Protein AF-A0A835ITU1-F1 (afdb_monomer_lite)

Sequence (1118 aa):
MESLLVLPKPITDGNEKVGLRKCKRSLGEELSILAKDLRRIGMVRSYVETTLSLEVLVGDLEDAVLCVTNQKALNGTDYRWKNEKMILACRAMNDIEDVLTSVLKNTSKWCMLLKSVDGRVDKPLAVLRLQALADHRIILNSIGWPPPLLTSELEGENGSELPNPLVLMQGGTKERYSQSFLALCSLQHLHTRREERKNFDVLGHKRDHRYGLWTIDELVSPIALRTEHHFSKWHDQPKFIFALGYKVTRDLVVGIDDILQPLIDKARLVGCSAKEDWVLAMSKILSAHLKKRFFSVLVERYEEKNSKSETIYSWLHLVDLIISFNNRMHKLADLGTAHVAGESIGFSREISLLSIFCDQPDWLRIWAKIELKDALKKLSSELENPKAWMISNKVKSYTELEPESFILTSGEDHNAPPIAEAVVKITQVMIERCQTLPSFLLRIQFIRSSSVRFLWHFFNILLQRCTETIYMASNAEDDASMKICESVNAARYCESILREWSEDVNFMEMRMAEDDSNSQVQSDQDDHCCFFWEEVKFLMKLETDWIVEIMAHLLRQFDIFSCEYVRNKEKWGWNLEDCGDYTLLGTANTESSDFVEALDTLRNRLHLLKTGLNSKDFLYLWRSIADGLDQFIFSSIVMGGATFSKRGVNQFSTDMQALFLVFQPFCVRPQAFFPCIRDSLKLFKLDLEDAKNLQSVLAKDTTAAGKCEDLHSMRIPFAAAFTLVGKIPALANQDPWRKVDNAIVESILARLPVADFFRCQAVCRRWESVICSPTFKKATKEFSNRLPWFFMLGIKFPSNVVYDMEVDKWRHICLQIHSDAGIPSIPLAASNGLMCCVSRTGMLFVCNPLNGSARNIDVVFGTEWFKAITMHARGSSYEVCEICWMVNFLYMRIYSSLSNNWTEFPLTVICFDPNYVESNNLVAGNMLHAGEMLLPAHRINVEWAPTREIEGVTTFNSSGDLMVYYLEPSGQLVGCNTNKKIAIIYPPPVIHGQACSFDLAECHGRILILLLMEENRAETLRVWEFHCQEKRWNNIAAMPLEMSQGYNGLNTEITCTGCGDYIMVCLSSMEYNFTMTVVFNIVENTWKELPACLDPNCGHPKRLLSAFSFVPNIEDRA

pLDDT: mean 71.76, std 17.65, range [21.8, 92.62]

Radius of gyration: 41.78 Å; chains: 1; bounding box: 123×95×123 Å

Structure (mmCIF, N/CA/C/O backbone):
data_AF-A0A835ITU1-F1
#
_entry.id   AF-A0A835ITU1-F1
#
loop_
_atom_site.group_PDB
_atom_site.id
_atom_site.type_symbol
_atom_site.label_atom_id
_atom_site.label_alt_id
_atom_site.label_comp_id
_atom_site.label_asym_id
_atom_site.label_entity_id
_atom_site.label_seq_id
_atom_site.pdbx_PDB_ins_code
_atom_site.Cartn_x
_atom_site.Cartn_y
_atom_site.Cartn_z
_atom_site.occupancy
_atom_site.B_iso_or_equiv
_atom_site.auth_seq_id
_atom_site.auth_comp_id
_atom_site.auth_asym_id
_atom_site.auth_atom_id
_atom_site.pdbx_PDB_model_num
ATOM 1 N N . MET A 1 1 ? -62.833 -12.590 2.273 1.00 31.62 1 MET A N 1
ATOM 2 C CA . MET A 1 1 ? -64.184 -12.892 1.759 1.00 31.62 1 MET A CA 1
ATOM 3 C C . MET A 1 1 ? -64.186 -12.662 0.263 1.00 31.62 1 MET A C 1
ATOM 5 O O . MET A 1 1 ? -63.537 -11.732 -0.195 1.00 31.62 1 MET A O 1
ATOM 9 N N . GLU A 1 2 ? -64.808 -13.598 -0.441 1.00 35.03 2 GLU A N 1
ATOM 10 C CA . GLU A 1 2 ? -64.737 -13.892 -1.874 1.00 35.03 2 GLU A CA 1
ATOM 11 C C . GLU A 1 2 ? -65.446 -12.882 -2.796 1.00 35.03 2 GLU A C 1
ATOM 13 O O . GLU A 1 2 ? -66.245 -12.067 -2.341 1.00 35.03 2 GLU A O 1
ATOM 18 N N . SER A 1 3 ? -65.235 -13.095 -4.109 1.00 31.47 3 SER A N 1
ATOM 19 C CA . SER A 1 3 ? -66.004 -12.619 -5.281 1.00 31.47 3 SER A CA 1
ATOM 20 C C . SER A 1 3 ? -65.681 -11.180 -5.742 1.00 31.47 3 SER A C 1
ATOM 22 O O . SER A 1 3 ? -65.668 -10.263 -4.939 1.00 31.47 3 SER A O 1
ATOM 24 N N . LEU A 1 4 ? -65.347 -10.859 -7.000 1.00 30.69 4 LEU A N 1
ATOM 25 C CA . LEU A 1 4 ? -65.660 -11.464 -8.296 1.00 30.69 4 LEU A CA 1
ATOM 26 C C . LEU A 1 4 ? -64.512 -11.294 -9.319 1.00 30.69 4 LEU A C 1
ATOM 28 O O . LEU A 1 4 ? -64.037 -10.188 -9.571 1.00 30.69 4 LEU A O 1
ATOM 32 N N . LEU A 1 5 ? -64.172 -12.391 -10.001 1.00 45.34 5 LEU A N 1
ATOM 33 C CA . LEU A 1 5 ? -63.779 -12.397 -11.415 1.00 45.34 5 LEU A CA 1
ATOM 34 C C . LEU A 1 5 ? -65.041 -12.152 -12.259 1.00 45.34 5 LEU A C 1
ATOM 36 O O . LEU A 1 5 ? -66.052 -12.767 -11.950 1.00 45.34 5 LEU A O 1
ATOM 40 N N . VAL A 1 6 ? -64.977 -11.317 -13.305 1.00 30.75 6 VAL A N 1
ATOM 41 C CA . VAL A 1 6 ? -65.534 -11.543 -14.665 1.00 30.75 6 VAL A CA 1
ATOM 42 C C . VAL A 1 6 ? -65.247 -10.297 -15.523 1.00 30.75 6 VAL A C 1
ATOM 44 O O . VAL A 1 6 ? -65.755 -9.206 -15.281 1.00 30.75 6 VAL A O 1
ATOM 47 N N . LEU A 1 7 ? -64.429 -10.487 -16.558 1.00 32.81 7 LEU A N 1
ATOM 48 C CA . LEU A 1 7 ? -64.316 -9.601 -17.721 1.00 32.81 7 LEU A CA 1
ATOM 49 C C . LEU A 1 7 ? -65.573 -9.727 -18.603 1.00 32.81 7 LEU A C 1
ATOM 51 O O . LEU A 1 7 ? -65.942 -10.859 -18.925 1.00 32.81 7 LEU A O 1
ATOM 55 N N . PRO A 1 8 ? -66.152 -8.633 -19.132 1.00 30.94 8 PRO A N 1
ATOM 56 C CA . PRO A 1 8 ? -66.974 -8.695 -20.335 1.00 30.94 8 PRO A CA 1
ATOM 57 C C . PRO A 1 8 ? -66.118 -8.484 -21.598 1.00 30.94 8 PRO A C 1
ATOM 59 O O . PRO A 1 8 ? -65.240 -7.620 -21.645 1.00 30.94 8 PRO A O 1
ATOM 62 N N . LYS A 1 9 ? -66.397 -9.288 -22.633 1.00 33.31 9 LYS A N 1
ATOM 63 C CA . LYS A 1 9 ? -65.875 -9.172 -24.009 1.00 33.31 9 LYS A CA 1
ATOM 64 C C . LYS A 1 9 ? -66.351 -7.877 -24.705 1.00 33.31 9 LYS A C 1
ATOM 66 O O . LYS A 1 9 ? -67.363 -7.311 -24.297 1.00 33.31 9 LYS A O 1
ATOM 71 N N . PRO A 1 10 ? -65.646 -7.418 -25.759 1.00 40.41 10 PRO A N 1
ATOM 72 C CA . PRO A 1 10 ? -65.837 -6.097 -26.346 1.00 40.41 10 PRO A CA 1
ATOM 73 C C . PRO A 1 10 ? -67.007 -6.088 -27.335 1.00 40.41 10 PRO A C 1
ATOM 75 O O . PRO A 1 10 ? -67.109 -6.978 -28.177 1.00 40.41 10 PRO A O 1
ATOM 78 N N . ILE A 1 11 ? -67.842 -5.050 -27.277 1.00 31.66 11 ILE A N 1
ATOM 79 C CA . ILE A 1 11 ? -68.710 -4.665 -28.392 1.00 31.66 11 ILE A CA 1
ATOM 80 C C . ILE A 1 11 ? -68.343 -3.239 -28.794 1.00 31.66 11 ILE A C 1
ATOM 82 O O . ILE A 1 11 ? -68.173 -2.340 -27.973 1.00 31.66 11 ILE A O 1
ATOM 86 N N . THR A 1 12 ? -68.107 -3.132 -30.089 1.00 45.41 12 THR A N 1
ATOM 87 C CA . THR A 1 12 ? -67.704 -1.998 -30.903 1.00 45.41 12 THR A CA 1
ATOM 88 C C . THR A 1 12 ? -68.713 -0.857 -30.847 1.00 45.41 12 THR A C 1
ATOM 90 O O . THR A 1 12 ? -69.880 -1.085 -31.132 1.00 45.41 12 THR A O 1
ATOM 93 N N . ASP A 1 13 ? -68.255 0.366 -30.576 1.00 33.91 13 ASP A N 1
ATOM 94 C CA . ASP A 1 13 ? -68.419 1.446 -31.552 1.00 33.91 13 ASP A CA 1
ATOM 95 C C . ASP A 1 13 ? -67.488 2.630 -31.264 1.00 33.91 13 ASP A C 1
ATOM 97 O O . ASP A 1 13 ? -67.163 2.966 -30.121 1.00 33.91 13 ASP A O 1
ATOM 101 N N . GLY A 1 14 ? -66.943 3.184 -32.345 1.00 44.28 14 GLY A N 1
ATOM 102 C CA . GLY A 1 14 ? -65.906 4.204 -32.328 1.00 44.28 14 GLY A CA 1
ATOM 103 C C . GLY A 1 14 ? -66.472 5.601 -32.112 1.00 44.28 14 GLY A C 1
ATOM 104 O O . GLY A 1 14 ? -67.238 6.059 -32.946 1.00 44.28 14 GLY A O 1
ATOM 105 N N . ASN A 1 15 ? -66.058 6.268 -31.024 1.00 40.53 15 ASN A N 1
ATOM 106 C CA . ASN A 1 15 ? -65.661 7.697 -30.979 1.00 40.53 15 ASN A CA 1
ATOM 107 C C . ASN A 1 15 ? -65.533 8.320 -29.564 1.00 40.53 15 ASN A C 1
ATOM 109 O O . ASN A 1 15 ? -65.610 9.533 -29.428 1.00 40.53 15 ASN A O 1
ATOM 113 N N . GLU A 1 16 ? -65.226 7.562 -28.500 1.00 39.28 16 GLU A N 1
ATOM 114 C CA . GLU A 1 16 ? -65.033 8.147 -27.147 1.00 39.28 16 GLU A CA 1
ATOM 115 C C . GLU A 1 16 ? -63.720 7.743 -26.441 1.00 39.28 16 GLU A C 1
ATOM 117 O O . GLU A 1 16 ? -63.671 7.493 -25.237 1.00 39.28 16 GLU A O 1
ATOM 122 N N . LYS A 1 17 ? -62.588 7.684 -27.159 1.00 39.19 17 LYS A N 1
ATOM 123 C CA . LYS A 1 17 ? -61.288 7.291 -26.557 1.00 39.19 17 LYS A CA 1
ATOM 124 C C . LYS A 1 17 ? -60.423 8.425 -25.990 1.00 39.19 17 LYS A C 1
ATOM 126 O O . LYS A 1 17 ? -59.368 8.135 -25.424 1.00 39.19 17 LYS A O 1
ATOM 131 N N . VAL A 1 18 ? -60.847 9.689 -26.064 1.00 45.66 18 VAL A N 1
ATOM 132 C CA . VAL A 1 18 ? -60.028 10.826 -25.584 1.00 45.66 18 VAL A CA 1
ATOM 133 C C . VAL A 1 18 ? -60.475 11.355 -24.208 1.00 45.66 18 VAL A C 1
ATOM 135 O O . VAL A 1 18 ? -59.627 11.772 -23.421 1.00 45.66 18 VAL A O 1
ATOM 138 N N . GLY A 1 19 ? -61.759 11.233 -23.843 1.00 39.28 19 GLY A N 1
ATOM 139 C CA . GLY A 1 19 ? -62.283 11.695 -22.543 1.00 39.28 19 GLY A CA 1
ATOM 140 C C . GLY A 1 19 ? -61.967 10.774 -21.354 1.00 39.28 19 GLY A C 1
ATOM 141 O O . GLY A 1 19 ? -61.562 11.241 -20.290 1.00 39.28 19 GLY A O 1
ATOM 142 N N . LEU A 1 20 ? -62.051 9.449 -21.532 1.00 40.03 20 LEU A N 1
ATOM 143 C CA . LEU A 1 20 ? -61.894 8.490 -20.423 1.00 40.03 20 LEU A CA 1
ATOM 144 C C . LEU A 1 20 ? -60.438 8.308 -19.942 1.00 40.03 20 LEU A C 1
ATOM 146 O O . LEU A 1 20 ? -60.204 7.906 -18.801 1.00 40.03 20 LEU A O 1
ATOM 150 N N . ARG A 1 21 ? -59.440 8.604 -20.790 1.00 45.19 21 ARG A N 1
ATOM 151 C CA . ARG A 1 21 ? -58.010 8.489 -20.433 1.00 45.19 21 ARG A CA 1
ATOM 152 C C . ARG A 1 21 ? -57.527 9.616 -19.517 1.00 45.19 21 ARG A C 1
ATOM 154 O O . ARG A 1 21 ? -56.625 9.375 -18.720 1.00 45.19 21 ARG A O 1
ATOM 161 N N . LYS A 1 22 ? -58.124 10.811 -19.600 1.00 46.94 22 LYS A N 1
ATOM 162 C CA . LYS A 1 22 ? -57.801 11.935 -18.703 1.00 46.94 22 LYS A CA 1
ATOM 163 C C . LYS A 1 22 ? -58.361 11.713 -17.296 1.00 46.94 22 LYS A C 1
ATOM 165 O O . LYS A 1 22 ? -57.630 11.894 -16.333 1.00 46.94 22 LYS A O 1
ATOM 170 N N . CYS A 1 23 ? -59.593 11.212 -17.186 1.00 41.25 23 CYS A N 1
ATOM 171 C CA . CYS A 1 23 ? -60.232 10.964 -15.890 1.00 41.25 23 CYS A CA 1
ATOM 172 C C . CYS A 1 23 ? -59.612 9.765 -15.136 1.00 41.25 23 CYS A C 1
ATOM 174 O O . CYS A 1 23 ? -59.421 9.830 -13.929 1.00 41.25 23 CYS A O 1
ATOM 176 N N . LYS A 1 24 ? -59.174 8.698 -15.833 1.00 45.84 24 LYS A N 1
ATOM 177 C CA . LYS A 1 24 ? -58.411 7.597 -15.200 1.00 45.84 24 LYS A CA 1
ATOM 178 C C . LYS A 1 24 ? -57.005 7.998 -14.732 1.00 45.84 24 LYS A C 1
ATOM 180 O O . LYS A 1 24 ? -56.506 7.398 -13.786 1.00 45.84 24 LYS A O 1
ATOM 185 N N . ARG A 1 25 ? -56.361 8.973 -15.387 1.00 51.62 25 ARG A N 1
ATOM 186 C CA . ARG A 1 25 ? -55.049 9.493 -14.963 1.00 51.62 25 ARG A CA 1
ATOM 187 C C . ARG A 1 25 ? -55.170 10.382 -13.725 1.00 51.62 25 ARG A C 1
ATOM 189 O O . ARG A 1 25 ? -54.425 10.149 -12.784 1.00 51.62 25 ARG A O 1
ATOM 196 N N . SER A 1 26 ? -56.154 11.285 -13.678 1.00 49.97 26 SER A N 1
ATOM 197 C CA . SER A 1 26 ? -56.373 12.144 -12.503 1.00 49.97 26 SER A CA 1
ATOM 198 C C . SER A 1 26 ? -56.812 11.348 -11.269 1.00 49.97 26 SER A C 1
ATOM 200 O O . SER A 1 26 ? -56.263 11.547 -10.192 1.00 49.97 26 SER A O 1
ATOM 202 N N . LEU A 1 27 ? -57.718 10.368 -11.421 1.00 51.72 27 LEU A N 1
ATOM 203 C CA . LEU A 1 27 ? -58.132 9.509 -10.301 1.00 51.72 27 LEU A CA 1
ATOM 204 C C . LEU A 1 27 ? -56.989 8.604 -9.807 1.00 51.72 27 LEU A C 1
ATOM 206 O O . LEU A 1 27 ? -56.904 8.302 -8.621 1.00 51.72 27 LEU A O 1
ATOM 210 N N . GLY A 1 28 ? -56.115 8.151 -10.715 1.00 55.38 28 GLY A N 1
ATOM 211 C CA . GLY A 1 28 ? -54.937 7.348 -10.378 1.00 55.38 28 GLY A CA 1
ATOM 212 C C . GLY A 1 28 ? -53.857 8.146 -9.642 1.00 55.38 28 GLY A C 1
ATOM 213 O O . GLY A 1 28 ? -53.206 7.608 -8.747 1.00 55.38 28 GLY A O 1
ATOM 214 N N . GLU A 1 29 ? -53.697 9.428 -9.974 1.00 56.81 29 GLU A N 1
ATOM 215 C CA . GLU A 1 29 ? -52.826 10.363 -9.254 1.00 56.81 29 GLU A CA 1
ATOM 216 C C . GLU A 1 29 ? -53.376 10.669 -7.853 1.00 56.81 29 GLU A C 1
ATOM 218 O O . GLU A 1 29 ? -52.633 10.552 -6.880 1.00 56.81 29 GLU A O 1
ATOM 223 N N . GLU A 1 30 ? -54.679 10.936 -7.716 1.00 60.81 30 GLU A N 1
ATOM 224 C CA . GLU A 1 30 ? -55.331 11.155 -6.415 1.00 60.81 30 GLU A CA 1
ATOM 225 C C . GLU A 1 30 ? -55.294 9.905 -5.517 1.00 60.81 30 GLU A C 1
ATOM 227 O O . GLU A 1 30 ? -54.952 10.007 -4.340 1.00 60.81 30 GLU A O 1
ATOM 232 N N . LEU A 1 31 ? -55.545 8.707 -6.061 1.00 62.66 31 LEU A N 1
ATOM 233 C CA . LEU A 1 31 ? -55.408 7.437 -5.327 1.00 62.66 31 LEU A CA 1
ATOM 234 C C . LEU A 1 31 ? -53.958 7.148 -4.917 1.00 62.66 31 LEU A C 1
ATOM 236 O O . LEU A 1 31 ? -53.725 6.600 -3.841 1.00 62.66 31 LEU A O 1
ATOM 240 N N . SER A 1 32 ? -52.979 7.518 -5.747 1.00 64.88 32 SER A N 1
ATOM 241 C CA . SER A 1 32 ? -51.551 7.389 -5.427 1.00 64.88 32 SER A CA 1
ATOM 242 C C . SER A 1 32 ? -51.142 8.328 -4.289 1.00 64.88 32 SER A C 1
ATOM 244 O O . SER A 1 32 ? -50.408 7.919 -3.388 1.00 64.88 32 SER A O 1
ATOM 246 N N . ILE A 1 33 ? -51.659 9.561 -4.281 1.00 70.06 33 ILE A N 1
ATOM 247 C CA . ILE A 1 33 ? -51.453 10.530 -3.196 1.00 70.06 33 ILE A CA 1
ATOM 248 C C . ILE A 1 33 ? -52.117 10.029 -1.908 1.00 70.06 33 ILE A C 1
ATOM 250 O O . ILE A 1 33 ? -51.450 9.939 -0.879 1.00 70.06 33 ILE A O 1
ATOM 254 N N . LEU A 1 34 ? -53.372 9.575 -1.974 1.00 71.81 34 LEU A N 1
ATOM 255 C CA . LEU A 1 34 ? -54.086 9.041 -0.811 1.00 71.81 34 LEU A CA 1
ATOM 256 C C . LEU A 1 34 ? -53.415 7.774 -0.249 1.00 71.81 34 LEU A C 1
ATOM 258 O O . LEU A 1 34 ? -53.328 7.595 0.963 1.00 71.81 34 LEU A O 1
ATOM 262 N N . ALA A 1 35 ? -52.886 6.902 -1.114 1.00 67.44 35 ALA A N 1
ATOM 263 C CA . ALA A 1 35 ? -52.125 5.723 -0.703 1.00 67.44 35 ALA A CA 1
ATOM 264 C C . ALA A 1 35 ? -50.785 6.095 -0.044 1.00 67.44 35 ALA A C 1
ATOM 266 O O . ALA A 1 35 ? -50.364 5.428 0.905 1.00 67.44 35 ALA A O 1
ATOM 267 N N . LYS A 1 36 ? -50.116 7.160 -0.508 1.00 69.69 36 LYS A N 1
ATOM 268 C CA . LYS A 1 36 ? -48.916 7.710 0.147 1.00 69.69 36 LYS A CA 1
ATOM 269 C C . LYS A 1 36 ? -49.252 8.301 1.517 1.00 69.69 36 LYS A C 1
ATOM 271 O O . LYS A 1 36 ? -48.525 8.029 2.472 1.00 69.69 36 LYS A O 1
ATOM 276 N N . ASP A 1 37 ? -50.365 9.019 1.640 1.00 70.31 37 ASP A N 1
ATOM 277 C CA . ASP A 1 37 ? -50.816 9.592 2.911 1.00 70.31 37 ASP A CA 1
ATOM 278 C C . ASP A 1 37 ? -51.255 8.516 3.911 1.00 70.31 37 ASP A C 1
ATOM 280 O O . ASP A 1 37 ? -50.862 8.568 5.076 1.00 70.31 37 ASP A O 1
ATOM 284 N N . LEU A 1 38 ? -51.961 7.473 3.462 1.00 72.69 38 LEU A N 1
ATOM 285 C CA . LEU A 1 38 ? -52.302 6.313 4.294 1.00 72.69 38 LEU A CA 1
ATOM 286 C C . LEU A 1 38 ? -51.057 5.550 4.758 1.00 72.69 38 LEU A C 1
ATOM 288 O O . LEU A 1 38 ? -50.986 5.151 5.920 1.00 72.69 38 LEU A O 1
ATOM 292 N N . ARG A 1 39 ? -50.037 5.396 3.900 1.00 73.44 39 ARG A N 1
ATOM 293 C CA . ARG A 1 39 ? -48.737 4.839 4.318 1.00 73.44 39 ARG A CA 1
ATOM 294 C C . ARG A 1 39 ? -48.044 5.733 5.343 1.00 73.44 39 ARG A C 1
ATOM 296 O O . ARG A 1 39 ? -47.477 5.214 6.299 1.00 73.44 39 ARG A O 1
ATOM 303 N N . ARG A 1 40 ? -48.108 7.060 5.187 1.00 73.44 40 ARG A N 1
ATOM 304 C CA . ARG A 1 40 ? -47.533 8.012 6.149 1.00 73.44 40 ARG A CA 1
ATOM 305 C C . ARG A 1 40 ? -48.222 7.921 7.510 1.00 73.44 40 ARG A C 1
ATOM 307 O O . ARG A 1 40 ? -47.534 7.838 8.521 1.00 73.44 40 ARG A O 1
ATOM 314 N N . ILE A 1 41 ? -49.553 7.866 7.534 1.00 78.25 41 ILE A N 1
ATOM 315 C CA . ILE A 1 41 ? -50.341 7.682 8.763 1.00 78.25 41 ILE A CA 1
ATOM 316 C C . ILE A 1 41 ? -50.038 6.318 9.399 1.00 78.25 41 ILE A C 1
ATOM 318 O O . ILE A 1 41 ? -49.839 6.243 10.609 1.00 78.25 41 ILE A O 1
ATOM 322 N N . GLY A 1 42 ? -49.925 5.257 8.593 1.00 76.19 42 GLY A N 1
ATOM 323 C CA . GLY A 1 42 ? -49.522 3.928 9.060 1.00 76.19 42 GLY A CA 1
ATOM 324 C C . GLY A 1 42 ? -48.140 3.919 9.724 1.00 76.19 42 GLY A C 1
ATOM 325 O O . GLY A 1 42 ? -47.987 3.350 10.802 1.00 76.19 42 GLY A O 1
ATOM 326 N N . MET A 1 43 ? -47.154 4.613 9.140 1.00 76.69 43 MET A N 1
ATOM 327 C CA . MET A 1 43 ? -45.815 4.755 9.731 1.00 76.69 43 MET A CA 1
ATOM 328 C C . MET A 1 43 ? -45.835 5.541 11.048 1.00 76.69 43 MET A C 1
ATOM 330 O O . MET A 1 43 ? -45.173 5.138 12.000 1.00 76.69 43 MET A O 1
ATOM 334 N N . VAL A 1 44 ? -46.599 6.637 11.123 1.00 79.19 44 VAL A N 1
ATOM 335 C CA . VAL A 1 44 ? -46.722 7.438 12.356 1.00 79.19 44 VAL A CA 1
ATOM 336 C C . VAL A 1 44 ? -47.392 6.629 13.464 1.00 79.19 44 VAL A C 1
ATOM 338 O O . VAL A 1 44 ? -46.911 6.629 14.593 1.00 79.19 44 VAL A O 1
ATOM 341 N N . ARG A 1 45 ? -48.462 5.891 13.149 1.00 81.81 45 ARG A N 1
ATOM 342 C CA . ARG A 1 45 ? -49.130 5.011 14.113 1.00 81.81 45 ARG A CA 1
ATOM 343 C C . ARG A 1 45 ? -48.179 3.936 14.644 1.00 81.81 45 ARG A C 1
ATOM 345 O O . ARG A 1 45 ? -48.076 3.777 15.854 1.00 81.81 45 ARG A O 1
ATOM 352 N N . SER A 1 46 ? -47.450 3.264 13.753 1.00 83.25 46 SER A N 1
ATOM 353 C CA . SER A 1 46 ? -46.465 2.244 14.131 1.00 83.25 46 SER A CA 1
ATOM 354 C C . SER A 1 46 ? -45.341 2.821 15.002 1.00 83.25 46 SER A C 1
ATOM 356 O O . SER A 1 46 ? -44.951 2.190 15.982 1.00 83.25 46 SER A O 1
ATOM 358 N N . TYR A 1 47 ? -44.875 4.043 14.715 1.00 82.88 47 TYR A N 1
ATOM 359 C CA . TYR A 1 47 ? -43.889 4.741 15.547 1.00 82.88 47 TYR A CA 1
ATOM 360 C C . TYR A 1 47 ? -44.418 5.003 16.964 1.00 82.88 47 TYR A C 1
ATOM 362 O O . TYR A 1 47 ? -43.729 4.713 17.941 1.00 82.88 47 TYR A O 1
ATOM 370 N N . VAL A 1 48 ? -45.648 5.513 17.091 1.00 83.00 48 VAL A N 1
ATOM 371 C CA . VAL A 1 48 ? -46.261 5.823 18.394 1.00 83.00 48 VAL A CA 1
ATOM 372 C C . VAL A 1 48 ? -46.524 4.552 19.204 1.00 83.00 48 VAL A C 1
ATOM 374 O O . VAL A 1 48 ? -46.177 4.512 20.381 1.00 83.00 48 VAL A O 1
ATOM 377 N N . GLU A 1 49 ? -47.076 3.505 18.583 1.00 86.38 49 GLU A N 1
ATOM 378 C CA . GLU A 1 49 ? -47.320 2.211 19.241 1.00 86.38 49 GLU A CA 1
ATOM 379 C C . GLU A 1 49 ? -46.006 1.583 19.740 1.00 86.38 49 GLU A C 1
ATOM 381 O O . GLU A 1 49 ? -45.926 1.145 20.887 1.00 86.38 49 GLU A O 1
ATOM 386 N N . THR A 1 50 ? -44.947 1.620 18.923 1.00 86.38 50 THR A N 1
ATOM 387 C CA . THR A 1 50 ? -43.623 1.096 19.304 1.00 86.38 50 THR A CA 1
ATOM 388 C C . THR A 1 50 ? -42.984 1.922 20.420 1.00 86.38 50 THR A C 1
ATOM 390 O O . THR A 1 50 ? -42.443 1.360 21.368 1.00 86.38 50 THR A O 1
ATOM 393 N N . THR A 1 51 ? -43.078 3.254 20.349 1.00 87.19 51 THR A N 1
ATOM 394 C CA . THR A 1 51 ? -42.532 4.151 21.382 1.00 87.19 51 THR A CA 1
ATOM 395 C C . THR A 1 51 ? -43.220 3.923 22.726 1.00 87.19 51 THR A C 1
ATOM 397 O O . THR A 1 51 ? -42.552 3.839 23.750 1.00 87.19 51 THR A O 1
ATOM 400 N N . LEU A 1 52 ? -44.547 3.771 22.729 1.00 87.88 52 LEU A N 1
ATOM 401 C CA . LEU A 1 52 ? -45.314 3.541 23.952 1.00 87.88 52 LEU A CA 1
ATOM 402 C C . LEU A 1 52 ? -45.024 2.159 24.554 1.00 87.88 52 LEU A C 1
ATOM 404 O O . LEU A 1 52 ? -44.893 2.039 25.767 1.00 87.88 52 LEU A O 1
ATOM 408 N N . SER A 1 53 ? -44.852 1.134 23.712 1.00 89.94 53 SER A N 1
ATOM 409 C CA . SER A 1 53 ? -44.407 -0.188 24.164 1.00 89.94 53 SER A CA 1
ATOM 410 C C . SER A 1 53 ? -43.012 -0.143 24.797 1.00 89.94 53 SER A C 1
ATOM 412 O O . SER A 1 53 ? -42.797 -0.771 25.830 1.00 89.94 53 SER A O 1
ATOM 414 N N . LEU A 1 54 ? -42.068 0.594 24.200 1.00 89.44 54 LEU A N 1
ATOM 415 C CA . LEU A 1 54 ? -40.713 0.755 24.739 1.00 89.44 54 LEU A CA 1
ATOM 416 C C . LEU A 1 54 ? -40.709 1.537 26.058 1.00 89.44 54 LEU A C 1
ATOM 418 O O . LEU A 1 54 ? -39.960 1.182 26.960 1.00 89.44 54 LEU A O 1
ATOM 422 N N . GLU A 1 55 ? -41.564 2.550 26.200 1.00 89.69 55 GLU A N 1
ATOM 423 C CA . GLU A 1 55 ? -41.685 3.332 27.437 1.00 89.69 55 GLU A CA 1
ATOM 424 C C . GLU A 1 55 ? -42.123 2.465 28.626 1.00 89.69 55 GLU A C 1
ATOM 426 O O . GLU A 1 55 ? -41.545 2.568 29.706 1.00 89.69 55 GLU A O 1
ATOM 431 N N . VAL A 1 56 ? -43.096 1.569 28.418 1.00 91.12 56 VAL A N 1
ATOM 432 C CA . VAL A 1 56 ? -43.554 0.626 29.452 1.00 91.12 56 VAL A CA 1
ATOM 433 C C . VAL A 1 56 ? -42.430 -0.329 29.855 1.00 91.12 56 VAL A C 1
ATOM 435 O O . VAL A 1 56 ? -42.138 -0.460 31.039 1.00 91.12 56 VAL A O 1
ATOM 438 N N . LEU A 1 57 ? -41.750 -0.938 28.879 1.00 90.25 57 LEU A N 1
ATOM 439 C CA . LEU A 1 57 ? -40.677 -1.900 29.148 1.00 90.25 57 LEU A CA 1
ATOM 440 C C . LEU A 1 57 ? -39.470 -1.264 29.858 1.00 90.25 57 LEU A C 1
ATOM 442 O O . LEU A 1 57 ? -38.870 -1.879 30.740 1.00 90.25 57 LEU A O 1
ATOM 446 N N . VAL A 1 58 ? -39.109 -0.028 29.494 1.00 89.25 58 VAL A N 1
ATOM 447 C CA . VAL A 1 58 ? -38.042 0.721 30.177 1.00 89.25 58 VAL A CA 1
ATOM 448 C C . VAL A 1 58 ? -38.463 1.087 31.602 1.00 89.25 58 VAL A C 1
ATOM 450 O O . VAL A 1 58 ? -37.637 0.990 32.508 1.00 89.25 58 VAL A O 1
ATOM 453 N N . GLY A 1 59 ? -39.734 1.436 31.822 1.00 87.25 59 GLY A N 1
ATOM 454 C CA . GLY A 1 59 ? -40.286 1.635 33.164 1.00 87.25 59 GLY A CA 1
ATOM 455 C C . GLY A 1 59 ? -40.196 0.373 34.028 1.00 87.25 59 GLY A C 1
ATOM 456 O O . GLY A 1 59 ? -39.663 0.427 35.135 1.00 87.25 59 GLY A O 1
ATOM 457 N N . ASP A 1 60 ? -40.607 -0.780 33.492 1.00 87.62 60 ASP A N 1
ATOM 458 C CA . ASP A 1 60 ? -40.523 -2.076 34.183 1.00 87.62 60 ASP A CA 1
ATOM 459 C C . ASP A 1 60 ? -39.075 -2.435 34.568 1.00 87.62 60 ASP A C 1
ATOM 461 O O . ASP A 1 60 ? -38.813 -2.975 35.650 1.00 87.62 60 ASP A O 1
ATOM 465 N N . LEU A 1 61 ? -38.111 -2.113 33.697 1.00 88.12 61 LEU A N 1
ATOM 466 C CA . LEU A 1 61 ? -36.685 -2.270 33.978 1.00 88.12 61 LEU A CA 1
ATOM 467 C C . LEU A 1 61 ? -36.227 -1.348 35.116 1.00 88.12 61 LEU A C 1
ATOM 469 O O . LEU A 1 61 ? -35.584 -1.818 36.057 1.00 88.12 61 LEU A O 1
ATOM 473 N N . GLU A 1 62 ? -36.524 -0.050 35.028 1.00 87.88 62 GLU A N 1
ATOM 474 C CA . GLU A 1 62 ? -36.139 0.952 36.030 1.00 87.88 62 GLU A CA 1
ATOM 475 C C . GLU A 1 62 ? -36.692 0.574 37.421 1.00 87.88 62 GLU A C 1
ATOM 477 O O . GLU A 1 62 ? -35.941 0.579 38.405 1.00 87.88 62 GLU A O 1
ATOM 482 N N . ASP A 1 63 ? -37.945 0.118 37.492 1.00 85.94 63 ASP A N 1
ATOM 483 C CA . ASP A 1 63 ? -38.594 -0.363 38.717 1.00 85.94 63 ASP A CA 1
ATOM 484 C C . ASP A 1 63 ? -37.944 -1.639 39.272 1.00 85.94 63 ASP A C 1
ATOM 486 O O . ASP A 1 63 ? -37.703 -1.759 40.483 1.00 85.94 63 ASP A O 1
ATOM 490 N N . ALA A 1 64 ? -37.603 -2.598 38.404 1.00 84.12 64 ALA A N 1
ATOM 491 C CA . ALA A 1 64 ? -36.904 -3.813 38.812 1.00 84.12 64 ALA A CA 1
ATOM 492 C C . ALA A 1 64 ? -35.509 -3.505 39.390 1.00 84.12 64 ALA A C 1
ATOM 494 O O . ALA A 1 64 ? -35.132 -4.078 40.417 1.00 84.12 64 ALA A O 1
ATOM 495 N N . VAL A 1 65 ? -34.758 -2.568 38.796 1.00 84.06 65 VAL A N 1
ATOM 496 C CA . VAL A 1 65 ? -33.432 -2.148 39.293 1.00 84.06 65 VAL A CA 1
ATOM 497 C C . VAL A 1 65 ? -33.530 -1.365 40.603 1.00 84.06 65 VAL A C 1
ATOM 499 O O . VAL A 1 65 ? -32.726 -1.581 41.518 1.00 84.06 65 VAL A O 1
ATOM 502 N N . LEU A 1 66 ? -34.538 -0.504 40.750 1.00 83.19 66 LEU A N 1
ATOM 503 C CA . LEU A 1 66 ? -34.838 0.178 42.013 1.00 83.19 66 LEU A CA 1
ATOM 504 C C . LEU A 1 66 ? -35.110 -0.824 43.144 1.00 83.19 66 LEU A C 1
ATOM 506 O O . LEU A 1 66 ? -34.614 -0.648 44.258 1.00 83.19 66 LEU A O 1
ATOM 510 N N . CYS A 1 67 ? -35.825 -1.915 42.858 1.00 78.75 67 CYS A N 1
ATOM 511 C CA . CYS A 1 67 ? -36.077 -2.979 43.833 1.00 78.75 67 CYS A CA 1
ATOM 512 C C . CYS A 1 67 ? -34.804 -3.743 44.239 1.00 78.75 67 CYS A C 1
ATOM 514 O O . CYS A 1 67 ? -34.698 -4.192 45.380 1.00 78.75 67 CYS A O 1
ATOM 516 N N . VAL A 1 68 ? -33.843 -3.904 43.324 1.00 74.25 68 VAL A N 1
ATOM 517 C CA . VAL A 1 68 ? -32.557 -4.571 43.601 1.00 74.25 68 VAL A CA 1
ATOM 518 C C . VAL A 1 68 ? -31.625 -3.678 44.436 1.00 74.25 68 VAL A C 1
ATOM 520 O O . VAL A 1 68 ? -30.885 -4.186 45.280 1.00 74.25 68 VAL A O 1
ATOM 523 N N . THR A 1 69 ? -31.675 -2.355 44.243 1.00 69.75 69 THR A N 1
ATOM 524 C CA . THR A 1 69 ? -30.787 -1.382 44.912 1.00 69.75 69 THR A CA 1
ATOM 525 C C . THR A 1 69 ? -31.294 -0.892 46.270 1.00 69.75 69 THR A C 1
ATOM 527 O O . THR A 1 69 ? -30.493 -0.679 47.186 1.00 69.75 69 THR A O 1
ATOM 530 N N . ASN A 1 70 ? -32.610 -0.747 46.454 1.00 65.06 70 ASN A N 1
ATOM 531 C CA . ASN A 1 70 ? -33.200 -0.303 47.718 1.00 65.06 70 ASN A CA 1
ATOM 532 C C . ASN A 1 70 ? -33.306 -1.446 48.739 1.00 65.06 70 ASN A C 1
ATOM 534 O O . ASN A 1 70 ? -34.377 -1.986 49.000 1.00 65.06 70 ASN A O 1
ATOM 538 N N . GLN A 1 71 ? -32.183 -1.777 49.381 1.00 54.75 71 GLN A N 1
ATOM 539 C CA . GLN A 1 71 ? -32.158 -2.656 50.554 1.00 54.75 71 GLN A CA 1
ATOM 540 C C . GLN A 1 71 ? -31.200 -2.157 51.649 1.00 54.75 71 GLN A C 1
ATOM 542 O O . GLN A 1 71 ? -30.338 -2.878 52.143 1.00 54.75 71 GLN A O 1
ATOM 547 N N . LYS A 1 72 ? -31.389 -0.908 52.094 1.00 46.75 72 LYS A N 1
ATOM 548 C CA . LYS A 1 72 ? -30.895 -0.464 53.414 1.00 46.75 72 LYS A CA 1
ATOM 549 C C . LYS A 1 72 ? -31.847 -0.803 54.573 1.00 46.75 72 LYS A C 1
ATOM 551 O O . LYS A 1 72 ? -31.536 -0.476 55.710 1.00 46.75 72 LYS A O 1
ATOM 556 N N . ALA A 1 73 ? -32.983 -1.457 54.321 1.00 41.41 73 ALA A N 1
ATOM 557 C CA . ALA A 1 73 ? -34.005 -1.669 55.344 1.00 41.41 73 ALA A CA 1
ATOM 558 C C . ALA A 1 73 ? -34.732 -3.014 55.202 1.00 41.41 73 ALA A C 1
ATOM 560 O O . ALA A 1 73 ? -35.923 -3.034 54.942 1.00 41.41 73 ALA A O 1
ATOM 561 N N . LEU A 1 74 ? -34.034 -4.138 55.365 1.00 40.72 74 LEU A N 1
ATOM 562 C CA . LEU A 1 74 ? -34.622 -5.361 55.927 1.00 40.72 74 LEU A CA 1
ATOM 563 C C . LEU A 1 74 ? -33.488 -6.331 56.264 1.00 40.72 74 LEU A C 1
ATOM 565 O O . LEU A 1 74 ? -32.678 -6.696 55.414 1.00 40.72 74 LEU A O 1
ATOM 569 N N . ASN A 1 75 ? -33.400 -6.661 57.548 1.00 39.16 75 ASN A N 1
ATOM 570 C CA . ASN A 1 75 ? -32.417 -7.574 58.113 1.00 39.16 75 ASN A CA 1
ATOM 571 C C . ASN A 1 75 ? -32.450 -8.929 57.393 1.00 39.16 75 ASN A C 1
ATOM 573 O O . ASN A 1 75 ? -33.522 -9.385 57.020 1.00 39.16 75 ASN A O 1
ATOM 577 N N . GLY A 1 76 ? -31.257 -9.519 57.243 1.00 49.97 76 GLY A N 1
ATOM 578 C CA . GLY A 1 76 ? -30.910 -10.851 56.728 1.00 49.97 76 GLY A CA 1
ATOM 579 C C . GLY A 1 76 ? -32.025 -11.786 56.243 1.00 49.97 76 GLY A C 1
ATOM 580 O O . GLY A 1 76 ? -32.979 -12.049 56.962 1.00 49.97 76 GLY A O 1
ATOM 581 N N . THR A 1 77 ? -31.765 -12.423 55.092 1.00 48.16 77 THR A N 1
ATOM 582 C CA . THR A 1 77 ? -32.631 -13.342 54.315 1.00 48.16 77 THR A CA 1
ATOM 583 C C . THR A 1 77 ? -33.596 -12.564 53.412 1.00 48.16 77 THR A C 1
ATOM 585 O O . THR A 1 77 ? -34.494 -11.884 53.871 1.00 48.16 77 THR A O 1
ATOM 588 N N . ASP A 1 78 ? -33.373 -12.478 52.100 1.00 60.19 78 ASP A N 1
ATOM 589 C CA . ASP A 1 78 ? -33.598 -13.611 51.211 1.00 60.19 78 ASP A CA 1
ATOM 590 C C . ASP A 1 78 ? -32.823 -13.433 49.881 1.00 60.19 78 ASP A C 1
ATOM 592 O O . ASP A 1 78 ? -33.204 -12.650 49.009 1.00 60.19 78 ASP A O 1
ATOM 596 N N . TYR A 1 79 ? -31.699 -14.143 49.711 1.00 62.62 79 TYR A N 1
ATOM 597 C CA . TYR A 1 79 ? -30.916 -14.153 48.457 1.00 62.62 79 TYR A CA 1
ATOM 598 C C . TYR A 1 79 ? -31.785 -14.552 47.247 1.00 62.62 79 TYR A C 1
ATOM 600 O O . TYR A 1 79 ? -31.572 -14.085 46.129 1.00 62.62 79 TYR A O 1
ATOM 608 N N . ARG A 1 80 ? -32.822 -15.361 47.500 1.00 63.84 80 ARG A N 1
ATOM 609 C CA . ARG A 1 80 ? -33.815 -15.800 46.520 1.00 63.84 80 ARG A CA 1
ATOM 610 C C . ARG A 1 80 ? -34.602 -14.633 45.923 1.00 63.84 80 ARG A C 1
ATOM 612 O O . ARG A 1 80 ? -34.701 -14.538 44.706 1.00 63.84 80 ARG A O 1
ATOM 619 N N . TRP A 1 81 ? -35.069 -13.711 46.764 1.00 72.75 81 TRP A N 1
ATOM 620 C CA . TRP A 1 81 ? -35.821 -12.525 46.344 1.00 72.75 81 TRP A CA 1
ATOM 621 C C . TRP A 1 81 ? -34.997 -11.604 45.439 1.00 72.75 81 TRP A C 1
ATOM 623 O O . TRP A 1 81 ? -35.470 -11.177 44.385 1.00 72.75 81 TRP A O 1
ATOM 633 N N . LYS A 1 82 ? -33.740 -11.323 45.812 1.00 70.56 82 LYS A N 1
ATOM 634 C CA . LYS A 1 82 ? -32.840 -10.510 44.976 1.00 70.56 82 LYS A CA 1
ATOM 635 C C . LYS A 1 82 ? -32.611 -11.152 43.610 1.00 70.56 82 LYS A C 1
ATOM 637 O O . LYS A 1 82 ? -32.676 -10.466 42.594 1.00 70.56 82 LYS A O 1
ATOM 642 N N . ASN A 1 83 ? -32.383 -12.464 43.586 1.00 70.19 83 ASN A N 1
ATOM 643 C CA . ASN A 1 83 ? -32.159 -13.197 42.347 1.00 70.19 83 ASN A CA 1
ATOM 644 C C . ASN A 1 83 ? -33.417 -13.219 41.458 1.00 70.19 83 ASN A C 1
ATOM 646 O O . ASN A 1 83 ? -33.329 -13.002 40.254 1.00 70.19 83 ASN A O 1
ATOM 650 N N . GLU A 1 84 ? -34.608 -13.375 42.042 1.00 76.12 84 GLU A N 1
ATOM 651 C CA . GLU A 1 84 ? -35.884 -13.270 41.320 1.00 76.12 84 GLU A CA 1
ATOM 652 C C . GLU A 1 84 ? -36.083 -11.888 40.683 1.00 76.12 84 GLU A C 1
ATOM 654 O O . GLU A 1 84 ? -36.481 -11.797 39.519 1.00 76.12 84 GLU A O 1
ATOM 659 N N . LYS A 1 85 ? -35.755 -10.808 41.403 1.00 80.75 85 LYS A N 1
ATOM 660 C CA . LYS A 1 85 ? -35.806 -9.441 40.859 1.00 80.75 85 LYS A CA 1
ATOM 661 C C . LYS A 1 85 ? -34.765 -9.207 39.766 1.00 80.75 85 LYS A C 1
ATOM 663 O O . LYS A 1 85 ? -35.075 -8.554 38.772 1.00 80.75 85 LYS A O 1
ATOM 668 N N . MET A 1 86 ? -33.580 -9.801 39.884 1.00 77.94 86 MET A N 1
ATOM 669 C CA . MET A 1 86 ? -32.552 -9.726 38.846 1.00 77.94 86 MET A CA 1
ATOM 670 C C . MET A 1 86 ? -32.949 -10.491 37.574 1.00 77.94 86 MET A C 1
ATOM 672 O O . MET A 1 86 ? -32.737 -9.995 36.470 1.00 77.94 86 MET A O 1
ATOM 676 N N . ILE A 1 87 ? -33.605 -11.648 37.709 1.00 79.38 87 ILE A N 1
ATOM 677 C CA . ILE A 1 87 ? -34.171 -12.400 36.577 1.00 79.38 87 ILE A CA 1
ATOM 678 C C . ILE A 1 87 ? -35.283 -11.600 35.883 1.00 79.38 87 ILE A C 1
ATOM 680 O O . ILE A 1 87 ? -35.387 -11.640 34.657 1.00 79.38 87 ILE A O 1
ATOM 684 N N . LEU A 1 88 ? -36.121 -10.885 36.641 1.00 82.25 88 LEU A N 1
ATOM 685 C CA . LEU A 1 88 ? -37.147 -10.000 36.076 1.00 82.25 88 LEU A CA 1
ATOM 686 C C . LEU A 1 88 ? -36.520 -8.839 35.295 1.00 82.25 88 LEU A C 1
ATOM 688 O O . LEU A 1 88 ? -36.937 -8.586 34.169 1.00 82.25 88 LEU A O 1
ATOM 692 N N . ALA A 1 89 ? -35.469 -8.214 35.831 1.00 84.88 89 ALA A N 1
ATOM 693 C CA . ALA A 1 89 ? -34.728 -7.176 35.117 1.00 84.88 89 ALA A CA 1
ATOM 694 C C . ALA A 1 89 ? -34.085 -7.709 33.819 1.00 84.88 89 ALA A C 1
ATOM 696 O O . ALA A 1 89 ? -34.177 -7.069 32.776 1.00 84.88 89 ALA A O 1
ATOM 697 N N . CYS A 1 90 ? -33.501 -8.915 33.842 1.00 82.88 90 CYS A N 1
ATOM 698 C CA . CYS A 1 90 ? -32.939 -9.549 32.642 1.00 82.88 90 CYS A CA 1
ATOM 699 C C . CYS A 1 90 ? -34.008 -9.900 31.591 1.00 82.88 90 CYS A C 1
ATOM 701 O O . CYS A 1 90 ? -33.715 -9.898 30.395 1.00 82.88 90 CYS A O 1
ATOM 703 N N . ARG A 1 91 ? -35.243 -10.211 32.008 1.00 84.69 91 ARG A N 1
ATOM 704 C CA . ARG A 1 91 ? -36.369 -10.420 31.084 1.00 84.69 91 ARG A CA 1
ATOM 705 C C . ARG A 1 91 ? -36.797 -9.117 30.419 1.00 84.69 91 ARG A C 1
ATOM 707 O O . ARG A 1 91 ? -36.772 -9.063 29.198 1.00 84.69 91 ARG A O 1
ATOM 714 N N . ALA A 1 92 ? -37.043 -8.067 31.205 1.00 86.44 92 ALA A N 1
ATOM 715 C CA . ALA A 1 92 ? -37.382 -6.746 30.672 1.00 86.44 92 ALA A CA 1
ATOM 716 C C . ALA A 1 92 ? -36.323 -6.246 29.669 1.00 86.44 92 ALA A C 1
ATOM 718 O O . ALA A 1 92 ? -36.661 -5.753 28.599 1.00 86.44 92 ALA A O 1
ATOM 719 N N . MET A 1 93 ? -35.034 -6.462 29.960 1.00 86.38 93 MET A N 1
ATOM 720 C CA . MET A 1 93 ? -33.939 -6.158 29.029 1.00 86.38 93 MET A CA 1
ATOM 721 C C . MET A 1 93 ? -34.018 -6.928 27.704 1.00 86.38 93 MET A C 1
ATOM 723 O O . MET A 1 93 ? -33.790 -6.340 26.651 1.00 86.38 93 MET A O 1
ATOM 727 N N . ASN A 1 94 ? -34.315 -8.231 27.736 1.00 87.00 94 ASN A N 1
ATOM 728 C CA . ASN A 1 94 ? -34.456 -9.021 26.508 1.00 87.00 94 ASN A CA 1
ATOM 729 C C . ASN A 1 94 ? -35.640 -8.538 25.669 1.00 87.00 94 ASN A C 1
ATOM 731 O O . ASN A 1 94 ? -35.493 -8.383 24.459 1.00 87.00 94 ASN A O 1
ATOM 735 N N . ASP A 1 95 ? -36.770 -8.248 26.315 1.00 88.31 95 ASP A N 1
ATOM 736 C CA . ASP A 1 95 ? -37.973 -7.762 25.641 1.00 88.31 95 ASP A CA 1
ATOM 737 C C . ASP A 1 95 ? -37.713 -6.402 24.962 1.00 88.31 95 ASP A C 1
ATOM 739 O O . ASP A 1 95 ? -38.121 -6.185 23.819 1.00 88.31 95 ASP A O 1
ATOM 743 N N . ILE A 1 96 ? -36.958 -5.504 25.615 1.00 88.94 96 ILE A N 1
ATOM 744 C CA . ILE A 1 96 ? -36.499 -4.241 25.011 1.00 88.94 96 ILE A CA 1
ATOM 745 C C . ILE A 1 96 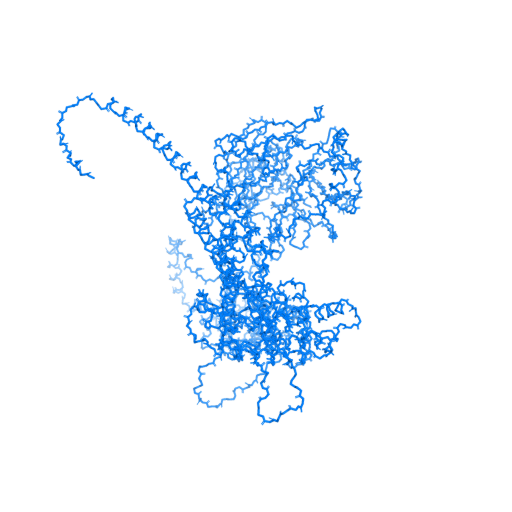? -35.635 -4.522 23.774 1.00 88.94 96 ILE A C 1
ATOM 747 O O . ILE A 1 96 ? -35.900 -3.979 22.701 1.00 88.94 96 ILE A O 1
ATOM 751 N N . GLU A 1 97 ? -34.617 -5.379 23.889 1.00 88.50 97 GLU A N 1
ATOM 752 C CA . GLU A 1 97 ? -33.701 -5.686 22.781 1.00 88.50 97 GLU A CA 1
ATOM 753 C C . GLU A 1 97 ? -34.398 -6.376 21.594 1.00 88.50 97 GLU A C 1
ATOM 755 O O . GLU A 1 97 ? -34.056 -6.102 20.439 1.00 88.50 97 GLU A O 1
ATOM 760 N N . ASP A 1 98 ? -35.405 -7.219 21.836 1.00 88.12 98 ASP A N 1
ATOM 761 C CA . ASP A 1 98 ? -36.236 -7.832 20.791 1.00 88.12 98 ASP A CA 1
ATOM 762 C C . ASP A 1 98 ? -36.998 -6.766 19.987 1.00 88.12 98 ASP A C 1
ATOM 764 O O . ASP A 1 98 ? -36.967 -6.773 18.747 1.00 88.12 98 ASP A O 1
ATOM 768 N N . VAL A 1 99 ? -37.611 -5.796 20.676 1.00 87.56 99 VAL A N 1
ATOM 769 C CA . VAL A 1 99 ? -38.311 -4.677 20.030 1.00 87.56 99 VAL A CA 1
ATOM 770 C C . VAL A 1 99 ? -37.326 -3.802 19.249 1.00 87.56 99 VAL A C 1
ATOM 772 O O . VAL A 1 99 ? -37.572 -3.530 18.071 1.00 87.56 99 VAL A O 1
ATOM 775 N N . LEU A 1 100 ? -36.179 -3.421 19.824 1.00 86.94 100 LEU A N 1
ATOM 776 C CA . LEU A 1 100 ? -35.182 -2.583 19.136 1.00 86.94 100 LEU A CA 1
ATOM 777 C C . LEU A 1 100 ? -34.586 -3.281 17.901 1.00 86.94 100 LEU A C 1
ATOM 779 O O . LEU A 1 100 ? -34.426 -2.655 16.853 1.00 86.94 100 LEU A O 1
ATOM 783 N N . THR A 1 101 ? -34.326 -4.590 17.976 1.00 84.50 101 THR A N 1
ATOM 784 C CA . THR A 1 101 ? -33.846 -5.378 16.826 1.00 84.50 101 THR A CA 1
ATOM 785 C C . THR A 1 101 ? -34.890 -5.422 15.703 1.00 84.50 101 THR A C 1
ATOM 787 O O . THR A 1 101 ? -34.543 -5.336 14.523 1.00 84.50 101 THR A O 1
ATOM 790 N N . SER A 1 102 ? -36.180 -5.529 16.047 1.00 82.56 102 SER A N 1
ATOM 791 C CA . SER A 1 102 ? -37.272 -5.498 15.064 1.00 82.56 102 SER A CA 1
ATOM 792 C C . SER A 1 102 ? -37.395 -4.137 14.363 1.00 82.56 102 SER A C 1
ATOM 794 O O . SER A 1 102 ? -37.624 -4.084 13.153 1.00 82.56 102 SER A O 1
ATOM 796 N N . VAL A 1 103 ? -37.163 -3.041 15.095 1.00 82.19 103 VAL A N 1
ATOM 797 C CA . VAL A 1 103 ? -37.155 -1.670 14.563 1.00 82.19 103 VAL A CA 1
ATOM 798 C C . VAL A 1 103 ? -36.010 -1.469 13.573 1.00 82.19 103 VAL A C 1
ATOM 800 O O . VAL A 1 103 ? -36.238 -0.938 12.486 1.00 82.19 103 VAL A O 1
ATOM 803 N N . LEU A 1 104 ? -34.807 -1.948 13.904 1.00 78.25 104 LEU A N 1
ATOM 804 C CA . LEU A 1 104 ? -33.634 -1.886 13.023 1.00 78.25 104 LEU A CA 1
ATOM 805 C C . LEU A 1 104 ? -33.848 -2.630 11.699 1.00 78.25 104 LEU A C 1
ATOM 807 O O . LEU A 1 104 ? -33.506 -2.111 10.640 1.00 78.25 104 LEU A O 1
ATOM 811 N N . LYS A 1 105 ? -34.456 -3.823 11.734 1.00 75.81 105 LYS A N 1
ATOM 812 C CA . LYS A 1 105 ? -34.731 -4.613 10.519 1.00 75.81 105 LYS A CA 1
ATOM 813 C C . LYS A 1 105 ? -35.796 -3.982 9.622 1.00 75.81 105 LYS A C 1
ATOM 815 O O . LYS A 1 105 ? -35.721 -4.110 8.403 1.00 75.81 105 LYS A O 1
ATOM 820 N N . ASN A 1 106 ? -36.790 -3.327 10.218 1.00 67.56 106 ASN A N 1
ATOM 821 C CA . ASN A 1 106 ? -37.965 -2.848 9.493 1.00 67.56 106 ASN A CA 1
ATOM 822 C C . ASN A 1 106 ? -37.862 -1.374 9.069 1.00 67.56 106 ASN A C 1
ATOM 824 O O . ASN A 1 106 ? -38.557 -0.967 8.136 1.00 67.56 106 ASN A O 1
ATOM 828 N N . THR A 1 107 ? -37.028 -0.561 9.729 1.00 61.12 107 THR A N 1
ATOM 829 C CA . THR A 1 107 ? -36.972 0.892 9.497 1.00 61.12 107 THR A CA 1
ATOM 830 C C . THR A 1 107 ? -35.591 1.500 9.778 1.00 61.12 107 THR A C 1
ATOM 832 O O . THR A 1 107 ? -35.179 1.618 10.925 1.00 61.12 107 THR A O 1
ATOM 835 N N . SER A 1 108 ? -34.917 2.032 8.752 1.00 59.56 108 SER A N 1
ATOM 836 C CA . SER A 1 108 ? -33.632 2.751 8.896 1.00 59.56 108 SER A CA 1
ATOM 837 C C . SER A 1 108 ? -33.758 4.209 9.376 1.00 59.56 108 SER A C 1
ATOM 839 O O . SER A 1 108 ? -32.770 4.927 9.468 1.00 59.56 108 SER A O 1
ATOM 841 N N . LYS A 1 109 ? -34.979 4.692 9.656 1.00 62.88 109 LYS A N 1
ATOM 842 C CA . LYS A 1 109 ? -35.263 6.119 9.924 1.00 62.88 109 LYS A CA 1
ATOM 843 C C . LYS A 1 109 ? -35.486 6.461 11.404 1.00 62.88 109 LYS A C 1
ATOM 845 O O . LYS A 1 109 ? -35.669 7.633 11.719 1.00 62.88 109 LYS A O 1
ATOM 850 N N . TRP A 1 110 ? -35.505 5.481 12.314 1.00 79.19 110 TRP A N 1
ATOM 851 C CA . TRP A 1 110 ? -35.832 5.680 13.741 1.00 79.19 110 TRP A CA 1
ATOM 852 C C . TRP A 1 110 ? -34.592 5.713 14.659 1.00 79.19 110 TRP A C 1
ATOM 854 O O . TRP A 1 110 ? -34.681 5.407 15.846 1.00 79.19 110 TRP A O 1
ATOM 864 N N . CYS A 1 111 ? -33.432 6.139 14.144 1.00 73.81 111 CYS A N 1
ATOM 865 C CA . CYS A 1 111 ? -32.164 6.181 14.890 1.00 73.81 111 CYS A CA 1
ATOM 866 C C . CYS A 1 111 ? -32.219 7.029 16.175 1.00 73.81 111 CYS A C 1
ATOM 868 O O . CYS A 1 111 ? -31.551 6.711 17.155 1.00 73.81 111 CYS A O 1
ATOM 870 N N . MET A 1 112 ? -33.026 8.096 16.204 1.00 75.81 112 MET A N 1
ATOM 871 C CA . MET A 1 112 ? -33.184 8.926 17.409 1.00 75.81 112 MET A CA 1
ATOM 872 C C . MET A 1 112 ? -33.933 8.201 18.536 1.00 75.81 112 MET A C 1
ATOM 874 O O . MET A 1 112 ? -33.577 8.366 19.701 1.00 75.81 112 MET A O 1
ATOM 878 N N . LEU A 1 113 ? -34.925 7.367 18.200 1.00 82.44 113 LEU A N 1
ATOM 879 C CA . LEU A 1 113 ? -35.641 6.543 19.178 1.00 82.44 113 LEU A CA 1
ATOM 880 C C . LEU A 1 113 ? -34.693 5.507 19.798 1.00 82.44 113 LEU A C 1
ATOM 882 O O . LEU A 1 113 ? -34.643 5.387 21.019 1.00 82.44 113 LEU A O 1
ATOM 886 N N . LEU A 1 114 ? -33.885 4.838 18.964 1.00 83.38 114 LEU A N 1
ATOM 887 C CA . LEU A 1 114 ? -32.856 3.887 19.402 1.00 83.38 114 LEU A CA 1
ATOM 888 C C . LEU A 1 114 ? -31.877 4.540 20.395 1.00 83.38 114 LEU A C 1
ATOM 890 O O . LEU A 1 114 ? -31.723 4.051 21.511 1.00 83.38 114 LEU A O 1
ATOM 894 N N . LYS A 1 115 ? -31.307 5.705 20.045 1.00 81.25 115 LYS A N 1
ATOM 895 C CA . LYS A 1 115 ? -30.392 6.461 20.924 1.00 81.25 115 LYS A CA 1
ATOM 896 C C . LYS A 1 115 ? -31.037 6.882 22.250 1.00 81.25 115 LYS A C 1
ATOM 898 O O . LYS A 1 115 ? -30.382 6.837 23.289 1.00 81.25 115 LYS A O 1
ATOM 903 N N . SER A 1 116 ? -32.307 7.290 22.223 1.00 84.25 116 SER A N 1
ATOM 904 C CA . SER A 1 116 ? -33.042 7.706 23.424 1.00 84.25 116 SER A CA 1
ATOM 905 C C . SER A 1 116 ? -33.278 6.544 24.390 1.00 84.25 116 SER A C 1
ATOM 907 O O . SER A 1 116 ? -33.061 6.692 25.593 1.00 84.25 116 SER A O 1
ATOM 909 N N . VAL A 1 117 ? -33.712 5.388 23.877 1.00 87.00 117 VAL A N 1
ATOM 910 C CA . VAL A 1 117 ? -33.910 4.182 24.696 1.00 87.00 117 VAL A CA 1
ATOM 911 C C . VAL A 1 117 ? -32.571 3.687 25.231 1.00 87.00 117 VAL A C 1
ATOM 913 O O . VAL A 1 117 ? -32.455 3.404 26.422 1.00 87.00 117 VAL A O 1
ATOM 916 N N . ASP A 1 118 ? -31.533 3.674 24.391 1.00 86.94 118 ASP A N 1
ATOM 917 C CA . ASP A 1 118 ? -30.202 3.239 24.800 1.00 86.94 118 ASP A CA 1
ATOM 918 C C . ASP A 1 118 ? -29.641 4.075 25.961 1.00 86.94 118 ASP A C 1
ATOM 920 O O . ASP A 1 118 ? -29.191 3.504 26.956 1.00 86.94 118 ASP A O 1
ATOM 924 N N . GLY A 1 119 ? -29.765 5.406 25.904 1.00 84.44 119 GLY A N 1
ATOM 925 C CA . GLY A 1 119 ? -29.310 6.287 26.983 1.00 84.44 119 GLY A CA 1
ATOM 926 C C . GLY A 1 119 ? -30.062 6.113 28.313 1.00 84.44 119 GLY A C 1
ATOM 927 O O . GLY A 1 119 ? -29.494 6.382 29.376 1.00 84.44 119 GLY A O 1
ATOM 928 N N . ARG A 1 120 ? -31.321 5.649 28.284 1.00 87.12 120 ARG A N 1
ATOM 929 C CA . ARG A 1 120 ? -32.082 5.312 29.502 1.00 87.12 120 ARG A CA 1
ATOM 930 C C . ARG A 1 120 ? -31.690 3.957 30.067 1.00 87.12 120 ARG A C 1
ATOM 932 O O . ARG A 1 120 ? -31.518 3.848 31.273 1.00 87.12 120 ARG A O 1
ATOM 939 N N . VAL A 1 121 ? -31.487 2.961 29.209 1.00 88.31 121 VAL A N 1
ATOM 940 C CA . VAL A 1 121 ? -31.155 1.579 29.593 1.00 88.31 121 VAL A CA 1
ATOM 941 C C . VAL A 1 121 ? -29.706 1.427 30.086 1.00 88.31 121 VAL A C 1
ATOM 943 O O . VAL A 1 121 ? -29.434 0.596 30.956 1.00 88.31 121 VAL A O 1
ATOM 946 N N . ASP A 1 122 ? -28.774 2.258 29.604 1.00 85.19 122 ASP A N 1
ATOM 947 C CA . ASP A 1 122 ? -27.357 2.233 30.009 1.00 85.19 122 ASP A CA 1
ATOM 948 C C . ASP A 1 122 ? -27.163 2.366 31.530 1.00 85.19 122 ASP A C 1
ATOM 950 O O . ASP A 1 122 ? -26.348 1.657 32.130 1.00 85.19 122 ASP A O 1
ATOM 954 N N . LYS A 1 123 ? -27.924 3.261 32.174 1.00 84.94 123 LYS A N 1
ATOM 955 C CA . LYS A 1 123 ? -27.778 3.551 33.609 1.00 84.94 123 LYS A CA 1
ATOM 956 C C . LYS A 1 123 ? -28.240 2.378 34.495 1.00 84.94 123 LYS A C 1
ATOM 958 O O . LYS A 1 123 ? -27.434 1.939 35.319 1.00 84.94 123 LYS A O 1
ATOM 963 N N . PRO A 1 124 ? -29.465 1.824 34.349 1.00 84.62 124 PRO A N 1
ATOM 964 C CA . PRO A 1 124 ? -29.897 0.636 35.086 1.00 84.62 124 PRO A CA 1
ATOM 965 C C . PRO A 1 124 ? -28.980 -0.575 34.879 1.00 84.62 124 PRO A C 1
ATOM 967 O O . PRO A 1 124 ? -28.659 -1.268 35.845 1.00 84.62 124 PRO A O 1
ATOM 970 N N . LEU A 1 125 ? -28.504 -0.810 33.651 1.00 84.50 125 LEU A N 1
ATOM 971 C CA . LEU A 1 125 ? -27.631 -1.946 33.342 1.00 84.50 125 LEU A CA 1
ATOM 972 C C . LEU A 1 125 ? -26.274 -1.850 34.060 1.00 84.50 125 LEU A C 1
ATOM 974 O O . LEU A 1 125 ? -25.797 -2.843 34.612 1.00 84.50 125 LEU A O 1
ATOM 978 N N . ALA A 1 126 ? -25.668 -0.658 34.103 1.00 84.62 126 ALA A N 1
ATOM 979 C CA . ALA A 1 126 ? -24.417 -0.432 34.829 1.00 84.62 126 ALA A CA 1
ATOM 980 C C . ALA A 1 126 ? -24.569 -0.707 36.337 1.00 84.62 126 ALA A C 1
ATOM 982 O O . ALA A 1 126 ? -23.697 -1.324 36.954 1.00 84.62 126 ALA A O 1
ATOM 983 N N . VAL A 1 127 ? -25.701 -0.301 36.919 1.00 85.75 127 VAL A N 1
ATOM 984 C CA . VAL A 1 127 ? -26.027 -0.536 38.333 1.00 85.75 127 VAL A CA 1
ATOM 985 C C . VAL A 1 127 ? -26.231 -2.027 38.620 1.00 85.75 127 VAL A C 1
ATOM 987 O O . VAL A 1 127 ? -25.640 -2.550 39.567 1.00 85.75 127 VAL A O 1
ATOM 990 N N . LEU A 1 128 ? -27.004 -2.730 37.783 1.00 84.94 128 LEU A N 1
ATOM 991 C CA . LEU A 1 128 ? -27.205 -4.180 37.896 1.00 84.94 128 LEU A CA 1
ATOM 992 C C . LEU A 1 128 ? -25.884 -4.945 37.815 1.00 84.94 128 LEU A C 1
ATOM 994 O O . LEU A 1 128 ? -25.643 -5.840 38.622 1.00 84.94 128 LEU A O 1
ATOM 998 N N . ARG A 1 129 ? -25.009 -4.570 36.875 1.00 85.94 129 ARG A N 1
ATOM 999 C CA . ARG A 1 129 ? -23.698 -5.202 36.701 1.00 85.94 129 ARG A CA 1
ATOM 1000 C C . ARG A 1 129 ? -22.837 -5.070 37.955 1.00 85.94 129 ARG A C 1
ATOM 1002 O O . ARG A 1 129 ? -22.293 -6.068 38.423 1.00 85.94 129 ARG A O 1
ATOM 1009 N N . LEU A 1 130 ? -22.718 -3.863 38.508 1.00 84.50 130 LEU A N 1
ATOM 1010 C CA . LEU A 1 130 ? -21.917 -3.625 39.714 1.00 84.50 130 LEU A CA 1
ATOM 1011 C C . LEU A 1 130 ? -22.445 -4.423 40.913 1.00 84.50 130 LEU A C 1
ATOM 1013 O O . LEU A 1 130 ? -21.656 -5.022 41.644 1.00 84.50 130 LEU A O 1
ATOM 1017 N N . GLN A 1 131 ? -23.768 -4.476 41.084 1.00 82.69 131 GLN A N 1
ATOM 1018 C CA . GLN A 1 131 ? -24.393 -5.214 42.179 1.00 82.69 131 GLN A CA 1
ATOM 1019 C C . GLN A 1 131 ? -24.212 -6.733 42.029 1.00 82.69 131 GLN A C 1
ATOM 1021 O O . GLN A 1 131 ? -23.824 -7.401 42.987 1.00 82.69 131 GLN A O 1
ATOM 1026 N N . ALA A 1 132 ? -24.421 -7.271 40.825 1.00 82.81 132 ALA A N 1
ATOM 1027 C CA . ALA A 1 132 ? -24.255 -8.691 40.528 1.00 82.81 132 ALA A CA 1
ATOM 1028 C C . ALA A 1 132 ? -22.822 -9.182 40.795 1.00 82.81 132 ALA A C 1
ATOM 1030 O O . ALA A 1 132 ? -22.627 -10.248 41.379 1.00 82.81 132 ALA A O 1
ATOM 1031 N N . LEU A 1 133 ? -21.818 -8.389 40.403 1.00 84.00 133 LEU A N 1
ATOM 1032 C CA . LEU A 1 133 ? -20.407 -8.696 40.652 1.00 84.00 133 LEU A CA 1
ATOM 1033 C C . LEU A 1 133 ? -20.067 -8.630 42.147 1.00 84.00 133 LEU A C 1
ATOM 1035 O O . LEU A 1 133 ? -19.366 -9.504 42.656 1.00 84.00 133 LEU A O 1
ATOM 1039 N N . ALA A 1 134 ? -20.587 -7.634 42.871 1.00 83.19 134 ALA A N 1
ATOM 1040 C CA . ALA A 1 134 ? -20.383 -7.521 44.314 1.00 83.19 134 ALA A CA 1
ATOM 1041 C C . ALA A 1 134 ? -20.966 -8.728 45.070 1.00 83.19 134 ALA A C 1
ATOM 1043 O O . ALA A 1 134 ? -20.281 -9.317 45.909 1.00 83.19 134 ALA A O 1
ATOM 1044 N N . ASP A 1 135 ? -22.188 -9.141 44.726 1.00 79.75 135 ASP A N 1
ATOM 1045 C CA . ASP A 1 135 ? -22.840 -10.307 45.327 1.00 79.75 135 ASP A CA 1
ATOM 1046 C C . ASP A 1 135 ? -22.083 -11.609 44.995 1.00 79.75 135 ASP A C 1
ATOM 1048 O O . ASP A 1 135 ? -21.898 -12.460 45.870 1.00 79.75 135 ASP A O 1
ATOM 1052 N N . HIS A 1 136 ? -21.558 -11.741 43.771 1.00 84.50 136 HIS A N 1
ATOM 1053 C CA . HIS A 1 136 ? -20.740 -12.890 43.371 1.00 84.50 136 HIS A CA 1
ATOM 1054 C C . HIS A 1 136 ? -19.417 -12.975 44.148 1.00 84.50 136 HIS A C 1
ATOM 1056 O O . HIS A 1 136 ? -19.052 -14.047 44.636 1.00 84.50 136 HIS A O 1
ATOM 1062 N N . ARG A 1 137 ? -18.725 -11.844 44.350 1.00 84.12 137 ARG A N 1
ATOM 1063 C CA . ARG A 1 137 ? -17.478 -11.774 45.137 1.00 84.12 137 ARG A CA 1
ATOM 1064 C C . ARG A 1 137 ? -17.671 -12.205 46.589 1.00 84.12 137 ARG A C 1
ATOM 1066 O O . ARG A 1 137 ? -16.808 -12.878 47.148 1.00 84.12 137 ARG A O 1
ATOM 1073 N N . ILE A 1 138 ? -18.803 -11.857 47.205 1.00 82.94 138 ILE A N 1
ATOM 1074 C CA . ILE A 1 138 ? -19.126 -12.285 48.576 1.00 82.94 138 ILE A CA 1
ATOM 1075 C C . ILE A 1 138 ? -19.229 -13.817 48.649 1.00 82.94 138 ILE A C 1
ATOM 1077 O O . ILE A 1 138 ? -18.721 -14.428 49.591 1.00 82.94 138 ILE A O 1
ATOM 1081 N N . ILE A 1 139 ? -19.834 -14.446 47.637 1.00 82.31 139 ILE A N 1
ATOM 1082 C CA . ILE A 1 139 ? -19.955 -15.908 47.552 1.00 82.31 139 ILE A CA 1
ATOM 1083 C C . ILE A 1 139 ? -18.580 -16.550 47.338 1.00 82.31 139 ILE A C 1
ATOM 1085 O O . ILE A 1 139 ? -18.247 -17.496 48.050 1.00 82.31 139 ILE A O 1
ATOM 1089 N N . LEU A 1 140 ? -17.753 -16.014 46.437 1.00 83.38 140 LEU A N 1
ATOM 1090 C CA . LEU A 1 140 ? -16.384 -16.497 46.210 1.00 83.38 140 LEU A CA 1
ATOM 1091 C C . LEU A 1 140 ? -15.536 -16.465 47.490 1.00 83.38 140 LEU A C 1
ATOM 1093 O O . LEU A 1 140 ? -14.891 -17.459 47.828 1.00 83.38 140 LEU A O 1
ATOM 1097 N N . ASN A 1 141 ? -15.617 -15.373 48.254 1.00 81.94 141 ASN A N 1
ATOM 1098 C CA . ASN A 1 141 ? -14.935 -15.259 49.544 1.00 81.94 141 ASN A CA 1
ATOM 1099 C C . ASN A 1 141 ? -15.416 -16.323 50.546 1.00 81.94 141 ASN A C 1
ATOM 1101 O O . ASN A 1 141 ? -14.610 -16.865 51.298 1.00 81.94 141 ASN A O 1
ATOM 1105 N N . SER A 1 142 ? -16.710 -16.667 50.538 1.00 80.94 142 SER A N 1
ATOM 1106 C CA . SER A 1 142 ? -17.263 -17.715 51.411 1.00 80.94 142 SER A CA 1
ATOM 1107 C C . SER A 1 142 ? -16.813 -19.137 51.043 1.00 80.94 142 SER A C 1
ATOM 1109 O O . SER A 1 142 ? -16.808 -20.012 51.905 1.00 80.94 142 SER A O 1
ATOM 1111 N N . ILE A 1 143 ? -16.405 -19.362 49.787 1.00 80.06 143 ILE A N 1
ATOM 1112 C CA . ILE A 1 143 ? -15.877 -20.642 49.278 1.00 80.06 143 ILE A CA 1
ATOM 1113 C C . ILE A 1 143 ? -14.367 -20.777 49.577 1.00 80.06 143 ILE A C 1
ATOM 1115 O O . ILE A 1 143 ? -13.785 -21.843 49.399 1.00 80.06 143 ILE A O 1
ATOM 1119 N N . GLY A 1 144 ? -13.717 -19.715 50.069 1.00 74.81 144 GLY A N 1
ATOM 1120 C CA . GLY A 1 144 ? -12.270 -19.691 50.302 1.00 74.81 144 GLY A CA 1
ATOM 1121 C C . GLY A 1 144 ? -11.458 -19.384 49.041 1.00 74.81 144 GLY A C 1
ATOM 1122 O O . GLY A 1 144 ? -10.271 -19.701 48.979 1.00 74.81 144 GLY A O 1
ATOM 1123 N N . TRP A 1 145 ? -12.082 -18.770 48.032 1.00 80.38 145 TRP A N 1
ATOM 1124 C CA . TRP A 1 145 ? -11.391 -18.301 46.835 1.00 80.38 145 TRP A CA 1
ATOM 1125 C C . TRP A 1 145 ? -10.693 -16.952 47.101 1.00 80.38 145 TRP A C 1
ATOM 1127 O O . TRP A 1 145 ? -11.282 -16.088 47.754 1.00 80.38 145 TRP A O 1
ATOM 1137 N N . PRO A 1 146 ? -9.468 -16.715 46.590 1.00 76.69 146 PRO A N 1
ATOM 1138 C CA . PRO A 1 146 ? -8.641 -17.619 45.787 1.00 76.69 146 PRO A CA 1
ATOM 1139 C C . PRO A 1 146 ? -7.864 -18.646 46.640 1.00 76.69 146 PRO A C 1
ATOM 1141 O O . PRO A 1 146 ? -7.557 -18.371 47.807 1.00 76.69 146 PRO A O 1
ATOM 1144 N N . PRO A 1 147 ? -7.481 -19.804 46.070 1.00 78.62 147 PRO A N 1
ATOM 1145 C CA . PRO A 1 147 ? -6.690 -20.822 46.764 1.00 78.62 147 PRO A CA 1
ATOM 1146 C C . PRO A 1 147 ? -5.266 -20.339 47.106 1.00 78.62 147 PRO A C 1
ATOM 1148 O O . PRO A 1 147 ? -4.734 -19.429 46.453 1.00 78.62 147 PRO A O 1
ATOM 1151 N N . PRO A 1 148 ? -4.626 -20.892 48.154 1.00 72.94 148 PRO A N 1
ATOM 1152 C CA . PRO A 1 148 ? -3.222 -20.618 48.450 1.00 72.94 148 PRO A CA 1
ATOM 1153 C C . PRO A 1 148 ? -2.329 -21.146 47.315 1.00 72.94 148 PRO A C 1
ATOM 1155 O O . PRO A 1 148 ? -2.478 -22.282 46.887 1.00 72.94 148 PRO A O 1
ATOM 1158 N N . LEU A 1 149 ? -1.396 -20.319 46.826 1.00 67.19 149 LEU A N 1
ATOM 1159 C CA . LEU A 1 149 ? -0.530 -20.643 45.676 1.00 67.19 149 LEU A CA 1
ATOM 1160 C C . LEU A 1 149 ? 0.633 -21.599 46.027 1.00 67.19 149 LEU A C 1
ATOM 1162 O O . LEU A 1 149 ? 1.327 -22.080 45.133 1.00 67.19 149 LEU A O 1
ATOM 1166 N N . LEU A 1 150 ? 0.856 -21.856 47.321 1.00 56.81 150 LEU A N 1
ATOM 1167 C CA . LEU A 1 150 ? 1.876 -22.752 47.868 1.00 56.81 150 LEU A CA 1
ATOM 1168 C C . LEU A 1 150 ? 1.224 -23.641 48.936 1.00 56.81 150 LEU A C 1
ATOM 1170 O O . LEU A 1 150 ? 0.632 -23.129 49.887 1.00 56.81 150 LEU A O 1
ATOM 1174 N N . THR A 1 151 ? 1.330 -24.960 48.785 1.00 46.97 151 THR A N 1
ATOM 1175 C CA . THR A 1 151 ? 1.020 -25.932 49.843 1.00 46.97 151 THR A CA 1
ATOM 1176 C C . THR A 1 151 ? 2.105 -25.841 50.916 1.00 46.97 151 THR A C 1
ATOM 1178 O O . THR A 1 151 ? 3.289 -25.872 50.579 1.00 46.97 151 THR A O 1
ATOM 1181 N N . SER A 1 152 ? 1.734 -25.693 52.193 1.00 37.03 152 SER A N 1
ATOM 1182 C CA . SER A 1 152 ? 2.711 -25.768 53.289 1.00 37.03 152 SER A CA 1
ATOM 1183 C C . SER A 1 152 ? 3.423 -27.120 53.259 1.00 37.03 152 SER A C 1
ATOM 1185 O O . SER A 1 152 ? 2.788 -28.126 52.962 1.00 37.03 152 SER A O 1
ATOM 1187 N N . GLU A 1 153 ? 4.712 -27.141 53.595 1.00 35.50 153 GLU A N 1
ATOM 1188 C CA . GLU A 1 153 ? 5.641 -28.287 53.521 1.00 35.50 153 GLU A CA 1
ATOM 1189 C C . GLU A 1 153 ? 5.301 -29.509 54.413 1.00 35.50 153 GLU A C 1
ATOM 1191 O O . GLU A 1 153 ? 6.166 -30.332 54.695 1.00 35.50 153 GLU A O 1
ATOM 1196 N N . LEU A 1 154 ? 4.054 -29.681 54.849 1.00 42.03 154 LEU A N 1
ATOM 1197 C CA . LEU A 1 154 ? 3.578 -30.894 55.508 1.00 42.03 154 LEU A CA 1
ATOM 1198 C C . LEU A 1 154 ? 2.384 -31.459 54.740 1.00 42.03 154 LEU A C 1
ATOM 1200 O O . LEU A 1 154 ? 1.253 -31.055 54.977 1.00 42.03 154 LEU A O 1
ATOM 1204 N N . GLU A 1 155 ? 2.656 -32.361 53.802 1.00 34.44 155 GLU A N 1
ATOM 1205 C CA . GLU A 1 155 ? 2.120 -33.732 53.762 1.00 34.44 155 GLU A CA 1
ATOM 1206 C C . GLU A 1 155 ? 2.501 -34.400 52.429 1.00 34.44 155 GLU A C 1
ATOM 1208 O O . GLU A 1 155 ? 2.686 -33.749 51.401 1.00 34.44 155 GLU A O 1
ATOM 1213 N N . GLY A 1 156 ? 2.776 -35.700 52.508 1.00 33.53 156 GLY A N 1
ATOM 1214 C CA . GLY A 1 156 ? 3.681 -36.419 51.617 1.00 33.53 156 GLY A CA 1
ATOM 1215 C C . GLY A 1 156 ? 3.140 -36.766 50.231 1.00 33.53 156 GLY A C 1
ATOM 1216 O O . GLY A 1 156 ? 1.956 -37.010 50.035 1.00 33.53 156 GLY A O 1
ATOM 1217 N N . GLU A 1 157 ? 4.089 -36.825 49.294 1.00 33.97 157 GLU A N 1
ATOM 1218 C CA . GLU A 1 157 ? 4.229 -37.833 48.235 1.00 33.97 157 GLU A CA 1
ATOM 1219 C C . GLU A 1 157 ? 2.936 -38.497 47.730 1.00 33.97 157 GLU A C 1
ATOM 1221 O O . GLU A 1 157 ? 2.722 -39.685 47.933 1.00 33.97 157 GLU A O 1
ATOM 1226 N N . ASN A 1 158 ? 2.094 -37.727 47.034 1.00 33.41 158 ASN A N 1
ATOM 1227 C CA . ASN A 1 158 ? 1.320 -38.152 45.861 1.00 33.41 158 ASN A CA 1
ATOM 1228 C C . ASN A 1 158 ? 0.747 -36.896 45.180 1.00 33.41 158 ASN A C 1
ATOM 1230 O O . ASN A 1 158 ? -0.135 -36.258 45.733 1.00 33.41 158 ASN A O 1
ATOM 1234 N N . GLY A 1 159 ? 1.287 -36.525 44.009 1.00 38.81 159 GLY A N 1
ATOM 1235 C CA . GLY A 1 159 ? 0.748 -35.508 43.083 1.00 38.81 159 GLY A CA 1
ATOM 1236 C C . GLY A 1 159 ? 0.344 -34.160 43.700 1.00 38.81 159 GLY A C 1
ATOM 1237 O O . GLY A 1 159 ? -0.797 -33.982 44.099 1.00 38.81 159 GLY A O 1
ATOM 1238 N N . SER A 1 160 ? 1.257 -33.182 43.725 1.00 43.34 160 SER A N 1
ATOM 1239 C CA . SER A 1 160 ? 1.035 -31.827 44.266 1.00 43.34 160 SER A CA 1
ATOM 1240 C C . SER A 1 160 ? 0.089 -30.961 43.413 1.00 43.34 160 SER A C 1
ATOM 1242 O O . SER A 1 160 ? 0.492 -29.946 42.842 1.00 43.34 160 SER A O 1
ATOM 1244 N N . GLU A 1 161 ? -1.175 -31.364 43.317 1.00 55.44 161 GLU A N 1
ATOM 1245 C CA . GLU A 1 161 ? -2.260 -30.579 42.731 1.00 55.44 161 GLU A CA 1
ATOM 1246 C C . GLU A 1 161 ? -2.718 -29.508 43.733 1.00 55.44 161 GLU A C 1
ATOM 1248 O O . GLU A 1 161 ? -2.954 -29.784 44.911 1.00 55.44 161 GLU A O 1
ATOM 1253 N N . LEU A 1 162 ? -2.808 -28.252 43.282 1.00 62.81 162 LEU A N 1
ATOM 1254 C CA . LEU A 1 162 ? -3.375 -27.173 44.092 1.00 62.81 162 LEU A CA 1
ATOM 1255 C C . LEU A 1 162 ? -4.837 -27.526 44.421 1.00 62.81 162 LEU A C 1
ATOM 1257 O O . LEU A 1 162 ? -5.607 -27.796 43.497 1.00 62.81 162 LEU A O 1
ATOM 1261 N N . PRO A 1 163 ? -5.261 -27.502 45.699 1.00 63.66 163 PRO A N 1
ATOM 1262 C CA . PRO A 1 163 ? -6.635 -27.838 46.046 1.00 63.66 163 PRO A CA 1
ATOM 1263 C C . PRO A 1 163 ? -7.574 -26.811 45.411 1.00 63.66 163 PRO A C 1
ATOM 1265 O O . PRO A 1 163 ? -7.503 -25.625 45.736 1.00 63.66 163 PRO A O 1
ATOM 1268 N N . ASN A 1 164 ? -8.443 -27.254 44.496 1.00 72.81 164 ASN A N 1
ATOM 1269 C CA . ASN A 1 164 ? -9.414 -26.388 43.835 1.00 72.81 164 ASN A CA 1
ATOM 1270 C C . ASN A 1 164 ? -10.665 -26.222 44.727 1.00 72.81 164 ASN A C 1
ATOM 1272 O O . ASN A 1 164 ? -11.461 -27.161 44.838 1.00 72.81 164 ASN A O 1
ATOM 1276 N N . PRO A 1 165 ? -10.895 -25.043 45.342 1.00 74.88 165 PRO A N 1
ATOM 1277 C CA . PRO A 1 165 ? -12.016 -24.830 46.260 1.00 74.88 165 PRO A CA 1
ATOM 1278 C C . PRO A 1 165 ? -13.384 -24.953 45.580 1.00 74.88 165 PRO A C 1
ATOM 1280 O O . PRO A 1 165 ? -14.380 -25.227 46.248 1.00 74.88 165 PRO A O 1
ATOM 1283 N N . LEU A 1 166 ? -13.444 -24.790 44.251 1.00 76.25 166 LEU A N 1
ATOM 1284 C CA . LEU A 1 166 ? -14.680 -24.951 43.488 1.00 76.25 166 LEU A CA 1
ATOM 1285 C C . LEU A 1 166 ? -15.133 -26.422 43.473 1.00 76.25 166 LEU A C 1
ATOM 1287 O O . LEU A 1 166 ? -16.321 -26.697 43.634 1.00 76.25 166 LEU A O 1
ATOM 1291 N N . VAL A 1 167 ? -14.201 -27.375 43.374 1.00 73.75 167 VAL A N 1
ATOM 1292 C CA . VAL A 1 167 ? -14.491 -28.827 43.387 1.00 73.75 167 VAL A CA 1
ATOM 1293 C C . VAL A 1 167 ? -15.009 -29.294 44.747 1.00 73.75 167 VAL A C 1
ATOM 1295 O O . VAL A 1 167 ? -15.800 -30.231 44.828 1.00 73.75 167 VAL A O 1
ATOM 1298 N N . LEU A 1 168 ? -14.652 -28.580 45.814 1.00 73.12 168 LEU A N 1
ATOM 1299 C CA . LEU A 1 168 ? -15.025 -28.904 47.190 1.00 73.12 168 LEU A CA 1
ATOM 1300 C C . LEU A 1 168 ? -16.378 -28.299 47.631 1.00 73.12 168 LEU A C 1
ATOM 1302 O O . LEU A 1 168 ? -16.778 -28.470 48.784 1.00 73.12 168 LEU A O 1
ATOM 1306 N N . MET A 1 169 ? -17.104 -27.597 46.747 1.00 75.12 169 MET A N 1
ATOM 1307 C CA . MET A 1 169 ? -18.390 -26.963 47.077 1.00 75.12 169 MET A CA 1
ATOM 1308 C C . MET A 1 169 ? -19.488 -27.984 47.439 1.00 75.12 169 MET A C 1
ATOM 1310 O O . MET A 1 169 ? -19.782 -28.902 46.673 1.00 75.12 169 MET A O 1
ATOM 1314 N N . GLN A 1 170 ? -20.185 -27.769 48.564 1.00 70.06 170 GLN A N 1
ATOM 1315 C CA . GLN A 1 170 ? -21.272 -28.636 49.044 1.00 70.06 170 GLN A CA 1
ATOM 1316 C C . GLN A 1 170 ? -22.669 -28.010 48.865 1.00 70.06 170 GLN A C 1
ATOM 1318 O O . GLN A 1 170 ? -22.920 -26.880 49.281 1.00 70.06 170 GLN A O 1
ATOM 1323 N N . GLY A 1 171 ? -23.605 -28.780 48.294 1.00 71.00 171 GLY A N 1
ATOM 1324 C CA . GLY A 1 171 ? -25.059 -28.536 48.268 1.00 71.00 171 GLY A CA 1
ATOM 1325 C C . GLY A 1 171 ? -25.501 -27.070 48.140 1.00 71.00 171 GLY A C 1
ATOM 1326 O O . GLY A 1 171 ? -25.457 -26.482 47.061 1.00 71.00 171 GLY A O 1
ATOM 1327 N N . GLY A 1 172 ? -25.931 -26.473 49.257 1.00 71.94 172 GLY A N 1
ATOM 1328 C CA . GLY A 1 172 ? -26.508 -25.126 49.286 1.00 71.94 172 GLY A CA 1
ATOM 1329 C C . GLY A 1 172 ? -25.557 -23.992 48.873 1.00 71.94 172 GLY A C 1
ATOM 1330 O O . GLY A 1 172 ? -26.028 -22.958 48.400 1.00 71.94 172 GLY A O 1
ATOM 1331 N N . THR A 1 173 ? -24.233 -24.152 49.000 1.00 76.06 173 THR A N 1
ATOM 1332 C CA . THR A 1 173 ? -23.271 -23.155 48.485 1.00 76.06 173 THR A CA 1
ATOM 1333 C C . THR A 1 173 ? -23.075 -23.295 46.978 1.00 76.06 173 THR A C 1
ATOM 1335 O O . THR A 1 173 ? -23.046 -22.282 46.279 1.00 76.06 173 THR A O 1
ATOM 1338 N N . LYS A 1 174 ? -23.062 -24.532 46.460 1.00 80.25 174 LYS A N 1
ATOM 1339 C CA . LYS A 1 174 ? -23.027 -24.832 45.018 1.00 80.25 174 LYS A CA 1
ATOM 1340 C C . LYS A 1 174 ? -24.259 -24.278 44.298 1.00 80.25 174 LYS A C 1
ATOM 1342 O O . LYS A 1 174 ? -24.131 -23.685 43.230 1.00 80.25 174 LYS A O 1
ATOM 1347 N N . GLU A 1 175 ? -25.443 -24.405 44.897 1.00 79.56 175 GLU A N 1
ATOM 1348 C CA . GLU A 1 175 ? -26.677 -23.835 44.343 1.00 79.56 175 GLU A CA 1
ATOM 1349 C C . GLU A 1 175 ? -26.622 -22.306 44.268 1.00 79.56 175 GLU A C 1
ATOM 1351 O O . GLU A 1 175 ? -26.878 -21.744 43.201 1.00 79.56 175 GLU A O 1
ATOM 1356 N N . ARG A 1 176 ? -26.221 -21.625 45.351 1.00 79.88 176 ARG A N 1
ATOM 1357 C CA . ARG A 1 176 ? -26.070 -20.158 45.361 1.00 79.88 176 ARG A CA 1
ATOM 1358 C C . ARG A 1 176 ? -25.032 -19.680 44.347 1.00 79.88 176 ARG A C 1
ATOM 1360 O O . ARG A 1 176 ? -25.297 -18.731 43.615 1.00 79.88 176 ARG A O 1
ATOM 1367 N N . TYR A 1 177 ? -23.890 -20.362 44.258 1.00 84.81 177 TYR A N 1
ATOM 1368 C CA . TYR A 1 177 ? -22.865 -20.063 43.260 1.00 84.81 177 TYR A CA 1
ATOM 1369 C C . TYR A 1 177 ? -23.405 -20.225 41.834 1.00 84.81 177 TYR A C 1
ATOM 1371 O O . TYR A 1 177 ? -23.299 -19.297 41.036 1.00 84.81 177 TYR A O 1
ATOM 1379 N N . SER A 1 178 ? -24.061 -21.352 41.533 1.00 83.31 178 SER A N 1
ATOM 1380 C CA . SER A 1 178 ? -24.638 -21.611 40.208 1.00 83.31 178 SER A CA 1
ATOM 1381 C C . SER A 1 178 ? -25.679 -20.563 39.809 1.00 83.31 178 SER A C 1
ATOM 1383 O O . SER A 1 178 ? -25.697 -20.111 38.670 1.00 83.31 178 SER A O 1
ATOM 1385 N N . GLN A 1 179 ? -26.513 -20.126 40.754 1.00 82.31 179 GLN A N 1
ATOM 1386 C CA . GLN A 1 179 ? -27.511 -19.085 40.532 1.00 82.31 179 GLN A CA 1
ATOM 1387 C C . GLN A 1 179 ? -26.864 -17.730 40.237 1.00 82.31 179 GLN A C 1
ATOM 1389 O O . GLN A 1 179 ? -27.243 -17.073 39.270 1.00 82.31 179 GLN A O 1
ATOM 1394 N N . SER A 1 180 ? -25.854 -17.347 41.021 1.00 83.81 180 SER A N 1
ATOM 1395 C CA . SER A 1 180 ? -25.078 -16.129 40.787 1.00 83.81 180 SER A CA 1
ATOM 1396 C C . SER A 1 180 ? -24.365 -16.149 39.433 1.00 83.81 180 SER A C 1
ATOM 1398 O O . SER A 1 180 ? -24.368 -15.144 38.726 1.00 83.81 180 SER A O 1
ATOM 1400 N N . PHE A 1 181 ? -23.764 -17.288 39.080 1.00 85.38 181 PHE A N 1
ATOM 1401 C CA . PHE A 1 181 ? -23.032 -17.489 37.832 1.00 85.38 181 PHE A CA 1
ATOM 1402 C C . PHE A 1 181 ? -23.963 -17.361 36.622 1.00 85.38 181 PHE A C 1
ATOM 1404 O O . PHE A 1 181 ? -23.690 -16.579 35.718 1.00 85.38 181 PHE A O 1
ATOM 1411 N N . LEU A 1 182 ? -25.107 -18.055 36.638 1.00 83.88 182 LEU A N 1
ATOM 1412 C CA . LEU A 1 182 ? -26.101 -17.977 35.564 1.00 83.88 182 LEU A CA 1
ATOM 1413 C C . LEU A 1 182 ? -26.658 -16.558 35.397 1.00 83.88 182 LEU A C 1
ATOM 1415 O O . LEU A 1 182 ? -26.852 -16.109 34.269 1.00 83.88 182 LEU A O 1
ATOM 1419 N N . ALA A 1 183 ? -26.877 -15.834 36.500 1.00 81.75 183 ALA A N 1
ATOM 1420 C CA . ALA A 1 183 ? -27.329 -14.449 36.437 1.00 81.75 183 ALA A CA 1
ATOM 1421 C C . ALA A 1 183 ? -26.278 -13.536 35.774 1.00 81.75 183 ALA A C 1
ATOM 1423 O O . ALA A 1 183 ? -26.624 -12.750 34.891 1.00 81.75 183 ALA A O 1
ATOM 1424 N N . LEU A 1 184 ? -24.992 -13.686 36.112 1.00 85.00 184 LEU A N 1
ATOM 1425 C CA . LEU A 1 184 ? -23.903 -12.952 35.454 1.00 85.00 184 LEU A CA 1
ATOM 1426 C C . LEU A 1 184 ? -23.768 -13.306 33.968 1.00 85.00 184 LEU A C 1
ATOM 1428 O O . LEU A 1 184 ? -23.646 -12.400 33.148 1.00 85.00 184 LEU A O 1
ATOM 1432 N N . CYS A 1 185 ? -23.864 -14.588 33.606 1.00 84.62 185 CYS A N 1
ATOM 1433 C CA . CYS A 1 185 ? -23.872 -15.016 32.205 1.00 84.62 185 CYS A CA 1
ATOM 1434 C C . CYS A 1 185 ? -25.048 -14.408 31.428 1.00 84.62 185 CYS A C 1
ATOM 1436 O O . CYS A 1 185 ? -24.867 -13.967 30.296 1.00 84.62 185 CYS A O 1
ATOM 1438 N N . SER A 1 186 ? -26.238 -14.328 32.035 1.00 82.06 186 SER A N 1
ATOM 1439 C CA . SER A 1 186 ? -27.406 -13.711 31.395 1.00 82.06 186 SER A CA 1
ATOM 1440 C C . SER A 1 186 ? -27.231 -12.204 31.169 1.00 82.06 186 SER A C 1
ATOM 1442 O O . SER A 1 186 ? -27.558 -11.705 30.093 1.00 82.06 186 SER A O 1
ATOM 1444 N N . LEU A 1 187 ? -26.634 -11.489 32.130 1.00 83.94 187 LEU A N 1
ATOM 1445 C CA . LEU A 1 187 ? -26.292 -10.071 31.985 1.00 83.94 187 LEU A CA 1
ATOM 1446 C C . LEU A 1 187 ? -25.201 -9.846 30.930 1.00 83.94 187 LEU A C 1
ATOM 1448 O O . LEU A 1 187 ? -25.285 -8.888 30.163 1.00 83.94 187 LEU A O 1
ATOM 1452 N N . GLN A 1 188 ? -24.199 -10.726 30.864 1.00 84.50 188 GLN A N 1
ATOM 1453 C CA . GLN A 1 188 ? -23.158 -10.662 29.841 1.00 84.50 188 GLN A CA 1
ATOM 1454 C C . GLN A 1 188 ? -23.735 -10.908 28.444 1.00 84.50 188 GLN A C 1
ATOM 1456 O O . GLN A 1 188 ? -23.443 -10.141 27.533 1.00 84.50 188 GLN A O 1
ATOM 1461 N N . HIS A 1 189 ? -24.591 -11.919 28.275 1.00 82.25 189 HIS A N 1
ATOM 1462 C CA . HIS A 1 189 ? -25.251 -12.195 26.997 1.00 82.25 189 HIS A CA 1
ATOM 1463 C C . HIS A 1 189 ? -26.051 -10.985 26.492 1.00 82.25 189 HIS A C 1
ATOM 1465 O O . HIS A 1 189 ? -25.912 -10.587 25.337 1.00 82.25 189 HIS A O 1
ATOM 1471 N N . LEU A 1 190 ? -26.829 -10.357 27.380 1.00 79.94 190 LEU A N 1
ATOM 1472 C CA . LEU A 1 190 ? -27.569 -9.126 27.092 1.00 79.94 190 LEU A CA 1
ATOM 1473 C C . LEU A 1 190 ? -26.647 -7.978 26.670 1.00 79.94 190 LEU A C 1
ATOM 1475 O O . LEU A 1 190 ? -26.931 -7.279 25.699 1.00 79.94 190 LEU A O 1
ATOM 1479 N N . HIS A 1 191 ? -25.535 -7.796 27.383 1.00 83.12 191 HIS A N 1
ATOM 1480 C CA . HIS A 1 191 ? -24.548 -6.775 27.057 1.00 83.12 191 HIS A CA 1
ATOM 1481 C C . HIS A 1 191 ? -23.923 -7.011 25.675 1.00 83.12 191 HIS A C 1
ATOM 1483 O O . HIS A 1 191 ? -23.863 -6.084 24.874 1.00 83.12 191 HIS A O 1
ATOM 1489 N N . THR A 1 192 ? -23.499 -8.240 25.366 1.00 78.12 192 THR A N 1
ATOM 1490 C CA . THR A 1 192 ? -22.921 -8.591 24.058 1.00 78.12 192 THR A CA 1
ATOM 1491 C C . THR A 1 192 ? -23.918 -8.348 22.930 1.00 78.12 192 THR A C 1
ATOM 1493 O O . THR A 1 192 ? -23.604 -7.630 21.986 1.00 78.12 192 THR A O 1
ATOM 1496 N N . ARG A 1 193 ? -25.150 -8.854 23.068 1.00 80.56 193 ARG A N 1
ATOM 1497 C CA . ARG A 1 193 ? -26.224 -8.686 22.078 1.00 80.56 193 ARG A CA 1
ATOM 1498 C C . ARG A 1 193 ? -26.514 -7.211 21.778 1.00 80.56 193 ARG A C 1
ATOM 1500 O O . ARG A 1 193 ? -26.764 -6.829 20.635 1.00 80.56 193 ARG A O 1
ATOM 1507 N N . ARG A 1 194 ? -26.463 -6.371 22.808 1.00 82.56 194 ARG A N 1
ATOM 1508 C CA . ARG A 1 194 ? -26.678 -4.931 22.687 1.00 82.56 194 ARG A CA 1
ATOM 1509 C C . ARG A 1 194 ? -25.524 -4.211 21.993 1.00 82.56 194 ARG A C 1
ATOM 1511 O O . ARG A 1 194 ? -25.765 -3.350 21.151 1.00 82.56 194 ARG A O 1
ATOM 1518 N N . GLU A 1 195 ? -24.283 -4.553 22.319 1.00 78.31 195 GLU A N 1
ATOM 1519 C CA . GLU A 1 195 ? -23.111 -3.981 21.648 1.00 78.31 195 GLU A CA 1
ATOM 1520 C C . GLU A 1 195 ? -23.022 -4.433 20.181 1.00 78.31 195 GLU A C 1
ATOM 1522 O O . GLU A 1 195 ? -22.738 -3.616 19.308 1.00 78.31 195 GLU A O 1
ATOM 1527 N N . GLU A 1 196 ? -23.374 -5.684 19.868 1.00 75.44 196 GLU A N 1
ATOM 1528 C CA . GLU A 1 196 ? -23.536 -6.161 18.486 1.00 75.44 196 GLU A CA 1
ATOM 1529 C C . GLU A 1 196 ? -24.563 -5.323 17.713 1.00 75.44 196 GLU A C 1
ATOM 1531 O O . GLU A 1 196 ? -24.290 -4.889 16.592 1.00 75.44 196 GLU A O 1
ATOM 1536 N N . ARG A 1 197 ? -25.719 -5.029 18.328 1.00 81.25 197 ARG A N 1
ATOM 1537 C CA . ARG A 1 197 ? -26.741 -4.153 17.740 1.00 81.25 197 ARG A CA 1
ATOM 1538 C C . ARG A 1 197 ? -26.212 -2.739 17.488 1.00 81.25 197 ARG A C 1
ATOM 1540 O O . ARG A 1 197 ? -26.432 -2.206 16.405 1.00 81.25 197 ARG A O 1
ATOM 1547 N N . LYS A 1 198 ? -25.527 -2.127 18.459 1.00 74.62 198 LYS A N 1
ATOM 1548 C CA . LYS A 1 198 ? -24.958 -0.772 18.316 1.00 74.62 198 LYS A CA 1
ATOM 1549 C C . LYS A 1 198 ? -23.880 -0.705 17.231 1.00 74.62 198 LYS A C 1
ATOM 1551 O O . LYS A 1 198 ? -23.799 0.286 16.512 1.00 74.62 198 LYS A O 1
ATOM 1556 N N . ASN A 1 199 ? -23.078 -1.758 17.093 1.00 66.38 199 ASN A N 1
ATOM 1557 C CA . ASN A 1 199 ? -22.000 -1.828 16.106 1.00 66.38 199 ASN A CA 1
ATOM 1558 C C . ASN A 1 199 ? -22.500 -2.123 14.679 1.00 66.38 199 ASN A C 1
ATOM 1560 O O . ASN A 1 199 ? -21.785 -1.843 13.715 1.00 66.38 199 ASN A O 1
ATOM 1564 N N . PHE A 1 200 ? -23.727 -2.633 14.527 1.00 60.88 200 PHE A N 1
ATOM 1565 C CA . PHE A 1 200 ? -24.355 -2.883 13.225 1.00 60.88 200 PHE A CA 1
ATOM 1566 C C . PHE A 1 200 ? -24.555 -1.595 12.398 1.00 60.88 200 PHE A C 1
ATOM 1568 O O . PHE A 1 200 ? -24.470 -1.644 11.174 1.00 60.88 200 PHE A O 1
ATOM 1575 N N . ASP A 1 201 ? -24.740 -0.442 13.053 1.00 48.34 201 ASP A N 1
ATOM 1576 C CA . ASP A 1 201 ? -25.030 0.853 12.410 1.00 48.34 201 ASP A CA 1
ATOM 1577 C C . ASP A 1 201 ? -23.804 1.551 11.778 1.00 48.34 201 ASP A C 1
ATOM 1579 O O . ASP A 1 201 ? -23.980 2.529 11.053 1.00 48.34 201 ASP A O 1
ATOM 1583 N N . VAL A 1 202 ? -22.565 1.099 12.037 1.00 45.31 202 VAL A N 1
ATOM 1584 C CA . VAL A 1 202 ? -21.355 1.882 11.691 1.00 45.31 202 VAL A CA 1
ATOM 1585 C C . VAL A 1 202 ? -20.482 1.255 10.596 1.00 45.31 202 VAL A C 1
ATOM 1587 O O . VAL A 1 202 ? -19.813 2.008 9.894 1.00 45.31 202 VAL A O 1
ATOM 1590 N N . LEU A 1 203 ? -20.462 -0.074 10.393 1.00 41.16 203 LEU A N 1
ATOM 1591 C CA . LEU A 1 203 ? -19.489 -0.659 9.443 1.00 41.16 203 LEU A CA 1
ATOM 1592 C C . LEU A 1 203 ? -19.862 -1.968 8.723 1.00 41.16 203 LEU A C 1
ATOM 1594 O O . LEU A 1 203 ? -19.032 -2.474 7.967 1.00 41.16 203 LEU A O 1
ATOM 1598 N N . GLY A 1 204 ? -21.036 -2.567 8.950 1.00 41.06 204 GLY A N 1
ATOM 1599 C CA . GLY A 1 204 ? -21.448 -3.826 8.292 1.00 41.06 204 GLY A CA 1
ATOM 1600 C C . GLY A 1 204 ? -20.560 -5.062 8.556 1.00 41.06 204 GLY A C 1
ATOM 1601 O O . GLY A 1 204 ? -20.958 -6.178 8.237 1.00 41.06 204 GLY A O 1
ATOM 1602 N N . HIS A 1 205 ? -19.391 -4.893 9.175 1.00 38.78 205 HIS A N 1
ATOM 1603 C CA . HIS A 1 205 ? -18.463 -5.946 9.556 1.00 38.78 205 HIS A CA 1
ATOM 1604 C C . HIS A 1 205 ? -18.741 -6.373 10.995 1.00 38.78 205 HIS A C 1
ATOM 1606 O O . HIS A 1 205 ? -18.605 -5.577 11.929 1.00 38.78 205 HIS A O 1
ATOM 1612 N N . LYS A 1 206 ? -19.087 -7.650 11.185 1.00 39.97 206 LYS A N 1
ATOM 1613 C CA . LYS A 1 206 ? -19.043 -8.290 12.503 1.00 39.97 206 LYS A CA 1
ATOM 1614 C C . LYS A 1 206 ? -17.595 -8.269 12.985 1.00 39.97 206 LYS A C 1
ATOM 1616 O O . LYS A 1 206 ? -16.774 -9.057 12.530 1.00 39.97 206 LYS A O 1
ATOM 1621 N N . ARG A 1 207 ? -17.259 -7.355 13.893 1.00 41.31 207 ARG A N 1
ATOM 1622 C CA . ARG A 1 207 ? -16.040 -7.505 14.686 1.00 41.31 207 ARG A CA 1
ATOM 1623 C C . ARG A 1 207 ? -16.334 -8.571 15.732 1.00 41.31 207 ARG A C 1
ATOM 1625 O O . ARG A 1 207 ? -17.012 -8.273 16.711 1.00 41.31 207 ARG A O 1
ATOM 1632 N N . ASP A 1 208 ? -15.815 -9.776 15.531 1.00 44.00 208 ASP A N 1
ATOM 1633 C CA . ASP A 1 208 ? -15.770 -10.823 16.556 1.00 44.00 208 ASP A CA 1
ATOM 1634 C C . ASP A 1 208 ? -14.792 -10.390 17.663 1.00 44.00 208 ASP A C 1
ATOM 1636 O O . ASP A 1 208 ? -13.678 -10.881 17.761 1.00 44.00 208 ASP A O 1
ATOM 1640 N N . HIS A 1 209 ? -15.159 -9.393 18.473 1.00 49.41 209 HIS A N 1
ATOM 1641 C CA . HIS A 1 209 ? -14.491 -9.158 19.752 1.00 49.41 209 HIS A CA 1
ATOM 1642 C C . HIS A 1 209 ? -15.232 -9.979 20.790 1.00 49.41 209 HIS A C 1
ATOM 1644 O O . HIS A 1 209 ? -16.261 -9.550 21.322 1.00 49.41 209 HIS A O 1
ATOM 1650 N N . ARG A 1 210 ? -14.723 -11.174 21.085 1.00 54.38 210 ARG A N 1
ATOM 1651 C CA . ARG A 1 210 ? -15.297 -11.967 22.162 1.00 54.38 210 ARG A CA 1
ATOM 1652 C C . ARG A 1 210 ? -14.864 -11.362 23.499 1.00 54.38 210 ARG A C 1
ATOM 1654 O O . ARG A 1 210 ? -13.698 -11.395 23.888 1.00 54.38 210 ARG A O 1
ATOM 1661 N N . TYR A 1 211 ? -15.804 -10.739 24.209 1.00 60.72 211 TYR A N 1
ATOM 1662 C CA . TYR A 1 211 ? -15.556 -10.283 25.576 1.00 60.72 211 TYR A CA 1
ATOM 1663 C C . TYR A 1 211 ? -15.299 -11.503 26.465 1.00 60.72 211 TYR A C 1
ATOM 1665 O O . TYR A 1 211 ? -16.105 -12.433 26.469 1.00 60.72 211 TYR A O 1
ATOM 1673 N N . GLY A 1 212 ? -14.203 -11.477 27.232 1.00 67.81 212 GLY A N 1
ATOM 1674 C CA . GLY A 1 212 ? -13.913 -12.518 28.221 1.00 67.81 212 GLY A CA 1
ATOM 1675 C C . GLY A 1 212 ? -15.096 -12.716 29.173 1.00 67.81 212 GLY A C 1
ATOM 1676 O O . GLY A 1 212 ? -15.832 -11.769 29.474 1.00 67.81 212 GLY A O 1
ATOM 1677 N N . LEU A 1 213 ? -15.321 -13.957 29.607 1.00 78.94 213 LEU A N 1
ATOM 1678 C CA . LEU A 1 213 ? -16.373 -14.280 30.570 1.00 78.94 213 LEU A CA 1
ATOM 1679 C C . LEU A 1 213 ? -16.149 -13.510 31.875 1.00 78.94 213 LEU A C 1
ATOM 1681 O O . LEU A 1 213 ? -15.163 -13.740 32.572 1.00 78.94 213 LEU A O 1
ATOM 1685 N N . TRP A 1 214 ? -17.098 -12.644 32.249 1.00 81.94 214 TRP A N 1
ATOM 1686 C CA . TRP A 1 214 ? -16.994 -11.831 33.468 1.00 81.94 214 TRP A CA 1
ATOM 1687 C C . TRP A 1 214 ? -16.823 -12.701 34.713 1.00 81.94 214 TRP A C 1
ATOM 1689 O O . TRP A 1 214 ? -16.117 -12.337 35.646 1.00 81.94 214 TRP A O 1
ATOM 1699 N N . THR A 1 215 ? -17.457 -13.872 34.725 1.00 82.19 215 THR A N 1
ATOM 1700 C CA . THR A 1 215 ? -17.358 -14.843 35.818 1.00 82.19 215 THR A CA 1
ATOM 1701 C C . THR A 1 215 ? -15.953 -15.426 35.953 1.00 82.19 215 THR A C 1
ATOM 1703 O O . THR A 1 215 ? -15.486 -15.640 37.069 1.00 82.19 215 THR A O 1
ATOM 1706 N N . ILE A 1 216 ? -15.259 -15.643 34.835 1.00 83.25 216 ILE A N 1
ATOM 1707 C CA . ILE A 1 216 ? -13.875 -16.118 34.814 1.00 83.25 216 ILE A CA 1
ATOM 1708 C C . ILE A 1 216 ? -12.921 -14.983 35.192 1.00 83.25 216 ILE A C 1
ATOM 1710 O O . ILE A 1 216 ? -12.063 -15.185 36.049 1.00 83.25 216 ILE A O 1
ATOM 1714 N N . ASP A 1 217 ? -13.117 -13.775 34.662 1.00 82.44 217 ASP A N 1
ATOM 1715 C CA . ASP A 1 217 ? -12.321 -12.598 35.034 1.00 82.44 217 ASP A CA 1
ATOM 1716 C C . ASP A 1 217 ? -12.366 -12.328 36.555 1.00 82.44 217 ASP A C 1
ATOM 1718 O O . ASP A 1 217 ? -11.347 -11.996 37.169 1.00 82.44 217 ASP A O 1
ATOM 1722 N N . GLU A 1 218 ? -13.518 -12.542 37.199 1.00 84.62 218 GLU A N 1
ATOM 1723 C CA . GLU A 1 218 ? -13.682 -12.419 38.655 1.00 84.62 218 GLU A CA 1
ATOM 1724 C C . GLU A 1 218 ? -12.986 -13.527 39.460 1.00 84.62 218 GLU A C 1
ATOM 1726 O O . GLU A 1 218 ? -12.530 -13.281 40.577 1.00 84.62 218 GLU A O 1
ATOM 1731 N N . LEU A 1 219 ? -12.853 -14.738 38.913 1.00 85.25 219 LEU A N 1
ATOM 1732 C CA . LEU A 1 219 ? -12.049 -15.802 39.530 1.00 85.25 219 LEU A CA 1
ATOM 1733 C C . LEU A 1 219 ? -10.549 -15.503 39.409 1.00 85.25 219 LEU A C 1
ATOM 1735 O O . LEU A 1 219 ? -9.766 -15.771 40.325 1.00 85.25 219 LEU A O 1
ATOM 1739 N N . VAL A 1 220 ? -10.161 -14.928 38.279 1.00 85.25 220 VAL A N 1
ATOM 1740 C CA . VAL A 1 220 ? -8.780 -14.668 37.888 1.00 85.25 220 VAL A CA 1
ATOM 1741 C C . VAL A 1 220 ? -8.213 -13.425 38.596 1.00 85.25 220 VAL A C 1
ATOM 1743 O O . VAL A 1 220 ? -7.062 -13.438 39.033 1.00 85.25 220 VAL A O 1
ATOM 1746 N N . SER A 1 221 ? -9.017 -12.380 38.822 1.00 84.81 221 SER A N 1
ATOM 1747 C CA . SER A 1 221 ? -8.578 -11.119 39.449 1.00 84.81 221 SER A CA 1
ATOM 1748 C C . SER A 1 221 ? -7.950 -11.281 40.857 1.00 84.81 221 SER A C 1
ATOM 1750 O O . SER A 1 221 ? -6.852 -10.760 41.082 1.00 84.81 221 SER A O 1
ATOM 1752 N N . PRO A 1 222 ? -8.531 -12.045 41.805 1.00 82.81 222 PRO A N 1
ATOM 1753 C CA . PRO A 1 222 ? -7.911 -12.289 43.110 1.00 82.81 222 PRO A CA 1
ATOM 1754 C C . PRO A 1 222 ? -6.613 -13.111 43.039 1.00 82.81 222 PRO A C 1
ATOM 1756 O O . PRO A 1 222 ? -5.711 -12.919 43.859 1.00 82.81 222 PRO A O 1
ATOM 1759 N N . ILE A 1 223 ? -6.500 -14.018 42.063 1.00 83.81 223 ILE A N 1
ATOM 1760 C CA . ILE A 1 223 ? -5.267 -14.773 41.799 1.00 83.81 223 ILE A CA 1
ATOM 1761 C C . ILE A 1 223 ? -4.191 -13.824 41.269 1.00 83.81 223 ILE A C 1
ATOM 1763 O O . ILE A 1 223 ? -3.064 -13.866 41.764 1.00 83.81 223 ILE A O 1
ATOM 1767 N N . ALA A 1 224 ? -4.553 -12.919 40.352 1.00 83.00 224 ALA A N 1
ATOM 1768 C CA . ALA A 1 224 ? -3.663 -11.891 39.818 1.00 83.00 224 ALA A CA 1
ATOM 1769 C C . ALA A 1 224 ? -2.967 -11.122 40.949 1.00 83.00 224 ALA A C 1
ATOM 1771 O O . ALA A 1 224 ? -1.737 -11.081 40.999 1.00 83.00 224 ALA A O 1
ATOM 1772 N N . LEU A 1 225 ? -3.746 -10.622 41.917 1.00 81.62 225 LEU A N 1
ATOM 1773 C CA . LEU A 1 225 ? -3.239 -9.870 43.070 1.00 81.62 225 LEU A CA 1
ATOM 1774 C C . LEU A 1 225 ? -2.231 -10.671 43.909 1.00 81.62 225 LEU A C 1
ATOM 1776 O O . LEU A 1 225 ? -1.213 -10.130 44.340 1.00 81.62 225 LEU A O 1
ATOM 1780 N N . ARG A 1 226 ? -2.474 -11.971 44.131 1.00 80.31 226 ARG A N 1
ATOM 1781 C CA . ARG A 1 226 ? -1.530 -12.829 44.871 1.00 80.31 226 ARG A CA 1
ATOM 1782 C C . ARG A 1 226 ? -0.270 -13.122 44.063 1.00 80.31 226 ARG A C 1
ATOM 1784 O O . ARG A 1 226 ? 0.830 -13.079 44.613 1.00 80.31 226 ARG A O 1
ATOM 1791 N N . THR A 1 227 ? -0.410 -13.387 42.766 1.00 79.69 227 THR A N 1
ATOM 1792 C CA . THR A 1 227 ? 0.734 -13.639 41.879 1.00 79.69 227 THR A CA 1
ATOM 1793 C C . THR A 1 227 ? 1.607 -12.398 41.684 1.00 79.69 227 THR A C 1
ATOM 1795 O O . THR A 1 227 ? 2.825 -12.531 41.615 1.00 79.69 227 THR A O 1
ATOM 1798 N N . GLU A 1 228 ? 1.036 -11.188 41.711 1.00 78.81 228 GLU A N 1
ATOM 1799 C CA . GLU A 1 228 ? 1.770 -9.927 41.537 1.00 78.81 228 GLU A CA 1
ATOM 1800 C C . GLU A 1 228 ? 2.836 -9.710 42.627 1.00 78.81 228 GLU A C 1
ATOM 1802 O O . GLU A 1 228 ? 3.929 -9.209 42.338 1.00 78.81 228 GLU A O 1
ATOM 1807 N N . HIS A 1 229 ? 2.580 -10.163 43.862 1.00 78.38 229 HIS A N 1
ATOM 1808 C CA . HIS A 1 229 ? 3.570 -10.120 44.944 1.00 78.38 229 HIS A CA 1
ATOM 1809 C C . HIS A 1 229 ? 4.786 -11.021 44.666 1.00 78.38 229 HIS A C 1
ATOM 1811 O O . HIS A 1 229 ? 5.914 -10.661 45.009 1.00 78.38 229 HIS A O 1
ATOM 1817 N N . HIS A 1 230 ? 4.576 -12.178 44.031 1.00 76.81 230 HIS A N 1
ATOM 1818 C CA . HIS A 1 230 ? 5.654 -13.089 43.636 1.00 76.81 230 HIS A CA 1
ATOM 1819 C C . HIS A 1 230 ? 6.371 -12.604 42.372 1.00 76.81 230 HIS A C 1
ATOM 1821 O O . HIS A 1 230 ? 7.599 -12.576 42.350 1.00 76.81 230 HIS A O 1
ATOM 1827 N N . PHE A 1 231 ? 5.631 -12.140 41.361 1.00 81.00 231 PHE A N 1
ATOM 1828 C CA . PHE A 1 231 ? 6.205 -11.616 40.119 1.00 81.00 231 PHE A CA 1
ATOM 1829 C C . PHE A 1 231 ? 7.109 -10.404 40.364 1.00 81.00 231 PHE A C 1
ATOM 1831 O O . PHE A 1 231 ? 8.179 -10.306 39.769 1.00 81.00 231 PHE A O 1
ATOM 1838 N N . SER A 1 232 ? 6.750 -9.541 41.321 1.00 75.88 232 SER A N 1
ATOM 1839 C CA . SER A 1 232 ? 7.576 -8.390 41.711 1.00 75.88 232 SER A CA 1
ATOM 1840 C C . SER A 1 232 ? 8.958 -8.778 42.264 1.00 75.88 232 SER A C 1
ATOM 1842 O O . SER A 1 232 ? 9.873 -7.961 42.218 1.00 75.88 232 SER A O 1
ATOM 1844 N N . LYS A 1 233 ? 9.138 -10.011 42.766 1.00 77.38 233 LYS A N 1
ATOM 1845 C CA . LYS A 1 233 ? 10.426 -10.519 43.279 1.00 77.38 233 LYS A CA 1
ATOM 1846 C C . LYS A 1 233 ? 11.319 -11.122 42.189 1.00 77.38 233 LYS A C 1
ATOM 1848 O O . LYS A 1 233 ? 12.486 -11.384 42.453 1.00 77.38 233 LYS A O 1
ATOM 1853 N N . TRP A 1 234 ? 10.792 -11.361 40.986 1.00 76.81 234 TRP A N 1
ATOM 1854 C CA . TRP A 1 234 ? 11.480 -12.083 39.906 1.00 76.81 234 TRP A CA 1
ATOM 1855 C C . TRP A 1 234 ? 11.751 -11.212 38.675 1.00 76.81 234 TRP A C 1
ATOM 1857 O O . TRP A 1 234 ? 11.723 -11.705 37.548 1.00 76.81 234 TRP A O 1
ATOM 1867 N N . HIS A 1 235 ? 12.044 -9.925 38.881 1.00 67.25 235 HIS A N 1
ATOM 1868 C CA . HIS A 1 235 ? 12.322 -8.981 37.792 1.00 67.25 235 HIS A CA 1
ATOM 1869 C C . HIS A 1 235 ? 13.465 -9.438 36.866 1.00 67.25 235 HIS A C 1
ATOM 1871 O O . HIS A 1 235 ? 13.377 -9.236 35.662 1.00 67.25 235 HIS A O 1
ATOM 1877 N N . ASP A 1 236 ? 14.485 -10.126 37.391 1.00 68.62 236 ASP A N 1
ATOM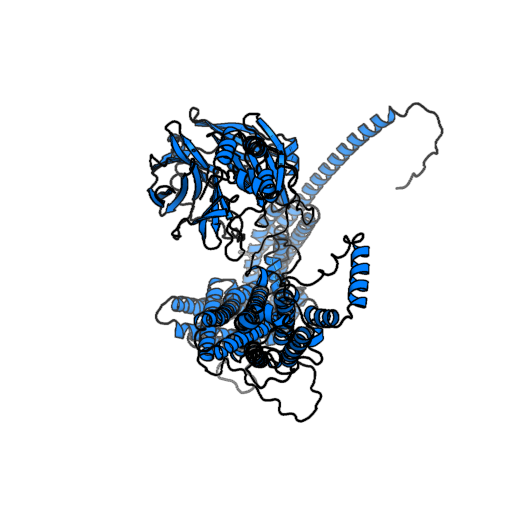 1878 C CA . ASP A 1 236 ? 15.620 -10.614 36.588 1.00 68.62 236 ASP A CA 1
ATOM 1879 C C . ASP A 1 236 ? 15.405 -12.022 36.006 1.00 68.62 236 ASP A C 1
ATOM 1881 O O . ASP A 1 236 ? 16.217 -12.503 35.216 1.00 68.62 236 ASP A O 1
ATOM 1885 N N . GLN A 1 237 ? 14.329 -12.722 36.389 1.00 78.81 237 GLN A N 1
ATOM 1886 C CA . GLN A 1 237 ? 14.101 -14.124 36.017 1.00 78.81 237 GLN A CA 1
ATOM 1887 C C . GLN A 1 237 ? 12.674 -14.368 35.498 1.00 78.81 237 GLN A C 1
ATOM 1889 O O . GLN A 1 237 ? 11.878 -15.062 36.141 1.00 78.81 237 GLN A O 1
ATOM 1894 N N . PRO A 1 238 ? 12.348 -13.887 34.279 1.00 80.56 238 PRO A N 1
ATOM 1895 C CA . PRO A 1 238 ? 11.024 -14.065 33.674 1.00 80.56 238 PRO A CA 1
ATOM 1896 C C . PRO A 1 238 ? 10.626 -15.542 33.505 1.00 80.56 238 PRO A C 1
ATOM 1898 O O . PRO A 1 238 ? 9.441 -15.869 33.495 1.00 80.56 238 PRO A O 1
ATOM 1901 N N . LYS A 1 239 ? 11.597 -16.468 33.466 1.00 84.31 239 LYS A N 1
ATOM 1902 C CA . LYS A 1 239 ? 11.356 -17.922 33.439 1.00 84.31 239 LYS A CA 1
ATOM 1903 C C . LYS A 1 239 ? 10.482 -18.403 34.605 1.00 84.31 239 LYS A C 1
ATOM 1905 O O . LYS A 1 239 ? 9.615 -19.248 34.391 1.00 84.31 239 LYS A O 1
ATOM 1910 N N . PHE A 1 240 ? 10.666 -17.863 35.812 1.00 82.38 240 PHE A N 1
ATOM 1911 C CA . PHE A 1 240 ? 9.856 -18.248 36.974 1.00 82.38 240 PHE A CA 1
ATOM 1912 C C . PHE A 1 240 ? 8.434 -17.693 36.916 1.00 82.38 240 PHE A C 1
ATOM 1914 O O . PHE A 1 240 ? 7.502 -18.372 37.344 1.00 82.38 240 PHE A O 1
ATOM 1921 N N . ILE A 1 241 ? 8.252 -16.508 36.327 1.00 83.75 241 ILE A N 1
ATOM 1922 C CA . ILE A 1 241 ? 6.931 -15.908 36.095 1.00 83.75 241 ILE A CA 1
ATOM 1923 C C . ILE A 1 241 ? 6.114 -16.815 35.168 1.00 83.75 241 ILE A C 1
ATOM 1925 O O . ILE A 1 241 ? 5.001 -17.209 35.519 1.00 83.75 241 ILE A O 1
ATOM 1929 N N . PHE A 1 242 ? 6.697 -17.226 34.036 1.00 85.88 242 PHE A N 1
ATOM 1930 C CA . PHE A 1 242 ? 6.052 -18.151 33.100 1.00 85.88 242 PHE A CA 1
ATOM 1931 C C . PHE A 1 242 ? 5.810 -19.537 33.712 1.00 85.88 242 PHE A C 1
ATOM 1933 O O . PHE A 1 242 ? 4.745 -20.116 33.514 1.00 85.88 242 PHE A O 1
ATOM 1940 N N . ALA A 1 243 ? 6.756 -20.068 34.493 1.00 84.88 243 ALA A N 1
ATOM 1941 C CA . ALA A 1 243 ? 6.587 -21.360 35.158 1.00 84.88 243 ALA A CA 1
ATOM 1942 C C . ALA A 1 243 ? 5.442 -21.345 36.185 1.00 84.88 243 ALA A C 1
ATOM 1944 O O . ALA A 1 243 ? 4.625 -22.267 36.201 1.00 84.88 243 ALA A O 1
ATOM 1945 N N . LEU A 1 244 ? 5.349 -20.294 37.009 1.00 84.19 244 LEU A N 1
ATOM 1946 C CA . LEU A 1 244 ? 4.267 -20.137 37.980 1.00 84.19 244 LEU A CA 1
ATOM 1947 C C . LEU A 1 244 ? 2.921 -19.922 37.278 1.00 84.19 244 LEU A C 1
ATOM 1949 O O . LEU A 1 244 ? 1.950 -20.588 37.626 1.00 84.19 244 LEU A O 1
ATOM 1953 N N . GLY A 1 245 ? 2.871 -19.048 36.268 1.00 84.56 245 GLY A N 1
ATOM 1954 C CA . GLY A 1 245 ? 1.662 -18.803 35.481 1.00 84.56 245 GLY A CA 1
ATOM 1955 C C . GLY A 1 245 ? 1.130 -20.076 34.817 1.00 84.56 245 GLY A C 1
ATOM 1956 O O . GLY A 1 245 ? -0.059 -20.375 34.921 1.00 84.56 245 GLY A O 1
ATOM 1957 N N . TYR A 1 246 ? 2.017 -20.878 34.219 1.00 85.75 246 TYR A N 1
ATOM 1958 C CA . TYR A 1 246 ? 1.654 -22.165 33.621 1.00 85.75 246 TYR A CA 1
ATOM 1959 C C . TYR A 1 246 ? 1.153 -23.161 34.672 1.00 85.75 246 TYR A C 1
ATOM 1961 O O . TYR A 1 246 ? 0.117 -23.790 34.472 1.00 85.75 246 TYR A O 1
ATOM 1969 N N . LYS A 1 247 ? 1.857 -23.283 35.807 1.00 84.38 247 LYS A N 1
ATOM 1970 C CA . LYS A 1 247 ? 1.480 -24.196 36.894 1.00 84.38 247 LYS A CA 1
ATOM 1971 C C . LYS A 1 247 ? 0.090 -23.869 37.445 1.00 84.38 247 LYS A C 1
ATOM 1973 O O . LYS A 1 247 ? -0.757 -24.750 37.501 1.00 84.38 247 LYS A O 1
ATOM 1978 N N . VAL A 1 248 ? -0.161 -22.604 37.789 1.00 83.38 248 VAL A N 1
ATOM 1979 C CA . VAL A 1 248 ? -1.460 -22.155 38.321 1.00 83.38 248 VAL A CA 1
ATOM 1980 C C . VAL A 1 248 ? -2.578 -22.385 37.307 1.00 83.38 248 VAL A C 1
ATOM 1982 O O . VAL A 1 248 ? -3.650 -22.854 37.680 1.00 83.38 248 VAL A O 1
ATOM 1985 N N . THR A 1 249 ? -2.322 -22.105 36.025 1.00 85.12 249 THR A N 1
ATOM 1986 C CA . THR A 1 249 ? -3.308 -22.344 34.965 1.00 85.12 249 THR A CA 1
ATOM 1987 C C . THR A 1 249 ? -3.635 -23.833 34.865 1.00 85.12 249 THR A C 1
ATOM 1989 O O . THR A 1 249 ? -4.802 -24.195 34.961 1.00 85.12 249 THR A O 1
ATOM 1992 N N . ARG A 1 250 ? -2.618 -24.696 34.738 1.00 85.12 250 ARG A N 1
ATOM 1993 C CA . ARG A 1 250 ? -2.765 -26.152 34.590 1.00 85.12 250 ARG A CA 1
ATOM 1994 C C . ARG A 1 250 ? -3.447 -26.810 35.791 1.00 85.12 250 ARG A C 1
ATOM 1996 O O . ARG A 1 250 ? -4.288 -27.676 35.600 1.00 85.12 250 ARG A O 1
ATOM 2003 N N . ASP A 1 251 ? -3.082 -26.430 37.010 1.00 81.38 251 ASP A N 1
ATOM 2004 C CA . ASP A 1 251 ? -3.580 -27.108 38.211 1.00 81.38 251 ASP A CA 1
ATOM 2005 C C . ASP A 1 251 ? -5.049 -26.733 38.506 1.00 81.38 251 ASP A C 1
ATOM 2007 O O . ASP A 1 251 ? -5.793 -27.529 39.071 1.00 81.38 251 ASP A O 1
ATOM 2011 N N . LEU A 1 252 ? -5.501 -25.540 38.092 1.00 80.56 252 LEU A N 1
ATOM 2012 C CA . LEU A 1 252 ? -6.879 -25.080 38.312 1.00 80.56 252 LEU A CA 1
ATOM 2013 C C . LEU A 1 252 ? -7.821 -25.341 37.126 1.00 80.56 252 LEU A C 1
ATOM 2015 O O . LEU A 1 252 ? -9.029 -25.427 37.346 1.00 80.56 252 LEU A O 1
ATOM 2019 N N . VAL A 1 253 ? -7.303 -25.501 35.899 1.00 82.31 253 VAL A N 1
ATOM 2020 C CA . VAL A 1 253 ? -8.133 -25.629 34.683 1.00 82.31 253 VAL A CA 1
ATOM 2021 C C . VAL A 1 253 ? -9.068 -26.841 34.722 1.00 82.31 253 VAL A C 1
ATOM 2023 O O . VAL A 1 253 ? -10.193 -26.749 34.242 1.00 82.31 253 VAL A O 1
ATOM 2026 N N . VAL A 1 254 ? -8.643 -27.951 35.336 1.00 76.56 254 VAL A N 1
ATOM 2027 C CA . VAL A 1 254 ? -9.437 -29.191 35.405 1.00 76.56 254 VAL A CA 1
ATOM 2028 C C . VAL A 1 254 ? -10.730 -28.962 36.192 1.00 76.56 254 VAL A C 1
ATOM 2030 O O . VAL A 1 254 ? -11.818 -29.170 35.670 1.00 76.56 254 VAL A O 1
ATOM 2033 N N . GLY A 1 255 ? -10.635 -28.415 37.408 1.00 73.69 255 GLY A N 1
ATOM 2034 C CA . GLY A 1 255 ? -11.832 -28.148 38.215 1.00 73.69 255 GLY A CA 1
ATOM 2035 C C . GLY A 1 255 ? -12.679 -26.968 37.718 1.00 73.69 255 GLY A C 1
ATOM 2036 O O . GLY A 1 255 ? -13.830 -26.826 38.120 1.00 73.69 255 GLY A O 1
ATOM 2037 N N . ILE A 1 256 ? -12.127 -26.117 36.850 1.00 80.00 256 ILE A N 1
ATOM 2038 C CA . ILE A 1 256 ? -12.865 -25.043 36.174 1.00 80.00 256 ILE A CA 1
ATOM 2039 C C . ILE A 1 256 ? -13.699 -25.610 35.031 1.00 80.00 256 ILE A C 1
ATOM 2041 O O . ILE A 1 256 ? -14.866 -25.252 34.912 1.00 80.00 256 ILE A O 1
ATOM 2045 N N . ASP A 1 257 ? -13.145 -26.529 34.245 1.00 80.19 257 ASP A N 1
ATOM 2046 C CA . ASP A 1 257 ? -13.879 -27.211 33.181 1.00 80.19 257 ASP A CA 1
ATOM 2047 C C . ASP A 1 257 ? -15.038 -28.046 33.741 1.00 80.19 257 ASP A C 1
ATOM 2049 O O . ASP A 1 257 ? -16.188 -27.851 33.351 1.00 80.19 257 ASP A O 1
ATOM 2053 N N . ASP A 1 258 ? -14.765 -28.870 34.757 1.00 79.88 258 ASP A N 1
ATOM 2054 C CA . ASP A 1 258 ? -15.753 -29.782 35.351 1.00 79.88 258 ASP A CA 1
ATOM 2055 C C . ASP A 1 258 ? -16.974 -29.065 35.959 1.00 79.88 258 ASP A C 1
ATOM 2057 O O . ASP A 1 258 ? -18.062 -29.639 36.069 1.00 79.88 258 ASP A O 1
ATOM 2061 N N . ILE A 1 259 ? -16.810 -27.811 36.394 1.00 81.06 259 ILE A N 1
ATOM 2062 C CA . ILE A 1 259 ? -17.852 -27.054 37.104 1.00 81.06 259 ILE A CA 1
ATOM 2063 C C . ILE A 1 259 ? -18.444 -25.951 36.243 1.00 81.06 259 ILE A C 1
ATOM 2065 O O . ILE A 1 259 ? -19.664 -25.769 36.257 1.00 81.06 259 ILE A O 1
ATOM 2069 N N . LEU A 1 260 ? -17.612 -25.187 35.535 1.00 84.12 260 LEU A N 1
ATOM 2070 C CA . LEU A 1 260 ? -18.074 -24.024 34.788 1.00 84.12 260 LEU A CA 1
ATOM 2071 C C . LEU A 1 260 ? -18.595 -24.410 33.408 1.00 84.12 260 LEU A C 1
ATOM 2073 O O . LEU A 1 260 ? -19.601 -23.827 33.013 1.00 84.12 260 LEU A O 1
ATOM 2077 N N . GLN A 1 261 ? -18.018 -25.399 32.711 1.00 85.56 261 GLN A N 1
ATOM 2078 C CA . GLN A 1 261 ? -18.515 -25.788 31.383 1.00 85.56 261 GLN A CA 1
ATOM 2079 C C . GLN A 1 261 ? -19.996 -26.217 31.426 1.00 85.56 261 GLN A C 1
ATOM 2081 O O . GLN A 1 261 ? -20.791 -25.632 30.690 1.00 85.56 261 GLN A O 1
ATOM 2086 N N . PRO A 1 262 ? -20.454 -27.070 32.371 1.00 84.88 262 PRO A N 1
ATOM 2087 C CA . PRO A 1 262 ? -21.878 -27.397 32.486 1.00 84.88 262 PRO A CA 1
ATOM 2088 C C . PRO A 1 262 ? -22.775 -26.192 32.814 1.00 84.88 262 PRO A C 1
ATOM 2090 O O . PRO A 1 262 ? -23.956 -26.169 32.458 1.00 84.88 262 PRO A O 1
ATOM 2093 N N . LEU A 1 263 ? -22.253 -25.187 33.529 1.00 82.06 263 LEU A N 1
ATOM 2094 C CA . LEU A 1 263 ? -22.994 -23.961 33.842 1.00 82.06 263 LEU A CA 1
ATOM 2095 C C . LEU A 1 263 ? -23.076 -23.017 32.636 1.00 82.06 263 LEU A C 1
ATOM 2097 O O . LEU A 1 263 ? -24.120 -22.396 32.440 1.00 82.06 263 LEU A O 1
ATOM 2101 N N . ILE A 1 264 ? -22.020 -22.939 31.824 1.00 82.69 264 ILE A N 1
ATOM 2102 C CA . ILE A 1 264 ? -21.985 -22.207 30.549 1.00 82.69 264 ILE A CA 1
ATOM 2103 C C . ILE A 1 264 ? -22.963 -22.848 29.558 1.00 82.69 264 ILE A C 1
ATOM 2105 O O . ILE A 1 264 ? -23.794 -22.146 28.976 1.00 82.69 264 ILE A O 1
ATOM 2109 N N . ASP A 1 265 ? -22.958 -24.179 29.457 1.00 80.75 265 ASP A N 1
ATOM 2110 C CA . ASP A 1 265 ? -23.895 -24.935 28.621 1.00 80.75 265 ASP A CA 1
ATOM 2111 C C . ASP A 1 265 ? -25.345 -24.695 29.070 1.00 80.75 265 ASP A C 1
ATOM 2113 O O . ASP A 1 265 ? -26.237 -24.432 28.257 1.00 80.75 265 ASP A O 1
ATOM 2117 N N . LYS A 1 266 ? -25.592 -24.688 30.389 1.00 80.00 266 LYS A N 1
ATOM 2118 C CA . LYS A 1 266 ? -26.905 -24.359 30.968 1.00 80.00 266 LYS A CA 1
ATOM 2119 C C . LYS A 1 266 ? -27.320 -22.908 30.702 1.00 80.00 266 LYS A C 1
ATOM 2121 O O . LYS A 1 266 ? -28.515 -22.646 30.552 1.00 80.00 266 LYS A O 1
ATOM 2126 N N . ALA A 1 267 ? -26.363 -21.985 30.625 1.00 75.00 267 ALA A N 1
ATOM 2127 C CA . ALA A 1 267 ? -26.587 -20.595 30.234 1.00 75.00 267 ALA A CA 1
ATOM 2128 C C . ALA A 1 267 ? -26.803 -20.414 28.719 1.00 75.00 267 ALA A C 1
ATOM 2130 O O . ALA A 1 267 ? -27.212 -19.332 28.305 1.00 75.00 267 ALA A O 1
ATOM 2131 N N . ARG A 1 268 ? -26.590 -21.462 27.906 1.00 73.44 268 ARG A N 1
ATOM 2132 C CA . ARG A 1 268 ? -26.731 -21.463 26.438 1.00 73.44 268 ARG A CA 1
ATOM 2133 C C . ARG A 1 268 ? -25.810 -20.464 25.726 1.00 73.44 268 ARG A C 1
ATOM 2135 O O . ARG A 1 268 ? -26.185 -19.898 24.700 1.00 73.44 268 ARG A O 1
ATOM 2142 N N . LEU A 1 269 ? -24.609 -20.246 26.256 1.00 70.44 269 LEU A N 1
ATOM 2143 C CA . LEU A 1 269 ? -23.589 -19.425 25.601 1.00 70.44 269 LEU A CA 1
ATOM 2144 C C . LEU A 1 269 ? -22.896 -20.251 24.506 1.00 70.44 269 LEU A C 1
ATOM 2146 O O . LEU A 1 269 ? -22.021 -21.066 24.786 1.00 70.44 269 LEU A O 1
ATOM 2150 N N . VAL A 1 270 ? -23.329 -20.077 23.256 1.00 64.81 270 VAL A N 1
ATOM 2151 C CA . VAL A 1 270 ? -22.798 -20.826 22.106 1.00 64.81 270 VAL A CA 1
ATOM 2152 C C . VAL A 1 270 ? -21.373 -20.365 21.790 1.00 64.81 270 VAL A C 1
ATOM 2154 O O . VAL A 1 270 ? -21.129 -19.174 21.626 1.00 64.81 270 VAL A O 1
ATOM 2157 N N . GLY A 1 271 ? -20.442 -21.317 21.680 1.00 65.69 271 GLY A N 1
ATOM 2158 C CA . GLY A 1 271 ? -19.055 -21.063 21.283 1.00 65.69 271 GLY A CA 1
ATOM 2159 C C . GLY A 1 271 ? -18.097 -20.698 22.420 1.00 65.69 271 GLY A C 1
ATOM 2160 O O . GLY A 1 271 ? -16.922 -20.500 22.136 1.00 65.69 271 GLY A O 1
ATOM 2161 N N . CYS A 1 272 ? -18.543 -20.627 23.679 1.00 70.88 272 CYS A N 1
ATOM 2162 C CA . CYS A 1 272 ? -17.675 -20.369 24.836 1.00 70.88 272 CYS A CA 1
ATOM 2163 C C . CYS A 1 272 ? -17.139 -21.675 25.444 1.00 70.88 272 CYS A C 1
ATOM 2165 O O . CYS A 1 272 ? -17.913 -22.582 25.755 1.00 70.88 272 CYS A O 1
ATOM 2167 N N . SER A 1 273 ? -15.826 -21.735 25.663 1.00 80.38 273 SER A N 1
ATOM 2168 C CA . SER A 1 273 ? -15.146 -22.842 26.339 1.00 80.38 273 SER A CA 1
ATOM 2169 C C . SER A 1 273 ? -14.548 -22.333 27.646 1.00 80.38 273 SER A C 1
ATOM 2171 O O . SER A 1 273 ? -13.725 -21.417 27.645 1.00 80.38 273 SER A O 1
ATOM 2173 N N . ALA A 1 274 ? -14.941 -22.938 28.771 1.00 81.44 274 ALA A N 1
ATOM 2174 C CA . ALA A 1 274 ? -14.439 -22.580 30.098 1.00 81.44 274 ALA A CA 1
ATOM 2175 C C . ALA A 1 274 ? -12.908 -22.676 30.163 1.00 81.44 274 ALA A C 1
ATOM 2177 O O . ALA A 1 274 ? -12.254 -21.835 30.781 1.00 81.44 274 ALA A O 1
ATOM 2178 N N . LYS A 1 275 ? -12.342 -23.693 29.502 1.00 81.06 275 LYS A N 1
ATOM 2179 C CA . LYS A 1 275 ? -10.897 -23.920 29.405 1.00 81.06 275 LYS A CA 1
ATOM 2180 C C . LYS A 1 275 ? -10.201 -22.821 28.610 1.00 81.06 275 LYS A C 1
ATOM 2182 O O . LYS A 1 275 ? -9.216 -22.265 29.090 1.00 81.06 275 LYS A O 1
ATOM 2187 N N . GLU A 1 276 ? -10.706 -22.498 27.423 1.00 79.19 276 GLU A N 1
ATOM 2188 C CA . GLU A 1 276 ? -10.109 -21.479 26.549 1.00 79.19 276 GLU A CA 1
ATOM 2189 C C . GLU A 1 276 ? -10.173 -20.091 27.195 1.00 79.19 276 GLU A C 1
ATOM 2191 O O . GLU A 1 276 ? -9.155 -19.403 27.277 1.00 79.19 276 GLU A O 1
ATOM 2196 N N . ASP A 1 277 ? -11.335 -19.717 27.741 1.00 80.62 277 ASP A N 1
ATOM 2197 C CA . ASP A 1 277 ? -11.530 -18.429 28.409 1.00 80.62 277 ASP A CA 1
ATOM 2198 C C . ASP A 1 277 ? -10.680 -18.309 29.687 1.00 80.62 277 ASP A C 1
ATOM 2200 O O . ASP A 1 277 ? -10.159 -17.233 29.988 1.00 80.62 277 ASP A O 1
ATOM 2204 N N . TRP A 1 278 ? -10.463 -19.409 30.420 1.00 86.25 278 TRP A N 1
ATOM 2205 C CA . TRP A 1 278 ? -9.548 -19.440 31.567 1.00 86.25 278 TRP A CA 1
ATOM 2206 C C . TRP A 1 278 ? -8.092 -19.199 31.162 1.00 86.25 278 TRP A C 1
ATOM 2208 O O . TRP A 1 278 ? -7.409 -18.357 31.753 1.00 86.25 278 TRP A O 1
ATOM 2218 N N . VAL A 1 279 ? -7.616 -19.914 30.139 1.00 84.19 279 VAL A N 1
ATOM 2219 C CA . VAL A 1 279 ? -6.257 -19.754 29.601 1.00 84.19 279 VAL A CA 1
ATOM 2220 C C . VAL A 1 279 ? -6.063 -18.322 29.093 1.00 84.19 279 VAL A C 1
ATOM 2222 O O . VAL A 1 279 ? -5.052 -17.691 29.404 1.00 84.19 279 VAL A O 1
ATOM 2225 N N . LEU A 1 280 ? -7.055 -17.768 28.392 1.00 82.50 280 LEU A N 1
ATOM 2226 C CA . LEU A 1 280 ? -7.052 -16.397 27.888 1.00 82.50 280 LEU A CA 1
ATOM 2227 C C . LEU A 1 280 ? -7.018 -15.354 29.016 1.00 82.50 280 LEU A C 1
ATOM 2229 O O . LEU A 1 280 ? -6.223 -14.413 28.961 1.00 82.50 280 LEU A O 1
ATOM 2233 N N . ALA A 1 281 ? -7.826 -15.519 30.065 1.00 82.56 281 ALA A N 1
ATOM 2234 C CA . ALA A 1 281 ? -7.843 -14.611 31.211 1.00 82.56 281 ALA A CA 1
ATOM 2235 C C . ALA A 1 281 ? -6.513 -14.636 31.992 1.00 82.56 281 ALA A C 1
ATOM 2237 O O . ALA A 1 281 ? -5.976 -13.582 32.350 1.00 82.56 281 ALA A O 1
ATOM 2238 N N . MET A 1 282 ? -5.916 -15.817 32.182 1.00 85.12 282 MET A N 1
ATOM 2239 C CA . MET A 1 282 ? -4.583 -15.949 32.783 1.00 85.12 282 MET A CA 1
ATOM 2240 C C . MET A 1 282 ? -3.489 -15.313 31.913 1.00 85.12 282 MET A C 1
ATOM 2242 O O . MET A 1 282 ? -2.625 -14.594 32.430 1.00 85.12 282 MET A O 1
ATOM 2246 N N . SER A 1 283 ? -3.551 -15.501 30.591 1.00 83.88 283 SER A N 1
ATOM 2247 C CA . SER A 1 283 ? -2.666 -14.824 29.638 1.00 83.88 283 SER A CA 1
ATOM 2248 C C . SER A 1 283 ? -2.816 -13.299 29.701 1.00 83.88 283 SER A C 1
ATOM 2250 O O . SER A 1 283 ? -1.812 -12.589 29.697 1.00 83.88 283 SER A O 1
ATOM 2252 N N . LYS A 1 284 ? -4.034 -12.761 29.855 1.00 81.44 284 LYS A N 1
ATOM 2253 C CA . LYS A 1 284 ? -4.265 -11.311 30.009 1.00 81.44 284 LYS A CA 1
ATOM 2254 C C . LYS A 1 284 ? -3.587 -10.727 31.252 1.00 81.44 284 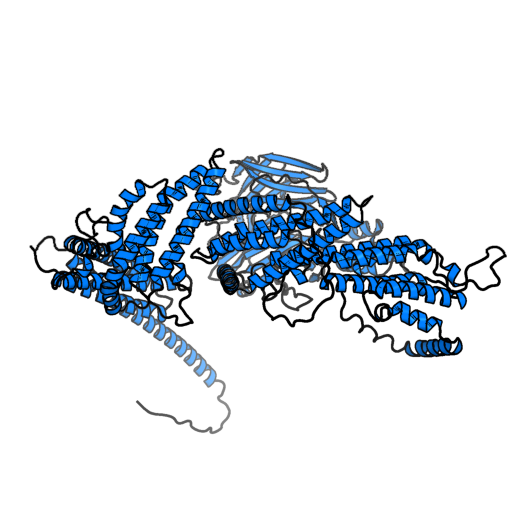LYS A C 1
ATOM 2256 O O . LYS A 1 284 ? -2.990 -9.655 31.149 1.00 81.44 284 LYS A O 1
ATOM 2261 N N . ILE A 1 285 ? -3.601 -11.420 32.399 1.00 81.56 285 ILE A N 1
ATOM 2262 C CA . ILE A 1 285 ? -2.858 -10.960 33.591 1.00 81.56 285 ILE A CA 1
ATOM 2263 C C . ILE A 1 285 ? -1.361 -10.881 33.296 1.00 81.56 285 ILE A C 1
ATOM 2265 O O . ILE A 1 285 ? -0.715 -9.871 33.583 1.00 81.56 285 ILE A O 1
ATOM 2269 N N . LEU A 1 286 ? -0.798 -11.965 32.757 1.00 83.50 286 LEU A N 1
ATOM 2270 C CA . LEU A 1 286 ? 0.634 -12.050 32.478 1.00 83.50 286 LEU A CA 1
ATOM 2271 C C . LEU A 1 286 ? 1.049 -10.983 31.462 1.00 83.50 286 LEU A C 1
ATOM 2273 O O . LEU A 1 286 ? 2.052 -10.301 31.665 1.00 83.50 286 LEU A O 1
ATOM 2277 N N . SER A 1 287 ? 0.233 -10.779 30.429 1.00 83.19 287 SER A N 1
ATOM 2278 C CA . SER A 1 287 ? 0.385 -9.718 29.435 1.00 83.19 287 SER A CA 1
ATOM 2279 C C . SER A 1 287 ? 0.412 -8.329 30.085 1.00 83.19 287 SER A C 1
ATOM 2281 O O . SER A 1 287 ? 1.363 -7.569 29.883 1.00 83.19 287 SER A O 1
ATOM 2283 N N . ALA A 1 288 ? -0.550 -8.020 30.963 1.00 82.00 288 ALA A N 1
ATOM 2284 C CA . ALA A 1 288 ? -0.594 -6.751 31.690 1.00 82.00 288 ALA A CA 1
ATOM 2285 C C . ALA A 1 288 ? 0.648 -6.535 32.578 1.00 82.00 288 ALA A C 1
ATOM 2287 O O . ALA A 1 288 ? 1.180 -5.422 32.652 1.00 82.00 288 ALA A O 1
ATOM 2288 N N . HIS A 1 289 ? 1.150 -7.595 33.217 1.00 82.12 289 HIS A N 1
ATOM 2289 C CA . HIS A 1 289 ? 2.363 -7.527 34.032 1.00 82.12 289 HIS A CA 1
ATOM 2290 C C . HIS A 1 289 ? 3.622 -7.285 33.182 1.00 82.12 289 HIS A C 1
ATOM 2292 O O . HIS A 1 289 ? 4.414 -6.389 33.492 1.00 82.12 289 HIS A O 1
ATOM 2298 N N . LEU A 1 290 ? 3.786 -8.031 32.084 1.00 82.81 290 LEU A N 1
ATOM 2299 C CA . LEU A 1 290 ? 4.893 -7.869 31.136 1.00 82.81 290 LEU A CA 1
ATOM 2300 C C . LEU A 1 290 ? 4.910 -6.460 30.530 1.00 82.81 290 LEU A C 1
ATOM 2302 O O . LEU A 1 290 ? 5.966 -5.824 30.497 1.00 82.81 290 LEU A O 1
ATOM 2306 N N . LYS A 1 291 ? 3.740 -5.944 30.129 1.00 82.88 291 LYS A N 1
ATOM 2307 C CA . LYS A 1 291 ? 3.559 -4.582 29.608 1.00 82.88 291 LYS A CA 1
ATOM 2308 C C . LYS A 1 291 ? 4.042 -3.528 30.607 1.00 82.88 291 LYS A C 1
ATOM 2310 O O . LYS A 1 291 ? 4.802 -2.635 30.246 1.00 82.88 291 LYS A O 1
ATOM 2315 N N . LYS A 1 292 ? 3.634 -3.642 31.875 1.00 81.31 292 LYS A N 1
ATOM 2316 C CA . LYS A 1 292 ? 3.921 -2.638 32.912 1.00 81.31 292 LYS A CA 1
ATOM 2317 C C . LYS A 1 292 ? 5.365 -2.657 33.418 1.00 81.31 292 LYS A C 1
ATOM 2319 O O . LYS A 1 292 ? 5.863 -1.603 33.809 1.00 81.31 292 LYS A O 1
ATOM 2324 N N . ARG A 1 293 ? 6.008 -3.828 33.497 1.00 76.00 293 ARG A N 1
ATOM 2325 C CA . ARG A 1 293 ? 7.289 -3.999 34.215 1.00 76.00 293 ARG A CA 1
ATOM 2326 C C . ARG A 1 293 ? 8.483 -4.354 33.338 1.00 76.00 293 ARG A C 1
ATOM 2328 O O . ARG A 1 293 ? 9.587 -3.951 33.679 1.00 76.00 293 ARG A O 1
ATOM 2335 N N . PHE A 1 294 ? 8.283 -5.113 32.262 1.00 78.19 294 PHE A N 1
ATOM 2336 C CA . PHE A 1 294 ? 9.383 -5.587 31.420 1.00 78.19 294 PHE A CA 1
ATOM 2337 C C . PHE A 1 294 ? 9.524 -4.727 30.171 1.00 78.19 294 PHE A C 1
ATOM 2339 O O . PHE A 1 294 ? 10.573 -4.130 29.956 1.00 78.19 294 PHE A O 1
ATOM 2346 N N . PHE A 1 295 ? 8.464 -4.616 29.369 1.00 81.00 295 PHE A N 1
ATOM 2347 C CA . PHE A 1 295 ? 8.536 -3.885 28.106 1.00 81.00 295 PHE A CA 1
ATOM 2348 C C . PHE A 1 295 ? 8.734 -2.379 28.301 1.00 81.00 295 PHE A C 1
ATOM 2350 O O . PHE A 1 295 ? 9.561 -1.804 27.605 1.00 81.00 295 PHE A O 1
ATOM 2357 N N . SER A 1 296 ? 8.079 -1.758 29.287 1.00 82.25 296 SER A N 1
ATOM 2358 C CA . SER A 1 296 ? 8.306 -0.346 29.642 1.00 82.25 296 SER A CA 1
ATOM 2359 C C . SER A 1 296 ? 9.783 -0.045 29.937 1.00 82.25 296 SER A C 1
ATOM 2361 O O . SER A 1 296 ? 10.370 0.838 29.320 1.00 82.25 296 SER A O 1
ATOM 2363 N N . VAL A 1 297 ? 10.412 -0.848 30.801 1.00 81.31 297 VAL A N 1
ATOM 2364 C CA . VAL A 1 297 ? 11.822 -0.693 31.197 1.00 81.31 297 VAL A CA 1
ATOM 2365 C C . VAL A 1 297 ? 12.773 -0.996 30.037 1.00 81.31 297 VAL A C 1
ATOM 2367 O O . VAL A 1 297 ? 13.781 -0.314 29.865 1.00 81.31 297 VAL A O 1
ATOM 2370 N N . LEU A 1 298 ? 12.478 -2.018 29.229 1.00 79.50 298 LEU A N 1
ATOM 2371 C CA . LEU A 1 298 ? 13.303 -2.358 28.068 1.00 79.50 298 LEU A CA 1
ATOM 2372 C C . LEU A 1 298 ? 13.244 -1.277 26.980 1.00 79.50 298 LEU A C 1
ATOM 2374 O O . LEU A 1 298 ? 14.258 -1.025 26.336 1.00 79.50 298 LEU A O 1
ATOM 2378 N N . VAL A 1 299 ? 12.091 -0.629 26.786 1.00 80.94 299 VAL A N 1
ATOM 2379 C CA . VAL A 1 299 ? 11.945 0.492 25.845 1.00 80.94 299 VAL A CA 1
ATOM 2380 C C . VAL A 1 299 ? 12.733 1.708 26.331 1.00 80.94 299 VAL A C 1
ATOM 2382 O O . VAL A 1 299 ? 13.504 2.265 25.553 1.00 80.94 299 VAL A O 1
ATOM 2385 N N . GLU A 1 300 ? 12.631 2.068 27.614 1.00 80.88 300 GLU A N 1
ATOM 2386 C CA . GLU A 1 300 ? 13.422 3.160 28.205 1.00 80.88 300 GLU A CA 1
ATOM 2387 C C . GLU A 1 300 ? 14.934 2.927 28.025 1.00 80.88 300 GLU A C 1
ATOM 2389 O O . GLU A 1 300 ? 15.645 3.792 27.514 1.00 80.88 300 GLU A O 1
ATOM 2394 N N . ARG A 1 301 ? 15.422 1.716 28.331 1.00 78.69 301 ARG A N 1
ATOM 2395 C CA . ARG A 1 301 ? 16.839 1.346 28.149 1.00 78.69 301 ARG A CA 1
ATOM 2396 C C . ARG A 1 301 ? 17.273 1.263 26.684 1.00 78.69 301 ARG A C 1
ATOM 2398 O O . ARG A 1 301 ? 18.454 1.424 26.391 1.00 78.69 301 ARG A O 1
ATOM 2405 N N . TYR A 1 302 ? 16.354 0.994 25.754 1.00 76.44 302 TYR A N 1
ATOM 2406 C CA . TYR A 1 302 ? 16.667 0.973 24.323 1.00 76.44 302 TYR A CA 1
ATOM 2407 C C . TYR A 1 302 ? 16.914 2.381 23.766 1.00 76.44 302 TYR A C 1
ATOM 2409 O O . TYR A 1 302 ? 17.749 2.549 22.872 1.00 76.44 302 TYR A O 1
ATOM 2417 N N . GLU A 1 303 ? 16.218 3.390 24.289 1.00 73.62 303 GLU A N 1
ATOM 2418 C CA . GLU A 1 303 ? 16.424 4.792 23.908 1.00 73.62 303 GLU A CA 1
ATOM 2419 C C . GLU A 1 303 ? 17.764 5.339 24.443 1.00 73.62 303 GLU A C 1
ATOM 2421 O O . GLU A 1 303 ? 18.433 6.146 23.786 1.00 73.62 303 GLU A O 1
ATOM 2426 N N . GLU A 1 304 ? 18.244 4.816 25.572 1.00 76.75 304 GLU A N 1
ATOM 2427 C CA . GLU A 1 304 ? 19.558 5.140 26.131 1.00 76.75 304 GLU A CA 1
ATOM 2428 C C . GLU A 1 304 ? 20.721 4.623 25.251 1.00 76.75 304 GLU A C 1
ATOM 2430 O O . GLU A 1 304 ? 20.748 3.489 24.772 1.00 76.75 304 GLU A O 1
ATOM 2435 N N . LYS A 1 305 ? 21.743 5.458 25.003 1.00 60.66 305 LYS A N 1
ATOM 2436 C CA . LYS A 1 305 ? 22.837 5.137 24.057 1.00 60.66 305 LYS A CA 1
ATOM 2437 C C . LYS A 1 305 ? 23.831 4.069 24.548 1.00 60.66 305 LYS A C 1
ATOM 2439 O O . LYS A 1 305 ? 24.448 3.424 23.704 1.00 60.66 305 LYS A O 1
ATOM 2444 N N . ASN A 1 306 ? 23.978 3.864 25.859 1.00 52.31 306 ASN A N 1
ATOM 2445 C CA . ASN A 1 306 ? 25.118 3.133 26.436 1.00 52.31 306 ASN A CA 1
ATOM 2446 C C . ASN A 1 306 ? 24.879 1.625 26.679 1.00 52.31 306 ASN A C 1
ATOM 2448 O O . ASN A 1 306 ? 25.845 0.901 26.895 1.00 52.31 306 ASN A O 1
ATOM 2452 N N . SER A 1 307 ? 23.638 1.130 26.604 1.00 61.41 307 SER A N 1
ATOM 2453 C CA . SER A 1 307 ? 23.240 -0.242 26.999 1.00 61.41 307 SER A CA 1
ATOM 2454 C C . SER A 1 307 ? 22.438 -0.990 25.916 1.00 61.41 307 SER A C 1
ATOM 2456 O O . SER A 1 307 ? 21.699 -1.942 26.187 1.00 61.41 307 SER A O 1
ATOM 2458 N N . LYS A 1 308 ? 22.582 -0.585 24.647 1.00 69.38 308 LYS A N 1
ATOM 2459 C CA . LYS A 1 308 ? 21.755 -1.092 23.534 1.00 69.38 308 LYS A CA 1
ATOM 2460 C C . LYS A 1 308 ? 21.955 -2.578 23.225 1.00 69.38 308 LYS A C 1
ATOM 2462 O O . LYS A 1 308 ? 20.991 -3.252 22.880 1.00 69.38 308 LYS A O 1
ATOM 2467 N N . SER A 1 309 ? 23.175 -3.106 23.327 1.00 72.19 309 SER A N 1
ATOM 2468 C CA . SER A 1 309 ? 23.478 -4.509 22.987 1.00 72.19 309 SER A CA 1
ATOM 2469 C C . SER A 1 309 ? 22.884 -5.505 23.987 1.00 72.19 309 SER A C 1
ATOM 2471 O O . SER A 1 309 ? 22.270 -6.488 23.578 1.00 72.19 309 SER A O 1
ATOM 2473 N N . GLU A 1 310 ? 23.019 -5.231 25.283 1.00 77.12 310 GLU A N 1
ATOM 2474 C CA . GLU A 1 310 ? 22.466 -6.062 26.359 1.00 77.12 310 GLU A CA 1
ATOM 2475 C C . GLU A 1 310 ? 20.929 -6.026 26.371 1.00 77.12 310 GLU A C 1
ATOM 2477 O O . GLU A 1 310 ? 20.269 -7.055 26.540 1.00 77.12 310 GLU A O 1
ATOM 2482 N N . THR A 1 311 ? 20.352 -4.854 26.082 1.00 79.25 311 THR A N 1
ATOM 2483 C CA . THR A 1 311 ? 18.900 -4.672 25.942 1.00 79.25 311 THR A CA 1
ATOM 2484 C C . THR A 1 311 ? 18.340 -5.464 24.756 1.00 79.25 311 THR A C 1
ATOM 2486 O O . THR A 1 311 ? 17.292 -6.092 24.888 1.00 79.25 311 THR A O 1
ATOM 2489 N N . ILE A 1 312 ? 19.055 -5.513 23.622 1.00 82.25 312 ILE A N 1
ATOM 2490 C CA . ILE A 1 312 ? 18.675 -6.325 22.450 1.00 82.25 312 ILE A CA 1
ATOM 2491 C C . ILE A 1 312 ? 18.603 -7.817 22.805 1.00 82.25 312 ILE A C 1
ATOM 2493 O O . ILE A 1 312 ? 17.605 -8.465 22.499 1.00 82.25 312 ILE A O 1
ATOM 2497 N N . TYR A 1 313 ? 19.624 -8.362 23.475 1.00 83.94 313 TYR A N 1
ATOM 2498 C CA . TYR A 1 313 ? 19.639 -9.785 23.835 1.00 83.94 313 TYR A CA 1
ATOM 2499 C C . TYR A 1 313 ? 18.541 -10.126 24.850 1.00 83.94 313 TYR A C 1
ATOM 2501 O O . TYR A 1 313 ? 17.834 -11.123 24.702 1.00 83.94 313 TYR A O 1
ATOM 2509 N N . SER A 1 314 ? 18.352 -9.257 25.847 1.00 83.12 314 SER A N 1
ATOM 2510 C CA . SER A 1 314 ? 17.302 -9.406 26.859 1.00 83.12 314 SER A CA 1
ATOM 2511 C C . SER A 1 314 ? 15.901 -9.383 26.240 1.00 83.12 314 SER A C 1
ATOM 2513 O O . SER A 1 314 ? 15.044 -10.171 26.638 1.00 83.12 314 SER A O 1
ATOM 2515 N N . TRP A 1 315 ? 15.681 -8.529 25.233 1.00 86.31 315 TRP A N 1
ATOM 2516 C CA . TRP A 1 315 ? 14.433 -8.472 24.472 1.00 86.31 315 TRP A CA 1
ATOM 2517 C C . TRP A 1 315 ? 14.180 -9.764 23.693 1.00 86.31 315 TRP A C 1
ATOM 2519 O O . TRP A 1 315 ? 13.114 -10.361 23.833 1.00 86.31 315 TRP A O 1
ATOM 2529 N N . LEU A 1 316 ? 15.158 -10.223 22.904 1.00 85.75 316 LEU A N 1
ATOM 2530 C CA . LEU A 1 316 ? 15.021 -11.436 22.089 1.00 85.75 316 LEU A CA 1
ATOM 2531 C C . LEU A 1 316 ? 14.771 -12.675 22.957 1.00 85.75 316 LEU A C 1
ATOM 2533 O O . LEU A 1 316 ? 13.835 -13.425 22.692 1.00 85.75 316 LEU A O 1
ATOM 2537 N N . HIS A 1 317 ? 15.525 -12.831 24.049 1.00 87.19 317 HIS A N 1
ATOM 2538 C CA . HIS A 1 317 ? 15.328 -13.930 24.994 1.00 87.19 317 HIS A CA 1
ATOM 2539 C C . HIS A 1 317 ? 13.952 -13.869 25.680 1.00 87.19 317 HIS A C 1
ATOM 2541 O O . HIS A 1 317 ? 13.329 -14.906 25.906 1.00 87.19 317 HIS A O 1
ATOM 2547 N N . LEU A 1 318 ? 13.440 -12.675 26.007 1.00 85.75 318 LEU A N 1
ATOM 2548 C CA . LEU A 1 318 ? 12.086 -12.534 26.551 1.00 85.75 318 LEU A CA 1
ATOM 2549 C C . LEU A 1 318 ? 11.025 -12.961 25.528 1.00 85.75 318 LEU A C 1
ATOM 2551 O O . LEU A 1 318 ? 10.105 -13.695 25.888 1.00 85.75 318 LEU A O 1
ATOM 2555 N N . VAL A 1 319 ? 11.166 -12.549 24.266 1.00 85.81 319 VAL A N 1
ATOM 2556 C CA . VAL A 1 319 ? 10.268 -12.961 23.176 1.00 85.81 319 VAL A CA 1
ATOM 2557 C C . VAL A 1 319 ? 10.300 -14.481 22.983 1.00 85.81 319 VAL A C 1
ATOM 2559 O O . VAL A 1 319 ? 9.240 -15.092 22.876 1.00 85.81 319 VAL A O 1
ATOM 2562 N N . ASP A 1 320 ? 11.471 -15.119 23.048 1.00 85.81 320 ASP A N 1
ATOM 2563 C CA . ASP A 1 320 ? 11.595 -16.584 22.953 1.00 85.81 320 ASP A CA 1
ATOM 2564 C C . ASP A 1 320 ? 10.839 -17.305 24.072 1.00 85.81 320 ASP A C 1
ATOM 2566 O O . ASP A 1 320 ? 10.148 -18.304 23.842 1.00 85.81 320 ASP A O 1
ATOM 2570 N N . LEU A 1 321 ? 10.940 -16.784 25.299 1.00 86.19 321 LEU A N 1
ATOM 2571 C CA . LEU A 1 321 ? 10.191 -17.309 26.436 1.00 86.19 321 LEU A CA 1
ATOM 2572 C C . LEU A 1 321 ? 8.683 -17.131 26.254 1.00 86.19 321 LEU A C 1
ATOM 2574 O O . LEU A 1 321 ? 7.934 -18.050 26.584 1.00 86.19 321 LEU A O 1
ATOM 2578 N N . ILE A 1 322 ? 8.245 -15.995 25.703 1.00 84.94 322 ILE A N 1
ATOM 2579 C CA . ILE A 1 322 ? 6.834 -15.737 25.400 1.00 84.94 322 ILE A CA 1
ATOM 2580 C C . ILE A 1 322 ? 6.317 -16.724 24.346 1.00 84.94 322 ILE A C 1
ATOM 2582 O O . ILE A 1 322 ? 5.275 -17.341 24.562 1.00 84.94 322 ILE A O 1
ATOM 2586 N N . ILE A 1 323 ? 7.048 -16.925 23.245 1.00 84.06 323 ILE A N 1
ATOM 2587 C CA . ILE A 1 323 ? 6.683 -17.869 22.176 1.00 84.06 323 ILE A CA 1
ATOM 2588 C C . ILE A 1 323 ? 6.578 -19.294 22.739 1.00 84.06 323 ILE A C 1
ATOM 2590 O O . ILE A 1 323 ? 5.578 -19.984 22.534 1.00 84.06 323 ILE A O 1
ATOM 2594 N N . SER A 1 324 ? 7.579 -19.723 23.515 1.00 85.69 324 SER A N 1
ATOM 2595 C CA . SER A 1 324 ? 7.591 -21.043 24.156 1.00 85.69 324 SER A CA 1
ATOM 2596 C C . SER A 1 324 ? 6.425 -21.228 25.134 1.00 85.69 324 SER A C 1
ATOM 2598 O O . SER A 1 324 ? 5.787 -22.284 25.153 1.00 85.69 324 SER A O 1
ATOM 2600 N N . PHE A 1 325 ? 6.111 -20.201 25.926 1.00 85.38 325 PHE A N 1
ATOM 2601 C CA . PHE A 1 325 ? 4.986 -20.216 26.857 1.00 85.38 325 PHE A CA 1
ATOM 2602 C C . PHE A 1 325 ? 3.636 -20.270 26.130 1.00 85.38 325 PHE A C 1
ATOM 2604 O O . PHE A 1 325 ? 2.822 -21.130 26.461 1.00 85.38 325 PHE A O 1
ATOM 2611 N N . ASN A 1 326 ? 3.420 -19.431 25.111 1.00 83.12 326 ASN A N 1
ATOM 2612 C CA . ASN A 1 326 ? 2.199 -19.439 24.297 1.00 83.12 326 ASN A CA 1
ATOM 2613 C C . ASN A 1 326 ? 1.952 -20.823 23.690 1.00 83.12 326 ASN A C 1
ATOM 2615 O O . ASN A 1 326 ? 0.864 -21.368 23.838 1.00 83.12 326 ASN A O 1
ATOM 2619 N N . ASN A 1 327 ? 2.978 -21.445 23.099 1.00 82.75 327 ASN A N 1
ATOM 2620 C CA . ASN A 1 327 ? 2.862 -22.788 22.523 1.00 82.75 327 ASN A CA 1
ATOM 2621 C C . ASN A 1 327 ? 2.452 -23.846 23.561 1.00 82.75 327 ASN A C 1
ATOM 2623 O O . ASN A 1 327 ? 1.758 -24.806 23.230 1.00 82.75 327 ASN A O 1
ATOM 2627 N N . ARG A 1 328 ? 2.870 -23.698 24.824 1.00 83.31 328 ARG A N 1
ATOM 2628 C CA . ARG A 1 328 ? 2.433 -24.583 25.916 1.00 83.31 328 ARG A CA 1
ATOM 2629 C C . ARG A 1 328 ? 0.998 -24.292 26.357 1.00 83.31 328 ARG A C 1
ATOM 2631 O O . ARG A 1 328 ? 0.269 -25.233 26.641 1.00 83.31 328 ARG A O 1
ATOM 2638 N N . MET A 1 329 ? 0.597 -23.024 26.403 1.00 81.31 329 MET A N 1
ATOM 2639 C CA . MET A 1 329 ? -0.764 -22.607 26.765 1.00 81.31 329 MET A CA 1
ATOM 2640 C C . MET A 1 329 ? -1.794 -23.012 25.706 1.00 81.31 329 MET A C 1
ATOM 2642 O O . MET A 1 329 ? -2.858 -23.502 26.066 1.00 81.31 329 MET A O 1
ATOM 2646 N N . HIS A 1 330 ? -1.456 -22.915 24.416 1.00 78.44 330 HIS A N 1
ATOM 2647 C CA . HIS A 1 330 ? -2.299 -23.418 23.325 1.00 78.44 330 HIS A CA 1
ATOM 2648 C C . HIS A 1 330 ? -2.549 -24.921 23.446 1.00 78.44 330 HIS A C 1
ATOM 2650 O O . HIS A 1 330 ? -3.695 -25.352 23.457 1.00 78.44 330 HIS A O 1
ATOM 2656 N N . LYS A 1 331 ? -1.499 -25.714 23.696 1.00 80.94 331 LYS A N 1
ATOM 2657 C CA . LYS A 1 331 ? -1.644 -27.159 23.943 1.00 80.94 331 LYS A CA 1
ATOM 2658 C C . LYS A 1 331 ? -2.532 -27.490 25.147 1.00 80.94 331 LYS A C 1
ATOM 2660 O O . LYS A 1 331 ? -3.127 -28.561 25.168 1.00 80.94 331 LYS A O 1
ATOM 2665 N N . LEU A 1 332 ? -2.602 -26.613 26.155 1.00 77.62 332 LEU A N 1
ATOM 2666 C CA . LEU A 1 332 ? -3.519 -26.783 27.288 1.00 77.62 332 LEU A CA 1
ATOM 2667 C C . LEU A 1 332 ? -4.977 -26.481 26.915 1.00 77.62 332 LEU A C 1
ATOM 2669 O O . LEU A 1 332 ? -5.873 -27.118 27.464 1.00 77.62 332 LEU A O 1
ATOM 2673 N N . ALA A 1 333 ? -5.209 -25.533 26.006 1.00 73.88 333 ALA A N 1
ATOM 2674 C CA . ALA A 1 333 ? -6.539 -25.179 25.517 1.00 73.88 333 ALA A CA 1
ATOM 2675 C C . ALA A 1 333 ? -7.090 -26.218 24.515 1.00 73.88 333 ALA A C 1
ATOM 2677 O O . ALA A 1 333 ? -8.252 -26.601 24.618 1.00 73.88 333 ALA A O 1
ATOM 2678 N N . ASP A 1 334 ? -6.241 -26.753 23.628 1.00 67.88 334 ASP A N 1
ATOM 2679 C CA . ASP A 1 334 ? -6.618 -27.664 22.528 1.00 67.88 334 ASP A CA 1
ATOM 2680 C C . ASP A 1 334 ? -6.953 -29.111 22.962 1.00 67.88 334 ASP A C 1
ATOM 2682 O O . ASP A 1 334 ? -7.304 -29.955 22.139 1.00 67.88 334 ASP A O 1
ATOM 2686 N N . LEU A 1 335 ? -6.883 -29.444 24.255 1.00 54.88 335 LEU A N 1
ATOM 2687 C CA . LEU A 1 335 ? -7.121 -30.804 24.773 1.00 54.88 335 LEU A CA 1
ATOM 2688 C C . LEU A 1 335 ? -8.599 -31.272 24.729 1.00 54.88 335 LEU A C 1
ATOM 2690 O O . LEU A 1 335 ? -8.904 -32.326 25.289 1.00 54.88 335 LEU A O 1
ATOM 2694 N N . GLY A 1 336 ? -9.527 -30.529 24.105 1.00 46.97 336 GLY A N 1
ATOM 2695 C CA . GLY A 1 336 ? -10.973 -30.805 24.192 1.00 46.97 336 GLY A CA 1
ATOM 2696 C C . GLY A 1 336 ? -11.828 -30.637 22.928 1.00 46.97 336 GLY A C 1
ATOM 2697 O O . GLY A 1 336 ? -12.978 -31.072 22.946 1.00 46.97 336 GLY A O 1
ATOM 2698 N N . THR A 1 337 ? -11.329 -30.059 21.833 1.00 44.81 337 THR A N 1
ATOM 2699 C CA . THR A 1 337 ? -12.147 -29.759 20.641 1.00 44.81 337 THR A CA 1
ATOM 2700 C C . THR A 1 337 ? -11.720 -30.599 19.436 1.00 44.81 337 THR A C 1
ATOM 2702 O O . THR A 1 337 ? -10.700 -30.362 18.794 1.00 44.81 337 THR A O 1
ATOM 2705 N N . ALA A 1 338 ? -12.532 -31.607 19.101 1.00 33.91 338 ALA A N 1
ATOM 2706 C CA . ALA A 1 338 ? -12.406 -32.330 17.839 1.00 33.91 338 ALA A CA 1
ATOM 2707 C C . ALA A 1 338 ? -12.592 -31.348 16.669 1.00 33.91 338 ALA A C 1
ATOM 2709 O O . ALA A 1 338 ? -13.626 -30.689 16.560 1.00 33.91 338 ALA A O 1
ATOM 2710 N N . HIS A 1 339 ? -11.578 -31.248 15.810 1.00 33.94 339 HIS A N 1
ATOM 2711 C CA . HIS A 1 339 ? -11.567 -30.388 14.632 1.00 33.94 339 HIS A CA 1
ATOM 2712 C C . HIS A 1 339 ? -12.727 -30.718 13.681 1.00 33.94 339 HIS A C 1
ATOM 2714 O O . HIS A 1 339 ? -12.688 -31.713 12.957 1.00 33.94 339 HIS A O 1
ATOM 2720 N N . VAL A 1 340 ? -13.741 -29.853 13.641 1.00 30.50 340 VAL A N 1
ATOM 2721 C CA . VAL A 1 340 ? -14.637 -29.743 12.487 1.00 30.50 340 VAL A CA 1
ATOM 2722 C C . VAL A 1 340 ? -14.014 -28.705 11.562 1.00 30.50 340 VAL A C 1
ATOM 2724 O O . VAL A 1 340 ? -13.966 -27.518 11.879 1.00 30.50 340 VAL A O 1
ATOM 2727 N N . ALA A 1 341 ? -13.467 -29.175 10.444 1.00 29.95 341 ALA A N 1
ATOM 2728 C CA . ALA A 1 341 ? -12.880 -28.333 9.413 1.00 29.95 341 ALA A CA 1
ATOM 2729 C C . ALA A 1 341 ? -13.944 -27.367 8.860 1.00 29.95 341 ALA A C 1
ATOM 2731 O O . ALA A 1 341 ? -14.912 -27.810 8.244 1.00 29.95 341 ALA A O 1
ATOM 2732 N N . GLY A 1 342 ? -13.773 -26.062 9.094 1.00 30.44 342 GLY A N 1
ATOM 2733 C CA . GLY A 1 342 ? -14.573 -25.038 8.418 1.00 30.44 342 GLY A CA 1
ATOM 2734 C C . GLY A 1 342 ? -14.624 -23.658 9.077 1.00 30.44 342 GLY A C 1
ATOM 2735 O O . GLY A 1 342 ? -14.588 -22.672 8.355 1.00 30.44 342 GLY A O 1
ATOM 2736 N N . GLU A 1 343 ? -14.682 -23.548 10.411 1.00 30.20 343 GLU A N 1
ATOM 2737 C CA . GLU A 1 343 ? -15.072 -22.264 11.046 1.00 30.20 343 GLU A CA 1
ATOM 2738 C C . GLU A 1 343 ? -14.202 -21.802 12.236 1.00 30.20 343 GLU A C 1
ATOM 2740 O O . GLU A 1 343 ? -14.423 -20.724 12.781 1.00 30.20 343 GLU A O 1
ATOM 2745 N N . SER A 1 344 ? -13.171 -22.548 12.651 1.00 32.81 344 SER A N 1
ATOM 2746 C CA . SER A 1 344 ? -12.442 -22.268 13.905 1.00 32.81 344 SER A CA 1
ATOM 2747 C C . SER A 1 344 ? -11.078 -21.574 13.749 1.00 32.81 344 SER A C 1
ATOM 2749 O O . SER A 1 344 ? -10.186 -21.793 14.567 1.00 32.81 344 SER A O 1
ATOM 2751 N N . ILE A 1 345 ? -10.877 -20.728 12.734 1.00 37.28 345 ILE A N 1
ATOM 2752 C CA . ILE A 1 345 ? -9.601 -19.996 12.551 1.00 37.28 345 ILE A CA 1
ATOM 2753 C C . ILE A 1 345 ? -9.452 -18.819 13.551 1.00 37.28 345 ILE A C 1
ATOM 2755 O O . ILE A 1 345 ? -8.340 -18.369 13.829 1.00 37.28 345 ILE A O 1
ATOM 2759 N N . GLY A 1 346 ? -10.547 -18.348 14.162 1.00 39.47 346 GLY A N 1
ATOM 2760 C CA . GLY A 1 346 ? -10.524 -17.223 15.113 1.00 39.47 346 GLY A CA 1
ATOM 2761 C C . GLY A 1 346 ? -10.008 -17.552 16.523 1.00 39.47 346 GLY A C 1
ATOM 2762 O O . GLY A 1 346 ? -9.400 -16.704 17.169 1.00 39.47 346 GLY A O 1
ATOM 2763 N N . PHE A 1 347 ? -10.195 -18.785 17.003 1.00 40.91 347 PHE A N 1
ATOM 2764 C CA . PHE A 1 347 ? -10.018 -19.129 18.424 1.00 40.91 347 PHE A CA 1
ATOM 2765 C C . PHE A 1 347 ? -8.548 -19.240 18.859 1.00 40.91 347 PHE A C 1
ATOM 2767 O O . PHE A 1 347 ? -8.185 -18.828 19.960 1.00 40.91 347 PHE A O 1
ATOM 2774 N N . SER A 1 348 ? -7.666 -19.735 17.983 1.00 47.69 348 SER A N 1
ATOM 2775 C CA . SER A 1 348 ? -6.232 -19.869 18.285 1.00 47.69 348 SER A CA 1
ATOM 2776 C C . SER A 1 348 ? -5.489 -18.530 18.285 1.00 47.69 348 SER A C 1
ATOM 2778 O O . SER A 1 348 ? -4.357 -18.448 18.753 1.00 47.69 348 SER A O 1
ATOM 2780 N N . ARG A 1 349 ? -6.103 -17.456 17.779 1.00 50.94 349 ARG A N 1
ATOM 2781 C CA . ARG A 1 349 ? -5.434 -16.165 17.596 1.00 50.94 349 ARG A CA 1
ATOM 2782 C C . ARG A 1 349 ? -5.504 -15.272 18.835 1.00 50.94 349 ARG A C 1
ATOM 2784 O O . ARG A 1 349 ? -4.579 -14.503 19.053 1.00 50.94 349 ARG A O 1
ATOM 2791 N N . GLU A 1 350 ? -6.505 -15.405 19.705 1.00 53.34 350 GLU A N 1
ATOM 2792 C CA . GLU A 1 350 ? -6.722 -14.467 20.828 1.00 53.34 350 GLU A CA 1
ATOM 2793 C C . GLU A 1 350 ? -5.932 -14.779 22.117 1.00 53.34 350 GLU A C 1
ATOM 2795 O O . GLU A 1 350 ? -5.796 -13.916 22.986 1.00 53.34 350 GLU A O 1
ATOM 2800 N N . ILE A 1 351 ? -5.363 -15.981 22.255 1.00 57.78 351 ILE A N 1
ATOM 2801 C CA . ILE A 1 351 ? -4.696 -16.440 23.497 1.00 57.78 351 ILE A CA 1
ATOM 2802 C C . ILE A 1 351 ? -3.235 -15.939 23.613 1.00 57.78 351 ILE A C 1
ATOM 2804 O O . ILE A 1 351 ? -2.581 -16.106 24.646 1.00 57.78 351 ILE A O 1
ATOM 2808 N N . SER A 1 352 ? -2.707 -15.269 22.584 1.00 66.06 352 SER A N 1
ATOM 2809 C CA . SER A 1 352 ? -1.300 -14.863 22.537 1.00 66.06 352 SER A CA 1
ATOM 2810 C C . SER A 1 352 ? -0.953 -13.735 23.516 1.00 66.06 352 SER A C 1
ATOM 2812 O O . SER A 1 352 ? -1.490 -12.624 23.456 1.00 66.06 352 SER A O 1
ATOM 2814 N N . LEU A 1 353 ? 0.067 -13.968 24.351 1.00 68.81 353 LEU A N 1
ATOM 2815 C CA . LEU A 1 353 ? 0.719 -12.924 25.154 1.00 68.81 353 LEU A CA 1
ATOM 2816 C C . LEU A 1 353 ? 1.346 -11.800 24.314 1.00 68.81 353 LEU A C 1
ATOM 2818 O O . LEU A 1 353 ? 1.632 -10.731 24.844 1.00 68.81 353 LEU A O 1
ATOM 2822 N N . LEU A 1 354 ? 1.549 -12.004 23.009 1.00 69.62 354 LEU A N 1
ATOM 2823 C CA . LEU A 1 354 ? 2.040 -10.960 22.109 1.00 69.62 354 LEU A CA 1
ATOM 2824 C C . LEU A 1 354 ? 0.940 -9.956 21.723 1.00 69.62 354 LEU A C 1
ATOM 2826 O O . LEU A 1 354 ? 1.216 -8.986 21.021 1.00 69.62 354 LEU A O 1
ATOM 2830 N N . SER A 1 355 ? -0.285 -10.124 22.238 1.00 65.94 355 SER A N 1
ATOM 2831 C CA . SER A 1 355 ? -1.335 -9.098 22.203 1.00 65.94 355 SER A CA 1
ATOM 2832 C C . SER A 1 355 ? -0.904 -7.764 22.827 1.00 65.94 355 SER A C 1
ATOM 2834 O O . SER A 1 355 ? -1.455 -6.730 22.468 1.00 65.94 355 SER A O 1
ATOM 2836 N N . ILE A 1 356 ? 0.149 -7.743 23.658 1.00 72.31 356 ILE A N 1
ATOM 2837 C CA . ILE A 1 356 ? 0.790 -6.511 24.158 1.00 72.31 356 ILE A CA 1
ATOM 2838 C C . ILE A 1 356 ? 1.128 -5.542 23.014 1.00 72.31 356 ILE A C 1
ATOM 2840 O O . ILE A 1 356 ? 0.982 -4.328 23.161 1.00 72.31 356 ILE A O 1
ATOM 2844 N N . PHE A 1 357 ? 1.552 -6.074 21.866 1.00 72.00 357 PHE A N 1
ATOM 2845 C CA . PHE A 1 357 ? 1.916 -5.282 20.694 1.00 72.00 357 PHE A CA 1
ATOM 2846 C C . PHE A 1 357 ? 0.705 -4.708 19.940 1.00 72.00 357 PHE A C 1
ATOM 2848 O O . PHE A 1 357 ? 0.886 -3.801 19.134 1.00 72.00 357 PHE A O 1
ATOM 2855 N N . CYS A 1 358 ? -0.520 -5.178 20.217 1.00 66.62 358 CYS A N 1
ATOM 2856 C CA . CYS A 1 358 ? -1.749 -4.600 19.656 1.00 66.62 358 CYS A CA 1
ATOM 2857 C C . CYS A 1 358 ? -2.032 -3.214 20.250 1.00 66.62 358 CYS A C 1
ATOM 2859 O O . CYS A 1 358 ? -2.415 -2.298 19.531 1.00 66.62 358 CYS A O 1
ATOM 2861 N N . ASP A 1 359 ? -1.801 -3.047 21.554 1.00 66.94 359 ASP A N 1
ATOM 2862 C CA . ASP A 1 359 ? -2.079 -1.791 22.258 1.00 66.94 359 ASP A CA 1
ATOM 2863 C C . ASP A 1 359 ? -0.999 -0.718 22.040 1.00 66.94 359 ASP A C 1
ATOM 2865 O O . ASP A 1 359 ? -1.201 0.444 22.398 1.00 66.94 359 ASP A O 1
ATOM 2869 N N . GLN A 1 360 ? 0.191 -1.117 21.578 1.00 72.19 360 GLN A N 1
ATOM 2870 C CA . GLN A 1 360 ? 1.388 -0.277 21.469 1.00 72.19 360 GLN A CA 1
ATOM 2871 C C . GLN A 1 360 ? 2.158 -0.615 20.175 1.00 72.19 360 GLN A C 1
ATOM 2873 O O . GLN A 1 360 ? 3.136 -1.373 20.215 1.00 72.19 360 GLN A O 1
ATOM 2878 N N . PRO A 1 361 ? 1.765 -0.048 19.018 1.00 75.50 361 PRO A N 1
ATOM 2879 C CA . PRO A 1 361 ? 2.406 -0.338 17.729 1.00 75.50 361 PRO A CA 1
ATOM 2880 C C . PRO A 1 361 ? 3.880 0.105 17.681 1.00 75.50 361 PRO A C 1
ATOM 2882 O O . PRO A 1 361 ? 4.687 -0.457 16.937 1.00 75.50 361 PRO A O 1
ATOM 2885 N N . ASP A 1 362 ? 4.274 1.067 18.519 1.00 78.31 362 ASP A N 1
ATOM 2886 C CA . ASP A 1 362 ? 5.668 1.494 18.653 1.00 78.31 362 ASP A CA 1
ATOM 2887 C C . ASP A 1 362 ? 6.590 0.369 19.123 1.00 78.31 362 ASP A C 1
ATOM 2889 O O . ASP A 1 362 ? 7.715 0.244 18.636 1.00 78.31 362 ASP A O 1
ATOM 2893 N N . TRP A 1 363 ? 6.109 -0.496 20.016 1.00 84.88 363 TRP A N 1
ATOM 2894 C CA . TRP A 1 363 ? 6.900 -1.607 20.540 1.00 84.88 363 TRP A CA 1
ATOM 2895 C C . TRP A 1 363 ? 7.089 -2.700 19.489 1.00 84.88 363 TRP A C 1
ATOM 2897 O O . TRP A 1 363 ? 8.166 -3.292 19.414 1.00 84.88 363 TRP A O 1
ATOM 2907 N N . LEU A 1 364 ? 6.089 -2.913 18.624 1.00 84.06 364 LEU A N 1
ATOM 2908 C CA . LEU A 1 364 ? 6.201 -3.813 17.474 1.00 84.06 364 LEU A CA 1
ATOM 2909 C C . LEU A 1 364 ? 7.278 -3.311 16.506 1.00 84.06 364 LEU A C 1
ATOM 2911 O O . LEU A 1 364 ? 8.123 -4.079 16.048 1.00 84.06 364 LEU A O 1
ATOM 2915 N N . ARG A 1 365 ? 7.298 -1.999 16.248 1.00 83.81 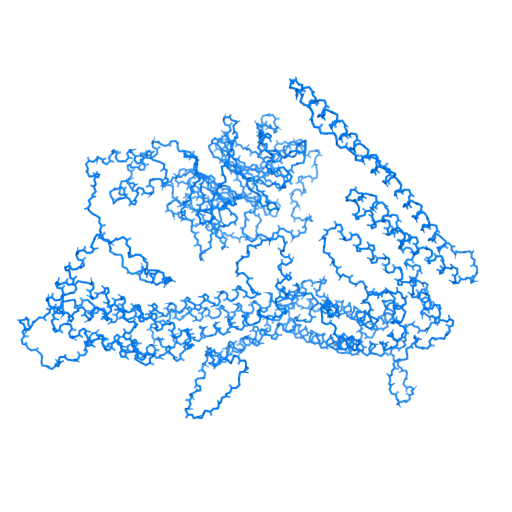365 ARG A N 1
ATOM 2916 C CA . ARG A 1 365 ? 8.313 -1.354 15.408 1.00 83.81 365 ARG A CA 1
ATOM 2917 C C . ARG A 1 365 ? 9.714 -1.445 16.017 1.00 83.81 365 ARG A C 1
ATOM 2919 O O . ARG A 1 365 ? 10.680 -1.631 15.277 1.00 83.81 365 ARG A O 1
ATOM 2926 N N . ILE A 1 366 ? 9.849 -1.319 17.339 1.00 85.00 366 ILE A N 1
ATOM 2927 C CA . ILE A 1 366 ? 11.129 -1.517 18.039 1.00 85.00 366 ILE A CA 1
ATOM 2928 C C . ILE A 1 366 ? 11.586 -2.969 17.898 1.00 85.00 366 ILE A C 1
ATOM 2930 O O . ILE A 1 366 ? 12.728 -3.197 17.499 1.00 85.00 366 ILE A O 1
ATOM 2934 N N . TRP A 1 367 ? 10.703 -3.941 18.139 1.00 87.94 367 TRP A N 1
ATOM 2935 C CA . TRP A 1 367 ? 11.029 -5.356 17.969 1.00 87.94 367 TRP A CA 1
ATOM 2936 C C . TRP A 1 367 ? 11.466 -5.668 16.531 1.00 87.94 367 TRP A C 1
ATOM 2938 O O . TRP A 1 367 ? 12.547 -6.219 16.340 1.00 87.94 367 TRP A O 1
ATOM 2948 N N . ALA A 1 368 ? 10.718 -5.211 15.522 1.00 87.75 368 ALA A N 1
ATOM 2949 C CA . ALA A 1 368 ? 11.079 -5.376 14.112 1.00 87.75 368 ALA A CA 1
ATOM 2950 C C . ALA A 1 368 ? 12.466 -4.787 13.782 1.00 87.75 368 ALA A C 1
ATOM 2952 O O . ALA A 1 368 ? 13.258 -5.404 13.071 1.00 87.75 368 ALA A O 1
ATOM 2953 N N . LYS A 1 369 ? 12.806 -3.616 14.345 1.00 87.06 369 LYS A N 1
ATOM 2954 C CA . LYS A 1 369 ? 14.142 -3.006 14.203 1.00 87.06 369 LYS A CA 1
ATOM 2955 C C . LYS A 1 369 ? 15.240 -3.820 14.890 1.00 87.06 369 LYS A C 1
ATOM 2957 O O . LYS A 1 369 ? 16.368 -3.837 14.399 1.00 87.06 369 LYS A O 1
ATOM 2962 N N . ILE A 1 370 ? 14.954 -4.423 16.043 1.00 87.94 370 ILE A N 1
ATOM 2963 C CA . ILE A 1 370 ? 15.903 -5.281 16.763 1.00 87.94 370 ILE A CA 1
ATOM 2964 C C . ILE A 1 370 ? 16.175 -6.548 15.947 1.00 87.94 370 ILE A C 1
ATOM 2966 O O . ILE A 1 370 ? 17.340 -6.870 15.721 1.00 87.94 370 ILE A O 1
ATOM 2970 N N . GLU A 1 371 ? 15.122 -7.196 15.450 1.00 90.69 371 GLU A N 1
ATOM 2971 C CA . GLU A 1 371 ? 15.218 -8.408 14.634 1.00 90.69 371 GLU A CA 1
ATOM 2972 C C . GLU A 1 371 ? 16.004 -8.147 13.341 1.00 90.69 371 GLU A C 1
ATOM 2974 O O . GLU A 1 371 ? 16.927 -8.885 13.011 1.00 90.69 371 GLU A O 1
ATOM 2979 N N . LEU A 1 372 ? 15.724 -7.024 12.665 1.00 89.94 372 LEU A N 1
ATOM 2980 C CA . LEU A 1 372 ? 16.477 -6.591 11.488 1.00 89.94 372 LEU A CA 1
ATOM 2981 C C . LEU A 1 372 ? 17.968 -6.390 11.805 1.00 89.94 372 LEU A C 1
ATOM 2983 O O . LEU A 1 372 ? 18.824 -6.824 11.042 1.00 89.94 372 LEU A O 1
ATOM 2987 N N . LYS A 1 373 ? 18.309 -5.754 12.935 1.00 88.12 373 LYS A N 1
ATOM 2988 C CA . LYS A 1 373 ? 19.713 -5.552 13.338 1.00 88.12 373 LYS A CA 1
ATOM 2989 C C . LYS A 1 373 ? 20.435 -6.866 13.635 1.00 88.12 373 LYS A C 1
ATOM 2991 O O . LYS A 1 373 ? 21.623 -6.964 13.342 1.00 88.12 373 LYS A O 1
ATOM 2996 N N . ASP A 1 374 ? 19.758 -7.839 14.238 1.00 88.56 374 ASP A N 1
ATOM 2997 C CA . ASP A 1 374 ? 20.327 -9.166 14.494 1.00 88.56 374 ASP A CA 1
ATOM 2998 C C . ASP A 1 374 ? 20.537 -9.950 13.188 1.00 88.56 374 ASP A C 1
ATOM 3000 O O . ASP A 1 374 ? 21.621 -10.483 12.948 1.00 88.56 374 ASP A O 1
ATOM 3004 N N . ALA A 1 375 ? 19.549 -9.924 12.290 1.00 89.94 375 ALA A N 1
ATOM 3005 C CA . ALA A 1 375 ? 19.635 -10.539 10.967 1.00 89.94 375 ALA A CA 1
ATOM 3006 C C . ALA A 1 375 ? 20.767 -9.947 10.115 1.00 89.94 375 ALA A C 1
ATOM 3008 O O . ALA A 1 375 ? 21.535 -10.688 9.506 1.00 89.94 375 ALA A O 1
ATOM 3009 N N . LEU A 1 376 ? 20.939 -8.620 10.128 1.00 88.94 376 LEU A N 1
ATOM 3010 C CA . LEU A 1 376 ? 22.039 -7.953 9.425 1.00 88.94 376 LEU A CA 1
ATOM 3011 C C . LEU A 1 376 ? 23.415 -8.352 9.973 1.00 88.94 376 LEU A C 1
ATOM 3013 O O . LEU A 1 376 ? 24.347 -8.512 9.190 1.00 88.94 376 LEU A O 1
ATOM 3017 N N . LYS A 1 377 ? 23.549 -8.567 11.289 1.00 88.38 377 LYS A N 1
ATOM 3018 C CA . LYS A 1 377 ? 24.800 -9.071 11.885 1.00 88.38 377 LYS A CA 1
ATOM 3019 C C . LYS A 1 377 ? 25.110 -10.503 11.448 1.00 88.38 377 LYS A C 1
ATOM 3021 O O . LYS A 1 377 ? 26.259 -10.808 11.137 1.00 88.38 377 LYS A O 1
ATOM 3026 N N . LYS A 1 378 ? 24.091 -11.367 11.401 1.00 89.44 378 LYS A N 1
ATOM 3027 C CA . LYS A 1 378 ? 24.218 -12.740 10.882 1.00 89.44 378 LYS A CA 1
ATOM 3028 C C . LYS A 1 378 ? 24.609 -12.736 9.404 1.00 89.44 378 LYS A C 1
ATOM 3030 O O . LYS A 1 378 ? 25.495 -13.481 9.000 1.00 89.44 378 LYS A O 1
ATOM 3035 N N . LEU A 1 379 ? 24.019 -11.843 8.610 1.00 89.69 379 LEU A N 1
ATOM 3036 C CA . LEU A 1 379 ? 24.388 -11.676 7.207 1.00 89.69 379 LEU A CA 1
ATOM 3037 C C . LEU A 1 379 ? 25.830 -11.183 7.046 1.00 89.69 379 LEU A C 1
ATOM 3039 O O . LEU A 1 379 ? 26.557 -11.727 6.222 1.00 89.69 379 LEU A O 1
ATOM 3043 N N . SER A 1 380 ? 26.277 -10.206 7.843 1.00 86.81 380 SER A N 1
ATOM 3044 C CA . SER A 1 380 ? 27.668 -9.742 7.773 1.00 86.81 380 SER A CA 1
ATOM 3045 C C . SER A 1 380 ? 28.668 -10.853 8.097 1.00 86.81 380 SER A C 1
ATOM 3047 O O . SER A 1 380 ? 29.664 -10.972 7.393 1.00 86.81 380 SER A O 1
ATOM 3049 N N . SER A 1 381 ? 28.379 -11.721 9.076 1.00 87.25 381 SER A N 1
ATOM 3050 C CA . SER A 1 381 ? 29.256 -12.864 9.370 1.00 87.25 381 SER A CA 1
ATOM 3051 C C . SER A 1 381 ? 29.294 -13.899 8.243 1.00 87.25 381 SER A C 1
ATOM 3053 O O . SER A 1 381 ? 30.338 -14.498 8.003 1.00 87.25 381 SER A O 1
ATOM 3055 N N . GLU A 1 382 ? 28.186 -14.097 7.524 1.00 86.25 382 GLU A N 1
ATOM 3056 C CA . GLU A 1 382 ? 28.164 -14.976 6.348 1.00 86.25 382 GLU A CA 1
ATOM 3057 C C . GLU A 1 382 ? 28.908 -14.352 5.157 1.00 86.25 382 GLU A C 1
ATOM 3059 O O . GLU A 1 382 ? 29.599 -15.054 4.425 1.00 86.25 382 GLU A O 1
ATOM 3064 N N . LEU A 1 383 ? 28.839 -13.029 4.978 1.00 84.00 383 LEU A N 1
ATOM 3065 C CA . LEU A 1 383 ? 29.568 -12.313 3.922 1.00 84.00 383 LEU A CA 1
ATOM 3066 C C . LEU A 1 383 ? 31.089 -12.295 4.139 1.00 84.00 383 LEU A C 1
ATOM 3068 O O . LEU A 1 383 ? 31.837 -12.240 3.165 1.00 84.00 383 LEU A O 1
ATOM 3072 N N . GLU A 1 384 ? 31.553 -12.361 5.389 1.00 81.06 384 GLU A N 1
ATOM 3073 C CA . GLU A 1 384 ? 32.979 -12.481 5.730 1.00 81.06 384 GLU A CA 1
ATOM 3074 C C . GLU A 1 384 ? 33.575 -13.840 5.318 1.00 81.06 384 GLU A C 1
ATOM 3076 O O . GLU A 1 384 ? 34.795 -13.975 5.192 1.00 81.06 384 GLU A O 1
ATOM 3081 N N . ASN A 1 385 ? 32.739 -14.854 5.068 1.00 82.00 385 ASN A N 1
ATOM 3082 C CA . ASN A 1 385 ? 33.197 -16.163 4.629 1.00 82.00 385 ASN A CA 1
ATOM 3083 C C . ASN A 1 385 ? 33.583 -16.136 3.132 1.00 82.00 385 ASN A C 1
ATOM 3085 O O . ASN A 1 385 ? 32.720 -15.957 2.270 1.00 82.00 385 ASN A O 1
ATOM 3089 N N . PRO A 1 386 ? 34.851 -16.416 2.768 1.00 67.44 386 PRO A N 1
ATOM 3090 C CA . PRO A 1 386 ? 35.304 -16.365 1.374 1.00 67.44 386 PRO A CA 1
ATOM 3091 C C . PRO A 1 386 ? 34.640 -17.421 0.477 1.00 67.44 386 PRO A C 1
ATOM 3093 O O . PRO A 1 386 ? 34.671 -17.301 -0.744 1.00 67.44 386 PRO A O 1
ATOM 3096 N N . LYS A 1 387 ? 34.034 -18.464 1.061 1.00 75.62 387 LYS A N 1
ATOM 3097 C CA . LYS A 1 387 ? 33.304 -19.506 0.325 1.00 75.62 387 LYS A CA 1
ATOM 3098 C C . LYS A 1 387 ? 31.817 -19.194 0.140 1.00 75.62 387 LYS A C 1
ATOM 3100 O O . LYS A 1 387 ? 31.140 -19.970 -0.523 1.00 75.62 387 LYS A O 1
ATOM 3105 N N . ALA A 1 388 ? 31.310 -18.089 0.690 1.00 76.38 388 ALA A N 1
ATOM 3106 C CA . ALA A 1 388 ? 29.880 -17.767 0.680 1.00 76.38 388 ALA A CA 1
ATOM 3107 C C . ALA A 1 388 ? 29.295 -17.590 -0.731 1.00 76.38 388 ALA A C 1
ATOM 3109 O O . ALA A 1 388 ? 28.110 -17.845 -0.942 1.00 76.38 388 ALA A O 1
ATOM 3110 N N . TRP A 1 389 ? 30.134 -17.184 -1.688 1.00 79.31 389 TRP A N 1
ATOM 3111 C CA . TRP A 1 389 ? 29.757 -16.954 -3.086 1.00 79.31 389 TRP A CA 1
ATOM 3112 C C . TRP A 1 389 ? 30.185 -18.080 -4.036 1.00 79.31 389 TRP A C 1
ATOM 3114 O O . TRP A 1 389 ? 29.673 -18.168 -5.145 1.00 79.31 389 TRP A O 1
ATOM 3124 N N . MET A 1 390 ? 31.075 -18.975 -3.598 1.00 71.06 390 MET A N 1
ATOM 3125 C CA . MET A 1 390 ? 31.648 -20.008 -4.462 1.00 71.06 390 MET A CA 1
ATOM 3126 C C . MET A 1 390 ? 30.649 -21.145 -4.697 1.00 71.06 390 MET A C 1
ATOM 3128 O O . MET A 1 390 ? 30.329 -21.903 -3.779 1.00 71.06 390 MET A O 1
ATOM 3132 N N . ILE A 1 391 ? 30.217 -21.318 -5.947 1.00 66.75 391 ILE A N 1
ATOM 3133 C CA . ILE A 1 391 ? 29.384 -22.451 -6.366 1.00 66.75 391 ILE A CA 1
ATOM 3134 C C . ILE A 1 391 ? 30.257 -23.715 -6.358 1.00 66.75 391 ILE A C 1
ATOM 3136 O O . ILE A 1 391 ? 31.185 -23.859 -7.159 1.00 66.75 391 ILE A O 1
ATOM 3140 N N . SER A 1 392 ? 30.005 -24.649 -5.434 1.00 50.78 392 SER A N 1
ATOM 3141 C CA . SER A 1 392 ? 30.741 -25.914 -5.406 1.00 50.78 392 SER A CA 1
ATOM 3142 C C . SER A 1 392 ? 30.280 -26.799 -6.563 1.00 50.78 392 SER A C 1
ATOM 3144 O O . SER A 1 392 ? 29.302 -27.534 -6.436 1.00 50.78 392 SER A O 1
ATOM 3146 N N . ASN A 1 393 ? 31.006 -26.769 -7.680 1.00 48.00 393 ASN A N 1
ATOM 3147 C CA . ASN A 1 393 ? 30.900 -27.795 -8.713 1.00 48.00 393 ASN A CA 1
ATOM 3148 C C . ASN A 1 393 ? 31.356 -29.135 -8.122 1.00 48.00 393 ASN A C 1
ATOM 3150 O O . ASN A 1 393 ? 32.514 -29.536 -8.256 1.00 48.00 393 ASN A O 1
ATOM 3154 N N . LYS A 1 394 ? 30.446 -29.861 -7.465 1.00 41.75 394 LYS A N 1
ATOM 3155 C CA . LYS A 1 394 ? 30.599 -31.308 -7.353 1.00 41.75 394 LYS A CA 1
ATOM 3156 C C . LYS A 1 394 ? 30.497 -31.841 -8.773 1.00 41.75 394 LYS A C 1
ATOM 3158 O O . LYS A 1 394 ? 29.419 -31.934 -9.349 1.00 41.75 394 LYS A O 1
ATOM 3163 N N . VAL A 1 395 ? 31.660 -32.123 -9.350 1.00 33.97 395 VAL A N 1
ATOM 3164 C CA . VAL A 1 395 ? 31.816 -32.905 -10.570 1.00 33.97 395 VAL A CA 1
ATOM 3165 C C . VAL A 1 395 ? 30.888 -34.113 -10.452 1.00 33.97 395 VAL A C 1
ATOM 3167 O O . VAL A 1 395 ? 31.122 -34.983 -9.615 1.00 33.97 395 VAL A O 1
ATOM 3170 N N . LYS A 1 396 ? 29.820 -34.153 -11.256 1.00 36.72 396 LYS A N 1
ATOM 3171 C CA . LYS A 1 396 ? 29.015 -35.361 -11.453 1.00 36.72 396 LYS A CA 1
ATOM 3172 C C . LYS A 1 396 ? 29.938 -36.389 -12.111 1.00 36.72 396 LYS A C 1
ATOM 3174 O O . LYS A 1 396 ? 30.073 -36.411 -13.333 1.00 36.72 396 LYS A O 1
ATOM 3179 N N . SER A 1 397 ? 30.652 -37.185 -11.311 1.00 27.33 397 SER A N 1
ATOM 3180 C CA . SER A 1 397 ? 31.307 -38.382 -11.824 1.00 27.33 397 SER A CA 1
ATOM 3181 C C . SER A 1 397 ? 30.198 -39.328 -12.250 1.00 27.33 397 SER A C 1
ATOM 3183 O O . SER A 1 397 ? 29.354 -39.702 -11.442 1.00 27.33 397 SER A O 1
ATOM 3185 N N . TYR A 1 398 ? 30.187 -39.677 -13.528 1.00 33.94 398 TYR A N 1
ATOM 3186 C CA . TYR A 1 398 ? 29.324 -40.704 -14.081 1.00 33.94 398 TYR A CA 1
ATOM 3187 C C . TYR A 1 398 ? 29.483 -41.999 -13.286 1.00 33.94 398 TYR A C 1
ATOM 3189 O O . TYR A 1 398 ? 30.486 -42.690 -13.446 1.00 33.94 398 TYR A O 1
ATOM 3197 N N . THR A 1 399 ? 28.522 -42.336 -12.432 1.00 29.20 399 THR A N 1
ATOM 3198 C CA . THR A 1 399 ? 28.211 -43.725 -12.089 1.00 29.20 399 THR A CA 1
ATOM 3199 C C . THR A 1 399 ? 26.855 -43.802 -11.395 1.00 29.20 399 THR A C 1
ATOM 3201 O O . THR A 1 399 ? 26.626 -43.156 -10.383 1.00 29.20 399 THR A O 1
ATOM 3204 N N . GLU A 1 400 ? 26.010 -44.638 -11.998 1.00 30.50 400 GLU A N 1
ATOM 3205 C CA . GLU A 1 400 ? 24.839 -45.318 -11.439 1.00 30.50 400 GLU A CA 1
ATOM 3206 C C . GLU A 1 400 ? 23.483 -44.588 -11.435 1.00 30.50 400 GLU A C 1
ATOM 3208 O O . GLU A 1 400 ? 23.264 -43.531 -10.855 1.00 30.50 400 GLU A O 1
ATOM 3213 N N . LEU A 1 401 ? 22.575 -45.224 -12.183 1.00 40.78 401 LEU A N 1
ATOM 3214 C CA . LEU A 1 401 ? 21.146 -44.989 -12.285 1.00 40.78 401 LEU A CA 1
ATOM 3215 C C . LEU A 1 401 ? 20.465 -45.494 -11.009 1.00 40.78 401 LEU A C 1
ATOM 3217 O O . LEU A 1 401 ? 20.418 -46.701 -10.800 1.00 40.78 401 LEU A O 1
ATOM 3221 N N . GLU A 1 402 ? 19.850 -44.599 -10.245 1.00 24.81 402 GLU A N 1
ATOM 3222 C CA . GLU A 1 402 ? 18.750 -44.914 -9.328 1.00 24.81 402 GLU A CA 1
ATOM 3223 C C . GLU A 1 402 ? 17.648 -43.855 -9.549 1.00 24.81 402 GLU A C 1
ATOM 3225 O O . GLU A 1 402 ? 17.958 -42.668 -9.694 1.00 24.81 402 GLU A O 1
ATOM 3230 N N . PRO A 1 403 ? 16.367 -44.248 -9.673 1.00 35.16 403 PRO A N 1
ATOM 3231 C CA . PRO A 1 403 ? 15.269 -43.322 -9.917 1.00 35.16 403 PRO A CA 1
ATOM 3232 C C . PRO A 1 403 ? 14.823 -42.699 -8.588 1.00 35.16 403 PRO A C 1
ATOM 3234 O O . PRO A 1 403 ? 13.999 -43.268 -7.873 1.00 35.16 403 PRO A O 1
ATOM 3237 N N . GLU A 1 404 ? 15.374 -41.536 -8.244 1.00 29.08 404 GLU A N 1
ATOM 3238 C CA . GLU A 1 404 ? 15.018 -40.857 -6.998 1.00 29.08 404 GLU A CA 1
ATOM 3239 C C . GLU A 1 404 ? 13.686 -40.099 -7.075 1.00 29.08 404 GLU A C 1
ATOM 3241 O O . GLU A 1 404 ? 13.294 -39.478 -8.064 1.00 29.08 404 GLU A O 1
ATOM 3246 N N . SER A 1 405 ? 12.982 -40.231 -5.960 1.00 23.58 405 SER A N 1
ATOM 3247 C CA . SER A 1 405 ? 11.645 -39.787 -5.618 1.00 23.58 405 SER A CA 1
ATOM 3248 C C . SER A 1 405 ? 11.400 -38.290 -5.795 1.00 23.58 405 SER A C 1
ATOM 3250 O O . SER A 1 405 ? 12.135 -37.456 -5.276 1.00 23.58 405 SER A O 1
ATOM 3252 N N . PHE A 1 406 ? 10.260 -37.972 -6.408 1.00 32.56 406 PHE A N 1
ATOM 3253 C CA . PHE A 1 406 ? 9.574 -36.689 -6.286 1.00 32.56 406 PHE A CA 1
ATOM 3254 C C . PHE A 1 406 ? 9.389 -36.325 -4.806 1.00 32.56 406 PHE A C 1
ATOM 3256 O O . PHE A 1 406 ? 8.589 -36.989 -4.156 1.00 32.56 406 PHE A O 1
ATOM 3263 N N . ILE A 1 407 ? 10.102 -35.310 -4.301 1.00 32.69 407 ILE A N 1
ATOM 3264 C CA . ILE A 1 407 ? 9.738 -34.392 -3.198 1.00 32.69 407 ILE A CA 1
ATOM 3265 C C . ILE A 1 407 ? 10.846 -33.311 -3.109 1.00 32.69 407 ILE A C 1
ATOM 3267 O O . ILE A 1 407 ? 12.003 -33.634 -2.866 1.00 32.69 407 ILE A O 1
ATOM 3271 N N . LEU A 1 408 ? 10.443 -32.040 -3.276 1.00 36.66 408 LEU A N 1
ATOM 3272 C CA . LEU A 1 408 ? 11.166 -30.767 -3.053 1.00 36.66 408 LEU A CA 1
ATOM 3273 C C . LEU A 1 408 ? 12.301 -30.390 -4.036 1.00 36.66 408 LEU A C 1
ATOM 3275 O O . LEU A 1 408 ? 13.342 -31.031 -4.123 1.00 36.66 408 LEU A O 1
ATOM 3279 N N . THR A 1 409 ? 12.091 -29.272 -4.740 1.00 38.94 409 THR A N 1
ATOM 3280 C CA . THR A 1 409 ? 13.024 -28.563 -5.634 1.00 38.94 409 THR A CA 1
ATOM 3281 C C . THR A 1 409 ? 14.315 -28.179 -4.907 1.00 38.94 409 THR A C 1
ATOM 3283 O O . THR A 1 409 ? 14.401 -27.153 -4.236 1.00 38.94 409 THR A O 1
ATOM 3286 N N . SER A 1 410 ? 15.335 -29.025 -5.023 1.00 45.16 410 SER A N 1
ATOM 3287 C CA . SER A 1 410 ? 16.655 -28.817 -4.429 1.00 45.16 410 SER A CA 1
ATOM 3288 C C . SER A 1 410 ? 17.381 -27.616 -5.048 1.00 45.16 410 SER A C 1
ATOM 3290 O O . SER A 1 410 ? 17.329 -27.411 -6.262 1.00 45.16 410 SER A O 1
ATOM 3292 N N . GLY A 1 411 ? 18.146 -26.870 -4.239 1.00 49.78 411 GLY A N 1
ATOM 3293 C CA . GLY A 1 411 ? 18.995 -25.743 -4.673 1.00 49.78 411 GLY A CA 1
ATOM 3294 C C . GLY A 1 411 ? 20.015 -26.062 -5.782 1.00 49.78 411 GLY A C 1
ATOM 3295 O O . GLY A 1 411 ? 20.622 -25.152 -6.344 1.00 49.78 411 GLY A O 1
ATOM 3296 N N . GLU A 1 412 ? 20.161 -27.337 -6.146 1.00 49.88 412 GLU A N 1
ATOM 3297 C CA . GLU A 1 412 ? 20.999 -27.829 -7.240 1.00 49.88 412 GLU A CA 1
ATOM 3298 C C . GLU A 1 412 ? 20.501 -27.415 -8.639 1.00 49.88 412 GLU A C 1
ATOM 3300 O O . GLU A 1 412 ? 21.314 -27.299 -9.554 1.00 49.88 412 GLU A O 1
ATOM 3305 N N . ASP A 1 413 ? 19.206 -27.118 -8.818 1.00 57.97 413 ASP A N 1
ATOM 3306 C CA . ASP A 1 413 ? 18.662 -26.701 -10.125 1.00 57.97 413 ASP A CA 1
ATOM 3307 C C . ASP A 1 413 ? 18.996 -25.240 -10.486 1.00 57.97 413 ASP A C 1
ATOM 3309 O O . ASP A 1 413 ? 19.047 -24.876 -11.667 1.00 57.97 413 ASP A O 1
ATOM 3313 N N . HIS A 1 414 ? 19.239 -24.401 -9.473 1.00 59.22 414 HIS A N 1
ATOM 3314 C CA . HIS A 1 414 ? 19.418 -22.952 -9.620 1.00 59.22 414 HIS A CA 1
ATOM 3315 C C . HIS A 1 414 ? 20.885 -22.499 -9.562 1.00 59.22 414 HIS A C 1
ATOM 3317 O O . HIS A 1 414 ? 21.146 -21.317 -9.773 1.00 59.22 414 HIS A O 1
ATOM 3323 N N . ASN A 1 415 ? 21.845 -23.401 -9.296 1.00 71.56 415 ASN A N 1
ATOM 3324 C CA . ASN A 1 415 ? 23.267 -23.063 -9.105 1.00 71.56 415 ASN A CA 1
ATOM 3325 C C . ASN A 1 415 ? 23.473 -21.871 -8.139 1.00 71.56 415 ASN A C 1
ATOM 3327 O O . ASN A 1 415 ? 24.303 -20.990 -8.380 1.00 71.56 415 ASN A O 1
ATOM 3331 N N . ALA A 1 416 ? 22.674 -21.806 -7.070 1.00 78.94 416 ALA A N 1
ATOM 3332 C CA . ALA A 1 416 ? 22.666 -20.671 -6.155 1.00 78.94 416 ALA A CA 1
ATOM 3333 C C . ALA A 1 416 ? 23.888 -20.693 -5.217 1.00 78.94 416 ALA A C 1
ATOM 3335 O O . ALA A 1 416 ? 24.267 -21.762 -4.728 1.00 78.94 416 ALA A O 1
ATOM 3336 N N . PRO A 1 417 ? 24.505 -19.535 -4.923 1.00 84.56 417 PRO A N 1
ATOM 3337 C CA . PRO A 1 417 ? 25.587 -19.473 -3.951 1.00 84.56 417 PRO A CA 1
ATOM 3338 C C . PRO A 1 417 ? 25.061 -19.720 -2.520 1.00 84.56 417 PRO A C 1
ATOM 3340 O O . PRO A 1 417 ? 23.938 -19.309 -2.206 1.00 84.56 417 PRO A O 1
ATOM 3343 N N . PRO A 1 418 ? 25.867 -20.314 -1.615 1.00 83.12 418 PRO A N 1
ATOM 3344 C CA . PRO A 1 418 ? 25.466 -20.614 -0.232 1.00 83.12 418 PRO A CA 1
ATOM 3345 C C . PRO A 1 418 ? 24.886 -19.424 0.549 1.00 83.12 418 PRO A C 1
ATOM 3347 O O . PRO A 1 418 ? 24.005 -19.598 1.393 1.00 83.12 418 PRO A O 1
ATOM 3350 N N . ILE A 1 419 ? 25.336 -18.201 0.249 1.00 87.06 419 ILE A N 1
ATOM 3351 C CA . ILE A 1 419 ? 24.815 -16.974 0.865 1.00 87.06 419 ILE A CA 1
ATOM 3352 C C . ILE A 1 419 ? 23.313 -16.771 0.615 1.00 87.06 419 ILE A C 1
ATOM 3354 O O . ILE A 1 419 ? 22.607 -16.307 1.507 1.00 87.06 419 ILE A O 1
ATOM 3358 N N . ALA A 1 420 ? 22.803 -17.151 -0.561 1.00 87.75 420 ALA A N 1
ATOM 3359 C CA . ALA A 1 420 ? 21.388 -17.010 -0.892 1.00 87.75 420 ALA A CA 1
ATOM 3360 C C . ALA A 1 420 ? 20.529 -17.957 -0.038 1.00 87.75 420 ALA A C 1
ATOM 3362 O O . ALA A 1 420 ? 19.474 -17.571 0.466 1.00 87.75 420 ALA A O 1
ATOM 3363 N N . GLU A 1 421 ? 21.021 -19.173 0.213 1.00 86.31 421 GLU A N 1
ATOM 3364 C CA . GLU A 1 421 ? 20.376 -20.136 1.108 1.00 86.31 421 GLU A CA 1
ATOM 3365 C C . GLU A 1 421 ? 20.384 -19.651 2.565 1.00 86.31 421 GLU A C 1
ATOM 3367 O O . GLU A 1 421 ? 19.373 -19.754 3.264 1.00 86.31 421 GLU A O 1
ATOM 3372 N N . ALA A 1 422 ? 21.495 -19.064 3.020 1.00 87.50 422 ALA A N 1
ATOM 3373 C CA . ALA A 1 422 ? 21.591 -18.471 4.351 1.00 87.50 422 ALA A CA 1
ATOM 3374 C C . ALA A 1 422 ? 20.608 -17.299 4.534 1.00 87.50 422 ALA A C 1
ATOM 3376 O O . ALA A 1 422 ? 19.915 -17.235 5.551 1.00 87.50 422 ALA A O 1
ATOM 3377 N N . VAL A 1 423 ? 20.489 -16.407 3.542 1.00 90.75 423 VAL A N 1
ATOM 3378 C CA . VAL A 1 423 ? 19.534 -15.282 3.552 1.00 90.75 423 VAL A CA 1
ATOM 3379 C C . VAL A 1 423 ? 18.095 -15.779 3.653 1.00 90.75 423 VAL A C 1
ATOM 3381 O O . VAL A 1 423 ? 17.332 -15.282 4.485 1.00 90.75 423 VAL A O 1
ATOM 3384 N N . VAL A 1 424 ? 17.728 -16.786 2.857 1.00 89.62 424 VAL A N 1
ATOM 3385 C CA . VAL A 1 424 ? 16.397 -17.405 2.911 1.00 89.62 424 VAL A CA 1
ATOM 3386 C C . VAL A 1 424 ? 16.133 -18.004 4.294 1.00 89.62 424 VAL A C 1
ATOM 3388 O O . VAL A 1 424 ? 15.107 -17.699 4.899 1.00 89.62 424 VAL A O 1
ATOM 3391 N N . LYS A 1 425 ? 17.083 -18.766 4.851 1.00 89.62 425 LYS A N 1
ATOM 3392 C CA . LYS A 1 425 ? 16.964 -19.363 6.193 1.00 89.62 425 LYS A CA 1
ATOM 3393 C C . LYS A 1 425 ? 16.799 -18.316 7.295 1.00 89.62 425 LYS A C 1
ATOM 3395 O O . LYS A 1 425 ? 15.939 -18.468 8.159 1.00 89.62 425 LYS A O 1
ATOM 3400 N N . ILE A 1 426 ? 17.587 -17.238 7.271 1.00 89.44 426 ILE A N 1
ATOM 3401 C CA . ILE A 1 426 ? 17.465 -16.137 8.241 1.00 89.44 426 ILE A CA 1
ATOM 3402 C C . ILE A 1 426 ? 16.077 -15.493 8.135 1.00 89.44 426 ILE A C 1
ATOM 3404 O O . ILE A 1 426 ? 15.413 -15.287 9.150 1.00 89.44 426 ILE A O 1
ATOM 3408 N N . THR A 1 427 ? 15.621 -15.227 6.910 1.00 91.06 427 THR A N 1
ATOM 3409 C CA . THR A 1 427 ? 14.313 -14.614 6.646 1.00 91.06 427 THR A CA 1
ATOM 3410 C C . THR A 1 427 ? 13.167 -15.511 7.122 1.00 91.06 427 THR A C 1
ATOM 3412 O O . THR A 1 427 ? 12.237 -15.023 7.766 1.00 91.06 427 THR A O 1
ATOM 3415 N N . GLN A 1 428 ? 13.259 -16.821 6.883 1.00 89.88 428 GLN A N 1
ATOM 3416 C CA . GLN A 1 428 ? 12.282 -17.805 7.342 1.00 89.88 428 GLN A CA 1
ATOM 3417 C C . GLN A 1 428 ? 12.162 -17.805 8.871 1.00 89.88 428 GLN A C 1
ATOM 3419 O O . GLN A 1 428 ? 11.061 -17.670 9.401 1.00 89.88 428 GLN A O 1
ATOM 3424 N N . VAL A 1 429 ? 13.290 -17.853 9.590 1.00 88.56 429 VAL A N 1
ATOM 3425 C CA . VAL A 1 429 ? 13.295 -17.812 11.063 1.00 88.56 429 VAL A CA 1
ATOM 3426 C C . VAL A 1 429 ? 12.662 -16.518 11.588 1.00 88.56 429 VAL A C 1
ATOM 3428 O O . VAL A 1 429 ? 11.926 -16.548 12.573 1.00 88.56 429 VAL A O 1
ATOM 3431 N N . MET A 1 430 ? 12.897 -15.374 10.938 1.00 88.25 430 MET A N 1
ATOM 3432 C CA . MET A 1 430 ? 12.255 -14.108 11.322 1.00 88.25 430 MET A CA 1
ATOM 3433 C C . MET A 1 430 ? 10.732 -14.149 11.136 1.00 88.25 430 MET A C 1
ATOM 3435 O O . MET A 1 430 ? 9.991 -13.660 11.991 1.00 88.25 430 MET A O 1
ATOM 3439 N N . ILE A 1 431 ? 10.261 -14.743 10.037 1.00 87.56 431 ILE A N 1
ATOM 3440 C CA . ILE A 1 431 ? 8.832 -14.894 9.737 1.00 87.56 431 ILE A CA 1
ATOM 3441 C C . ILE A 1 431 ? 8.166 -15.833 10.753 1.00 87.56 431 ILE A C 1
ATOM 3443 O O . ILE A 1 431 ? 7.123 -15.486 11.306 1.00 87.56 431 ILE A O 1
ATOM 3447 N N . GLU A 1 432 ? 8.775 -16.978 11.067 1.00 84.75 432 GLU A N 1
ATOM 3448 C CA . GLU A 1 432 ? 8.237 -17.958 12.025 1.00 84.75 432 GLU A CA 1
ATOM 3449 C C . GLU A 1 432 ? 7.980 -17.342 13.410 1.00 84.75 432 GLU A C 1
ATOM 3451 O O . GLU A 1 432 ? 6.964 -17.612 14.052 1.00 84.75 432 GLU A O 1
ATOM 3456 N N . ARG A 1 433 ? 8.844 -16.425 13.857 1.00 82.69 433 ARG A N 1
ATOM 3457 C CA . ARG A 1 433 ? 8.705 -15.752 15.161 1.00 82.69 433 ARG A CA 1
ATOM 3458 C C . ARG A 1 433 ? 7.447 -14.893 15.260 1.00 82.69 433 ARG A C 1
ATOM 3460 O O . ARG A 1 433 ? 6.850 -14.805 16.334 1.00 82.69 433 ARG A O 1
ATOM 3467 N N . CYS A 1 434 ? 7.016 -14.283 14.157 1.00 81.50 434 CYS A N 1
ATOM 3468 C CA . CYS A 1 434 ? 5.832 -13.427 14.137 1.00 81.50 434 CYS A CA 1
ATOM 3469 C C . CYS A 1 434 ? 4.518 -14.205 13.951 1.00 81.50 434 CYS A C 1
ATOM 3471 O O . CYS A 1 434 ? 3.452 -13.652 14.218 1.00 81.50 434 CYS A O 1
ATOM 3473 N N . GLN A 1 435 ? 4.565 -15.499 13.600 1.00 76.69 435 GLN A N 1
ATOM 3474 C CA . GLN A 1 435 ? 3.367 -16.343 13.443 1.00 76.69 435 GLN A CA 1
ATOM 3475 C C . GLN A 1 435 ? 2.530 -16.450 14.725 1.00 76.69 435 GLN A C 1
ATOM 3477 O O . GLN A 1 435 ? 1.330 -16.695 14.666 1.00 76.69 435 GLN A O 1
ATOM 3482 N N . THR A 1 436 ? 3.136 -16.224 15.891 1.00 71.75 436 THR A N 1
ATOM 3483 C CA . THR A 1 436 ? 2.440 -16.230 17.187 1.00 71.75 436 THR A CA 1
ATOM 3484 C C . THR A 1 436 ? 1.718 -14.913 17.510 1.00 71.75 436 THR A C 1
ATOM 3486 O O . THR A 1 436 ? 1.056 -14.821 18.546 1.00 71.75 436 THR A O 1
ATOM 3489 N N . LEU A 1 437 ? 1.811 -13.883 16.656 1.00 74.31 437 LEU A N 1
ATOM 3490 C CA . LEU A 1 437 ? 1.034 -12.647 16.808 1.00 74.31 437 LEU A CA 1
ATOM 3491 C C . LEU A 1 437 ? -0.456 -12.900 16.523 1.00 74.31 437 LEU A C 1
ATOM 3493 O O . LEU A 1 437 ? -0.774 -13.626 15.583 1.00 74.31 437 LEU A O 1
ATOM 3497 N N . PRO A 1 438 ? -1.378 -12.274 17.272 1.00 66.25 438 PRO A N 1
ATOM 3498 C CA . PRO A 1 438 ? -2.815 -12.539 17.164 1.00 66.25 438 PRO A CA 1
ATOM 3499 C C . PRO A 1 438 ? -3.445 -12.001 15.866 1.00 66.25 438 PRO A C 1
ATOM 3501 O O . PRO A 1 438 ? -4.314 -12.638 15.280 1.00 66.25 438 PRO A O 1
ATOM 3504 N N . SER A 1 439 ? -2.996 -10.837 15.389 1.00 72.12 439 SER A N 1
ATOM 3505 C CA . SER A 1 439 ? -3.587 -10.138 14.241 1.00 72.12 439 SER A CA 1
ATOM 3506 C C . SER A 1 439 ? -2.739 -10.284 12.983 1.00 72.12 439 SER A C 1
ATOM 3508 O O . SER A 1 439 ? -1.524 -10.077 13.025 1.00 72.12 439 SER A O 1
ATOM 3510 N N . PHE A 1 440 ? -3.392 -10.554 11.849 1.00 75.75 440 PHE A N 1
ATOM 3511 C CA . PHE A 1 440 ? -2.741 -10.555 10.542 1.00 75.75 440 PHE A CA 1
ATOM 3512 C C . PHE A 1 440 ? -2.125 -9.210 10.185 1.00 75.75 440 PHE A C 1
ATOM 3514 O O . PHE A 1 440 ? -0.984 -9.178 9.744 1.00 75.75 440 PHE A O 1
ATOM 3521 N N . LEU A 1 441 ? -2.808 -8.102 10.473 1.00 76.56 441 LEU A N 1
ATOM 3522 C CA . LEU A 1 441 ? -2.287 -6.763 10.189 1.00 76.56 441 LEU A CA 1
ATOM 3523 C C . LEU A 1 441 ? -0.967 -6.493 10.921 1.00 76.56 441 LEU A C 1
ATOM 3525 O O . LEU A 1 441 ? -0.043 -5.919 10.352 1.00 76.56 441 LEU A O 1
ATOM 3529 N N . LEU A 1 442 ? -0.833 -6.976 12.160 1.00 75.94 442 LEU A N 1
ATOM 3530 C CA . LEU A 1 442 ? 0.410 -6.834 12.923 1.00 75.94 442 LEU A CA 1
ATOM 3531 C C . LEU A 1 442 ? 1.522 -7.740 12.387 1.00 75.94 442 LEU A C 1
ATOM 3533 O O . LEU A 1 442 ? 2.680 -7.326 12.366 1.00 75.94 442 LEU A O 1
ATOM 3537 N N . ARG A 1 443 ? 1.190 -8.953 11.923 1.00 84.44 443 ARG A N 1
ATOM 3538 C CA . ARG A 1 443 ? 2.154 -9.836 11.242 1.00 84.44 443 ARG A CA 1
ATOM 3539 C C . ARG A 1 443 ? 2.669 -9.186 9.964 1.00 84.44 443 ARG A C 1
ATOM 3541 O O . ARG A 1 443 ? 3.877 -9.107 9.775 1.00 84.44 443 ARG A O 1
ATOM 3548 N N . ILE A 1 444 ? 1.770 -8.647 9.145 1.00 83.38 444 ILE A N 1
ATOM 3549 C CA . ILE A 1 444 ? 2.105 -7.934 7.907 1.00 83.38 444 ILE A CA 1
ATOM 3550 C C . ILE A 1 444 ? 3.010 -6.745 8.224 1.00 83.38 444 ILE A C 1
ATOM 3552 O O . ILE A 1 444 ? 4.097 -6.633 7.660 1.00 83.38 444 ILE A O 1
ATOM 3556 N N . GLN A 1 445 ? 2.626 -5.906 9.190 1.00 83.94 445 GLN A N 1
ATOM 3557 C CA . GLN A 1 445 ? 3.425 -4.754 9.601 1.00 83.94 445 GLN A CA 1
ATOM 3558 C C . GLN A 1 445 ? 4.820 -5.168 10.091 1.00 83.94 445 GLN A C 1
ATOM 3560 O O . GLN A 1 445 ? 5.812 -4.512 9.756 1.00 83.94 445 GLN A O 1
ATOM 3565 N N . PHE A 1 446 ? 4.917 -6.260 10.856 1.00 88.00 446 PHE A N 1
ATOM 3566 C CA . PHE A 1 446 ? 6.191 -6.803 11.316 1.00 88.00 446 PHE A CA 1
ATOM 3567 C C . PHE A 1 446 ? 7.053 -7.288 10.147 1.00 88.00 446 PHE A C 1
ATOM 3569 O O . PHE A 1 446 ? 8.204 -6.865 10.034 1.00 88.00 446 PHE A O 1
ATOM 3576 N N . ILE A 1 447 ? 6.501 -8.116 9.255 1.00 88.12 447 ILE A N 1
ATOM 3577 C CA . ILE A 1 447 ? 7.207 -8.690 8.099 1.00 88.12 447 ILE A CA 1
ATOM 3578 C C . ILE A 1 447 ? 7.699 -7.577 7.163 1.00 88.12 447 ILE A C 1
ATOM 3580 O O . ILE A 1 447 ? 8.879 -7.554 6.807 1.00 88.12 447 ILE A O 1
ATOM 3584 N N . ARG A 1 448 ? 6.845 -6.592 6.849 1.00 87.56 448 ARG A N 1
ATOM 3585 C CA . ARG A 1 448 ? 7.192 -5.411 6.035 1.00 87.56 448 ARG A CA 1
ATOM 3586 C C . ARG A 1 448 ? 8.284 -4.555 6.692 1.00 87.56 448 ARG A C 1
ATOM 3588 O O . ARG A 1 448 ? 9.152 -4.016 6.011 1.00 87.56 448 ARG A O 1
ATOM 3595 N N . SER A 1 449 ? 8.277 -4.441 8.022 1.00 83.38 449 SER A N 1
ATOM 3596 C CA . SER A 1 449 ? 9.244 -3.621 8.771 1.00 83.38 449 SER A CA 1
ATOM 3597 C C . SER A 1 449 ? 10.570 -4.326 9.083 1.00 83.38 449 SER A C 1
ATOM 3599 O O . SER A 1 449 ? 11.523 -3.649 9.474 1.00 83.38 449 SER A O 1
ATOM 3601 N N . SER A 1 450 ? 10.642 -5.652 8.937 1.00 89.81 450 SER A N 1
ATOM 3602 C CA . SER A 1 450 ? 11.809 -6.467 9.297 1.00 89.81 450 SER A CA 1
ATOM 3603 C C . SER A 1 450 ? 12.286 -7.334 8.128 1.00 89.81 450 SER A C 1
ATOM 3605 O O . SER A 1 450 ? 13.199 -6.917 7.419 1.00 89.81 450 SER A O 1
ATOM 3607 N N . SER A 1 451 ? 11.667 -8.494 7.896 1.00 90.25 451 SER A N 1
ATOM 3608 C CA . SER A 1 451 ? 12.063 -9.490 6.892 1.00 90.25 451 SER A CA 1
ATOM 3609 C C . SER A 1 451 ? 12.158 -8.914 5.478 1.00 90.25 451 SER A C 1
ATOM 3611 O O . SER A 1 451 ? 13.155 -9.125 4.796 1.00 90.25 451 SER A O 1
ATOM 3613 N N . VAL A 1 452 ? 11.178 -8.112 5.054 1.00 90.12 452 VAL A N 1
ATOM 3614 C CA . VAL A 1 452 ? 11.194 -7.465 3.731 1.00 90.12 452 VAL A CA 1
ATOM 3615 C C . VAL A 1 452 ? 12.343 -6.462 3.616 1.00 90.12 452 VAL A C 1
ATOM 3617 O O . VAL A 1 452 ? 13.072 -6.459 2.629 1.00 90.12 452 VAL A O 1
ATOM 3620 N N . ARG A 1 453 ? 12.590 -5.651 4.653 1.00 89.31 453 ARG A N 1
ATOM 3621 C CA . ARG A 1 453 ? 13.734 -4.719 4.661 1.00 89.31 453 ARG A CA 1
ATOM 3622 C C . ARG A 1 453 ? 15.078 -5.442 4.634 1.00 89.31 453 ARG A C 1
ATOM 3624 O O . ARG A 1 453 ? 16.023 -4.936 4.033 1.00 89.31 453 ARG A O 1
ATOM 3631 N N . PHE A 1 454 ? 15.167 -6.599 5.284 1.00 92.62 454 PHE A N 1
ATOM 3632 C CA . PHE A 1 454 ? 16.346 -7.457 5.237 1.00 92.62 454 PHE A CA 1
ATOM 3633 C C . PHE A 1 454 ? 16.591 -7.997 3.819 1.00 92.62 454 PHE A C 1
ATOM 3635 O O . PHE A 1 454 ? 17.708 -7.875 3.316 1.00 92.62 454 PHE A O 1
ATOM 3642 N N . LEU A 1 455 ? 15.546 -8.493 3.146 1.00 91.56 455 LEU A N 1
ATOM 3643 C CA . LEU A 1 455 ? 15.618 -8.929 1.746 1.00 91.56 455 LEU A CA 1
ATOM 3644 C C . LEU A 1 455 ? 16.070 -7.791 0.823 1.00 91.56 455 LEU A C 1
ATOM 3646 O O . LEU A 1 455 ? 17.030 -7.959 0.079 1.00 91.56 455 LEU A O 1
ATOM 3650 N N . TRP A 1 456 ? 15.473 -6.601 0.941 1.00 90.88 456 TRP A N 1
ATOM 3651 C CA . TRP A 1 456 ? 15.880 -5.425 0.163 1.00 90.88 456 TRP A CA 1
ATOM 3652 C C . TRP A 1 456 ? 17.338 -5.017 0.398 1.00 90.88 456 TRP A C 1
ATOM 3654 O O . TRP A 1 456 ? 18.021 -4.589 -0.532 1.00 90.88 456 TRP A O 1
ATOM 3664 N N . HIS A 1 457 ? 17.852 -5.174 1.621 1.00 90.25 457 HIS A N 1
ATOM 3665 C CA . HIS A 1 457 ? 19.270 -4.945 1.884 1.00 90.25 457 HIS A CA 1
ATOM 3666 C C . HIS A 1 457 ? 20.154 -5.934 1.111 1.00 90.25 457 HIS A C 1
ATOM 3668 O O . HIS A 1 457 ? 21.121 -5.517 0.478 1.00 90.25 457 HIS A O 1
ATOM 3674 N N . PHE A 1 458 ? 19.796 -7.220 1.096 1.00 91.62 458 PHE A N 1
ATOM 3675 C CA . PHE A 1 458 ? 20.501 -8.221 0.294 1.00 91.62 458 PHE A CA 1
ATOM 3676 C C . PHE A 1 458 ? 20.377 -7.960 -1.216 1.00 91.62 458 PHE A C 1
ATOM 3678 O O . PHE A 1 458 ? 21.362 -8.072 -1.940 1.00 91.62 458 PHE A O 1
ATOM 3685 N N . PHE A 1 459 ? 19.212 -7.525 -1.697 1.00 91.88 459 PHE A N 1
ATOM 3686 C CA . PHE A 1 459 ? 19.004 -7.169 -3.105 1.00 91.88 459 PHE A CA 1
ATOM 3687 C C . PHE A 1 459 ? 19.892 -6.003 -3.545 1.00 91.88 459 PHE A C 1
ATOM 3689 O O . PHE A 1 459 ? 20.470 -6.039 -4.630 1.00 91.88 459 PHE A O 1
ATOM 3696 N N . ASN A 1 460 ? 20.076 -5.005 -2.678 1.00 87.69 460 ASN A N 1
ATOM 3697 C CA . ASN A 1 460 ? 21.016 -3.916 -2.927 1.00 87.69 460 ASN A CA 1
ATOM 3698 C C . ASN A 1 460 ? 22.468 -4.411 -2.980 1.00 87.69 460 ASN A C 1
ATOM 3700 O O . ASN A 1 460 ? 23.231 -3.930 -3.812 1.00 87.69 460 ASN A O 1
ATOM 3704 N N . ILE A 1 461 ? 22.844 -5.398 -2.157 1.00 87.38 461 ILE A N 1
ATOM 3705 C CA . ILE A 1 461 ? 24.168 -6.039 -2.234 1.00 87.38 461 ILE A CA 1
ATOM 3706 C C . ILE A 1 461 ? 24.342 -6.760 -3.578 1.00 87.38 461 ILE A C 1
ATOM 3708 O O . ILE A 1 461 ? 25.392 -6.620 -4.204 1.00 87.38 461 ILE A O 1
ATOM 3712 N N . LEU A 1 462 ? 23.327 -7.494 -4.051 1.00 87.81 462 LEU A N 1
ATOM 3713 C CA . LEU A 1 462 ? 23.359 -8.143 -5.370 1.00 87.81 462 LEU A CA 1
ATOM 3714 C C . LEU A 1 462 ? 23.540 -7.115 -6.493 1.00 87.81 462 LEU A C 1
ATOM 3716 O O . LEU A 1 462 ? 24.406 -7.284 -7.351 1.00 87.81 462 LEU A O 1
ATOM 3720 N N . LEU A 1 463 ? 22.773 -6.023 -6.458 1.00 85.56 463 LEU A N 1
ATOM 3721 C CA . LEU A 1 463 ? 22.872 -4.953 -7.446 1.00 85.56 463 LEU A CA 1
ATOM 3722 C C . LEU A 1 463 ? 24.251 -4.277 -7.413 1.00 85.56 463 LEU A C 1
ATOM 3724 O O . LEU A 1 463 ? 24.877 -4.117 -8.460 1.00 85.56 463 LEU A O 1
ATOM 3728 N N . GLN A 1 464 ? 24.752 -3.936 -6.222 1.00 83.81 464 GLN A N 1
ATOM 3729 C CA . GLN A 1 464 ? 26.064 -3.317 -6.042 1.00 83.81 464 GLN A CA 1
ATOM 3730 C C . GLN A 1 464 ? 27.172 -4.204 -6.623 1.00 83.81 464 GLN A C 1
ATOM 3732 O O . GLN A 1 464 ? 27.963 -3.729 -7.438 1.00 83.81 464 GLN A O 1
ATOM 3737 N N . ARG A 1 465 ? 27.165 -5.505 -6.302 1.00 82.00 465 ARG A N 1
ATOM 3738 C CA . ARG A 1 465 ? 28.124 -6.482 -6.845 1.00 82.00 465 ARG A CA 1
ATOM 3739 C C . ARG A 1 465 ? 28.102 -6.546 -8.369 1.00 82.00 465 ARG A C 1
ATOM 3741 O O . ARG A 1 465 ? 29.165 -6.667 -8.972 1.00 82.00 465 ARG A O 1
ATOM 3748 N N . CYS A 1 466 ? 26.932 -6.434 -8.993 1.00 80.38 466 CYS A N 1
ATOM 3749 C CA . CYS A 1 466 ? 26.843 -6.400 -10.450 1.00 80.38 466 CYS A CA 1
ATOM 3750 C C . CYS A 1 466 ? 27.383 -5.070 -11.014 1.00 80.38 466 CYS A C 1
ATOM 3752 O O . CYS A 1 466 ? 28.194 -5.070 -11.935 1.00 80.38 466 CYS A O 1
ATOM 3754 N N . THR A 1 467 ? 27.032 -3.923 -10.423 1.00 73.62 467 THR A N 1
ATOM 3755 C CA . THR A 1 467 ? 27.474 -2.599 -10.916 1.00 73.62 467 THR A CA 1
ATOM 3756 C C . THR A 1 467 ? 28.972 -2.320 -10.743 1.00 73.62 467 THR A C 1
ATOM 3758 O O . THR A 1 467 ? 29.590 -1.749 -11.640 1.00 73.62 467 THR A O 1
ATOM 3761 N N . GLU A 1 468 ? 29.595 -2.755 -9.643 1.00 66.62 468 GLU A N 1
ATOM 3762 C CA . GLU A 1 468 ? 31.030 -2.545 -9.382 1.00 66.62 468 GLU A CA 1
ATOM 3763 C C . GLU A 1 468 ? 31.925 -3.247 -10.414 1.00 66.62 468 GLU A C 1
ATOM 3765 O O . GLU A 1 468 ? 33.024 -2.777 -10.719 1.00 66.62 468 GLU A O 1
ATOM 3770 N N . THR A 1 469 ? 31.446 -4.346 -11.004 1.00 58.19 469 THR A N 1
ATOM 3771 C CA . THR A 1 469 ? 32.193 -5.086 -12.030 1.00 58.19 469 THR A CA 1
ATOM 3772 C C . THR A 1 469 ? 32.298 -4.345 -13.365 1.00 58.19 469 THR A C 1
ATOM 3774 O O . THR A 1 469 ? 33.304 -4.507 -14.054 1.00 58.19 469 THR A O 1
ATOM 3777 N N . ILE A 1 470 ? 31.351 -3.453 -13.691 1.00 58.41 470 ILE A N 1
ATOM 3778 C CA . ILE A 1 470 ? 31.393 -2.628 -14.914 1.00 58.41 470 ILE A CA 1
ATOM 3779 C C . ILE A 1 470 ? 32.564 -1.626 -14.868 1.00 58.41 470 ILE A C 1
ATOM 3781 O O . ILE A 1 470 ? 33.178 -1.338 -15.893 1.00 58.41 470 ILE A O 1
ATOM 3785 N N . TYR A 1 471 ? 32.930 -1.125 -13.682 1.00 47.16 471 TYR A N 1
ATOM 3786 C CA . TYR A 1 471 ? 33.965 -0.092 -13.519 1.00 47.16 471 TYR A CA 1
ATOM 3787 C C . TYR A 1 471 ? 35.406 -0.634 -13.468 1.00 47.16 471 TYR A C 1
ATOM 3789 O O . TYR A 1 471 ? 36.351 0.134 -13.650 1.00 47.16 471 TYR A O 1
ATOM 3797 N N . MET A 1 472 ? 35.598 -1.938 -13.238 1.00 46.16 472 MET A N 1
ATOM 3798 C CA . MET A 1 472 ? 36.920 -2.573 -13.067 1.00 46.16 472 MET A CA 1
ATOM 3799 C C . MET A 1 472 ? 37.403 -3.354 -14.307 1.00 46.16 472 MET A C 1
ATOM 3801 O O . MET A 1 472 ? 38.460 -3.989 -14.268 1.00 46.16 472 MET A O 1
ATOM 3805 N N . ALA A 1 473 ? 36.659 -3.299 -15.416 1.00 43.78 473 ALA A N 1
ATOM 3806 C CA . ALA A 1 473 ? 36.887 -4.059 -16.648 1.00 43.78 473 ALA A CA 1
ATOM 3807 C C . ALA A 1 473 ? 38.067 -3.541 -17.501 1.00 43.78 473 ALA A C 1
ATOM 3809 O O . ALA A 1 473 ? 37.909 -3.240 -18.680 1.00 43.78 473 ALA A O 1
ATOM 3810 N N . SER A 1 474 ? 39.260 -3.416 -16.912 1.00 44.19 474 SER A N 1
ATOM 3811 C CA . SER A 1 474 ? 40.487 -3.185 -17.685 1.00 44.19 474 SER A CA 1
ATOM 3812 C C . SER A 1 474 ? 41.570 -4.249 -17.513 1.00 44.19 474 SER A C 1
ATOM 3814 O O . SER A 1 474 ? 42.476 -4.242 -18.331 1.00 44.19 474 SER A O 1
ATOM 3816 N N . ASN A 1 475 ? 41.496 -5.187 -16.547 1.00 39.00 475 ASN A N 1
ATOM 3817 C CA . ASN A 1 475 ? 42.542 -6.225 -16.394 1.00 39.00 475 ASN A CA 1
ATOM 3818 C C . ASN A 1 475 ? 42.110 -7.603 -15.808 1.00 39.00 475 ASN A C 1
ATOM 3820 O O . ASN A 1 475 ? 42.976 -8.454 -15.623 1.00 39.00 475 ASN A O 1
ATOM 3824 N N . ALA A 1 476 ? 40.825 -7.870 -15.506 1.00 51.66 476 ALA A N 1
ATOM 3825 C CA . ALA A 1 476 ? 40.371 -9.155 -14.922 1.00 51.66 476 ALA A CA 1
ATOM 3826 C C . ALA A 1 476 ? 38.927 -9.539 -15.338 1.00 51.66 476 ALA A C 1
ATOM 3828 O O . ALA A 1 476 ? 37.998 -9.518 -14.531 1.00 51.66 476 ALA A O 1
ATOM 3829 N N . GLU A 1 477 ? 38.717 -9.840 -16.622 1.00 59.78 477 GLU A N 1
ATOM 3830 C CA . GLU A 1 477 ? 37.377 -10.001 -17.222 1.00 59.78 477 GLU A CA 1
ATOM 3831 C C . GLU A 1 477 ? 36.641 -11.309 -16.834 1.00 59.78 477 GLU A C 1
ATOM 3833 O O . GLU A 1 477 ? 35.406 -11.339 -16.790 1.00 59.78 477 GLU A O 1
ATOM 3838 N N . ASP A 1 478 ? 37.368 -12.386 -16.514 1.00 61.84 478 ASP A N 1
ATOM 3839 C CA . ASP A 1 478 ? 36.774 -13.704 -16.217 1.00 61.84 478 ASP A CA 1
ATOM 3840 C C . ASP A 1 478 ? 36.167 -13.771 -14.805 1.00 61.84 478 ASP A C 1
ATOM 3842 O O . ASP A 1 478 ? 35.027 -14.213 -14.635 1.00 61.84 478 ASP A O 1
ATOM 3846 N N . ASP A 1 479 ? 36.868 -13.233 -13.802 1.00 65.25 479 ASP A N 1
ATOM 3847 C CA . ASP A 1 479 ? 36.377 -13.150 -12.418 1.00 65.25 479 ASP A CA 1
ATOM 3848 C C . ASP A 1 479 ? 35.181 -12.194 -12.285 1.00 65.25 479 ASP A C 1
ATOM 3850 O O . ASP A 1 479 ? 34.295 -12.400 -11.454 1.00 65.25 479 ASP A O 1
ATOM 3854 N N . ALA A 1 480 ? 35.134 -11.142 -13.107 1.00 69.81 480 ALA A N 1
ATOM 3855 C CA . ALA A 1 480 ? 34.006 -10.215 -13.164 1.00 69.81 480 ALA A CA 1
ATOM 3856 C C . ALA A 1 480 ? 32.744 -10.898 -13.716 1.00 69.81 480 ALA A C 1
ATOM 3858 O O . ALA A 1 480 ? 31.670 -10.776 -13.127 1.00 69.81 480 ALA A O 1
ATOM 3859 N N . SER A 1 481 ? 32.887 -11.684 -14.789 1.00 71.31 481 SER A N 1
ATOM 3860 C CA . SER A 1 481 ? 31.781 -12.433 -15.400 1.00 71.31 481 SER A CA 1
ATOM 3861 C C . SER A 1 481 ? 31.181 -13.459 -14.431 1.00 71.31 481 SER A C 1
ATOM 3863 O O . SER A 1 481 ? 29.959 -13.582 -14.339 1.00 71.31 481 SER A O 1
ATOM 3865 N N . MET A 1 482 ? 32.021 -14.149 -13.650 1.00 77.12 482 MET A N 1
ATOM 3866 C CA . MET A 1 482 ? 31.556 -15.120 -12.651 1.00 77.12 482 MET A CA 1
ATOM 3867 C C . MET A 1 482 ? 30.779 -14.460 -11.504 1.00 77.12 482 MET A C 1
ATOM 3869 O O . MET A 1 482 ? 29.725 -14.963 -11.123 1.00 77.12 482 MET A O 1
ATOM 3873 N N . LYS A 1 483 ? 31.207 -13.284 -11.022 1.00 79.50 483 LYS A N 1
ATOM 3874 C CA . LYS A 1 483 ? 30.485 -12.530 -9.976 1.00 79.50 483 LYS A CA 1
ATOM 3875 C C . LYS A 1 483 ? 29.080 -12.101 -10.402 1.00 79.50 483 LYS A C 1
ATOM 3877 O O . LYS A 1 483 ? 28.164 -12.112 -9.573 1.00 79.50 483 LYS A O 1
ATOM 3882 N N . ILE A 1 484 ? 28.901 -11.732 -11.673 1.00 82.75 484 ILE A N 1
ATOM 3883 C CA . ILE A 1 484 ? 27.578 -11.401 -12.223 1.00 82.75 484 ILE A CA 1
ATOM 3884 C C . ILE A 1 484 ? 26.722 -12.674 -12.272 1.00 82.75 484 ILE A C 1
ATOM 3886 O O . ILE A 1 484 ? 25.588 -12.659 -11.800 1.00 82.75 484 ILE A O 1
ATOM 3890 N N . CYS A 1 485 ? 27.275 -13.799 -12.741 1.00 83.75 485 CYS A N 1
ATOM 3891 C CA . CYS A 1 485 ? 26.555 -15.078 -12.791 1.00 83.75 485 CYS A CA 1
ATOM 3892 C C . CYS A 1 485 ? 26.089 -15.553 -11.406 1.00 83.75 485 CYS A C 1
ATOM 3894 O O . CYS A 1 485 ? 24.933 -15.937 -11.243 1.00 83.75 485 CYS A O 1
ATOM 3896 N N . GLU A 1 486 ? 26.962 -15.482 -10.397 1.00 84.62 486 GLU A N 1
ATOM 3897 C CA . GLU A 1 486 ? 26.636 -15.826 -9.006 1.00 84.62 486 GLU A CA 1
ATOM 3898 C C . GLU A 1 486 ? 25.486 -14.968 -8.463 1.00 84.62 486 GLU A C 1
ATOM 3900 O O . GLU A 1 486 ? 24.582 -15.475 -7.797 1.00 84.62 486 GLU A O 1
ATOM 3905 N N . SER A 1 487 ? 25.500 -13.668 -8.771 1.00 86.81 487 SER A N 1
ATOM 3906 C CA . SER A 1 487 ? 24.467 -12.722 -8.337 1.00 86.81 487 SER A CA 1
ATOM 3907 C C . SER A 1 487 ? 23.125 -12.978 -9.030 1.00 86.81 487 SER A C 1
ATOM 3909 O O . SER A 1 487 ? 22.084 -12.942 -8.374 1.00 86.81 487 SER A O 1
ATOM 3911 N N . VAL A 1 488 ? 23.144 -13.304 -10.327 1.00 86.94 488 VAL A N 1
ATOM 3912 C CA . VAL A 1 488 ? 21.944 -13.673 -11.099 1.00 86.94 488 VAL A CA 1
ATOM 3913 C C . VAL A 1 488 ? 21.340 -14.983 -10.581 1.00 86.94 488 VAL A C 1
ATOM 3915 O O . VAL A 1 488 ? 20.134 -15.055 -10.355 1.00 86.94 488 VAL A O 1
ATOM 3918 N N . ASN A 1 489 ? 22.160 -15.998 -10.290 1.00 88.94 489 ASN A N 1
ATOM 3919 C CA . ASN A 1 489 ? 21.670 -17.253 -9.710 1.00 88.94 489 ASN A CA 1
ATOM 3920 C C . ASN A 1 489 ? 21.096 -17.064 -8.297 1.00 88.94 489 ASN A C 1
ATOM 3922 O O . ASN A 1 489 ? 20.081 -17.672 -7.957 1.00 88.94 489 ASN A O 1
ATOM 3926 N N . ALA A 1 490 ? 21.720 -16.212 -7.474 1.00 89.25 490 ALA A N 1
ATOM 3927 C CA . ALA A 1 490 ? 21.185 -15.855 -6.162 1.00 89.25 490 ALA A CA 1
ATOM 3928 C C . ALA A 1 490 ? 19.807 -15.184 -6.281 1.00 89.25 490 ALA A C 1
ATOM 3930 O O . ALA A 1 490 ? 18.891 -15.540 -5.540 1.00 89.25 490 ALA A O 1
ATOM 3931 N N . ALA A 1 491 ? 19.650 -14.260 -7.235 1.00 89.69 491 ALA A N 1
ATOM 3932 C CA . ALA A 1 491 ? 18.386 -13.578 -7.492 1.00 89.69 491 ALA A CA 1
ATOM 3933 C C . ALA A 1 491 ? 17.278 -14.556 -7.918 1.00 89.69 491 ALA A C 1
ATOM 3935 O O . ALA A 1 491 ? 16.203 -14.542 -7.320 1.00 89.69 491 ALA A O 1
ATOM 3936 N N . ARG A 1 492 ? 17.570 -15.460 -8.866 1.00 86.81 492 ARG A N 1
ATOM 3937 C CA . ARG A 1 492 ? 16.669 -16.546 -9.301 1.00 86.81 492 ARG A CA 1
ATOM 3938 C C . ARG A 1 492 ? 16.200 -17.422 -8.144 1.00 86.81 492 ARG A C 1
ATOM 3940 O O . ARG A 1 492 ? 15.018 -17.727 -8.020 1.00 86.81 492 ARG A O 1
ATOM 3947 N N . TYR A 1 493 ? 17.130 -17.841 -7.290 1.00 88.38 493 TYR A N 1
ATOM 3948 C CA . TYR A 1 493 ? 16.802 -18.702 -6.160 1.00 88.38 493 TYR A CA 1
ATOM 3949 C C . TYR A 1 493 ? 15.886 -17.997 -5.156 1.00 88.38 493 TYR A C 1
ATOM 3951 O O . TYR A 1 493 ? 14.866 -18.557 -4.753 1.00 88.38 493 TYR A O 1
ATOM 3959 N N . CYS A 1 494 ? 16.202 -16.750 -4.793 1.00 89.44 494 CYS A N 1
ATOM 3960 C CA . CYS A 1 494 ? 15.339 -15.958 -3.919 1.00 89.44 494 CYS A CA 1
ATOM 3961 C C . CYS A 1 494 ? 13.952 -15.727 -4.540 1.00 89.44 494 CYS A C 1
ATOM 3963 O O . CYS A 1 494 ? 12.956 -15.819 -3.830 1.00 89.44 494 CYS A O 1
ATOM 3965 N N . GLU A 1 495 ? 13.873 -15.475 -5.847 1.00 90.06 495 GLU A N 1
ATOM 3966 C CA . GLU A 1 495 ? 12.610 -15.284 -6.569 1.00 90.06 495 GLU A CA 1
ATOM 3967 C C . GLU A 1 495 ? 11.722 -16.532 -6.507 1.00 90.06 495 GLU A C 1
ATOM 3969 O O . GLU A 1 495 ? 10.545 -16.429 -6.153 1.00 90.06 495 GLU A O 1
ATOM 3974 N N . SER A 1 496 ? 12.295 -17.713 -6.756 1.00 87.88 496 SER A N 1
ATOM 3975 C CA . SER A 1 496 ? 11.574 -18.986 -6.674 1.00 87.88 496 SER A CA 1
ATOM 3976 C C . SER A 1 496 ? 11.035 -19.259 -5.268 1.00 87.88 496 SER A C 1
ATOM 3978 O O . SER A 1 496 ? 9.876 -19.642 -5.124 1.00 87.88 496 SER A O 1
ATOM 3980 N N . ILE A 1 497 ? 11.849 -19.048 -4.228 1.00 88.06 497 ILE A N 1
ATOM 3981 C CA . ILE A 1 497 ? 11.433 -19.298 -2.841 1.00 88.06 497 ILE A CA 1
ATOM 3982 C C . ILE A 1 497 ? 10.354 -18.308 -2.391 1.00 88.06 497 ILE A C 1
ATOM 3984 O O . ILE A 1 497 ? 9.385 -18.701 -1.746 1.00 88.06 497 ILE A O 1
ATOM 3988 N N . LEU A 1 498 ? 10.480 -17.023 -2.739 1.00 87.94 498 LEU A N 1
ATOM 3989 C CA . LEU A 1 498 ? 9.464 -16.027 -2.385 1.00 87.94 498 LEU A CA 1
ATOM 3990 C C . LEU A 1 498 ? 8.126 -16.301 -3.080 1.00 87.94 498 LEU A C 1
ATOM 3992 O O . LEU A 1 498 ? 7.074 -16.047 -2.488 1.00 87.94 498 LEU A O 1
ATOM 3996 N N . ARG A 1 499 ? 8.153 -16.855 -4.300 1.00 86.38 499 ARG A N 1
ATOM 3997 C CA . ARG A 1 499 ? 6.940 -17.337 -4.966 1.00 86.38 499 ARG A CA 1
ATOM 3998 C C . ARG A 1 499 ? 6.334 -18.524 -4.220 1.00 86.38 499 ARG A C 1
ATOM 4000 O O . ARG A 1 499 ? 5.145 -18.478 -3.928 1.00 86.38 499 ARG A O 1
ATOM 4007 N N . GLU A 1 500 ? 7.131 -19.519 -3.844 1.00 86.75 500 GLU A N 1
ATOM 4008 C CA . GLU A 1 500 ? 6.654 -20.673 -3.067 1.00 86.75 500 GLU A CA 1
ATOM 4009 C C . GLU A 1 500 ? 6.031 -20.242 -1.729 1.00 86.75 500 GLU A C 1
ATOM 4011 O O . GLU A 1 500 ? 4.927 -20.656 -1.387 1.00 86.75 500 GLU A O 1
ATOM 4016 N N . TRP A 1 501 ? 6.673 -19.327 -0.996 1.00 87.12 501 TRP A N 1
ATOM 4017 C CA . TRP A 1 501 ? 6.112 -18.787 0.248 1.00 87.12 501 TRP A CA 1
ATOM 4018 C C . TRP A 1 501 ? 4.797 -18.051 0.030 1.00 87.12 501 TRP A C 1
ATOM 4020 O O . TRP A 1 501 ? 3.927 -18.078 0.895 1.00 87.12 501 TRP A O 1
ATOM 4030 N N . SER A 1 502 ? 4.631 -17.398 -1.119 1.00 84.19 502 SER A N 1
ATOM 4031 C CA . SER A 1 502 ? 3.381 -16.714 -1.430 1.00 84.19 502 SER A CA 1
ATOM 4032 C C . SER A 1 502 ? 2.205 -17.652 -1.715 1.00 84.19 502 SER A C 1
ATOM 4034 O O . SER A 1 502 ? 1.064 -17.201 -1.651 1.00 84.19 502 SER A O 1
ATOM 4036 N N . GLU A 1 503 ? 2.468 -18.937 -1.970 1.00 81.50 503 GLU A N 1
ATOM 4037 C CA . GLU A 1 503 ? 1.448 -19.977 -2.152 1.00 81.50 503 GLU A CA 1
ATOM 4038 C C . GLU A 1 503 ? 0.981 -20.600 -0.815 1.00 81.50 503 GLU A C 1
ATOM 4040 O O . GLU A 1 503 ? -0.008 -21.333 -0.789 1.00 81.50 503 GLU A O 1
ATOM 4045 N N . ASP A 1 504 ? 1.639 -20.303 0.316 1.00 84.94 504 ASP A N 1
ATOM 4046 C CA . ASP A 1 504 ? 1.216 -20.764 1.647 1.00 84.94 504 ASP A CA 1
ATOM 4047 C C . ASP A 1 504 ? -0.085 -20.063 2.089 1.00 84.94 504 ASP A C 1
ATOM 4049 O O . ASP A 1 504 ? -0.245 -18.842 1.978 1.00 84.94 504 ASP A O 1
ATOM 4053 N N . VAL A 1 505 ? -1.012 -20.846 2.655 1.00 80.62 505 VAL A N 1
ATOM 4054 C CA . VAL A 1 505 ? -2.323 -20.405 3.164 1.00 80.62 505 VAL A CA 1
ATOM 4055 C C . VAL A 1 505 ? -2.209 -19.199 4.095 1.00 80.62 505 VAL A C 1
ATOM 4057 O O . VAL A 1 505 ? -3.007 -18.271 3.995 1.00 80.62 505 VAL A O 1
ATOM 4060 N N . ASN A 1 506 ? -1.194 -19.157 4.960 1.00 79.25 506 ASN A N 1
ATOM 4061 C CA . ASN A 1 506 ? -1.002 -18.041 5.883 1.00 79.25 506 ASN A CA 1
ATOM 4062 C C . ASN A 1 506 ? -0.710 -16.724 5.152 1.00 79.25 506 ASN A C 1
ATOM 4064 O O . ASN A 1 506 ? -1.191 -15.673 5.576 1.00 79.25 506 ASN A O 1
ATOM 4068 N N . PHE A 1 507 ? 0.083 -16.762 4.078 1.00 83.19 507 PHE A N 1
ATOM 4069 C CA . PHE A 1 507 ? 0.418 -15.578 3.285 1.00 83.19 507 PHE A CA 1
ATOM 4070 C C . PHE A 1 507 ? -0.728 -15.156 2.371 1.00 83.19 507 PHE A C 1
ATOM 4072 O O . PHE A 1 507 ? -0.956 -13.955 2.223 1.00 83.19 507 PHE A O 1
ATOM 4079 N N . MET A 1 508 ? -1.493 -16.113 1.841 1.00 78.88 508 MET A N 1
ATOM 4080 C CA . MET A 1 508 ? -2.733 -15.826 1.118 1.00 78.88 508 MET A CA 1
ATOM 4081 C C . MET A 1 508 ? -3.763 -15.141 2.027 1.00 78.88 508 MET A C 1
ATOM 4083 O O . MET A 1 508 ? -4.278 -14.084 1.673 1.00 78.88 508 MET A O 1
ATOM 4087 N N . GLU A 1 509 ? -4.003 -15.662 3.236 1.00 78.06 509 GLU A N 1
ATOM 4088 C CA . GLU A 1 509 ? -4.915 -15.035 4.205 1.00 78.06 509 GLU A CA 1
ATOM 4089 C C . GLU A 1 509 ? -4.420 -13.651 4.661 1.00 78.06 509 GLU A C 1
ATOM 4091 O O . GLU A 1 509 ? -5.215 -12.720 4.785 1.00 78.06 509 GLU A O 1
ATOM 4096 N N . MET A 1 510 ? -3.109 -13.481 4.882 1.00 79.94 510 MET A N 1
ATOM 4097 C CA . MET A 1 510 ? -2.525 -12.166 5.179 1.00 79.94 510 MET A CA 1
ATOM 4098 C C . MET A 1 510 ? -2.724 -11.188 4.023 1.00 79.94 510 MET A C 1
ATOM 4100 O O . MET A 1 510 ? -3.031 -10.024 4.267 1.00 79.94 510 MET A O 1
ATOM 4104 N N . ARG A 1 511 ? -2.595 -11.644 2.775 1.00 79.31 511 ARG A N 1
ATOM 4105 C CA . ARG A 1 511 ? -2.840 -10.798 1.610 1.00 79.31 511 ARG A CA 1
ATOM 4106 C C . ARG A 1 511 ? -4.301 -10.373 1.521 1.00 79.31 511 ARG A C 1
ATOM 4108 O O . ARG A 1 511 ? -4.562 -9.189 1.362 1.00 79.31 511 ARG A O 1
ATOM 4115 N N . MET A 1 512 ? -5.236 -11.301 1.716 1.00 71.19 512 MET A N 1
ATOM 4116 C CA . MET A 1 512 ? -6.665 -10.979 1.761 1.00 71.19 512 MET A CA 1
ATOM 4117 C C . MET A 1 512 ? -6.975 -9.972 2.874 1.00 71.19 512 MET A C 1
ATOM 4119 O O . MET A 1 512 ? -7.705 -9.020 2.645 1.00 71.19 512 MET A O 1
ATOM 4123 N N . ALA A 1 513 ? -6.357 -10.112 4.052 1.00 70.62 513 ALA A N 1
ATOM 4124 C CA . ALA A 1 513 ? -6.502 -9.138 5.133 1.00 70.62 513 ALA A CA 1
ATOM 4125 C C . ALA A 1 513 ? -5.884 -7.761 4.801 1.00 70.62 513 ALA A C 1
ATOM 4127 O O . ALA A 1 513 ? -6.409 -6.738 5.241 1.00 70.62 513 ALA A O 1
ATOM 4128 N N . GLU A 1 514 ? -4.778 -7.719 4.047 1.00 69.19 514 GLU A N 1
ATOM 4129 C CA . GLU A 1 514 ? -4.175 -6.483 3.520 1.00 69.19 514 GLU A CA 1
ATOM 4130 C C . GLU A 1 514 ? -5.138 -5.809 2.532 1.00 69.19 514 GLU A C 1
ATOM 4132 O O . GLU A 1 514 ? -5.418 -4.618 2.668 1.00 69.19 514 GLU A O 1
ATOM 4137 N N . ASP A 1 515 ? -5.711 -6.584 1.610 1.00 62.47 515 ASP A N 1
ATOM 4138 C CA . ASP A 1 515 ? -6.666 -6.118 0.606 1.00 62.47 515 ASP A CA 1
ATOM 4139 C C . ASP A 1 515 ? -7.994 -5.665 1.244 1.00 62.47 515 ASP A C 1
ATOM 4141 O O . ASP A 1 515 ? -8.483 -4.601 0.882 1.00 62.47 515 ASP A O 1
ATOM 4145 N N . ASP A 1 516 ? -8.516 -6.364 2.259 1.00 56.41 516 ASP A N 1
ATOM 4146 C CA . ASP A 1 516 ? -9.719 -5.986 3.026 1.00 56.41 516 ASP A CA 1
ATOM 4147 C C . ASP A 1 516 ? -9.490 -4.746 3.912 1.00 56.41 516 ASP A C 1
ATOM 4149 O O . ASP A 1 516 ? -10.382 -3.924 4.120 1.00 56.41 516 ASP A O 1
ATOM 4153 N N . SER A 1 517 ? -8.278 -4.557 4.445 1.00 53.94 517 SER A N 1
ATOM 4154 C CA . SER A 1 517 ? -7.930 -3.309 5.143 1.00 53.94 517 SER A CA 1
ATOM 4155 C C . SER A 1 517 ? -7.774 -2.126 4.181 1.00 53.94 517 SER A C 1
ATOM 4157 O O . SER A 1 517 ? -8.004 -0.978 4.566 1.00 53.94 517 SER A O 1
ATOM 4159 N N . ASN A 1 518 ? -7.446 -2.420 2.920 1.00 48.84 518 ASN A N 1
ATOM 4160 C CA . ASN A 1 518 ? -7.307 -1.463 1.828 1.00 48.84 518 ASN A CA 1
ATOM 4161 C C . ASN A 1 518 ? -8.566 -1.370 0.940 1.00 48.84 518 ASN A C 1
ATOM 4163 O O . ASN A 1 518 ? -8.590 -0.574 -0.002 1.00 48.84 518 ASN A O 1
ATOM 4167 N N . SER A 1 519 ? -9.649 -2.101 1.246 1.00 38.41 519 SER A N 1
ATOM 4168 C CA . SER A 1 519 ? -10.846 -2.232 0.399 1.00 38.41 519 SER A CA 1
ATOM 4169 C C . SER A 1 519 ? -11.809 -1.038 0.485 1.00 38.41 519 SER A C 1
ATOM 4171 O O . SER A 1 519 ? -13.029 -1.189 0.427 1.00 38.41 519 SER A O 1
ATOM 4173 N N . GLN A 1 520 ? -11.265 0.176 0.580 1.00 40.88 520 GLN A N 1
ATOM 4174 C CA . GLN A 1 520 ? -11.898 1.368 0.002 1.00 40.88 520 GLN A CA 1
ATOM 4175 C C . GLN A 1 520 ? -11.314 1.722 -1.376 1.00 40.88 520 GLN A C 1
ATOM 4177 O O . GLN A 1 520 ? -11.748 2.689 -1.996 1.00 40.88 520 GLN A O 1
ATOM 4182 N N . VAL A 1 521 ? -10.384 0.915 -1.895 1.00 39.28 521 VAL A N 1
ATOM 4183 C CA . VAL A 1 521 ? -9.854 1.030 -3.253 1.00 39.28 521 VAL A CA 1
ATOM 4184 C C . VAL A 1 521 ? -10.133 -0.278 -3.987 1.00 39.28 521 VAL A C 1
ATOM 4186 O O . VAL A 1 521 ? -9.409 -1.257 -3.832 1.00 39.28 521 VAL A O 1
ATOM 4189 N N . GLN A 1 522 ? -11.189 -0.311 -4.804 1.00 36.62 522 GLN A N 1
ATOM 4190 C CA . GLN A 1 522 ? -11.275 -1.303 -5.877 1.00 36.62 522 GLN A CA 1
ATOM 4191 C C . GLN A 1 522 ? -10.155 -0.985 -6.870 1.00 36.62 522 GLN A C 1
ATOM 4193 O O . GLN A 1 522 ? -10.298 -0.117 -7.731 1.00 36.62 522 GLN A O 1
ATOM 4198 N N . SER A 1 523 ? -9.010 -1.635 -6.680 1.00 36.09 523 SER A N 1
ATOM 4199 C CA . SER A 1 523 ? -7.955 -1.690 -7.680 1.00 36.09 523 SER A CA 1
ATOM 4200 C C . SER A 1 523 ? -8.349 -2.716 -8.736 1.00 36.09 523 SER A C 1
ATOM 4202 O O . SER A 1 523 ? -8.923 -3.763 -8.430 1.00 36.09 523 SER A O 1
ATOM 4204 N N . ASP A 1 524 ? -8.103 -2.347 -9.990 1.00 35.25 524 ASP A N 1
ATOM 4205 C CA . ASP A 1 524 ? -8.262 -3.199 -11.157 1.00 35.25 524 ASP A CA 1
ATOM 4206 C C . ASP A 1 524 ? -7.645 -4.577 -10.867 1.00 35.25 524 ASP A C 1
ATOM 4208 O O . ASP A 1 524 ? -6.468 -4.683 -10.516 1.00 35.25 524 ASP A O 1
ATOM 4212 N N . GLN A 1 525 ? -8.457 -5.626 -10.994 1.00 42.41 525 GLN A N 1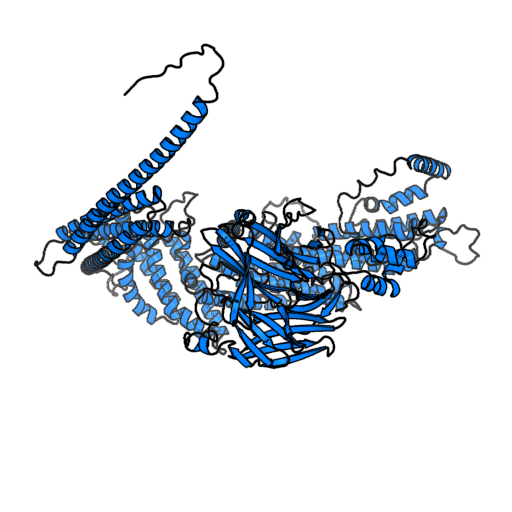
ATOM 4213 C CA . GLN A 1 525 ? -7.969 -6.994 -11.097 1.00 42.41 525 GLN A CA 1
ATOM 4214 C C . GLN A 1 525 ? -7.135 -7.081 -12.372 1.00 42.41 525 GLN A C 1
ATOM 4216 O O . GLN A 1 525 ? -7.692 -7.276 -13.442 1.00 42.41 525 GLN A O 1
ATOM 4221 N N . ASP A 1 526 ? -5.833 -6.844 -12.249 1.00 42.44 526 ASP A N 1
ATOM 4222 C CA . ASP A 1 526 ? -4.795 -7.558 -12.982 1.00 42.44 526 ASP A CA 1
ATOM 4223 C C . ASP A 1 526 ? -3.422 -7.273 -12.331 1.00 42.44 526 ASP A C 1
ATOM 4225 O O . ASP A 1 526 ? -2.920 -6.150 -12.321 1.00 42.44 526 ASP A O 1
ATOM 4229 N N . ASP A 1 527 ? -2.826 -8.354 -11.809 1.00 46.91 527 ASP A N 1
ATOM 4230 C CA . ASP A 1 527 ? -1.385 -8.588 -11.595 1.00 46.91 527 ASP A CA 1
ATOM 4231 C C . ASP A 1 527 ? -0.711 -8.346 -10.221 1.00 46.91 527 ASP A C 1
ATOM 4233 O O . ASP A 1 527 ? 0.505 -8.488 -10.106 1.00 46.91 527 ASP A O 1
ATOM 4237 N N . HIS A 1 528 ? -1.447 -8.114 -9.126 1.00 53.34 528 HIS A N 1
ATOM 4238 C CA . HIS A 1 528 ? -0.885 -8.225 -7.760 1.00 53.34 528 HIS A CA 1
ATOM 4239 C C . HIS A 1 528 ? -1.285 -9.546 -7.085 1.00 53.34 528 HIS A C 1
ATOM 4241 O O . HIS A 1 528 ? -2.009 -9.563 -6.096 1.00 53.34 528 HIS A O 1
ATOM 4247 N N . CYS A 1 529 ? -0.833 -10.675 -7.639 1.00 57.88 529 CYS A N 1
ATOM 4248 C CA . CYS A 1 529 ? -1.295 -12.002 -7.210 1.00 57.88 529 CYS A CA 1
ATOM 4249 C C . CYS A 1 529 ? -0.624 -12.553 -5.932 1.00 57.88 529 CYS A C 1
ATOM 4251 O O . CYS A 1 529 ? -1.083 -13.567 -5.414 1.00 57.88 529 CYS A O 1
ATOM 4253 N N . CYS A 1 530 ? 0.456 -11.945 -5.416 1.00 72.12 530 CYS A N 1
ATOM 4254 C CA . CYS A 1 530 ? 1.240 -12.514 -4.310 1.00 72.12 530 CYS A CA 1
ATOM 4255 C C . CYS A 1 530 ? 1.691 -11.486 -3.252 1.00 72.12 530 CYS A C 1
ATOM 4257 O O . CYS A 1 530 ? 1.926 -10.317 -3.550 1.00 72.12 530 CYS A O 1
ATOM 4259 N N . PHE A 1 531 ? 1.859 -11.937 -2.000 1.00 82.12 531 PHE A N 1
ATOM 4260 C CA . PHE A 1 531 ? 2.252 -11.087 -0.861 1.00 82.12 531 PHE A CA 1
ATOM 4261 C C . PHE A 1 531 ? 3.613 -10.377 -1.058 1.00 82.12 531 PHE A C 1
ATOM 4263 O O . PHE A 1 531 ? 3.755 -9.202 -0.712 1.00 82.12 531 PHE A O 1
ATOM 4270 N N . PHE A 1 532 ? 4.588 -11.070 -1.662 1.00 85.81 532 PHE A N 1
ATOM 4271 C CA . PHE A 1 532 ? 5.948 -10.583 -1.958 1.00 85.81 532 PHE A CA 1
ATOM 4272 C C . PHE A 1 532 ? 6.114 -10.069 -3.403 1.00 85.81 532 PHE A C 1
ATOM 4274 O O . PHE A 1 532 ? 7.181 -10.199 -4.006 1.00 85.81 532 PHE A O 1
ATOM 4281 N N . TRP A 1 533 ? 5.045 -9.546 -4.011 1.00 82.69 533 TRP A N 1
ATOM 4282 C CA . TRP A 1 533 ? 5.047 -9.158 -5.425 1.00 82.69 533 TRP A CA 1
ATOM 4283 C C . TRP A 1 533 ? 6.149 -8.156 -5.798 1.00 82.69 533 TRP A C 1
ATOM 4285 O O . TRP A 1 533 ? 6.811 -8.327 -6.822 1.00 82.69 533 TRP A O 1
ATOM 4295 N N . GLU A 1 534 ? 6.363 -7.116 -4.990 1.00 83.69 534 GLU A N 1
ATOM 4296 C CA . GLU A 1 534 ? 7.360 -6.077 -5.280 1.00 83.69 534 GLU A CA 1
ATOM 4297 C C . GLU A 1 534 ? 8.780 -6.647 -5.289 1.00 83.69 534 GLU A C 1
ATOM 4299 O O . GLU A 1 534 ? 9.572 -6.346 -6.185 1.00 83.69 534 GLU A O 1
ATOM 4304 N N . GLU A 1 535 ? 9.075 -7.514 -4.320 1.00 90.50 535 GLU A N 1
ATOM 4305 C CA . GLU A 1 535 ? 10.355 -8.201 -4.190 1.00 90.50 535 GLU A CA 1
ATOM 4306 C C . GLU A 1 535 ? 10.596 -9.147 -5.372 1.00 90.50 535 GLU A C 1
ATOM 4308 O O . GLU A 1 535 ? 11.660 -9.110 -5.992 1.00 90.50 535 GLU A O 1
ATOM 4313 N N . VAL A 1 536 ? 9.590 -9.952 -5.731 1.00 86.94 536 VAL A N 1
ATOM 4314 C CA . VAL A 1 536 ? 9.643 -10.877 -6.875 1.00 86.94 536 VAL A CA 1
ATOM 4315 C C . VAL A 1 536 ? 9.853 -10.111 -8.183 1.00 86.94 536 VAL A C 1
ATOM 4317 O O . VAL A 1 536 ? 10.731 -10.461 -8.974 1.00 86.94 536 VAL A O 1
ATOM 4320 N N . LYS A 1 537 ? 9.107 -9.023 -8.398 1.00 86.06 537 LYS A N 1
ATOM 4321 C CA . LYS A 1 537 ? 9.227 -8.178 -9.593 1.00 86.06 537 LYS A CA 1
ATOM 4322 C C . LYS A 1 537 ? 10.611 -7.537 -9.707 1.00 86.06 537 LYS A C 1
ATOM 4324 O O . LYS A 1 537 ? 11.156 -7.458 -10.808 1.00 86.06 537 LYS A O 1
ATOM 4329 N N . PHE A 1 538 ? 11.183 -7.076 -8.594 1.00 88.06 538 PHE A N 1
ATOM 4330 C CA . PHE A 1 538 ? 12.533 -6.517 -8.583 1.00 88.06 538 PHE A CA 1
ATOM 4331 C C . PHE A 1 538 ? 13.582 -7.565 -8.968 1.00 88.06 538 PHE A C 1
ATOM 4333 O O . PHE A 1 538 ? 14.428 -7.288 -9.818 1.00 88.06 538 PHE A O 1
ATOM 4340 N N . LEU A 1 539 ? 13.512 -8.762 -8.379 1.00 87.25 539 LEU A N 1
ATOM 4341 C CA . LEU A 1 539 ? 14.455 -9.846 -8.660 1.00 87.25 539 LEU A CA 1
ATOM 4342 C C . LEU A 1 539 ? 14.404 -10.291 -10.125 1.00 87.25 539 LEU A C 1
ATOM 4344 O O . LEU A 1 539 ? 15.458 -10.398 -10.749 1.00 87.25 539 LEU A O 1
ATOM 4348 N N . MET A 1 540 ? 13.202 -10.454 -10.691 1.00 83.88 540 MET A N 1
ATOM 4349 C CA . MET A 1 540 ? 13.034 -10.731 -12.123 1.00 83.88 540 MET A CA 1
ATOM 4350 C C . MET A 1 540 ? 13.664 -9.645 -12.986 1.00 83.88 540 MET A C 1
ATOM 4352 O O . MET A 1 540 ? 14.389 -9.941 -13.930 1.00 83.88 540 MET A O 1
ATOM 4356 N N . LYS A 1 541 ? 13.389 -8.375 -12.667 1.00 86.12 541 LYS A N 1
ATOM 4357 C CA . LYS A 1 541 ? 13.921 -7.254 -13.438 1.00 86.12 541 LYS A CA 1
ATOM 4358 C C . LYS A 1 541 ? 15.448 -7.255 -13.413 1.00 86.12 541 LYS A C 1
ATOM 4360 O O . LYS A 1 541 ? 16.059 -7.201 -14.475 1.00 86.12 541 LYS A O 1
ATOM 4365 N N . LEU A 1 542 ? 16.044 -7.372 -12.223 1.00 85.62 542 LEU A N 1
ATOM 4366 C CA . LEU A 1 542 ? 17.495 -7.421 -12.034 1.00 85.62 542 LEU A CA 1
ATOM 4367 C C . LEU A 1 542 ? 18.110 -8.517 -12.904 1.00 85.62 542 LEU A C 1
ATOM 4369 O O . LEU A 1 542 ? 19.021 -8.266 -13.684 1.00 85.62 542 LEU A O 1
ATOM 4373 N N . GLU A 1 543 ? 17.584 -9.726 -12.813 1.00 84.75 543 GLU A N 1
ATOM 4374 C CA . GLU A 1 543 ? 18.029 -10.849 -13.624 1.00 84.75 543 GLU A CA 1
ATOM 4375 C C . GLU A 1 543 ? 17.908 -10.583 -15.129 1.00 84.75 543 GLU A C 1
ATOM 4377 O O . GLU A 1 543 ? 18.877 -10.797 -15.858 1.00 84.75 543 GLU A O 1
ATOM 4382 N N . THR A 1 544 ? 16.756 -10.105 -15.608 1.00 83.25 544 THR A N 1
ATOM 4383 C CA . THR A 1 544 ? 16.565 -9.837 -17.040 1.00 83.25 544 THR A CA 1
ATOM 4384 C C . THR A 1 544 ? 17.508 -8.752 -17.552 1.00 83.25 544 THR A C 1
ATOM 4386 O O . THR A 1 544 ? 18.113 -8.932 -18.608 1.00 83.25 544 THR A O 1
ATOM 4389 N N . ASP A 1 545 ? 17.689 -7.671 -16.788 1.00 83.56 545 ASP A N 1
ATOM 4390 C CA . ASP A 1 545 ? 18.561 -6.551 -17.143 1.00 83.56 545 ASP A CA 1
ATOM 4391 C C . ASP A 1 545 ? 20.021 -7.029 -17.253 1.00 83.56 545 ASP A C 1
ATOM 4393 O O . ASP A 1 545 ? 20.703 -6.739 -18.238 1.00 83.56 545 ASP A O 1
ATOM 4397 N N . TRP A 1 546 ? 20.491 -7.839 -16.297 1.00 84.38 546 TRP A N 1
ATOM 4398 C CA . TRP A 1 546 ? 21.869 -8.340 -16.294 1.00 84.38 546 TRP A CA 1
ATOM 4399 C C . TRP A 1 546 ? 22.123 -9.459 -17.307 1.00 84.38 546 TRP A C 1
ATOM 4401 O O . TRP A 1 546 ? 23.206 -9.502 -17.891 1.00 84.38 546 TRP A O 1
ATOM 4411 N N . ILE A 1 547 ? 21.147 -10.329 -17.585 1.00 82.88 547 ILE A N 1
ATOM 4412 C CA . ILE A 1 547 ? 21.246 -11.301 -18.687 1.00 82.88 547 ILE A CA 1
ATOM 4413 C C . ILE A 1 547 ? 21.376 -10.562 -20.024 1.00 82.88 547 ILE A C 1
ATOM 4415 O O . ILE A 1 547 ? 22.247 -10.898 -20.829 1.00 82.88 547 ILE A O 1
ATOM 4419 N N . VAL A 1 548 ? 20.562 -9.525 -20.249 1.00 83.69 548 VAL A N 1
ATOM 4420 C CA . VAL A 1 548 ? 20.630 -8.698 -21.463 1.00 83.69 548 VAL A CA 1
ATOM 4421 C C . VAL A 1 548 ? 21.967 -7.961 -21.562 1.00 83.69 548 VAL A C 1
ATOM 4423 O O . VAL A 1 548 ? 22.547 -7.921 -22.648 1.00 83.69 548 VAL A O 1
ATOM 4426 N N . GLU A 1 549 ? 22.503 -7.436 -20.459 1.00 83.12 549 GLU A N 1
ATOM 4427 C CA . GLU A 1 549 ? 23.806 -6.759 -20.466 1.00 83.12 549 GLU A CA 1
ATOM 4428 C C . GLU A 1 549 ? 24.961 -7.730 -20.769 1.00 83.12 549 GLU A C 1
ATOM 4430 O O . GLU A 1 549 ? 25.818 -7.412 -21.597 1.00 83.12 549 GLU A O 1
ATOM 4435 N N . ILE A 1 550 ? 24.956 -8.948 -20.201 1.00 82.88 550 ILE A N 1
ATOM 4436 C CA . ILE A 1 550 ? 25.925 -10.004 -20.560 1.00 82.88 550 ILE A CA 1
ATOM 4437 C C . ILE A 1 550 ? 25.859 -10.282 -22.067 1.00 82.88 550 ILE A C 1
ATOM 4439 O O . ILE A 1 550 ? 26.891 -10.360 -22.737 1.00 82.88 550 ILE A O 1
ATOM 4443 N N . MET A 1 551 ? 24.653 -10.404 -22.628 1.00 81.50 551 MET A N 1
ATOM 4444 C CA . MET A 1 551 ? 24.470 -10.642 -24.063 1.00 81.50 551 MET A CA 1
ATOM 4445 C C . MET A 1 551 ? 25.000 -9.483 -24.907 1.00 81.50 551 MET A C 1
ATOM 4447 O O . MET A 1 551 ? 25.719 -9.714 -25.879 1.00 81.50 551 MET A O 1
ATOM 4451 N N . ALA A 1 552 ? 24.676 -8.244 -24.534 1.00 81.44 552 ALA A N 1
ATOM 4452 C CA . ALA A 1 552 ? 25.135 -7.049 -25.231 1.00 81.44 552 ALA A CA 1
ATOM 4453 C C . ALA A 1 552 ? 26.665 -6.934 -25.199 1.00 81.44 552 ALA A C 1
ATOM 4455 O O . ALA A 1 552 ? 27.278 -6.612 -26.217 1.00 81.44 552 ALA A O 1
ATOM 4456 N N . HIS A 1 553 ? 27.288 -7.243 -24.060 1.00 81.88 553 HIS A N 1
ATOM 4457 C CA . HIS A 1 553 ? 28.738 -7.252 -23.917 1.00 81.88 553 HIS A CA 1
ATOM 4458 C C . HIS A 1 553 ? 29.400 -8.283 -24.842 1.00 81.88 553 HIS A C 1
ATOM 4460 O O . HIS A 1 553 ? 30.323 -7.934 -25.574 1.00 81.88 553 HIS A O 1
ATOM 4466 N N . LEU A 1 554 ? 28.888 -9.518 -24.887 1.00 83.44 554 LEU A N 1
ATOM 4467 C CA . LEU A 1 554 ? 29.421 -10.571 -25.762 1.00 83.44 554 LEU A CA 1
ATOM 4468 C C . LEU A 1 554 ? 29.271 -10.236 -27.248 1.00 83.44 554 LEU A C 1
ATOM 4470 O O . LEU A 1 554 ? 30.205 -10.448 -28.019 1.00 83.44 554 LEU A O 1
ATOM 4474 N N . LEU A 1 555 ? 28.121 -9.691 -27.655 1.00 83.44 555 LEU A N 1
ATOM 4475 C CA . LEU A 1 555 ? 27.890 -9.288 -29.045 1.00 83.44 555 LEU A CA 1
ATOM 4476 C C . LEU A 1 555 ? 28.784 -8.107 -29.450 1.00 83.44 555 LEU A C 1
ATOM 4478 O O . LEU A 1 555 ? 29.329 -8.116 -30.550 1.00 83.44 555 LEU A O 1
ATOM 4482 N N . ARG A 1 556 ? 28.997 -7.125 -28.561 1.00 81.62 556 ARG A N 1
ATOM 4483 C CA . ARG A 1 556 ? 29.937 -6.013 -28.795 1.00 81.62 556 ARG A CA 1
ATOM 4484 C C . ARG A 1 556 ? 31.382 -6.494 -28.881 1.00 81.62 556 ARG A C 1
ATOM 4486 O O . ARG A 1 556 ? 32.109 -6.046 -29.760 1.00 81.62 556 ARG A O 1
ATOM 4493 N N . GLN A 1 557 ? 31.803 -7.401 -27.996 1.00 80.88 557 GLN A N 1
ATOM 4494 C CA . GLN A 1 557 ? 33.135 -8.006 -28.076 1.00 80.88 557 GLN A CA 1
ATOM 4495 C C . GLN A 1 557 ? 33.318 -8.730 -29.413 1.00 80.88 557 GLN A C 1
ATOM 4497 O O . GLN A 1 557 ? 34.325 -8.524 -30.085 1.00 80.88 557 GLN A O 1
ATOM 4502 N N . PHE A 1 558 ? 32.325 -9.516 -29.836 1.00 84.94 558 PHE A N 1
ATOM 4503 C CA . PHE A 1 558 ? 32.364 -10.195 -31.127 1.00 84.94 558 PHE A CA 1
ATOM 4504 C C . PHE A 1 558 ? 32.453 -9.213 -32.306 1.00 84.94 558 PHE A C 1
ATOM 4506 O O . PHE A 1 558 ? 33.255 -9.431 -33.208 1.00 84.94 558 PHE A O 1
ATOM 4513 N N . ASP A 1 559 ? 31.684 -8.121 -32.301 1.00 82.50 559 ASP A N 1
ATOM 4514 C CA . ASP A 1 559 ? 31.754 -7.062 -33.324 1.00 82.50 559 ASP A CA 1
ATOM 4515 C C . ASP A 1 559 ? 33.156 -6.426 -33.389 1.00 82.50 559 ASP A C 1
ATOM 4517 O O . ASP A 1 559 ? 33.750 -6.323 -34.460 1.00 82.50 559 ASP A O 1
ATOM 4521 N N . ILE A 1 560 ? 33.753 -6.100 -32.235 1.00 80.06 560 ILE A N 1
ATOM 4522 C CA . ILE A 1 560 ? 35.107 -5.529 -32.162 1.00 80.06 560 ILE A CA 1
ATOM 4523 C C . ILE A 1 560 ? 36.146 -6.488 -32.757 1.00 80.06 560 ILE A C 1
ATOM 4525 O O . ILE A 1 560 ? 36.919 -6.078 -33.624 1.00 80.06 560 ILE A O 1
ATOM 4529 N N . PHE A 1 561 ? 36.148 -7.757 -32.336 1.00 80.81 561 PHE A N 1
ATOM 4530 C CA . PHE A 1 561 ? 37.123 -8.745 -32.812 1.00 80.81 561 PHE A CA 1
ATOM 4531 C C . PHE A 1 561 ? 36.873 -9.191 -34.260 1.00 80.81 561 PHE A C 1
ATOM 4533 O O . PHE A 1 561 ? 37.809 -9.590 -34.942 1.00 80.81 561 PHE A O 1
ATOM 4540 N N . SER A 1 562 ? 35.639 -9.090 -34.765 1.00 83.56 562 SER A N 1
ATOM 4541 C CA . SER A 1 562 ? 35.302 -9.402 -36.164 1.00 83.56 562 SER A CA 1
ATOM 4542 C C . SER A 1 562 ? 35.327 -8.181 -37.096 1.00 83.56 562 SER A C 1
ATOM 4544 O O . SER A 1 562 ? 35.073 -8.308 -38.296 1.00 83.56 562 SER A O 1
ATOM 4546 N N . CYS A 1 563 ? 35.676 -6.994 -36.591 1.00 81.88 563 CYS A N 1
ATOM 4547 C CA . CYS A 1 563 ? 35.632 -5.735 -37.338 1.00 81.88 563 CYS A CA 1
ATOM 4548 C C . CYS A 1 563 ? 36.490 -5.767 -38.616 1.00 81.88 563 CYS A C 1
ATOM 4550 O O . CYS A 1 563 ? 36.051 -5.311 -39.675 1.00 81.88 563 CYS A O 1
ATOM 4552 N N . GLU A 1 564 ? 37.695 -6.342 -38.558 1.00 76.62 564 GLU A N 1
ATOM 4553 C CA . GLU A 1 564 ? 38.570 -6.464 -39.734 1.00 76.62 564 GLU A CA 1
ATOM 4554 C C . GLU A 1 564 ? 38.021 -7.458 -40.765 1.00 76.62 564 GLU A C 1
ATOM 4556 O O . GLU A 1 564 ? 38.060 -7.185 -41.969 1.00 76.62 564 GLU A O 1
ATOM 4561 N N . TYR A 1 565 ? 37.421 -8.555 -40.297 1.00 81.69 565 TYR A N 1
ATOM 4562 C CA . TYR A 1 565 ? 36.738 -9.538 -41.136 1.00 81.69 565 TYR A CA 1
ATOM 4563 C C . TYR A 1 565 ? 35.539 -8.924 -41.882 1.00 81.69 565 TYR A C 1
ATOM 4565 O O . TYR A 1 565 ? 35.387 -9.111 -43.090 1.00 81.69 565 TYR A O 1
ATOM 4573 N N . VAL A 1 566 ? 34.724 -8.120 -41.192 1.00 79.38 566 VAL A N 1
ATOM 4574 C CA . VAL A 1 566 ? 33.522 -7.477 -41.753 1.00 79.38 566 VAL A CA 1
ATOM 4575 C C . VAL A 1 566 ? 33.861 -6.307 -42.687 1.00 79.38 566 VAL A C 1
ATOM 4577 O O . VAL A 1 566 ? 33.206 -6.114 -43.717 1.00 79.38 566 VAL A O 1
ATOM 4580 N N . ARG A 1 567 ? 34.878 -5.496 -42.362 1.00 75.88 567 ARG A N 1
ATOM 4581 C CA . ARG A 1 567 ? 35.238 -4.305 -43.159 1.00 75.88 567 ARG A CA 1
ATOM 4582 C C . ARG A 1 567 ? 35.884 -4.653 -44.495 1.00 75.88 567 ARG A C 1
ATOM 4584 O O . ARG A 1 567 ? 35.797 -3.851 -45.426 1.00 75.88 567 ARG A O 1
ATOM 4591 N N . ASN A 1 568 ? 36.491 -5.829 -44.624 1.00 71.25 568 ASN A N 1
ATOM 4592 C CA . ASN A 1 568 ? 37.226 -6.220 -45.821 1.00 71.25 568 ASN A CA 1
ATOM 4593 C C . ASN A 1 568 ? 36.321 -6.811 -46.920 1.00 71.25 568 ASN A C 1
ATOM 4595 O O . ASN A 1 568 ? 36.451 -7.963 -47.331 1.00 71.25 568 ASN A O 1
ATOM 4599 N N . LYS A 1 569 ? 35.372 -5.998 -47.400 1.00 67.69 569 LYS A N 1
ATOM 4600 C CA . LYS A 1 569 ? 34.308 -6.409 -48.335 1.00 67.69 569 LYS A CA 1
ATOM 4601 C C . LYS A 1 569 ? 34.812 -6.827 -49.722 1.00 67.69 569 LYS A C 1
ATOM 4603 O O . LYS A 1 569 ? 34.104 -7.533 -50.435 1.00 67.69 569 LYS A O 1
ATOM 4608 N N . GLU A 1 570 ? 36.018 -6.405 -50.095 1.00 63.16 570 GLU A N 1
ATOM 4609 C CA . GLU A 1 570 ? 36.627 -6.678 -51.403 1.00 63.16 570 GLU A CA 1
ATOM 4610 C C . GLU A 1 570 ? 37.223 -8.094 -51.494 1.00 63.16 570 GLU A C 1
ATOM 4612 O O . GLU A 1 570 ? 37.190 -8.693 -52.570 1.00 63.16 570 GLU A O 1
ATOM 4617 N N . LYS A 1 571 ? 37.656 -8.685 -50.363 1.00 70.00 571 LYS A N 1
ATOM 4618 C CA . LYS A 1 571 ? 38.182 -10.067 -50.289 1.00 70.00 571 LYS A CA 1
ATOM 4619 C C . LYS A 1 571 ? 37.187 -11.115 -50.811 1.00 70.00 571 LYS A C 1
ATOM 4621 O O . LYS A 1 571 ? 37.602 -12.148 -51.334 1.00 70.00 571 LYS A O 1
ATOM 4626 N N . TRP A 1 572 ? 35.882 -10.856 -50.699 1.00 75.69 572 TRP A N 1
ATOM 4627 C CA . TRP A 1 572 ? 34.827 -11.779 -51.134 1.00 75.69 572 TRP A CA 1
ATOM 4628 C C . TRP A 1 572 ? 34.706 -11.893 -52.662 1.00 75.69 572 TRP A C 1
ATOM 4630 O O . TRP A 1 572 ? 34.236 -12.922 -53.153 1.00 75.69 572 TRP A O 1
ATOM 4640 N N . GLY A 1 573 ? 35.147 -10.873 -53.411 1.00 64.00 573 GLY A N 1
ATOM 4641 C CA . GLY A 1 573 ? 34.936 -10.744 -54.858 1.00 64.00 573 GLY A CA 1
ATOM 4642 C C . GLY A 1 573 ? 36.125 -11.148 -55.735 1.00 64.00 573 GLY A C 1
ATOM 4643 O O . GLY A 1 573 ? 35.972 -11.247 -56.952 1.00 64.00 573 GLY A O 1
ATOM 4644 N N . TRP A 1 574 ? 37.304 -11.405 -55.155 1.00 64.31 574 TRP A N 1
ATOM 4645 C CA . TRP A 1 574 ? 38.521 -11.695 -55.921 1.00 64.31 574 TRP A CA 1
ATOM 4646 C C . TRP A 1 574 ? 38.439 -13.030 -56.684 1.00 64.31 574 TRP A C 1
ATOM 4648 O O . TRP A 1 574 ? 38.105 -14.082 -56.125 1.00 64.31 574 TRP A O 1
ATOM 4658 N N . ASN A 1 575 ? 38.787 -12.976 -57.974 1.00 55.25 575 ASN A N 1
ATOM 4659 C CA . ASN A 1 575 ? 39.044 -14.119 -58.852 1.00 55.25 575 ASN A CA 1
ATOM 4660 C C . ASN A 1 575 ? 40.551 -14.184 -59.166 1.00 55.25 575 ASN A C 1
ATOM 4662 O O . ASN A 1 575 ? 41.256 -13.192 -59.020 1.00 55.25 575 ASN A O 1
ATOM 4666 N N . LEU A 1 576 ? 41.053 -15.353 -59.578 1.00 47.66 576 LEU A N 1
ATOM 4667 C CA . LEU A 1 576 ? 42.488 -15.695 -59.640 1.00 47.66 576 LEU A CA 1
ATOM 4668 C C . LEU A 1 576 ? 43.375 -14.795 -60.540 1.00 47.66 576 LEU A C 1
ATOM 4670 O O . LEU A 1 576 ? 44.581 -15.000 -60.564 1.00 47.66 576 LEU A O 1
ATOM 4674 N N . GLU A 1 577 ? 42.821 -13.830 -61.275 1.00 49.12 577 GLU A N 1
ATOM 4675 C CA . GLU A 1 577 ? 43.571 -13.000 -62.231 1.00 49.12 577 GLU A CA 1
ATOM 4676 C C . GLU A 1 577 ? 44.188 -11.724 -61.615 1.00 49.12 577 GLU A C 1
ATOM 4678 O O . GLU A 1 577 ? 45.082 -11.151 -62.228 1.00 49.12 577 GLU A O 1
ATOM 4683 N N . ASP A 1 578 ? 43.802 -11.323 -60.393 1.00 46.41 578 ASP A N 1
ATOM 4684 C CA . ASP A 1 578 ? 44.257 -10.064 -59.753 1.00 46.41 578 ASP A CA 1
ATOM 4685 C C . ASP A 1 578 ? 45.316 -10.231 -58.640 1.00 46.41 578 ASP A C 1
ATOM 4687 O O . ASP A 1 578 ? 45.746 -9.251 -58.030 1.00 46.41 578 ASP A O 1
ATOM 4691 N N . CYS A 1 579 ? 45.770 -11.453 -58.344 1.00 41.12 579 CYS A N 1
ATOM 4692 C CA . CYS A 1 579 ? 46.751 -11.688 -57.279 1.00 41.12 579 CYS A CA 1
ATOM 4693 C C . CYS A 1 579 ? 48.133 -11.988 -57.872 1.00 41.12 579 CYS A C 1
ATOM 4695 O O . CYS A 1 579 ? 48.403 -13.105 -58.313 1.00 41.12 579 CYS A O 1
ATOM 4697 N N . GLY A 1 580 ? 48.996 -10.968 -57.900 1.00 39.50 580 GLY A N 1
ATOM 4698 C CA . GLY A 1 580 ? 50.416 -11.119 -58.206 1.00 39.50 580 GLY A CA 1
ATOM 4699 C C . GLY A 1 580 ? 51.125 -12.022 -57.193 1.00 39.50 580 GLY A C 1
ATOM 4700 O O . GLY A 1 580 ? 50.774 -12.047 -56.015 1.00 39.50 580 GLY A O 1
ATOM 4701 N N . ASP A 1 581 ? 52.110 -12.763 -57.699 1.00 42.00 581 ASP A N 1
ATOM 4702 C CA . ASP A 1 581 ? 52.933 -13.749 -56.997 1.00 42.00 581 ASP A CA 1
ATOM 4703 C C . ASP A 1 581 ? 53.440 -13.309 -55.608 1.00 42.00 581 ASP A C 1
ATOM 4705 O O . ASP A 1 581 ? 53.690 -12.133 -55.354 1.00 42.00 581 ASP A O 1
ATOM 4709 N N . TYR A 1 582 ? 53.699 -14.326 -54.774 1.00 40.19 582 TYR A N 1
ATOM 4710 C CA . TYR A 1 582 ? 54.336 -14.334 -53.444 1.00 40.19 582 TYR A CA 1
ATOM 4711 C C . TYR A 1 582 ? 53.418 -14.264 -52.209 1.00 40.19 582 TYR A C 1
ATOM 4713 O O . TYR A 1 582 ? 53.493 -13.334 -51.413 1.00 40.19 582 TYR A O 1
ATOM 4721 N N . THR A 1 583 ? 52.699 -15.355 -51.911 1.00 36.34 583 THR A N 1
ATOM 4722 C CA . THR A 1 583 ? 52.864 -16.045 -50.607 1.00 36.34 583 THR A CA 1
ATOM 4723 C C . THR A 1 583 ? 52.379 -17.496 -50.681 1.00 36.34 583 THR A C 1
ATOM 4725 O O . THR A 1 583 ? 51.226 -17.787 -50.986 1.00 36.34 583 THR A O 1
ATOM 4728 N N . LEU A 1 584 ? 53.302 -18.424 -50.430 1.00 41.62 584 LEU A N 1
ATOM 4729 C CA . LEU A 1 584 ? 53.063 -19.861 -50.347 1.00 41.62 584 LEU A CA 1
ATOM 4730 C C . LEU A 1 584 ? 52.352 -20.231 -49.034 1.00 41.62 584 LEU A C 1
ATOM 4732 O O . LEU A 1 584 ? 52.709 -19.730 -47.973 1.00 41.62 584 LEU A O 1
ATOM 4736 N N . LEU A 1 585 ? 51.454 -21.217 -49.158 1.00 38.97 585 LEU A N 1
ATOM 4737 C CA . LEU A 1 585 ? 50.767 -22.022 -48.136 1.00 38.97 585 LEU A CA 1
ATOM 4738 C C . LEU A 1 585 ? 49.530 -21.427 -47.429 1.00 38.97 585 LEU A C 1
ATOM 4740 O O . LEU A 1 585 ? 49.575 -20.965 -46.297 1.00 38.97 585 LEU A O 1
ATOM 4744 N N . GLY A 1 586 ? 48.379 -21.643 -48.067 1.00 36.41 586 GLY A N 1
ATOM 4745 C CA . GLY A 1 586 ? 47.071 -21.761 -47.423 1.00 36.41 586 GLY A CA 1
ATOM 4746 C C . GLY A 1 586 ? 46.123 -22.494 -48.369 1.00 36.41 586 GLY A C 1
ATOM 4747 O O . GLY A 1 586 ? 45.586 -21.904 -49.303 1.00 36.41 586 GLY A O 1
ATOM 4748 N N . THR A 1 587 ? 45.991 -23.811 -48.209 1.00 39.75 587 THR A N 1
ATOM 4749 C CA . THR A 1 587 ? 45.005 -24.637 -48.927 1.00 39.75 587 THR A CA 1
ATOM 4750 C C . THR A 1 587 ? 43.599 -24.043 -48.814 1.00 39.75 587 THR A C 1
ATOM 4752 O O . THR A 1 587 ? 43.274 -23.418 -47.814 1.00 39.75 587 THR A O 1
ATOM 4755 N N . ALA A 1 588 ? 42.745 -24.286 -49.810 1.00 44.34 588 ALA A N 1
ATOM 4756 C CA . ALA A 1 588 ? 41.397 -23.724 -49.973 1.00 44.34 588 ALA A CA 1
ATOM 4757 C C . ALA A 1 588 ? 40.353 -24.037 -48.865 1.00 44.34 588 ALA A C 1
ATOM 4759 O O . ALA A 1 588 ? 39.164 -23.904 -49.125 1.00 44.34 588 ALA A O 1
ATOM 4760 N N . ASN A 1 589 ? 40.774 -24.434 -47.660 1.00 47.97 589 ASN A N 1
ATOM 4761 C CA . ASN A 1 589 ? 39.937 -24.862 -46.535 1.00 47.97 589 ASN A CA 1
ATOM 4762 C C . ASN A 1 589 ? 40.427 -24.343 -45.161 1.00 47.97 589 ASN A C 1
ATOM 4764 O O . ASN A 1 589 ? 39.988 -24.859 -44.139 1.00 47.97 589 ASN A O 1
ATOM 4768 N N . THR A 1 590 ? 41.364 -23.393 -45.094 1.00 53.38 590 THR A N 1
ATOM 4769 C CA . THR A 1 590 ? 41.788 -22.794 -43.811 1.00 53.38 590 THR A CA 1
ATOM 4770 C C . THR A 1 590 ? 40.887 -21.621 -43.430 1.00 53.38 590 THR A C 1
ATOM 4772 O O . THR A 1 590 ? 40.592 -20.775 -44.273 1.00 53.38 590 THR A O 1
ATOM 4775 N N . GLU A 1 591 ? 40.446 -21.596 -42.172 1.00 57.59 591 GLU A N 1
ATOM 4776 C CA . GLU A 1 591 ? 39.649 -20.515 -41.576 1.00 57.59 591 GLU A CA 1
ATOM 4777 C C . GLU A 1 591 ? 40.358 -19.160 -41.727 1.00 57.59 591 GLU A C 1
ATOM 4779 O O . GLU A 1 591 ? 41.589 -19.078 -41.661 1.00 57.59 591 GLU A O 1
ATOM 4784 N N . SER A 1 592 ? 39.585 -18.096 -41.953 1.00 67.38 592 SER A N 1
ATOM 4785 C CA . SER A 1 592 ? 40.119 -16.736 -42.078 1.00 67.38 592 SER A CA 1
ATOM 4786 C C . SER A 1 592 ? 40.826 -16.310 -40.783 1.00 67.38 592 SER A C 1
ATOM 4788 O O . SER A 1 592 ? 40.187 -16.276 -39.732 1.00 67.38 592 SER A O 1
ATOM 4790 N N . SER A 1 593 ? 42.115 -15.935 -40.841 1.00 67.94 593 SER A N 1
ATOM 4791 C CA . SER A 1 593 ? 42.895 -15.527 -39.650 1.00 67.94 593 SER A CA 1
ATOM 4792 C C . SER A 1 593 ? 42.207 -14.434 -38.834 1.00 67.94 593 SER A C 1
ATOM 4794 O O . SER A 1 593 ? 42.253 -14.459 -37.610 1.00 67.94 593 SER A O 1
ATOM 4796 N N . ASP A 1 594 ? 41.510 -13.537 -39.531 1.00 69.38 594 ASP A N 1
ATOM 4797 C CA . ASP A 1 594 ? 40.842 -12.354 -38.984 1.00 69.38 594 ASP A CA 1
ATOM 4798 C C . ASP A 1 594 ? 39.506 -12.696 -38.277 1.00 69.38 594 ASP A C 1
ATOM 4800 O O . ASP A 1 594 ? 38.847 -11.813 -37.739 1.00 69.38 594 ASP A O 1
ATOM 4804 N N . PHE A 1 595 ? 39.068 -13.965 -38.305 1.00 81.44 595 PHE A N 1
ATOM 4805 C CA . PHE A 1 595 ? 37.811 -14.441 -37.702 1.00 81.44 595 PHE A CA 1
ATOM 4806 C C . PHE A 1 595 ? 38.030 -15.433 -36.549 1.00 81.44 595 PHE A C 1
ATOM 4808 O O . PHE A 1 595 ? 37.190 -15.549 -35.656 1.00 81.44 595 PHE A O 1
ATOM 4815 N N . VAL A 1 596 ? 39.174 -16.125 -36.536 1.00 84.00 596 VAL A N 1
ATOM 4816 C CA . VAL A 1 596 ? 39.509 -17.151 -35.533 1.00 84.00 596 VAL A CA 1
ATOM 4817 C C . VAL A 1 596 ? 39.566 -16.570 -34.118 1.00 84.00 596 VAL A C 1
ATOM 4819 O O . VAL A 1 596 ? 39.056 -17.196 -33.190 1.00 84.00 596 VAL A O 1
ATOM 4822 N N . GLU A 1 597 ? 40.126 -15.368 -33.947 1.00 83.44 597 GLU A N 1
ATOM 4823 C CA . GLU A 1 597 ? 40.206 -14.700 -32.638 1.00 83.44 597 GLU A CA 1
ATOM 4824 C C . GLU A 1 597 ? 38.807 -14.436 -32.057 1.00 83.44 597 GLU A C 1
ATOM 4826 O O . GLU A 1 597 ? 38.525 -14.821 -30.924 1.00 83.44 597 GLU A O 1
ATOM 4831 N N . ALA A 1 598 ? 37.881 -13.909 -32.866 1.00 86.06 598 ALA A N 1
ATOM 4832 C CA . ALA A 1 598 ? 36.498 -13.672 -32.451 1.00 86.06 598 ALA A CA 1
ATOM 4833 C C . ALA A 1 598 ? 35.766 -14.970 -32.051 1.00 86.06 598 ALA A C 1
ATOM 4835 O O . ALA A 1 598 ? 35.001 -14.984 -31.080 1.00 86.06 598 ALA A O 1
ATOM 4836 N N . LEU A 1 599 ? 36.001 -16.069 -32.779 1.00 87.38 599 LEU A N 1
ATOM 4837 C CA . LEU A 1 599 ? 35.394 -17.372 -32.491 1.00 87.38 599 LEU A CA 1
ATOM 4838 C C . LEU A 1 599 ? 35.955 -18.023 -31.221 1.00 87.38 599 LEU A C 1
ATOM 4840 O O . LEU A 1 599 ? 35.178 -18.585 -30.444 1.00 87.38 599 LEU A O 1
ATOM 4844 N N . ASP A 1 600 ? 37.268 -17.953 -30.985 1.00 85.06 600 ASP A N 1
ATOM 4845 C CA . ASP A 1 600 ? 37.878 -18.535 -29.784 1.00 85.06 600 ASP A CA 1
ATOM 4846 C C . ASP A 1 600 ? 37.463 -17.763 -28.523 1.00 85.06 600 ASP A C 1
ATOM 4848 O O . ASP A 1 600 ? 37.042 -18.379 -27.538 1.00 85.06 600 ASP A O 1
ATOM 4852 N N . THR A 1 601 ? 37.441 -16.425 -28.577 1.00 85.12 601 THR A N 1
ATOM 4853 C CA . THR A 1 601 ? 36.929 -15.590 -27.480 1.00 85.12 601 THR A CA 1
ATOM 4854 C C . THR A 1 601 ? 35.466 -15.910 -27.172 1.00 85.12 601 THR A C 1
ATOM 4856 O O . THR A 1 601 ? 35.122 -16.148 -26.010 1.00 85.12 601 THR A O 1
ATOM 4859 N N . LEU A 1 602 ? 34.605 -16.000 -28.194 1.00 88.00 602 LEU A N 1
ATOM 4860 C CA . LEU A 1 602 ? 33.196 -16.365 -28.019 1.00 88.00 602 LEU A CA 1
ATOM 4861 C C . LEU A 1 602 ? 33.042 -17.762 -27.396 1.00 88.00 602 LEU A C 1
ATOM 4863 O O . LEU A 1 602 ? 32.244 -17.945 -26.473 1.00 88.00 602 LEU A O 1
ATOM 4867 N N . ARG A 1 603 ? 33.824 -18.745 -27.863 1.00 88.06 603 ARG A N 1
ATOM 4868 C CA . ARG A 1 603 ? 33.800 -20.117 -27.340 1.00 88.06 603 ARG A CA 1
ATOM 4869 C C . ARG A 1 603 ? 34.172 -20.155 -25.859 1.00 88.06 603 ARG A C 1
ATOM 4871 O O . ARG A 1 603 ? 33.450 -20.760 -25.065 1.00 88.06 603 ARG A O 1
ATOM 4878 N N . ASN A 1 604 ? 35.268 -19.500 -25.479 1.00 85.44 604 ASN A N 1
ATOM 4879 C CA . ASN A 1 604 ? 35.766 -19.499 -24.103 1.00 85.44 604 ASN A CA 1
ATOM 4880 C C . ASN A 1 604 ? 34.767 -18.814 -23.152 1.00 85.44 604 ASN A C 1
ATOM 4882 O O . ASN A 1 604 ? 34.446 -19.362 -22.094 1.00 85.44 604 ASN A O 1
ATOM 4886 N N . ARG A 1 605 ? 34.176 -17.687 -23.572 1.00 83.19 605 ARG A N 1
ATOM 4887 C CA . ARG A 1 605 ? 33.138 -16.972 -22.812 1.00 83.19 605 ARG A CA 1
ATOM 4888 C C . ARG A 1 605 ? 31.869 -17.801 -22.614 1.00 83.19 605 ARG A C 1
ATOM 4890 O O . ARG A 1 605 ? 31.367 -17.890 -21.497 1.00 83.19 605 ARG A O 1
ATOM 4897 N N . LEU A 1 606 ? 31.361 -18.451 -23.665 1.00 86.56 606 LEU A N 1
ATOM 4898 C CA . LEU A 1 606 ? 30.169 -19.302 -23.561 1.00 86.56 606 LEU A CA 1
ATOM 4899 C C . LEU A 1 606 ? 30.405 -20.523 -22.661 1.00 86.56 606 LEU A C 1
ATOM 4901 O O . LEU A 1 606 ? 29.501 -20.926 -21.929 1.00 86.56 606 LEU A O 1
ATOM 4905 N N . HIS A 1 607 ? 31.612 -21.095 -22.667 1.00 84.81 607 HIS A N 1
ATOM 4906 C CA . HIS A 1 607 ? 31.963 -22.166 -21.735 1.00 84.81 607 HIS A CA 1
ATOM 4907 C C . HIS A 1 607 ? 32.005 -21.692 -20.281 1.00 84.81 607 HIS A C 1
ATOM 4909 O O . HIS A 1 607 ? 31.458 -22.384 -19.422 1.00 84.81 607 HIS A O 1
ATOM 4915 N N . LEU A 1 608 ? 32.580 -20.517 -20.008 1.00 83.19 608 LEU A N 1
ATOM 4916 C CA . LEU A 1 608 ? 32.590 -19.927 -18.668 1.00 83.19 608 LEU A CA 1
ATOM 4917 C C . LEU A 1 608 ? 31.156 -19.687 -18.163 1.00 83.19 608 LEU A C 1
ATOM 4919 O O . LEU A 1 608 ? 30.786 -20.131 -17.076 1.00 83.19 608 LEU A O 1
ATOM 4923 N N . LEU A 1 609 ? 30.306 -19.090 -18.999 1.00 84.88 609 LEU A N 1
ATOM 4924 C CA . LEU A 1 609 ? 28.908 -18.801 -18.667 1.00 84.88 609 LEU A CA 1
ATOM 4925 C C . LEU A 1 609 ? 28.073 -20.067 -18.459 1.00 84.88 609 LEU A C 1
ATOM 4927 O O . LEU A 1 609 ? 27.203 -20.079 -17.594 1.00 84.88 609 LEU A O 1
ATOM 4931 N N . LYS A 1 610 ? 28.372 -21.160 -19.172 1.00 84.56 610 LYS A N 1
ATOM 4932 C CA . LYS A 1 610 ? 27.749 -22.470 -18.925 1.00 84.56 610 LYS A CA 1
ATOM 4933 C C . LYS A 1 610 ? 28.072 -23.020 -17.536 1.00 84.56 610 LYS A C 1
ATOM 4935 O O . LYS A 1 610 ? 27.259 -23.746 -16.973 1.00 84.56 610 LYS A O 1
ATOM 4940 N N . THR A 1 611 ? 29.266 -22.735 -17.019 1.00 81.62 611 THR A N 1
ATOM 4941 C CA . THR A 1 611 ? 29.669 -23.177 -15.676 1.00 81.62 611 THR A CA 1
ATOM 4942 C C . THR A 1 611 ? 29.152 -22.266 -14.566 1.00 81.62 611 THR A C 1
ATOM 4944 O O . THR A 1 611 ? 28.976 -22.743 -13.450 1.00 81.62 611 THR A O 1
ATOM 4947 N N . GLY A 1 612 ? 28.913 -20.985 -14.867 1.00 78.06 612 GLY A N 1
ATOM 4948 C CA . GLY A 1 612 ? 28.485 -19.982 -13.894 1.00 78.06 612 GLY A CA 1
ATOM 4949 C C . GLY A 1 612 ? 26.971 -19.812 -13.778 1.00 78.06 612 GLY A C 1
ATOM 4950 O O . GLY A 1 612 ? 26.472 -19.691 -12.668 1.00 78.06 612 GLY A O 1
ATOM 4951 N N . LEU A 1 613 ? 26.222 -19.793 -14.884 1.00 83.94 613 LEU A N 1
ATOM 4952 C CA . LEU A 1 613 ? 24.772 -19.552 -14.874 1.00 83.94 613 LEU A CA 1
ATOM 4953 C C . LEU A 1 613 ? 23.972 -20.835 -14.635 1.00 83.94 613 LEU A C 1
ATOM 4955 O O . LEU A 1 613 ? 24.408 -21.947 -14.942 1.00 83.94 613 LEU A O 1
ATOM 4959 N N . ASN A 1 614 ? 22.756 -20.680 -14.118 1.00 84.75 614 ASN A N 1
ATOM 4960 C CA . ASN A 1 614 ? 21.787 -21.768 -14.096 1.00 84.75 614 ASN A CA 1
ATOM 4961 C C . ASN A 1 614 ? 21.417 -22.229 -15.519 1.00 84.75 614 ASN A C 1
ATOM 4963 O O . ASN A 1 614 ? 21.560 -21.511 -16.515 1.00 84.75 614 ASN A O 1
ATOM 4967 N N . SER A 1 615 ? 20.913 -23.459 -15.608 1.00 81.50 615 SER A N 1
ATOM 4968 C CA . SER A 1 615 ? 20.658 -24.119 -16.890 1.00 81.50 615 SER A CA 1
ATOM 4969 C C . SER A 1 615 ? 19.629 -23.387 -17.761 1.00 81.50 615 SER A C 1
ATOM 4971 O O . SER A 1 615 ? 19.813 -23.305 -18.976 1.00 81.50 615 SER A O 1
ATOM 4973 N N . LYS A 1 616 ? 18.565 -22.833 -17.168 1.00 82.31 616 LYS A N 1
ATOM 4974 C CA . LYS A 1 616 ? 17.481 -22.158 -17.900 1.00 82.31 616 LYS A CA 1
ATOM 4975 C C . LYS A 1 616 ? 17.949 -20.833 -18.495 1.00 82.31 616 LYS A C 1
ATOM 4977 O O . LYS A 1 616 ? 17.740 -20.596 -19.686 1.00 82.31 616 LYS A O 1
ATOM 4982 N N . ASP A 1 617 ? 18.636 -20.022 -17.700 1.00 83.75 617 ASP A N 1
ATOM 4983 C CA . ASP A 1 617 ? 19.135 -18.719 -18.129 1.00 83.75 617 ASP A CA 1
ATOM 4984 C C . ASP A 1 617 ? 20.270 -18.867 -19.138 1.00 83.75 617 ASP A C 1
ATOM 4986 O O . ASP A 1 617 ? 20.272 -18.176 -20.156 1.00 83.75 617 ASP A O 1
ATOM 4990 N N . PHE A 1 618 ? 21.165 -19.847 -18.959 1.00 87.38 618 PHE A N 1
ATOM 4991 C CA . PHE A 1 618 ? 22.171 -20.159 -19.974 1.00 87.38 618 PHE A CA 1
ATOM 4992 C C . PHE A 1 618 ? 21.526 -20.562 -21.310 1.00 87.38 618 PHE A C 1
ATOM 4994 O O . PHE A 1 618 ? 21.952 -20.091 -22.366 1.00 87.38 618 PHE A O 1
ATOM 5001 N N . LEU A 1 619 ? 20.482 -21.405 -21.286 1.00 85.19 619 LEU A N 1
ATOM 5002 C CA . LEU A 1 619 ? 19.756 -21.809 -22.495 1.00 85.19 619 LEU A CA 1
ATOM 5003 C C . LEU A 1 619 ? 19.130 -20.619 -23.230 1.00 85.19 619 LEU A C 1
ATOM 5005 O O . LEU A 1 619 ? 19.145 -20.591 -24.461 1.00 85.19 619 LEU A O 1
ATOM 5009 N N . TYR A 1 620 ? 18.567 -19.662 -22.494 1.00 84.38 620 TYR A N 1
ATOM 5010 C CA . TYR A 1 620 ? 18.026 -18.433 -23.068 1.00 84.38 620 TYR A CA 1
ATOM 5011 C C . TYR A 1 620 ? 19.138 -17.553 -23.657 1.00 84.38 620 TYR A C 1
ATOM 5013 O O . TYR A 1 620 ? 19.031 -17.107 -24.803 1.00 84.38 620 TYR A O 1
ATOM 5021 N N . LEU A 1 621 ? 20.231 -17.378 -22.912 1.00 87.00 621 LEU A N 1
ATOM 5022 C CA . LEU A 1 621 ? 21.379 -16.556 -23.277 1.00 87.00 621 LEU A CA 1
ATOM 5023 C C . LEU A 1 621 ? 22.002 -16.993 -24.611 1.00 87.00 621 LEU A C 1
ATOM 5025 O O . LEU A 1 621 ? 22.055 -16.206 -25.557 1.00 87.00 621 LEU A O 1
ATOM 5029 N N . TRP A 1 622 ? 22.442 -18.254 -24.730 1.00 87.69 622 TRP A N 1
ATOM 5030 C CA . TRP A 1 622 ? 23.172 -18.694 -25.928 1.00 87.69 622 TRP A CA 1
ATOM 5031 C C . TRP A 1 622 ? 22.287 -18.712 -27.179 1.00 87.69 622 TRP A C 1
ATOM 5033 O O . TRP A 1 622 ? 22.771 -18.400 -28.267 1.00 87.69 622 TRP A O 1
ATOM 5043 N N . ARG A 1 623 ? 20.991 -19.042 -27.045 1.00 87.19 623 ARG A N 1
ATOM 5044 C CA . ARG A 1 623 ? 20.034 -19.015 -28.169 1.00 87.19 623 ARG A CA 1
ATOM 5045 C C . ARG A 1 623 ? 19.861 -17.608 -28.716 1.00 87.19 623 ARG A C 1
ATOM 5047 O O . ARG A 1 623 ? 19.761 -17.423 -29.923 1.00 87.19 623 ARG A O 1
ATOM 5054 N N . SER A 1 624 ? 19.832 -16.640 -27.815 1.00 86.50 624 SER A N 1
ATOM 5055 C CA . SER A 1 624 ? 19.645 -15.238 -28.149 1.00 86.50 624 SER A CA 1
ATOM 5056 C C . SER A 1 624 ? 20.922 -14.618 -28.731 1.00 86.50 624 SER A C 1
ATOM 5058 O O . SER A 1 624 ? 20.852 -13.801 -29.643 1.00 86.50 624 SER A O 1
ATOM 5060 N N . ILE A 1 625 ? 22.101 -15.067 -28.283 1.00 88.56 625 ILE A N 1
ATOM 5061 C CA . ILE A 1 625 ? 23.384 -14.732 -28.920 1.00 88.56 625 ILE A CA 1
ATOM 5062 C C . ILE A 1 625 ? 23.445 -15.289 -30.347 1.00 88.56 625 ILE A C 1
ATOM 5064 O O . ILE A 1 625 ? 23.839 -14.566 -31.255 1.00 88.56 625 ILE A O 1
ATOM 5068 N N . ALA A 1 626 ? 23.031 -16.542 -30.568 1.00 88.06 626 ALA A N 1
ATOM 5069 C CA . ALA A 1 626 ? 23.006 -17.135 -31.907 1.00 88.06 626 ALA A CA 1
ATOM 5070 C C . ALA A 1 626 ? 22.120 -16.332 -32.880 1.00 88.06 626 ALA A C 1
ATOM 5072 O O . ALA A 1 626 ? 22.553 -16.032 -33.989 1.00 88.06 626 ALA A O 1
ATOM 5073 N N . ASP A 1 627 ? 20.933 -15.912 -32.433 1.00 85.94 627 ASP A N 1
ATOM 5074 C CA . ASP A 1 627 ? 20.024 -15.054 -33.207 1.00 85.94 627 ASP A CA 1
ATOM 5075 C C . ASP A 1 627 ? 20.650 -13.679 -33.519 1.00 85.94 627 ASP A C 1
ATOM 5077 O O . ASP A 1 627 ? 20.645 -13.223 -34.663 1.00 85.94 627 ASP A O 1
ATOM 5081 N N . GLY A 1 628 ? 21.282 -13.044 -32.523 1.00 83.62 628 GLY A N 1
ATOM 5082 C CA . GLY A 1 628 ? 21.991 -11.773 -32.705 1.00 83.62 628 GLY A CA 1
ATOM 5083 C C . GLY A 1 628 ? 23.156 -11.861 -33.699 1.00 83.62 628 GLY A C 1
ATOM 5084 O O . GLY A 1 628 ? 23.327 -10.971 -34.532 1.00 83.62 628 GLY A O 1
ATOM 5085 N N . LEU A 1 629 ? 23.925 -12.952 -33.658 1.00 88.69 629 LEU A N 1
ATOM 5086 C CA . LEU A 1 629 ? 25.026 -13.209 -34.591 1.00 88.69 629 LEU A CA 1
ATOM 5087 C C . LEU A 1 629 ? 24.528 -13.506 -36.014 1.00 88.69 629 LEU A C 1
ATOM 5089 O O . LEU A 1 629 ? 25.137 -13.029 -36.972 1.00 88.69 629 LEU A O 1
ATOM 5093 N N . ASP A 1 630 ? 23.419 -14.241 -36.165 1.00 88.12 630 ASP A N 1
ATOM 5094 C CA . ASP A 1 630 ? 22.788 -14.505 -37.467 1.00 88.12 630 ASP A CA 1
ATOM 5095 C C . ASP A 1 630 ? 22.409 -13.197 -38.174 1.00 88.12 630 ASP A C 1
ATOM 5097 O O . ASP A 1 630 ? 22.776 -12.977 -39.331 1.00 88.12 630 ASP A O 1
ATOM 5101 N N . GLN A 1 631 ? 21.750 -12.288 -37.448 1.00 86.56 631 GLN A N 1
ATOM 5102 C CA . GLN A 1 631 ? 21.355 -10.972 -37.958 1.00 86.56 631 GLN A CA 1
ATOM 5103 C C . GLN A 1 631 ? 22.558 -10.066 -38.240 1.00 86.56 631 GLN A C 1
ATOM 5105 O O . GLN A 1 631 ? 22.604 -9.393 -39.276 1.00 86.56 631 GLN A O 1
ATOM 5110 N N . PHE A 1 632 ? 23.553 -10.050 -37.349 1.00 85.31 632 PHE A N 1
ATOM 5111 C CA . PHE A 1 632 ? 24.757 -9.237 -37.516 1.00 85.31 632 PHE A CA 1
ATOM 5112 C C . PHE A 1 632 ? 25.543 -9.636 -38.770 1.00 85.31 632 PHE A C 1
ATOM 5114 O O . PHE A 1 632 ? 25.828 -8.786 -39.611 1.00 85.31 632 PHE A O 1
ATOM 5121 N N . ILE A 1 633 ? 25.849 -10.922 -38.954 1.00 85.31 633 ILE A N 1
ATOM 5122 C CA . ILE A 1 633 ? 26.629 -11.403 -40.106 1.00 85.31 633 ILE A CA 1
ATOM 5123 C C . ILE A 1 633 ? 25.845 -11.218 -41.412 1.00 85.31 633 ILE A C 1
ATOM 5125 O O . ILE A 1 633 ? 26.403 -10.788 -42.427 1.00 85.31 633 ILE A O 1
ATOM 5129 N N . PHE A 1 634 ? 24.538 -11.496 -41.393 1.00 84.44 634 PHE A N 1
ATOM 5130 C CA . PHE A 1 634 ? 23.680 -11.311 -42.560 1.00 84.44 634 PHE A CA 1
ATOM 5131 C C . PHE A 1 634 ? 23.617 -9.842 -43.002 1.00 84.44 634 PHE A C 1
ATOM 5133 O O . PHE A 1 634 ? 23.826 -9.532 -44.175 1.00 84.44 634 PHE A O 1
ATOM 5140 N N . SER A 1 635 ? 23.377 -8.920 -42.069 1.00 82.00 635 SER A N 1
ATOM 5141 C CA . SER A 1 635 ? 23.274 -7.490 -42.381 1.00 82.00 635 SER A CA 1
ATOM 5142 C C . SER A 1 635 ? 24.614 -6.874 -42.795 1.00 82.00 635 SER A C 1
ATOM 5144 O O . SER A 1 635 ? 24.665 -6.078 -43.734 1.00 82.00 635 SER A O 1
ATOM 5146 N N . SER A 1 636 ? 25.705 -7.258 -42.131 1.00 78.50 636 SER A N 1
ATOM 5147 C CA . SER A 1 636 ? 27.017 -6.631 -42.309 1.00 78.50 636 SER A CA 1
ATOM 5148 C C . SER A 1 636 ? 27.788 -7.134 -43.532 1.00 78.50 636 SER A C 1
ATOM 5150 O O . SER A 1 636 ? 28.442 -6.331 -44.205 1.00 78.50 636 SER A O 1
ATOM 5152 N N . ILE A 1 637 ? 27.681 -8.429 -43.857 1.00 79.62 637 ILE A N 1
ATOM 5153 C CA . ILE A 1 637 ? 28.414 -9.059 -44.965 1.00 79.62 637 ILE A CA 1
ATOM 5154 C C . ILE A 1 637 ? 27.486 -9.296 -46.162 1.00 79.62 637 ILE A C 1
ATOM 5156 O O . ILE A 1 637 ? 27.728 -8.746 -47.236 1.00 79.62 637 ILE A O 1
ATOM 5160 N N . VAL A 1 638 ? 26.405 -10.068 -45.988 1.00 77.19 638 VAL A N 1
ATOM 5161 C CA . VAL A 1 638 ? 25.536 -10.504 -47.103 1.00 77.19 638 VAL A CA 1
ATOM 5162 C C . VAL A 1 638 ? 24.754 -9.332 -47.702 1.00 77.19 638 VAL A C 1
ATOM 5164 O O . VAL A 1 638 ? 24.772 -9.131 -48.914 1.00 77.19 638 VAL A O 1
ATOM 5167 N N . MET A 1 639 ? 24.114 -8.518 -46.861 1.00 78.00 639 MET A N 1
ATOM 5168 C CA . MET A 1 639 ? 23.380 -7.316 -47.285 1.00 78.00 639 MET A CA 1
ATOM 5169 C C . MET A 1 639 ? 24.253 -6.054 -47.314 1.00 78.00 639 MET A C 1
ATOM 5171 O O . MET A 1 639 ? 23.823 -5.007 -47.796 1.00 78.00 639 MET A O 1
ATOM 5175 N N . GLY A 1 640 ? 25.499 -6.144 -46.843 1.00 67.38 640 GLY A N 1
ATOM 5176 C CA . GLY A 1 640 ? 26.420 -5.018 -46.696 1.00 67.38 640 GLY A CA 1
ATOM 5177 C C . GLY A 1 640 ? 27.105 -4.551 -47.983 1.00 67.38 640 GLY A C 1
ATOM 5178 O O . GLY A 1 640 ? 28.029 -3.737 -47.903 1.00 67.38 640 GLY A O 1
ATOM 5179 N N . GLY A 1 641 ? 26.695 -5.048 -49.154 1.00 65.12 641 GLY A N 1
ATOM 5180 C CA . GLY A 1 641 ? 27.253 -4.667 -50.457 1.00 65.12 641 GLY A CA 1
ATOM 5181 C C . GLY A 1 641 ? 28.532 -5.411 -50.861 1.00 65.12 641 GLY A C 1
ATOM 5182 O O . GLY A 1 641 ? 29.230 -4.950 -51.762 1.00 65.12 641 GLY A O 1
ATOM 5183 N N . ALA A 1 642 ? 28.859 -6.534 -50.212 1.00 73.56 642 ALA A N 1
ATOM 5184 C CA . ALA A 1 642 ? 29.944 -7.411 -50.651 1.00 73.56 642 ALA A CA 1
ATOM 5185 C C . ALA A 1 642 ? 29.565 -8.144 -51.952 1.00 73.56 642 ALA A C 1
ATOM 5187 O O . ALA A 1 642 ? 28.417 -8.550 -52.142 1.00 73.56 642 ALA A O 1
ATOM 5188 N N . THR A 1 643 ? 30.533 -8.333 -52.852 1.00 76.00 643 THR A N 1
ATOM 5189 C CA . THR A 1 643 ? 30.362 -9.173 -54.050 1.00 76.00 643 THR A CA 1
ATOM 5190 C C . THR A 1 643 ? 31.040 -10.514 -53.814 1.00 76.00 643 THR A C 1
ATOM 5192 O O . THR A 1 643 ? 32.121 -10.553 -53.239 1.00 76.00 643 THR A O 1
ATOM 5195 N N . PHE A 1 644 ? 30.407 -11.616 -54.221 1.00 79.38 644 PHE A N 1
ATOM 5196 C CA . PHE A 1 644 ? 30.893 -12.964 -53.923 1.00 79.38 644 PHE A CA 1
ATOM 5197 C C . PHE A 1 644 ? 31.385 -13.674 -55.186 1.00 79.38 644 PHE A C 1
ATOM 5199 O O . PHE A 1 644 ? 30.626 -13.880 -56.133 1.00 79.38 644 PHE A O 1
ATOM 5206 N N . SER A 1 645 ? 32.648 -14.101 -55.182 1.00 82.06 645 SER A N 1
ATOM 5207 C CA . SER A 1 645 ? 33.189 -15.050 -56.155 1.00 82.06 645 SER A CA 1
ATOM 5208 C C . SER A 1 645 ? 32.916 -16.496 -55.729 1.00 82.06 645 SER A C 1
ATOM 5210 O O . SER A 1 645 ? 32.633 -16.774 -54.564 1.00 82.06 645 SER A O 1
ATOM 5212 N N . LYS A 1 646 ? 33.065 -17.468 -56.643 1.00 75.06 646 LYS A N 1
ATOM 5213 C CA . LYS A 1 646 ? 32.905 -18.899 -56.304 1.00 75.06 646 LYS A CA 1
ATOM 5214 C C . LYS A 1 646 ? 33.871 -19.347 -55.195 1.00 75.06 646 LYS A C 1
ATOM 5216 O O . LYS A 1 646 ? 33.532 -20.212 -54.393 1.00 75.06 646 LYS A O 1
ATOM 5221 N N . ARG A 1 647 ? 35.061 -18.735 -55.124 1.00 75.12 647 ARG A N 1
ATOM 5222 C CA . ARG A 1 647 ? 36.029 -18.951 -54.039 1.00 75.12 647 ARG A CA 1
ATOM 5223 C C . ARG A 1 647 ? 35.596 -18.250 -52.747 1.00 75.12 647 ARG A C 1
ATOM 5225 O O . ARG A 1 647 ? 35.672 -18.874 -51.694 1.00 75.12 647 ARG A O 1
ATOM 5232 N N . GLY A 1 648 ? 35.089 -17.017 -52.829 1.00 79.06 648 GLY A N 1
ATOM 5233 C CA . GLY A 1 648 ? 34.554 -16.272 -51.683 1.00 79.06 648 GLY A CA 1
ATOM 5234 C C . GLY A 1 648 ? 33.370 -16.971 -51.007 1.00 79.06 648 GLY A C 1
ATOM 5235 O O . GLY A 1 648 ? 33.333 -17.058 -49.785 1.00 79.06 648 GLY A O 1
ATOM 5236 N N . VAL A 1 649 ? 32.457 -17.568 -51.783 1.00 81.19 649 VAL A N 1
ATOM 5237 C CA . VAL A 1 649 ? 31.344 -18.383 -51.251 1.00 81.19 649 VAL A CA 1
ATOM 5238 C C . VAL A 1 649 ? 31.852 -19.609 -50.490 1.00 81.19 649 VAL A C 1
ATOM 5240 O O . VAL A 1 649 ? 31.320 -19.939 -49.430 1.00 81.19 649 VAL A O 1
ATOM 5243 N N . ASN A 1 650 ? 32.884 -20.287 -51.004 1.00 81.19 650 ASN A N 1
ATOM 5244 C CA . ASN A 1 650 ? 33.470 -21.442 -50.324 1.00 81.19 650 ASN A CA 1
ATOM 5245 C C . ASN A 1 650 ? 34.170 -21.032 -49.021 1.00 81.19 650 ASN A C 1
ATOM 5247 O O . ASN A 1 650 ? 33.961 -21.694 -48.010 1.00 81.19 650 ASN A O 1
ATOM 5251 N N . GLN A 1 651 ? 34.923 -19.926 -49.016 1.00 82.31 651 GLN A N 1
ATOM 5252 C CA . GLN A 1 651 ? 35.556 -19.408 -47.797 1.00 82.31 651 GLN A CA 1
ATOM 5253 C C . GLN A 1 651 ? 34.512 -18.997 -46.751 1.00 82.31 651 GLN A C 1
ATOM 5255 O O . GLN A 1 651 ? 34.592 -19.433 -45.608 1.00 82.31 651 GLN A O 1
ATOM 5260 N N . PHE A 1 652 ? 33.478 -18.251 -47.157 1.00 84.56 652 PHE A N 1
ATOM 5261 C CA . PHE A 1 652 ? 32.375 -17.864 -46.275 1.00 84.56 652 PHE A CA 1
ATOM 5262 C C . PHE A 1 652 ? 31.663 -19.101 -45.711 1.00 84.56 652 PHE A C 1
ATOM 5264 O O . PHE A 1 652 ? 31.361 -19.169 -44.525 1.00 84.56 652 PHE A O 1
ATOM 5271 N N . SER A 1 653 ? 31.449 -20.136 -46.533 1.00 84.38 653 SER A N 1
ATOM 5272 C CA . SER A 1 653 ? 30.869 -21.400 -46.072 1.00 84.38 653 SER A CA 1
ATOM 5273 C C . SER A 1 653 ? 31.748 -22.125 -45.046 1.00 84.38 653 SER A C 1
ATOM 5275 O O . SER A 1 653 ? 31.187 -22.771 -44.163 1.00 84.38 653 SER A O 1
ATOM 5277 N N . THR A 1 654 ? 33.075 -22.068 -45.166 1.00 85.06 654 THR A N 1
ATOM 5278 C CA . THR A 1 654 ? 34.013 -22.672 -44.204 1.00 85.06 654 THR A CA 1
ATOM 5279 C C . THR A 1 654 ? 34.030 -21.886 -42.894 1.00 85.06 654 THR A C 1
ATOM 5281 O O . THR A 1 654 ? 33.880 -22.477 -41.827 1.00 85.06 654 THR A O 1
ATOM 5284 N N . ASP A 1 655 ? 34.093 -20.556 -42.961 1.00 86.50 655 ASP A N 1
ATOM 5285 C CA . ASP A 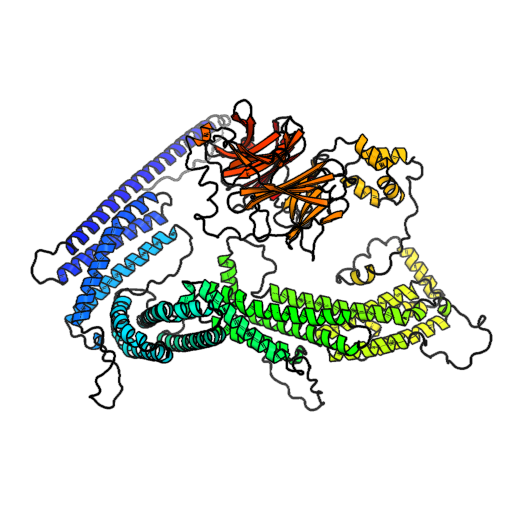1 655 ? 34.086 -19.693 -41.775 1.00 86.50 655 ASP A CA 1
ATOM 5286 C C . ASP A 1 655 ? 32.759 -19.810 -40.993 1.00 86.50 655 ASP A C 1
ATOM 5288 O O . ASP A 1 655 ? 32.748 -19.905 -39.765 1.00 86.50 655 ASP A O 1
ATOM 5292 N N . MET A 1 656 ? 31.616 -19.896 -41.686 1.00 89.56 656 MET A N 1
ATOM 5293 C CA . MET A 1 656 ? 30.319 -20.123 -41.031 1.00 89.56 656 MET A CA 1
ATOM 5294 C C . MET A 1 656 ? 30.207 -21.529 -40.428 1.00 89.56 656 MET A C 1
ATOM 5296 O O . MET A 1 656 ? 29.550 -21.711 -39.403 1.00 89.56 656 MET A O 1
ATOM 5300 N N . GLN A 1 657 ? 30.861 -22.538 -41.019 1.00 86.56 657 GLN A N 1
ATOM 5301 C CA . GLN A 1 657 ? 30.962 -23.858 -40.390 1.00 86.56 657 GLN A CA 1
ATOM 5302 C C . GLN A 1 657 ? 31.760 -23.790 -39.086 1.00 86.56 657 GLN A C 1
ATOM 5304 O O . GLN A 1 657 ? 31.313 -24.377 -38.103 1.00 86.56 657 GLN A O 1
ATOM 5309 N N . ALA A 1 658 ? 32.857 -23.029 -39.043 1.00 86.44 658 ALA A N 1
ATOM 5310 C CA . ALA A 1 658 ? 33.626 -22.796 -37.822 1.00 86.44 658 ALA A CA 1
ATOM 5311 C C . ALA A 1 658 ? 32.781 -22.117 -36.727 1.00 86.44 658 ALA A C 1
ATOM 5313 O O . ALA A 1 658 ? 32.769 -22.572 -35.582 1.00 86.44 658 ALA A O 1
ATOM 5314 N N . LEU A 1 659 ? 31.962 -21.118 -37.085 1.00 89.56 659 LEU A N 1
ATOM 5315 C CA . LEU A 1 659 ? 30.988 -20.519 -36.163 1.00 89.56 659 LEU A CA 1
ATOM 5316 C C . LEU A 1 659 ? 29.997 -21.556 -35.611 1.00 89.56 659 LEU A C 1
ATOM 5318 O O . LEU A 1 659 ? 29.732 -21.590 -34.411 1.00 89.56 659 LEU A O 1
ATOM 5322 N N . PHE A 1 660 ? 29.466 -22.445 -36.455 1.00 89.31 660 PHE A N 1
ATOM 5323 C CA . PHE A 1 660 ? 28.555 -23.500 -35.998 1.00 89.31 660 PHE A CA 1
ATOM 5324 C C . PHE A 1 660 ? 29.224 -24.489 -35.034 1.00 89.31 660 PHE A C 1
ATOM 5326 O O . PHE A 1 660 ? 28.550 -24.984 -34.126 1.00 89.31 660 PHE A O 1
ATOM 5333 N N . LEU A 1 661 ? 30.528 -24.750 -35.180 1.00 87.88 661 LEU A N 1
ATOM 5334 C CA . LEU A 1 661 ? 31.282 -25.612 -34.263 1.00 87.88 661 LEU A CA 1
ATOM 5335 C C . LEU A 1 661 ? 31.370 -25.021 -32.848 1.00 87.88 661 LEU A C 1
ATOM 5337 O O . LEU A 1 661 ? 31.330 -25.782 -31.883 1.00 87.88 661 LEU A O 1
ATOM 5341 N N . VAL A 1 662 ? 31.384 -23.689 -32.697 1.00 88.25 662 VAL A N 1
ATOM 5342 C CA . VAL A 1 662 ? 31.354 -23.024 -31.376 1.00 88.25 662 VAL A CA 1
ATOM 5343 C C . VAL A 1 662 ? 30.090 -23.388 -30.585 1.00 88.25 662 VAL A C 1
ATOM 5345 O O . VAL A 1 662 ? 30.148 -23.564 -29.370 1.00 88.25 662 VAL A O 1
ATOM 5348 N N . PHE A 1 663 ? 28.953 -23.565 -31.266 1.00 88.81 663 PHE A N 1
ATOM 5349 C CA . PHE A 1 663 ? 27.664 -23.882 -30.636 1.00 88.81 663 PHE A CA 1
ATOM 5350 C C . PHE A 1 663 ? 27.353 -25.385 -30.556 1.00 88.81 663 PHE A C 1
ATOM 5352 O O . PHE A 1 663 ? 26.402 -25.789 -29.880 1.00 88.81 663 PHE A O 1
ATOM 5359 N N . GLN A 1 664 ? 28.151 -26.235 -31.206 1.00 85.44 664 GLN A N 1
ATOM 5360 C CA . GLN A 1 664 ? 27.976 -27.690 -31.197 1.00 85.44 664 GLN A CA 1
ATOM 5361 C C . GLN A 1 664 ? 27.959 -28.316 -29.782 1.00 85.44 664 GLN A C 1
ATOM 5363 O O . GLN A 1 664 ? 27.147 -29.217 -29.556 1.00 85.44 664 GLN A O 1
ATOM 5368 N N . PRO A 1 665 ? 28.747 -27.845 -28.790 1.00 85.81 665 PRO A N 1
ATOM 5369 C CA . PRO A 1 665 ? 28.678 -28.352 -27.414 1.00 85.81 665 PRO A CA 1
ATOM 5370 C C . PRO A 1 665 ? 27.344 -28.087 -26.693 1.00 85.81 665 PRO A C 1
ATOM 5372 O O . PRO A 1 665 ? 27.110 -28.637 -25.612 1.00 85.81 665 PRO A O 1
ATOM 5375 N N . PHE A 1 666 ? 26.488 -27.220 -27.245 1.00 83.88 666 PHE A N 1
ATOM 5376 C CA . PHE A 1 666 ? 25.212 -26.809 -26.648 1.00 83.88 666 PHE A CA 1
ATOM 5377 C C . PHE A 1 666 ? 23.998 -27.284 -27.461 1.00 83.88 666 PHE A C 1
ATOM 5379 O O . PHE A 1 666 ? 22.891 -27.347 -26.927 1.00 83.88 666 PHE A O 1
ATOM 5386 N N . CYS A 1 667 ? 24.183 -27.641 -28.738 1.00 84.19 667 CYS A N 1
ATOM 5387 C CA . CYS A 1 667 ? 23.108 -28.088 -29.616 1.00 84.19 667 CYS A CA 1
ATOM 5388 C C . CYS A 1 667 ? 23.571 -29.105 -30.672 1.00 84.19 667 CYS A C 1
ATOM 5390 O O . CYS A 1 667 ? 24.596 -28.932 -31.322 1.00 84.19 667 CYS A O 1
ATOM 5392 N N . VAL A 1 668 ? 22.734 -30.117 -30.931 1.00 81.25 668 VAL A N 1
ATOM 5393 C CA . VAL A 1 668 ? 22.959 -31.147 -31.964 1.00 81.25 668 VAL A CA 1
ATOM 5394 C C . VAL A 1 668 ? 22.935 -30.572 -33.391 1.00 81.25 668 VAL A C 1
ATOM 5396 O O . VAL A 1 668 ? 23.588 -31.112 -34.282 1.00 81.25 668 VAL A O 1
ATOM 5399 N N . ARG A 1 669 ? 22.179 -29.490 -33.641 1.00 83.25 669 ARG A N 1
ATOM 5400 C CA . ARG A 1 669 ? 22.045 -28.849 -34.966 1.00 83.25 669 ARG A CA 1
ATOM 5401 C C . ARG A 1 669 ? 22.164 -27.319 -34.880 1.00 83.25 669 ARG A C 1
ATOM 5403 O O . ARG A 1 669 ? 21.146 -26.633 -34.988 1.00 83.25 669 ARG A O 1
ATOM 5410 N N . PRO A 1 670 ? 23.383 -26.766 -34.753 1.00 85.12 670 PRO A N 1
ATOM 5411 C CA . PRO A 1 670 ? 23.596 -25.320 -34.632 1.00 85.12 670 PRO A CA 1
ATOM 5412 C C . PRO A 1 670 ? 22.997 -24.514 -35.791 1.00 85.12 670 PRO A C 1
ATOM 5414 O O . PRO A 1 670 ? 22.348 -23.503 -35.564 1.00 85.12 670 PRO A O 1
ATOM 5417 N N . GLN A 1 671 ? 23.093 -25.028 -37.021 1.00 83.12 671 GLN A N 1
ATOM 5418 C CA . GLN A 1 671 ? 22.579 -24.398 -38.250 1.00 83.12 671 GLN A CA 1
ATOM 5419 C C . GLN A 1 671 ? 21.080 -24.048 -38.219 1.00 83.12 671 GLN A C 1
ATOM 5421 O O . GLN A 1 671 ? 20.620 -23.230 -39.011 1.00 83.12 671 GLN A O 1
ATOM 5426 N N . ALA A 1 672 ? 20.287 -24.691 -37.355 1.00 85.50 672 ALA A N 1
ATOM 5427 C CA . ALA A 1 672 ? 18.866 -24.379 -37.218 1.00 85.50 672 ALA A CA 1
ATOM 5428 C C . ALA A 1 672 ? 18.622 -23.015 -36.549 1.00 85.50 672 ALA A C 1
ATOM 5430 O O . ALA A 1 672 ? 17.580 -22.415 -36.790 1.00 85.50 672 ALA A O 1
ATOM 5431 N N . PHE A 1 673 ? 19.581 -22.537 -35.751 1.00 84.69 673 PHE A N 1
ATOM 5432 C CA . PHE A 1 673 ? 19.524 -21.267 -35.024 1.00 84.69 673 PHE A CA 1
ATOM 5433 C C . PHE A 1 673 ? 20.099 -20.087 -35.823 1.00 84.69 673 PHE A C 1
ATOM 5435 O O . PHE A 1 673 ? 20.063 -18.969 -35.333 1.00 84.69 673 PHE A O 1
ATOM 5442 N N . PHE A 1 674 ? 20.577 -20.334 -37.051 1.00 90.06 674 PHE A N 1
ATOM 5443 C CA . PHE A 1 674 ? 21.119 -19.324 -37.968 1.00 90.06 674 PHE A CA 1
ATOM 5444 C C . PHE A 1 674 ? 20.381 -19.348 -39.322 1.00 90.06 674 PHE A C 1
ATOM 5446 O O . PHE A 1 674 ? 20.947 -19.775 -40.339 1.00 90.06 674 PHE A O 1
ATOM 5453 N N . PRO A 1 675 ? 19.074 -19.025 -39.351 1.00 88.19 675 PRO A N 1
ATOM 5454 C CA . PRO A 1 675 ? 18.265 -19.117 -40.562 1.00 88.19 675 PRO A CA 1
ATOM 5455 C C . PRO A 1 675 ? 18.770 -18.209 -41.692 1.00 88.19 675 PRO A C 1
ATOM 5457 O O . PRO A 1 675 ? 18.864 -18.687 -42.825 1.00 88.19 675 PRO A O 1
ATOM 5460 N N . CYS A 1 676 ? 19.142 -16.956 -41.407 1.00 87.25 676 CYS A N 1
ATOM 5461 C CA . CYS A 1 676 ? 19.561 -15.992 -42.424 1.00 87.25 676 CYS A CA 1
ATOM 5462 C C . CYS A 1 676 ? 20.867 -16.424 -43.095 1.00 87.25 676 CYS A C 1
ATOM 5464 O O . CYS A 1 676 ? 20.956 -16.449 -44.327 1.00 87.25 676 CYS A O 1
ATOM 5466 N N . ILE A 1 677 ? 21.868 -16.834 -42.311 1.00 86.50 677 ILE A N 1
ATOM 5467 C CA . ILE A 1 677 ? 23.143 -17.334 -42.842 1.00 86.50 677 ILE A CA 1
ATOM 5468 C C . ILE A 1 677 ? 22.919 -18.621 -43.637 1.00 86.50 677 ILE A C 1
ATOM 5470 O O . ILE A 1 677 ? 23.416 -18.762 -44.757 1.00 86.50 677 ILE A O 1
ATOM 5474 N N . ARG A 1 678 ? 22.146 -19.568 -43.093 1.00 86.19 678 ARG A N 1
ATOM 5475 C CA . ARG A 1 678 ? 21.859 -20.844 -43.761 1.00 86.19 678 ARG A CA 1
ATOM 5476 C C . ARG A 1 678 ? 21.190 -20.629 -45.114 1.00 86.19 678 ARG A C 1
ATOM 5478 O O . ARG A 1 678 ? 21.553 -21.294 -46.085 1.00 86.19 678 ARG A O 1
ATOM 5485 N N . ASP A 1 679 ? 20.205 -19.744 -45.179 1.00 86.00 679 ASP A N 1
ATOM 5486 C CA . ASP A 1 679 ? 19.457 -19.508 -46.408 1.00 86.00 679 ASP A CA 1
ATOM 5487 C C . ASP A 1 679 ? 20.288 -18.681 -47.406 1.00 86.00 679 ASP A C 1
ATOM 5489 O O . ASP A 1 679 ? 20.277 -18.994 -48.595 1.00 86.00 679 ASP A O 1
ATOM 5493 N N . SER A 1 680 ? 21.155 -17.779 -46.932 1.00 84.44 680 SER A N 1
ATOM 5494 C CA . SER A 1 680 ? 22.176 -17.112 -47.762 1.00 84.44 680 SER A CA 1
ATOM 5495 C C . SER A 1 680 ? 23.154 -18.108 -48.396 1.00 84.44 680 SER A C 1
ATOM 5497 O O . SER A 1 680 ? 23.403 -18.062 -49.599 1.00 84.44 680 SER A O 1
ATOM 5499 N N . LEU A 1 681 ? 23.655 -19.079 -47.625 1.00 83.31 681 LEU A N 1
ATOM 5500 C CA . LEU A 1 681 ? 24.542 -20.133 -48.131 1.00 83.31 681 LEU A CA 1
ATOM 5501 C C . LEU A 1 681 ? 23.862 -21.044 -49.163 1.00 83.31 681 LEU A C 1
ATOM 5503 O O . LEU A 1 681 ? 24.544 -21.587 -50.033 1.00 83.31 681 LEU A O 1
ATOM 5507 N N . LYS A 1 682 ? 22.538 -21.233 -49.080 1.00 83.75 682 LYS A N 1
ATOM 5508 C CA . LYS A 1 682 ? 21.769 -21.936 -50.120 1.00 83.75 682 LYS A CA 1
ATOM 5509 C C . LYS A 1 682 ? 21.632 -21.080 -51.374 1.00 83.75 682 LYS A C 1
ATOM 5511 O O . LYS A 1 682 ? 21.845 -21.598 -52.464 1.00 83.75 682 LYS A O 1
ATOM 5516 N N . LEU A 1 683 ? 21.325 -19.789 -51.221 1.00 81.06 683 LEU A N 1
ATOM 5517 C CA . LEU A 1 683 ? 21.201 -18.850 -52.339 1.00 81.06 683 LEU A CA 1
ATOM 5518 C C . LEU A 1 683 ? 22.510 -18.727 -53.125 1.00 81.06 683 LEU A C 1
ATOM 5520 O O . LEU A 1 683 ? 22.488 -18.777 -54.350 1.00 81.06 683 LEU A O 1
ATOM 5524 N N . PHE A 1 684 ? 23.656 -18.662 -52.444 1.00 80.19 684 PHE A N 1
ATOM 5525 C CA . PHE A 1 684 ? 24.968 -18.609 -53.100 1.00 80.19 684 PHE A CA 1
ATOM 5526 C C . PHE A 1 684 ? 25.349 -19.886 -53.865 1.00 80.19 684 PHE A C 1
ATOM 5528 O O . PHE A 1 684 ? 26.274 -19.855 -54.675 1.00 80.19 684 PHE A O 1
ATOM 5535 N N . LYS A 1 685 ? 24.662 -21.008 -53.616 1.00 78.62 685 LYS A N 1
ATOM 5536 C CA . LYS A 1 685 ? 24.876 -22.293 -54.301 1.00 78.62 685 LYS A CA 1
ATOM 5537 C C . LYS A 1 685 ? 23.886 -22.540 -55.443 1.00 78.62 685 LYS A C 1
ATOM 5539 O O . LYS A 1 685 ? 23.957 -23.604 -56.052 1.00 78.62 685 LYS A O 1
ATOM 5544 N N . LEU A 1 686 ? 22.971 -21.606 -55.717 1.00 79.94 686 LEU A N 1
ATOM 5545 C CA . LEU A 1 686 ? 22.055 -21.703 -56.853 1.00 79.94 686 LEU A CA 1
ATOM 5546 C C . LEU A 1 686 ? 22.803 -21.482 -58.169 1.00 79.94 686 LEU A C 1
ATOM 5548 O O . LEU A 1 686 ? 23.637 -20.581 -58.282 1.00 79.94 686 LEU A O 1
ATOM 5552 N N . ASP A 1 687 ? 22.455 -22.274 -59.178 1.00 73.00 687 ASP A N 1
ATOM 5553 C CA . ASP A 1 687 ? 22.959 -22.071 -60.528 1.00 73.00 687 ASP A CA 1
ATOM 5554 C C . ASP A 1 687 ? 22.393 -20.775 -61.129 1.00 73.00 687 ASP A C 1
ATOM 5556 O O . ASP A 1 687 ? 21.312 -20.297 -60.781 1.00 73.00 687 ASP A O 1
ATOM 5560 N N . LEU A 1 688 ? 23.143 -20.183 -62.059 1.00 66.62 688 LEU A N 1
ATOM 5561 C CA . LEU A 1 688 ? 22.842 -18.869 -62.639 1.00 66.62 688 LEU A CA 1
ATOM 5562 C C . LEU A 1 688 ? 21.502 -18.856 -63.407 1.00 66.62 688 LEU A C 1
ATOM 5564 O O . LEU A 1 688 ? 20.848 -17.816 -63.498 1.00 66.62 688 LEU A O 1
ATOM 5568 N N . GLU A 1 689 ? 21.086 -20.012 -63.933 1.00 67.25 689 GLU A N 1
ATOM 5569 C CA . GLU A 1 689 ? 19.776 -20.253 -64.555 1.00 67.25 689 GLU A CA 1
ATOM 5570 C C . GLU A 1 689 ? 18.647 -20.237 -63.506 1.00 67.25 689 GLU A C 1
ATOM 5572 O O . GLU A 1 689 ? 17.639 -19.548 -63.672 1.00 67.25 689 GLU A O 1
ATOM 5577 N N . ASP A 1 690 ? 18.847 -20.933 -62.384 1.00 73.12 690 ASP A N 1
ATOM 5578 C CA . ASP A 1 690 ? 17.869 -21.058 -61.300 1.00 73.12 690 ASP A CA 1
ATOM 5579 C C . ASP A 1 690 ? 17.701 -19.750 -60.528 1.00 73.12 690 ASP A C 1
ATOM 5581 O O . ASP A 1 690 ? 16.580 -19.371 -60.191 1.00 73.12 690 ASP A O 1
ATOM 5585 N N . ALA A 1 691 ? 18.786 -19.003 -60.317 1.00 69.62 691 ALA A N 1
ATOM 5586 C CA . ALA A 1 691 ? 18.745 -17.674 -59.716 1.00 69.62 691 ALA A CA 1
ATOM 5587 C C . ALA A 1 691 ? 17.948 -16.678 -60.581 1.00 69.62 691 ALA A C 1
ATOM 5589 O O . ALA A 1 691 ? 17.140 -15.909 -60.056 1.00 69.62 691 ALA A O 1
ATOM 5590 N N . LYS A 1 692 ? 18.113 -16.722 -61.914 1.00 69.75 692 LYS A N 1
ATOM 5591 C CA . LYS A 1 692 ? 17.321 -15.914 -62.861 1.00 69.75 692 LYS A CA 1
ATOM 5592 C C . LYS A 1 692 ? 15.850 -16.329 -62.876 1.00 69.75 692 LYS A C 1
ATOM 5594 O O . LYS A 1 692 ? 14.978 -15.461 -62.907 1.00 69.75 692 LYS A O 1
ATOM 5599 N N . ASN A 1 693 ? 15.565 -17.630 -62.802 1.00 74.44 693 ASN A N 1
ATOM 5600 C CA . ASN A 1 693 ? 14.200 -18.139 -62.671 1.00 74.44 693 ASN A CA 1
ATOM 5601 C C . ASN A 1 693 ? 13.552 -17.639 -61.372 1.00 74.44 693 ASN A C 1
ATOM 5603 O O . ASN A 1 693 ? 12.453 -17.087 -61.422 1.00 74.44 693 ASN A O 1
ATOM 5607 N N . LEU A 1 694 ? 14.256 -17.724 -60.241 1.00 72.19 694 LEU A N 1
ATOM 5608 C CA . LEU A 1 694 ? 13.792 -17.241 -58.938 1.00 72.19 694 LEU A CA 1
ATOM 5609 C C . LEU A 1 694 ? 13.541 -15.724 -58.948 1.00 72.19 694 LEU A C 1
ATOM 5611 O O . LEU A 1 694 ? 12.500 -15.263 -58.487 1.00 72.19 694 LEU A O 1
ATOM 5615 N N . GLN A 1 695 ? 14.443 -14.947 -59.556 1.00 71.06 695 GLN A N 1
ATOM 5616 C CA . GLN A 1 695 ? 14.283 -13.502 -59.736 1.00 71.06 695 GLN A CA 1
ATOM 5617 C C . GLN A 1 695 ? 13.072 -13.167 -60.621 1.00 71.06 695 GLN A C 1
ATOM 5619 O O . GLN A 1 695 ? 12.334 -12.228 -60.328 1.00 71.06 695 GLN A O 1
ATOM 5624 N N . SER A 1 696 ? 12.826 -13.950 -61.676 1.00 70.19 696 SER A N 1
ATOM 5625 C CA . SER A 1 696 ? 11.668 -13.772 -62.561 1.00 70.19 696 SER A CA 1
ATOM 5626 C C . SER A 1 696 ? 10.331 -14.112 -61.889 1.00 70.19 696 SER A C 1
ATOM 5628 O O . SER A 1 696 ? 9.308 -13.527 -62.244 1.00 70.19 696 SER A O 1
ATOM 5630 N N . VAL A 1 697 ? 10.335 -15.033 -60.918 1.00 72.19 697 VAL A N 1
ATOM 5631 C CA . VAL A 1 697 ? 9.168 -15.393 -60.097 1.00 72.19 697 VAL A CA 1
ATOM 5632 C C . VAL A 1 697 ? 8.904 -14.303 -59.057 1.00 72.19 697 VAL A C 1
ATOM 5634 O O . VAL A 1 697 ? 7.800 -13.769 -59.007 1.00 72.19 697 VAL A O 1
ATOM 5637 N N . LEU A 1 698 ? 9.936 -13.863 -58.331 1.00 65.50 698 LEU A N 1
ATOM 5638 C CA . LEU A 1 698 ? 9.832 -12.777 -57.349 1.00 65.50 698 LEU A CA 1
ATOM 5639 C C . LEU A 1 698 ? 9.422 -11.437 -57.984 1.00 65.50 698 LEU A C 1
ATOM 5641 O O . LEU A 1 698 ? 8.673 -10.670 -57.385 1.00 65.50 698 LEU A O 1
ATOM 5645 N N . ALA A 1 699 ? 9.856 -11.160 -59.219 1.00 63.28 699 ALA A N 1
ATOM 5646 C CA . ALA A 1 699 ? 9.439 -9.969 -59.959 1.00 63.28 699 ALA A CA 1
ATOM 5647 C C . ALA A 1 699 ? 7.953 -10.004 -60.365 1.00 63.28 699 ALA A C 1
ATOM 5649 O O . ALA A 1 699 ? 7.327 -8.948 -60.452 1.00 63.28 699 ALA A O 1
ATOM 5650 N N . LYS A 1 700 ? 7.370 -11.193 -60.586 1.00 58.19 700 LYS A N 1
ATOM 5651 C CA . LYS A 1 700 ? 5.947 -11.365 -60.937 1.00 58.19 700 LYS A CA 1
ATOM 5652 C C . LYS A 1 700 ? 5.013 -11.248 -59.725 1.00 58.19 700 LYS A C 1
ATOM 5654 O O . LYS A 1 700 ? 3.891 -10.771 -59.884 1.00 58.19 700 LYS A O 1
ATOM 5659 N N . ASP A 1 701 ? 5.494 -11.574 -58.527 1.00 48.22 701 ASP A N 1
ATOM 5660 C CA . ASP A 1 701 ? 4.725 -11.499 -57.273 1.00 48.22 701 ASP A CA 1
ATOM 5661 C C . ASP A 1 701 ? 4.671 -10.094 -56.636 1.00 48.22 701 ASP A C 1
ATOM 5663 O O . ASP A 1 701 ? 4.017 -9.888 -55.612 1.00 48.22 701 ASP A O 1
ATOM 5667 N N . THR A 1 702 ? 5.262 -9.070 -57.265 1.00 42.53 702 THR A N 1
ATOM 5668 C CA . THR A 1 702 ? 5.218 -7.676 -56.767 1.00 42.53 702 THR A CA 1
ATOM 5669 C C . THR A 1 702 ? 3.821 -7.036 -56.771 1.00 42.53 702 THR A C 1
ATOM 5671 O O . THR A 1 702 ? 3.636 -5.972 -56.185 1.00 42.53 702 THR A O 1
ATOM 5674 N N . THR A 1 703 ? 2.804 -7.692 -57.340 1.00 42.72 703 THR A N 1
ATOM 5675 C CA . THR A 1 703 ? 1.393 -7.267 -57.219 1.00 42.72 703 THR A CA 1
ATOM 5676 C C . THR A 1 703 ? 0.700 -7.768 -55.943 1.00 42.72 703 THR A C 1
ATOM 5678 O O . THR A 1 703 ? -0.409 -7.328 -55.646 1.00 42.72 703 THR A O 1
ATOM 5681 N N . ALA A 1 704 ? 1.361 -8.613 -55.141 1.00 41.41 704 ALA A N 1
ATOM 5682 C CA . ALA A 1 704 ? 0.861 -9.140 -53.867 1.00 41.41 704 ALA A CA 1
ATOM 5683 C C . ALA A 1 704 ? 1.699 -8.702 -52.645 1.00 41.41 704 ALA A C 1
ATOM 5685 O O . ALA A 1 704 ? 1.606 -9.303 -51.575 1.00 41.41 704 ALA A O 1
ATOM 5686 N N . ALA A 1 705 ? 2.483 -7.623 -52.757 1.00 34.84 705 ALA A N 1
ATOM 5687 C CA . ALA A 1 705 ? 3.279 -7.049 -51.663 1.00 34.84 705 ALA A CA 1
ATOM 5688 C C . ALA A 1 705 ? 2.432 -6.252 -50.639 1.00 34.84 705 ALA A C 1
ATOM 5690 O O . ALA A 1 705 ? 2.800 -5.158 -50.225 1.00 34.84 705 ALA A O 1
ATOM 5691 N N . GLY A 1 706 ? 1.272 -6.793 -50.252 1.00 36.91 706 GLY A N 1
ATOM 5692 C CA . GLY A 1 706 ? 0.387 -6.245 -49.218 1.00 36.91 706 GLY A CA 1
ATOM 5693 C C . GLY A 1 706 ? 0.019 -7.245 -48.116 1.00 36.91 706 GLY A C 1
ATOM 5694 O O . GLY A 1 706 ? -0.904 -6.976 -47.358 1.00 36.91 706 GLY A O 1
ATOM 5695 N N . LYS A 1 707 ? 0.671 -8.419 -48.047 1.00 33.03 707 LYS A N 1
ATOM 5696 C CA . LYS A 1 707 ? 0.335 -9.488 -47.080 1.00 33.03 707 LYS A CA 1
ATOM 5697 C C . LYS A 1 707 ? 1.536 -10.256 -46.500 1.00 33.03 707 LYS A C 1
ATOM 5699 O O . LYS A 1 707 ? 1.414 -11.430 -46.175 1.00 33.03 707 LYS A O 1
ATOM 5704 N N . CYS A 1 708 ? 2.683 -9.604 -46.325 1.00 28.64 708 CYS A N 1
ATOM 5705 C CA . CYS A 1 708 ? 3.789 -10.147 -45.523 1.00 28.64 708 CYS A CA 1
ATOM 5706 C C . CYS A 1 708 ? 4.095 -9.221 -44.335 1.00 28.64 708 CYS A C 1
ATOM 5708 O O . CYS A 1 708 ? 5.200 -8.709 -44.211 1.00 28.64 708 CYS A O 1
ATOM 5710 N N . GLU A 1 709 ? 3.103 -8.992 -43.472 1.00 31.08 709 GLU A N 1
ATOM 5711 C CA . GLU A 1 709 ? 3.321 -8.448 -42.116 1.00 31.08 709 GLU A CA 1
ATOM 5712 C C . GLU A 1 709 ? 3.098 -9.508 -41.013 1.00 31.08 709 GLU A C 1
ATOM 5714 O O . GLU A 1 709 ? 3.465 -9.294 -39.861 1.00 31.08 709 GLU A O 1
ATOM 5719 N N . ASP A 1 710 ? 2.637 -10.717 -41.353 1.00 29.00 710 ASP A N 1
ATOM 5720 C CA . ASP A 1 710 ? 2.269 -11.751 -40.369 1.00 29.00 710 ASP A CA 1
ATOM 5721 C C . ASP A 1 710 ? 3.408 -12.722 -39.985 1.00 29.00 710 ASP A C 1
ATOM 5723 O O . ASP A 1 710 ? 3.183 -13.909 -39.753 1.00 29.00 710 ASP A O 1
ATOM 5727 N N . LEU A 1 711 ? 4.648 -12.233 -39.872 1.00 27.80 711 LEU A N 1
ATOM 5728 C CA . LEU A 1 711 ? 5.762 -12.981 -39.250 1.00 27.80 711 LEU A CA 1
ATOM 5729 C C . LEU A 1 711 ? 6.514 -12.184 -38.167 1.00 27.80 711 LEU A C 1
ATOM 5731 O O . LEU A 1 711 ? 7.562 -12.611 -37.692 1.00 27.80 711 LEU A O 1
ATOM 5735 N N . HIS A 1 712 ? 5.954 -11.059 -37.709 1.00 28.72 712 HIS A N 1
ATOM 5736 C CA . HIS A 1 712 ? 6.416 -10.343 -36.507 1.00 28.72 712 HIS A CA 1
ATOM 5737 C C . HIS A 1 712 ? 5.590 -10.633 -35.245 1.00 28.72 712 HIS A C 1
ATOM 5739 O O . HIS A 1 712 ? 5.798 -10.029 -34.193 1.00 28.72 712 HIS A O 1
ATOM 5745 N N . SER A 1 713 ? 4.702 -11.625 -35.304 1.00 28.70 713 SER A N 1
ATOM 5746 C CA . SER A 1 713 ? 4.036 -12.154 -34.118 1.00 28.70 713 SER A CA 1
ATOM 5747 C C . SER A 1 713 ? 5.015 -12.993 -33.284 1.00 28.70 713 SER A C 1
ATOM 5749 O O . SER A 1 713 ? 5.422 -14.074 -33.700 1.00 28.70 713 SER A O 1
ATOM 5751 N N . MET A 1 714 ? 5.303 -12.497 -32.077 1.00 27.42 714 MET A N 1
ATOM 5752 C CA . MET A 1 714 ? 6.165 -13.048 -31.020 1.00 27.42 714 MET A CA 1
ATOM 5753 C C . MET A 1 714 ? 7.673 -12.890 -31.225 1.00 27.42 714 MET A C 1
ATOM 5755 O O . MET A 1 714 ? 8.371 -13.854 -31.527 1.00 27.42 714 MET A O 1
ATOM 5759 N N . ARG A 1 715 ? 8.179 -11.684 -30.932 1.00 27.41 715 ARG A N 1
ATOM 5760 C CA . ARG A 1 715 ? 9.378 -11.436 -30.097 1.00 27.41 715 ARG A CA 1
ATOM 5761 C C . ARG A 1 715 ? 9.642 -9.927 -30.015 1.00 27.41 715 ARG A C 1
ATOM 5763 O O . ARG A 1 715 ? 10.081 -9.312 -30.977 1.00 27.41 715 ARG A O 1
ATOM 5770 N N . ILE A 1 716 ? 9.401 -9.334 -28.849 1.00 29.28 716 ILE A N 1
ATOM 5771 C CA . ILE A 1 716 ? 9.931 -8.020 -28.443 1.00 29.28 716 ILE A CA 1
ATOM 5772 C C . ILE A 1 716 ? 10.670 -8.258 -27.111 1.00 29.28 716 ILE A C 1
ATOM 5774 O O . ILE A 1 716 ? 10.135 -9.036 -26.319 1.00 29.28 716 ILE A O 1
ATOM 5778 N N . PRO A 1 717 ? 11.838 -7.638 -26.821 1.00 37.81 717 PRO A N 1
ATOM 5779 C CA . PRO A 1 717 ? 12.568 -6.606 -27.570 1.00 37.81 717 PRO A CA 1
ATOM 5780 C C . PRO A 1 717 ? 14.033 -7.002 -27.851 1.00 37.81 717 PRO A C 1
ATOM 5782 O O . PRO A 1 717 ? 14.883 -6.920 -26.972 1.00 37.81 717 PRO A O 1
ATOM 5785 N N . PHE A 1 718 ? 14.368 -7.339 -29.098 1.00 33.69 718 PHE A N 1
ATOM 5786 C CA . PHE A 1 718 ? 15.773 -7.452 -29.536 1.00 33.69 718 PHE A CA 1
ATOM 5787 C C . PHE A 1 718 ? 16.223 -6.282 -30.425 1.00 33.69 718 PHE A C 1
ATOM 5789 O O . PHE A 1 718 ? 17.408 -5.971 -30.509 1.00 33.69 718 PHE A O 1
ATOM 5796 N N . ALA A 1 719 ? 15.267 -5.556 -31.013 1.00 31.62 719 ALA A N 1
ATOM 5797 C CA . ALA A 1 719 ? 15.543 -4.373 -31.824 1.00 31.62 719 ALA A CA 1
ATOM 5798 C C . ALA A 1 719 ? 16.209 -3.239 -31.019 1.00 31.62 719 ALA A C 1
ATOM 5800 O O . ALA A 1 719 ? 17.018 -2.507 -31.579 1.00 31.62 719 ALA A O 1
ATOM 5801 N N . ALA A 1 720 ? 15.941 -3.141 -29.708 1.00 33.22 720 ALA A N 1
ATOM 5802 C CA . ALA A 1 720 ? 16.434 -2.065 -28.845 1.00 33.22 720 ALA A CA 1
ATOM 5803 C C . ALA A 1 720 ? 17.973 -2.030 -28.721 1.00 33.22 720 ALA A C 1
ATOM 5805 O O . ALA A 1 720 ? 18.561 -0.947 -28.728 1.00 33.22 720 ALA A O 1
ATOM 5806 N N . ALA A 1 721 ? 18.629 -3.197 -28.675 1.00 30.91 721 ALA A N 1
ATOM 5807 C CA . ALA A 1 721 ? 20.079 -3.297 -28.492 1.00 30.91 721 ALA A CA 1
ATOM 5808 C C . ALA A 1 721 ? 20.874 -2.884 -29.746 1.00 30.91 721 ALA A C 1
ATOM 5810 O O . ALA A 1 721 ? 21.947 -2.295 -29.620 1.00 30.91 721 ALA A O 1
ATOM 5811 N N . PHE A 1 722 ? 20.325 -3.111 -30.947 1.00 31.38 722 PHE A N 1
ATOM 5812 C CA . PHE A 1 722 ? 20.935 -2.667 -32.208 1.00 31.38 722 PHE A CA 1
ATOM 5813 C C . PHE A 1 722 ? 20.536 -1.238 -32.607 1.00 31.38 722 PHE A C 1
ATOM 5815 O O . PHE A 1 722 ? 21.318 -0.556 -33.264 1.00 31.38 722 PHE A O 1
ATOM 5822 N N . THR A 1 723 ? 19.391 -0.708 -32.152 1.00 33.81 723 THR A N 1
ATOM 5823 C CA . THR A 1 723 ? 19.040 0.710 -32.387 1.00 33.81 723 THR A CA 1
ATOM 5824 C C . THR A 1 723 ? 19.983 1.718 -31.723 1.00 33.81 723 THR A C 1
ATOM 5826 O O . THR A 1 723 ? 19.938 2.895 -32.085 1.00 33.81 723 THR A O 1
ATOM 5829 N N . LEU A 1 724 ? 20.851 1.298 -30.794 1.00 29.30 724 LEU A N 1
ATOM 5830 C CA . LEU A 1 724 ? 21.854 2.186 -30.192 1.00 29.30 724 LEU A CA 1
ATOM 5831 C C . LEU A 1 724 ? 23.143 2.333 -31.020 1.00 29.30 724 LEU A C 1
ATOM 5833 O O . LEU A 1 724 ? 23.955 3.204 -30.709 1.00 29.30 724 LEU A O 1
ATOM 5837 N N . VAL A 1 725 ? 23.334 1.548 -32.087 1.00 31.48 725 VAL A N 1
ATOM 5838 C CA . VAL A 1 725 ? 24.548 1.594 -32.917 1.00 31.48 725 VAL A CA 1
ATOM 5839 C C . VAL A 1 725 ? 24.164 1.685 -34.397 1.00 31.48 725 VAL A C 1
ATOM 5841 O O . VAL A 1 725 ? 23.885 0.691 -35.052 1.00 31.48 725 VAL A O 1
ATOM 5844 N N . GLY A 1 726 ? 24.173 2.907 -34.941 1.00 26.70 726 GLY A N 1
ATOM 5845 C CA . GLY A 1 726 ? 24.214 3.147 -36.391 1.00 26.70 726 GLY A CA 1
ATOM 5846 C C . GLY A 1 726 ? 22.913 3.637 -37.039 1.00 26.70 726 GLY A C 1
ATOM 5847 O O . GLY A 1 726 ? 22.145 2.870 -37.608 1.00 26.70 726 GLY A O 1
ATOM 5848 N N . LYS A 1 727 ? 22.710 4.960 -37.070 1.00 31.11 727 LYS A N 1
ATOM 5849 C CA . LYS A 1 727 ? 21.792 5.611 -38.024 1.00 31.11 727 LYS A CA 1
ATOM 5850 C C . LYS A 1 727 ? 22.438 5.673 -39.418 1.00 31.11 727 LYS A C 1
ATOM 5852 O O . LYS A 1 727 ? 23.504 6.268 -39.542 1.00 31.11 727 LYS A O 1
ATOM 5857 N N . ILE A 1 728 ? 21.738 5.229 -40.471 1.00 28.19 728 ILE A N 1
ATOM 5858 C CA . ILE A 1 728 ? 21.897 5.762 -41.842 1.00 28.19 728 ILE A CA 1
ATOM 5859 C C . ILE A 1 728 ? 20.507 6.013 -42.465 1.00 28.19 728 ILE A C 1
ATOM 5861 O O . ILE A 1 728 ? 19.676 5.107 -42.468 1.00 28.19 728 ILE A O 1
ATOM 5865 N N . PRO A 1 729 ? 20.235 7.214 -43.020 1.00 36.81 729 PRO A N 1
ATOM 5866 C CA . PRO A 1 729 ? 19.006 7.533 -43.741 1.00 36.81 729 PRO A CA 1
ATOM 5867 C C . PRO A 1 729 ? 19.216 7.485 -45.264 1.00 36.81 729 PRO A C 1
ATOM 5869 O O . PRO A 1 729 ? 20.042 8.235 -45.778 1.00 36.81 729 PRO A O 1
ATOM 5872 N N . ALA A 1 730 ? 18.421 6.716 -46.013 1.00 29.95 730 ALA A N 1
ATOM 5873 C CA . ALA A 1 730 ? 18.257 6.934 -47.457 1.00 29.95 730 ALA A CA 1
ATOM 5874 C C . ALA A 1 730 ? 17.041 6.184 -48.024 1.00 29.95 730 ALA A C 1
ATOM 5876 O O . ALA A 1 730 ? 17.180 5.051 -48.461 1.00 29.95 730 ALA A O 1
ATOM 5877 N N . LEU A 1 731 ? 15.870 6.832 -48.061 1.00 29.56 731 LEU A N 1
ATOM 5878 C CA . LEU A 1 731 ? 14.787 6.553 -49.023 1.00 29.56 731 LEU A CA 1
ATOM 5879 C C . LEU A 1 731 ? 13.694 7.629 -48.900 1.00 29.56 731 LEU A C 1
ATOM 5881 O O . LEU A 1 731 ? 12.746 7.479 -48.143 1.00 29.56 731 LEU A O 1
ATOM 5885 N N . ALA A 1 732 ? 13.847 8.745 -49.620 1.00 30.12 732 ALA A N 1
ATOM 5886 C CA . ALA A 1 732 ? 12.744 9.647 -49.980 1.00 30.12 732 ALA A CA 1
ATOM 5887 C C . ALA A 1 732 ? 13.233 10.656 -51.030 1.00 30.12 732 ALA A C 1
ATOM 5889 O O . ALA A 1 732 ? 13.946 11.603 -50.703 1.00 30.12 732 ALA A O 1
ATOM 5890 N N . ASN A 1 733 ? 12.873 10.472 -52.300 1.00 34.47 733 ASN A N 1
ATOM 5891 C CA . ASN A 1 733 ? 13.038 11.518 -53.310 1.00 34.47 733 ASN A CA 1
ATOM 5892 C C . ASN A 1 733 ? 11.943 11.404 -54.376 1.00 34.47 733 ASN A C 1
ATOM 5894 O O . ASN A 1 733 ? 12.152 10.803 -55.422 1.00 34.47 733 ASN A O 1
ATOM 5898 N N . GLN A 1 734 ? 10.787 12.004 -54.085 1.00 42.38 734 GLN A N 1
ATOM 5899 C CA . GLN A 1 734 ? 9.859 12.621 -55.043 1.00 42.38 734 GLN A CA 1
ATOM 5900 C C . GLN A 1 734 ? 8.906 13.530 -54.240 1.00 42.38 734 GLN A C 1
ATOM 5902 O O . GLN A 1 734 ? 7.879 13.090 -53.740 1.00 42.38 734 GLN A O 1
ATOM 5907 N N . ASP A 1 735 ? 9.302 14.794 -54.046 1.00 50.97 735 ASP A N 1
ATOM 5908 C CA . ASP A 1 735 ? 8.541 15.803 -53.289 1.00 50.97 735 ASP A CA 1
ATOM 5909 C C . ASP A 1 735 ? 7.796 16.762 -54.256 1.00 50.97 735 ASP A C 1
ATOM 5911 O O . ASP A 1 735 ? 8.457 17.522 -54.980 1.00 50.97 735 ASP A O 1
ATOM 5915 N N . PRO A 1 736 ? 6.445 16.755 -54.299 1.00 52.94 736 PRO A N 1
ATOM 5916 C CA . PRO A 1 736 ? 5.637 17.623 -55.164 1.00 52.94 736 PRO A CA 1
ATOM 5917 C C . PRO A 1 736 ? 5.672 19.116 -54.776 1.00 52.94 736 PRO A C 1
ATOM 5919 O O . PRO A 1 736 ? 5.270 19.963 -55.576 1.00 52.94 736 PRO A O 1
ATOM 5922 N N . TRP A 1 737 ? 6.200 19.481 -53.601 1.00 56.59 737 TRP A N 1
ATOM 5923 C CA . TRP A 1 737 ? 6.183 20.855 -53.077 1.00 56.59 737 TRP A CA 1
ATOM 5924 C C . TRP A 1 737 ? 7.340 21.744 -53.558 1.00 56.59 737 TRP A C 1
ATOM 5926 O O . TRP A 1 737 ? 7.399 22.928 -53.215 1.00 56.59 737 TRP A O 1
ATOM 5936 N N . ARG A 1 738 ? 8.257 21.227 -54.391 1.00 56.41 738 ARG A N 1
ATOM 5937 C CA . ARG A 1 738 ? 9.456 21.952 -54.875 1.00 56.41 738 ARG A CA 1
ATOM 5938 C C . ARG A 1 738 ? 9.186 23.293 -55.582 1.00 56.41 738 ARG A C 1
ATOM 5940 O O . ARG A 1 738 ? 10.115 24.080 -55.699 1.00 56.41 738 ARG A O 1
ATOM 5947 N N . LYS A 1 739 ? 7.962 23.564 -56.052 1.00 58.94 739 LYS A N 1
ATOM 5948 C CA . LYS A 1 739 ? 7.613 24.780 -56.821 1.00 58.94 739 LYS A CA 1
ATOM 5949 C C . LYS A 1 739 ? 7.038 25.943 -55.996 1.00 58.94 739 LYS A C 1
ATOM 5951 O O . LYS A 1 739 ? 6.848 27.017 -56.554 1.00 58.94 739 LYS A O 1
ATOM 5956 N N . VAL A 1 740 ? 6.730 25.748 -54.712 1.00 67.62 740 VAL A N 1
ATOM 5957 C CA . VAL A 1 740 ? 6.153 26.796 -53.840 1.00 67.62 740 VAL A CA 1
ATOM 5958 C C . VAL A 1 740 ? 7.280 27.534 -53.115 1.00 67.62 740 VAL A C 1
ATOM 5960 O O . VAL A 1 740 ? 8.229 26.879 -52.705 1.00 67.62 740 VAL A O 1
ATOM 5963 N N . ASP A 1 741 ? 7.210 28.857 -52.948 1.00 78.38 741 ASP A N 1
ATOM 5964 C CA . ASP A 1 741 ? 8.222 29.643 -52.216 1.00 78.38 741 ASP A CA 1
ATOM 5965 C C . ASP A 1 741 ? 8.176 29.366 -50.696 1.00 78.38 741 ASP A C 1
ATOM 5967 O O . ASP A 1 741 ? 7.103 29.154 -50.128 1.00 78.38 741 ASP A O 1
ATOM 5971 N N . ASN A 1 742 ? 9.331 29.388 -50.024 1.00 75.62 742 ASN A N 1
ATOM 5972 C CA . ASN A 1 742 ? 9.447 29.172 -48.580 1.00 75.62 742 ASN A CA 1
ATOM 5973 C C . ASN A 1 742 ? 8.644 30.200 -47.774 1.00 75.62 742 ASN A C 1
ATOM 5975 O O . ASN A 1 742 ? 8.050 29.812 -46.779 1.00 75.62 742 ASN A O 1
ATOM 5979 N N . ALA A 1 743 ? 8.540 31.457 -48.218 1.00 74.81 743 ALA A N 1
ATOM 5980 C CA . ALA A 1 743 ? 7.737 32.471 -47.523 1.00 74.81 743 ALA A CA 1
ATOM 5981 C C . ALA A 1 743 ? 6.233 32.123 -47.491 1.00 74.81 743 ALA A C 1
ATOM 5983 O O . ALA A 1 743 ? 5.537 32.374 -46.507 1.00 74.81 743 ALA A O 1
ATOM 5984 N N . ILE A 1 744 ? 5.726 31.497 -48.559 1.00 77.25 744 ILE A N 1
ATOM 5985 C CA . ILE A 1 744 ? 4.331 31.045 -48.641 1.00 77.25 744 ILE A CA 1
ATOM 5986 C C . ILE A 1 744 ? 4.135 29.804 -47.767 1.00 77.25 744 ILE A C 1
ATOM 5988 O O . ILE A 1 744 ? 3.157 29.729 -47.029 1.00 77.25 744 ILE A O 1
ATOM 5992 N N . VAL A 1 745 ? 5.078 28.855 -47.810 1.00 79.00 745 VAL A N 1
ATOM 5993 C CA . VAL A 1 745 ? 5.061 27.667 -46.941 1.00 79.00 745 VAL A CA 1
ATOM 5994 C C . VAL A 1 745 ? 5.109 28.077 -45.465 1.00 79.00 745 VAL A C 1
ATOM 5996 O O . VAL A 1 745 ? 4.313 27.573 -44.680 1.00 79.00 745 VAL A O 1
ATOM 5999 N N . GLU A 1 746 ? 5.954 29.043 -45.095 1.00 80.62 746 GLU A N 1
ATOM 6000 C CA . GLU A 1 746 ? 6.020 29.617 -43.745 1.00 80.62 746 GLU A CA 1
ATOM 6001 C C . GLU A 1 746 ? 4.679 30.220 -43.321 1.00 80.62 746 GLU A C 1
ATOM 6003 O O . GLU A 1 746 ? 4.182 29.899 -42.245 1.00 80.62 746 GLU A O 1
ATOM 6008 N N . SER A 1 747 ? 4.053 31.039 -44.172 1.00 75.69 747 SER A N 1
ATOM 6009 C CA . SER A 1 747 ? 2.762 31.663 -43.854 1.00 75.69 747 SER A CA 1
ATOM 6010 C C . SER A 1 747 ? 1.623 30.646 -43.718 1.00 75.69 747 SER A C 1
ATOM 6012 O O . SER A 1 747 ? 0.770 30.794 -42.843 1.00 75.69 747 SER A O 1
ATOM 6014 N N . ILE A 1 748 ? 1.610 29.597 -44.549 1.00 79.69 748 ILE A N 1
ATOM 6015 C CA . ILE A 1 748 ? 0.620 28.513 -44.464 1.00 79.69 748 ILE A CA 1
ATOM 6016 C C . ILE A 1 748 ? 0.813 27.731 -43.164 1.00 79.69 748 ILE A C 1
ATOM 6018 O O . ILE A 1 748 ? -0.140 27.568 -42.405 1.00 79.69 748 ILE A O 1
ATOM 6022 N N . LEU A 1 749 ? 2.042 27.287 -42.885 1.00 77.69 749 LEU A N 1
ATOM 6023 C CA . LEU A 1 749 ? 2.360 26.508 -41.689 1.00 77.69 749 LEU A CA 1
ATOM 6024 C C . LEU A 1 749 ? 2.129 27.317 -40.401 1.00 77.69 749 LEU A C 1
ATOM 6026 O O . LEU A 1 749 ? 1.648 26.759 -39.419 1.00 77.69 749 LEU A O 1
ATOM 6030 N N . ALA A 1 750 ? 2.386 28.630 -40.408 1.00 75.38 750 ALA A N 1
ATOM 6031 C CA . ALA A 1 750 ? 2.203 29.498 -39.242 1.00 75.38 750 ALA A CA 1
ATOM 6032 C C . ALA A 1 750 ? 0.725 29.695 -38.862 1.00 75.38 750 ALA A C 1
ATOM 6034 O O . ALA A 1 750 ? 0.430 30.082 -37.732 1.00 75.38 750 ALA A O 1
ATOM 6035 N N . ARG A 1 751 ? -0.204 29.410 -39.786 1.00 76.38 751 ARG A N 1
ATOM 6036 C CA . ARG A 1 751 ? -1.661 29.485 -39.580 1.00 76.38 751 ARG A CA 1
ATOM 6037 C C . ARG A 1 751 ? -2.294 28.153 -39.173 1.00 76.38 751 ARG A C 1
ATOM 6039 O O . ARG A 1 751 ? -3.472 28.135 -38.830 1.00 76.38 751 ARG A O 1
ATOM 6046 N N . LEU A 1 752 ? -1.551 27.045 -39.207 1.00 76.12 752 LEU A N 1
ATOM 6047 C CA . LEU A 1 752 ? -2.055 25.744 -38.758 1.00 76.12 752 LEU A CA 1
ATOM 6048 C C . LEU A 1 752 ? -2.124 25.675 -37.221 1.00 76.12 752 LEU A C 1
ATOM 6050 O O . LEU A 1 752 ? -1.384 26.402 -36.551 1.00 76.12 752 LEU A O 1
ATOM 6054 N N . PRO A 1 753 ? -2.988 24.822 -36.636 1.00 73.62 753 PRO A N 1
ATOM 6055 C CA . PRO A 1 753 ? -2.968 24.536 -35.202 1.00 73.62 753 PRO A CA 1
ATOM 6056 C C . PRO A 1 753 ? -1.633 23.927 -34.755 1.00 73.62 753 PRO A C 1
ATOM 6058 O O . PRO A 1 753 ? -0.956 23.244 -35.529 1.00 73.62 753 PRO A O 1
ATOM 6061 N N . VAL A 1 754 ? -1.276 24.116 -33.482 1.00 71.81 754 VAL A N 1
ATOM 6062 C CA . VAL A 1 754 ? 0.053 23.745 -32.964 1.00 71.81 754 VAL A CA 1
ATOM 6063 C C . VAL A 1 754 ? 0.378 22.253 -33.142 1.00 71.81 754 VAL A C 1
ATOM 6065 O O . VAL A 1 754 ? 1.436 21.898 -33.658 1.00 71.81 754 VAL A O 1
ATOM 6068 N N . ALA A 1 755 ? -0.537 21.340 -32.807 1.00 67.44 755 ALA A N 1
ATOM 6069 C CA . ALA A 1 755 ? -0.246 19.909 -32.966 1.00 67.44 755 ALA A CA 1
ATOM 6070 C C . ALA A 1 755 ? -0.031 19.492 -34.436 1.00 67.44 755 ALA A C 1
ATOM 6072 O O . ALA A 1 755 ? 0.658 18.508 -34.709 1.00 67.44 755 ALA A O 1
ATOM 6073 N N . ASP A 1 756 ? -0.598 20.239 -35.385 1.00 72.50 756 ASP A N 1
ATOM 6074 C CA . ASP A 1 756 ? -0.507 19.920 -36.805 1.00 72.50 756 ASP A CA 1
ATOM 6075 C C . ASP A 1 756 ? 0.839 20.369 -37.397 1.00 72.50 756 ASP A C 1
ATOM 6077 O O . ASP A 1 756 ? 1.358 19.681 -38.278 1.00 72.50 756 ASP A O 1
ATOM 6081 N N . PHE A 1 757 ? 1.496 21.412 -36.858 1.00 71.25 757 PHE A N 1
ATOM 6082 C CA . PHE A 1 757 ? 2.866 21.741 -37.280 1.00 71.25 757 PHE A CA 1
ATOM 6083 C C . PHE A 1 757 ? 3.880 20.666 -36.861 1.00 71.25 757 PHE A C 1
ATOM 6085 O O . PHE A 1 757 ? 4.803 20.383 -37.623 1.00 71.25 757 PHE A O 1
ATOM 6092 N N . PHE A 1 758 ? 3.722 20.035 -35.688 1.00 68.00 758 PHE A N 1
ATOM 6093 C CA . PHE A 1 758 ? 4.633 18.966 -35.246 1.00 68.00 758 PHE A CA 1
ATOM 6094 C C . PHE A 1 758 ? 4.568 17.770 -36.197 1.00 68.00 758 PHE A C 1
ATOM 6096 O O . PHE A 1 758 ? 5.588 17.190 -36.557 1.00 68.00 758 PHE A O 1
ATOM 6103 N N . ARG A 1 759 ? 3.369 17.455 -36.696 1.00 71.06 759 ARG A N 1
ATOM 6104 C CA . ARG A 1 759 ? 3.176 16.434 -37.735 1.00 71.06 759 ARG A CA 1
ATOM 6105 C C . ARG A 1 759 ? 3.783 16.859 -39.072 1.00 71.06 759 ARG A C 1
ATOM 6107 O O . ARG A 1 759 ? 4.346 16.028 -39.777 1.00 71.06 759 ARG A O 1
ATOM 6114 N N . CYS A 1 760 ? 3.727 18.151 -39.396 1.00 71.50 760 CYS A N 1
ATOM 6115 C CA . CYS A 1 760 ? 4.327 18.715 -40.606 1.00 71.50 760 CYS A CA 1
ATOM 6116 C C . CYS A 1 760 ? 5.862 18.587 -40.642 1.00 71.50 760 CYS A C 1
ATOM 6118 O O . CYS A 1 760 ? 6.425 18.486 -41.732 1.00 71.50 760 CYS A O 1
ATOM 6120 N N . GLN A 1 761 ? 6.544 18.520 -39.490 1.00 70.19 761 GLN A N 1
ATOM 6121 C CA . GLN A 1 761 ? 7.993 18.257 -39.439 1.00 70.19 761 GLN A CA 1
ATOM 6122 C C . GLN A 1 761 ? 8.353 16.870 -40.000 1.00 70.19 761 GLN A C 1
ATOM 6124 O O . GLN A 1 761 ? 9.405 16.713 -40.614 1.00 70.19 761 GLN A O 1
ATOM 6129 N N . ALA A 1 762 ? 7.463 15.883 -39.864 1.00 69.44 762 ALA A N 1
ATOM 6130 C CA . ALA A 1 762 ? 7.678 14.522 -40.358 1.00 69.44 762 ALA A CA 1
ATOM 6131 C C . ALA A 1 762 ? 7.413 14.356 -41.870 1.00 69.44 762 ALA A C 1
ATOM 6133 O O . ALA A 1 762 ? 7.666 13.287 -42.421 1.00 69.44 762 ALA A O 1
ATOM 6134 N N . VAL A 1 763 ? 6.908 15.392 -42.554 1.00 73.12 763 VAL A N 1
ATOM 6135 C CA . VAL A 1 763 ? 6.511 15.318 -43.972 1.00 73.12 763 VAL A CA 1
ATOM 6136 C C . VAL A 1 763 ? 7.728 15.333 -44.902 1.00 73.12 763 VAL A C 1
ATOM 6138 O O . VAL A 1 763 ? 7.834 14.488 -45.789 1.00 73.12 763 VAL A O 1
ATOM 6141 N N . CYS A 1 764 ? 8.660 16.277 -44.724 1.00 73.69 764 CYS A N 1
ATOM 6142 C CA . CYS A 1 764 ? 9.936 16.291 -45.444 1.00 73.69 764 CYS A CA 1
ATOM 6143 C C . CYS A 1 764 ? 10.983 17.187 -44.757 1.00 73.69 764 CYS A C 1
ATOM 6145 O O . CYS A 1 764 ? 10.643 18.147 -44.066 1.00 73.69 764 CYS A O 1
ATOM 6147 N N . ARG A 1 765 ? 12.274 16.947 -45.045 1.00 74.62 765 ARG A N 1
ATOM 6148 C CA . ARG A 1 765 ? 13.406 17.743 -44.514 1.00 74.62 765 ARG A CA 1
ATOM 6149 C C . ARG A 1 765 ? 13.290 19.244 -44.795 1.00 74.62 765 ARG A C 1
ATOM 6151 O O . ARG A 1 765 ? 13.838 20.062 -44.065 1.00 74.62 765 ARG A O 1
ATOM 6158 N N . ARG A 1 766 ? 12.601 19.627 -45.876 1.00 78.94 766 ARG A N 1
ATOM 6159 C CA . ARG A 1 766 ? 12.375 21.037 -46.210 1.00 78.94 766 ARG A CA 1
ATOM 6160 C C . ARG A 1 766 ? 11.379 21.683 -45.251 1.00 78.94 766 ARG A C 1
ATOM 6162 O O . ARG A 1 766 ? 11.637 22.790 -44.801 1.00 78.94 766 ARG A O 1
ATOM 6169 N N . TRP A 1 767 ? 10.270 21.016 -44.942 1.00 78.50 767 TRP A N 1
ATOM 6170 C CA . TRP A 1 767 ? 9.284 21.519 -43.981 1.00 78.50 767 TRP A CA 1
ATOM 6171 C C . TRP A 1 767 ? 9.870 21.549 -42.571 1.00 78.50 767 TRP A C 1
ATOM 6173 O O . TRP A 1 767 ? 9.726 22.552 -41.887 1.00 78.50 767 TRP A O 1
ATOM 6183 N N . GLU A 1 768 ? 10.638 20.527 -42.190 1.00 77.69 768 GLU A N 1
ATOM 6184 C CA . GLU A 1 768 ? 11.445 20.529 -40.964 1.00 77.69 768 GLU A CA 1
ATOM 6185 C C . GLU A 1 768 ? 12.395 21.742 -40.911 1.00 77.69 768 GLU A C 1
ATOM 6187 O O . GLU A 1 768 ? 12.400 22.489 -39.935 1.00 77.69 768 GLU A O 1
ATOM 6192 N N . SER A 1 769 ? 13.137 22.013 -41.991 1.00 79.56 769 SER A N 1
ATOM 6193 C CA . SER A 1 769 ? 14.027 23.179 -42.083 1.00 79.56 769 SER A CA 1
ATOM 6194 C C . SER A 1 769 ? 13.285 24.517 -42.024 1.00 79.56 769 SER A C 1
ATOM 6196 O O . SER A 1 769 ? 13.828 25.475 -41.476 1.00 79.56 769 SER A O 1
ATOM 6198 N N . VAL A 1 770 ? 12.087 24.605 -42.607 1.00 79.56 770 VAL A N 1
ATOM 6199 C CA . VAL A 1 770 ? 11.246 25.808 -42.581 1.00 79.56 770 VAL A CA 1
ATOM 6200 C C . VAL A 1 770 ? 10.691 26.038 -41.175 1.00 79.56 770 VAL A C 1
ATOM 6202 O O . VAL A 1 770 ? 10.792 27.140 -40.658 1.00 79.56 770 VAL A O 1
ATOM 6205 N N . ILE A 1 771 ? 10.189 24.999 -40.511 1.00 75.81 771 ILE A N 1
ATOM 6206 C CA . ILE A 1 771 ? 9.647 25.088 -39.147 1.00 75.81 771 ILE A CA 1
ATOM 6207 C C . ILE A 1 771 ? 10.752 25.422 -38.129 1.00 75.81 771 ILE A C 1
ATOM 6209 O O . ILE A 1 771 ? 10.520 26.126 -37.147 1.00 75.81 771 ILE A O 1
ATOM 6213 N N . CYS A 1 772 ? 11.983 24.973 -38.376 1.00 71.81 772 CYS A N 1
ATOM 6214 C CA . CYS A 1 772 ? 13.146 25.315 -37.560 1.00 71.81 772 CYS A CA 1
ATOM 6215 C C . CYS A 1 772 ? 13.712 26.724 -37.840 1.00 71.81 772 CYS A C 1
ATOM 6217 O O . CYS A 1 772 ? 14.604 27.171 -37.107 1.00 71.81 772 CYS A O 1
ATOM 6219 N N . SER A 1 773 ? 13.221 27.434 -38.865 1.00 77.69 773 SER A N 1
ATOM 6220 C CA . SER A 1 773 ? 13.752 28.734 -39.279 1.00 77.69 773 SER A CA 1
ATOM 6221 C C . SER A 1 773 ? 13.399 29.855 -38.279 1.00 77.69 773 SER A C 1
ATOM 6223 O O . SER A 1 773 ? 12.351 29.831 -37.627 1.00 77.69 773 SER A O 1
ATOM 6225 N N . PRO A 1 774 ? 14.258 30.880 -38.122 1.00 74.19 774 PRO A N 1
ATOM 6226 C CA . PRO A 1 774 ? 13.953 32.038 -37.280 1.00 74.19 774 PRO A CA 1
ATOM 6227 C C . PRO A 1 774 ? 12.858 32.944 -37.872 1.00 74.19 774 PRO A C 1
ATOM 6229 O O . PRO A 1 774 ? 12.219 33.686 -37.128 1.00 74.19 774 PRO A O 1
ATOM 6232 N N . THR A 1 775 ? 12.635 32.901 -39.190 1.00 76.69 775 THR A N 1
ATOM 6233 C CA . THR A 1 775 ? 11.567 33.639 -39.885 1.00 76.69 775 THR A CA 1
ATOM 6234 C C . THR A 1 775 ? 10.199 33.034 -39.601 1.00 76.69 775 THR A C 1
ATOM 6236 O O . THR A 1 775 ? 9.273 33.772 -39.271 1.00 76.69 775 THR A O 1
ATOM 6239 N N . PHE A 1 776 ? 10.098 31.702 -39.589 1.00 75.62 776 PHE A N 1
ATOM 6240 C CA . PHE A 1 776 ? 8.887 30.988 -39.195 1.00 75.62 776 PHE A CA 1
ATOM 6241 C C . PHE A 1 776 ? 8.475 31.295 -37.751 1.00 75.62 776 PHE A C 1
ATOM 6243 O O . PHE A 1 776 ? 7.314 31.590 -37.495 1.00 75.62 776 PHE A O 1
ATOM 6250 N N . LYS A 1 777 ? 9.440 31.320 -36.823 1.00 71.75 777 LYS A N 1
ATOM 6251 C CA . LYS A 1 777 ? 9.227 31.657 -35.402 1.00 71.75 777 LYS A CA 1
ATOM 6252 C C . LYS A 1 777 ? 8.616 33.053 -35.200 1.00 71.75 777 LYS A C 1
ATOM 6254 O O . LYS A 1 777 ? 7.627 33.226 -34.486 1.00 71.75 777 LYS A O 1
ATOM 6259 N N . LYS A 1 778 ? 9.131 34.053 -35.923 1.00 70.31 778 LYS A N 1
ATOM 6260 C CA . LYS A 1 778 ? 8.543 35.404 -35.936 1.00 70.31 778 LYS A CA 1
ATOM 6261 C C . LYS A 1 778 ? 7.144 35.417 -36.551 1.00 70.31 778 LYS A C 1
ATOM 6263 O O . LYS A 1 778 ? 6.240 36.000 -35.962 1.00 70.31 778 LYS A O 1
ATOM 6268 N N . ALA A 1 779 ? 6.953 34.727 -37.676 1.00 71.25 779 ALA A N 1
ATOM 6269 C CA . ALA A 1 779 ? 5.650 34.624 -38.326 1.00 71.25 779 ALA A CA 1
ATOM 6270 C C . ALA A 1 779 ? 4.606 33.981 -37.397 1.00 71.25 779 ALA A C 1
ATOM 6272 O O . ALA A 1 779 ? 3.492 34.484 -37.290 1.00 71.25 779 ALA A O 1
ATOM 6273 N N . THR A 1 780 ? 4.961 32.926 -36.653 1.00 70.69 780 THR A N 1
ATOM 6274 C CA . THR A 1 780 ? 4.044 32.317 -35.682 1.00 70.69 780 THR A CA 1
ATOM 6275 C C . THR A 1 780 ? 3.605 33.297 -34.600 1.00 70.69 780 THR A C 1
ATOM 6277 O O . THR A 1 780 ? 2.428 33.300 -34.279 1.00 70.69 780 THR A O 1
ATOM 6280 N N . LYS A 1 781 ? 4.481 34.185 -34.107 1.00 66.56 781 LYS A N 1
ATOM 6281 C CA . LYS A 1 781 ? 4.104 35.227 -33.132 1.00 66.56 781 LYS A CA 1
ATOM 6282 C C . LYS A 1 781 ? 3.215 36.321 -33.721 1.00 66.56 781 LYS A C 1
ATOM 6284 O O . LYS A 1 781 ? 2.323 36.809 -33.039 1.00 66.56 781 LYS A O 1
ATOM 6289 N N . GLU A 1 782 ? 3.456 36.716 -34.969 1.00 65.75 782 GLU A N 1
ATOM 6290 C CA . GLU A 1 782 ? 2.685 37.771 -35.641 1.00 65.75 782 GLU A CA 1
ATOM 6291 C C . GLU A 1 782 ? 1.271 37.318 -36.034 1.00 65.75 782 GLU A C 1
ATOM 6293 O O . GLU A 1 782 ? 0.343 38.125 -36.034 1.00 65.75 782 GLU A O 1
ATOM 6298 N N . PHE A 1 783 ? 1.087 36.034 -36.359 1.00 56.34 783 PHE A N 1
ATOM 6299 C CA . PHE A 1 783 ? -0.191 35.502 -36.845 1.00 56.34 783 PHE A CA 1
ATOM 6300 C C . PHE A 1 783 ? -1.085 34.892 -35.758 1.00 56.34 783 PHE A C 1
ATOM 6302 O O . PHE A 1 783 ? -2.166 34.403 -36.093 1.00 56.34 783 PHE A O 1
ATOM 6309 N N . SER A 1 784 ? -0.678 34.890 -34.484 1.00 55.94 784 SER A N 1
ATOM 6310 C CA . SER A 1 784 ? -1.320 34.032 -33.493 1.00 55.94 784 SER A CA 1
ATOM 6311 C C . SER A 1 784 ? -1.880 34.742 -32.255 1.00 55.94 784 SER A C 1
ATOM 6313 O O . SER A 1 784 ? -1.173 34.967 -31.277 1.00 55.94 784 SER A O 1
ATOM 6315 N N . ASN A 1 785 ? -3.194 34.974 -32.255 1.00 61.19 785 ASN A N 1
ATOM 6316 C CA . ASN A 1 785 ? -3.997 34.979 -31.028 1.00 61.19 785 ASN A CA 1
ATOM 6317 C C . ASN A 1 785 ? -4.396 33.522 -30.735 1.00 61.19 785 ASN A C 1
ATOM 6319 O O . ASN A 1 785 ? -5.501 33.108 -31.082 1.00 61.19 785 ASN A O 1
ATOM 6323 N N . ARG A 1 786 ? -3.461 32.714 -30.211 1.00 69.31 786 ARG A N 1
ATOM 6324 C CA . ARG A 1 786 ? -3.723 31.296 -29.899 1.00 69.31 786 ARG A CA 1
ATOM 6325 C C . ARG A 1 786 ? -4.589 31.180 -28.650 1.00 69.31 786 ARG A C 1
ATOM 6327 O O . ARG A 1 786 ? -4.370 31.913 -27.686 1.00 69.31 786 ARG A O 1
ATOM 6334 N N . LEU A 1 787 ? -5.528 30.238 -28.653 1.00 75.00 787 LEU A N 1
ATOM 6335 C CA . LEU A 1 787 ? -6.249 29.859 -27.435 1.00 75.00 787 LEU A CA 1
ATOM 6336 C C . LEU A 1 787 ? -5.392 28.896 -26.593 1.00 75.00 787 LEU A C 1
ATOM 6338 O O . LEU A 1 787 ? -4.566 28.166 -27.151 1.00 75.00 787 LEU A O 1
ATOM 6342 N N . PRO A 1 788 ? -5.545 28.892 -25.257 1.00 79.88 788 PRO A N 1
ATOM 6343 C CA . PRO A 1 788 ? -4.727 28.057 -24.389 1.00 79.88 788 PRO A CA 1
ATOM 6344 C C . PRO A 1 788 ? -5.039 26.571 -24.558 1.00 79.88 788 PRO A C 1
ATOM 6346 O O . PRO A 1 788 ? -6.150 26.169 -24.901 1.00 79.88 788 PRO A O 1
ATOM 6349 N N . TRP A 1 789 ? -4.048 25.740 -24.273 1.00 86.06 789 TRP A N 1
ATOM 6350 C CA . TRP A 1 789 ? -4.230 24.313 -24.070 1.00 86.06 789 TRP A CA 1
ATOM 6351 C C . TRP A 1 789 ? -4.425 24.035 -22.584 1.00 86.06 789 TRP A C 1
ATOM 6353 O O . TRP A 1 789 ? -3.765 24.637 -21.744 1.00 86.06 789 TRP A O 1
ATOM 6363 N N . PHE A 1 790 ? -5.307 23.099 -22.252 1.00 87.69 790 PHE A N 1
ATOM 6364 C CA . PHE A 1 790 ? -5.433 22.600 -20.884 1.00 87.69 790 PHE A CA 1
ATOM 6365 C C . PHE A 1 790 ? -4.838 21.202 -20.820 1.00 87.69 790 PHE A C 1
ATOM 6367 O O . PHE A 1 790 ? -5.397 20.250 -21.366 1.00 87.69 790 PHE A O 1
ATOM 6374 N N . PHE A 1 791 ? -3.666 21.084 -20.203 1.00 86.19 791 PHE A N 1
ATOM 6375 C CA . PHE A 1 791 ? -3.045 19.793 -19.944 1.00 86.19 791 PHE A CA 1
ATOM 6376 C C . PHE A 1 791 ? -3.764 19.117 -18.780 1.00 86.19 791 PHE A C 1
ATOM 6378 O O . PHE A 1 791 ? -3.818 19.676 -17.689 1.00 86.19 791 PHE A O 1
ATOM 6385 N N . MET A 1 792 ? -4.320 17.929 -19.006 1.00 84.88 792 MET A N 1
ATOM 6386 C CA . MET A 1 792 ? -5.146 17.256 -18.007 1.00 84.88 792 MET A CA 1
ATOM 6387 C C . MET A 1 792 ? -4.338 16.228 -17.235 1.00 84.88 792 MET A C 1
ATOM 6389 O O . MET A 1 792 ? -3.767 15.312 -17.825 1.00 84.88 792 MET A O 1
ATOM 6393 N N . LEU A 1 793 ? -4.372 16.284 -15.913 1.00 78.19 793 LEU A N 1
ATOM 6394 C CA . LEU A 1 793 ? -3.926 15.180 -15.078 1.00 78.19 793 LEU A CA 1
ATOM 6395 C C . LEU A 1 793 ? -5.049 14.170 -14.900 1.00 78.19 793 LEU A C 1
ATOM 6397 O O . LEU A 1 793 ? -6.186 14.535 -14.620 1.00 78.19 793 LEU A O 1
ATOM 6401 N N . GLY A 1 794 ? -4.725 12.891 -15.058 1.00 69.25 794 GLY A N 1
ATOM 6402 C CA . GLY A 1 794 ? -5.643 11.797 -14.763 1.00 69.25 794 GLY A CA 1
ATOM 6403 C C . GLY A 1 794 ? -5.162 10.966 -13.584 1.00 69.25 794 GLY A C 1
ATOM 6404 O O . GLY A 1 794 ? -4.008 11.073 -13.189 1.00 69.25 794 GLY A O 1
ATOM 6405 N N . ILE A 1 795 ? -6.030 10.095 -13.063 1.00 64.81 795 ILE A N 1
ATOM 6406 C CA . ILE A 1 795 ? -5.692 9.187 -11.945 1.00 64.81 795 ILE A CA 1
ATOM 6407 C C . ILE A 1 795 ? -4.492 8.286 -12.295 1.00 64.81 795 ILE A C 1
ATOM 6409 O O . ILE A 1 795 ? -3.663 7.983 -11.443 1.00 64.81 795 ILE A O 1
ATOM 6413 N N . LYS A 1 796 ? -4.387 7.867 -13.564 1.00 58.25 796 LYS A N 1
ATOM 6414 C CA . LYS A 1 796 ? -3.251 7.103 -14.097 1.00 58.25 796 LYS A CA 1
ATOM 6415 C C . LYS A 1 796 ? -2.271 8.081 -14.762 1.00 58.25 796 LYS A C 1
ATOM 6417 O O . LYS A 1 796 ? -2.555 8.609 -15.839 1.00 58.25 796 LYS A O 1
ATOM 6422 N N . PHE A 1 797 ? -1.145 8.349 -14.103 1.00 56.47 797 PHE A N 1
ATOM 6423 C CA . PHE A 1 797 ? -0.089 9.235 -14.600 1.00 56.47 797 PHE A CA 1
ATOM 6424 C C . PHE A 1 797 ? 0.910 8.477 -15.491 1.00 56.47 797 PHE A C 1
ATOM 6426 O O . PHE A 1 797 ? 1.287 7.360 -15.134 1.00 56.47 797 PHE A O 1
ATOM 6433 N N . PRO A 1 798 ? 1.402 9.067 -16.602 1.00 57.38 798 PRO A N 1
ATOM 6434 C CA . PRO A 1 798 ? 0.985 10.322 -17.234 1.00 57.38 798 PRO A CA 1
ATOM 6435 C C . PRO A 1 798 ? -0.202 10.111 -18.194 1.00 57.38 798 PRO A C 1
ATOM 6437 O O . PRO A 1 798 ? -0.213 9.183 -19.002 1.00 57.38 798 PRO A O 1
ATOM 6440 N N . SER A 1 799 ? -1.200 11.001 -18.158 1.00 61.56 799 SER A N 1
ATOM 6441 C CA . SER A 1 799 ? -2.389 10.877 -19.021 1.00 61.56 799 SER A CA 1
ATOM 6442 C C . SER A 1 799 ? -2.083 11.214 -20.497 1.00 61.56 799 SER A C 1
ATOM 6444 O O . SER A 1 799 ? -2.757 10.692 -21.396 1.00 61.56 799 SER A O 1
ATOM 6446 N N . ASN A 1 800 ? -1.072 12.073 -20.732 1.00 74.50 800 ASN A N 1
ATOM 6447 C CA . ASN A 1 800 ? -0.694 12.659 -22.025 1.00 74.50 800 ASN A CA 1
ATOM 6448 C C . ASN A 1 800 ? -1.896 13.230 -22.803 1.00 74.50 800 ASN A C 1
ATOM 6450 O O . ASN A 1 800 ? -1.969 13.137 -24.032 1.00 74.50 800 ASN A O 1
ATOM 6454 N N . VAL A 1 801 ? -2.872 13.784 -22.075 1.00 84.06 801 VAL A N 1
ATOM 6455 C CA . VAL A 1 801 ? -4.098 14.363 -22.631 1.00 84.06 801 VAL A CA 1
ATOM 6456 C C . VAL A 1 801 ? -4.064 15.877 -22.510 1.00 84.06 801 VAL A C 1
ATOM 6458 O O . VAL A 1 801 ? -3.801 16.424 -21.442 1.00 84.06 801 VAL A O 1
ATOM 6461 N N . VAL A 1 802 ? -4.397 16.547 -23.605 1.00 86.94 802 VAL A N 1
ATOM 6462 C CA . VAL A 1 802 ? -4.600 17.991 -23.657 1.00 86.94 802 VAL A CA 1
ATOM 6463 C C . VAL A 1 802 ? -5.976 18.282 -24.246 1.00 86.94 802 VAL A C 1
ATOM 6465 O O . VAL A 1 802 ? -6.373 17.654 -25.231 1.00 86.94 802 VAL A O 1
ATOM 6468 N N . TYR A 1 803 ? -6.695 19.245 -23.674 1.00 88.25 803 TYR A N 1
ATOM 6469 C CA . TYR A 1 803 ? -7.820 19.877 -24.350 1.00 88.25 803 TYR A CA 1
ATOM 6470 C C . TYR A 1 803 ? -7.329 21.063 -25.176 1.00 88.25 803 TYR A C 1
ATOM 6472 O O . TYR A 1 803 ? -6.753 22.009 -24.637 1.00 88.25 803 TYR A O 1
ATOM 6480 N N . ASP A 1 804 ? -7.536 20.998 -26.489 1.00 87.06 804 ASP A N 1
ATOM 6481 C CA . ASP A 1 804 ? -7.146 22.059 -27.408 1.00 87.06 804 ASP A CA 1
ATOM 6482 C C . ASP A 1 804 ? -8.332 22.992 -27.665 1.00 87.06 804 ASP A C 1
ATOM 6484 O O . ASP A 1 804 ? -9.267 22.636 -28.390 1.00 87.06 804 ASP A O 1
ATOM 6488 N N . MET A 1 805 ? -8.281 24.190 -27.075 1.00 84.81 805 MET A N 1
ATOM 6489 C CA . MET A 1 805 ? -9.327 25.205 -27.211 1.00 84.81 805 MET A CA 1
ATOM 6490 C C . MET A 1 805 ? -9.424 25.793 -28.626 1.00 84.81 805 MET A C 1
ATOM 6492 O O . MET A 1 805 ? -10.465 26.347 -28.965 1.00 84.81 805 MET A O 1
ATOM 6496 N N . GLU A 1 806 ? -8.395 25.669 -29.476 1.00 80.19 806 GLU A N 1
ATOM 6497 C CA . GLU A 1 806 ? -8.448 26.181 -30.857 1.00 80.19 806 GLU A CA 1
ATOM 6498 C C . GLU A 1 806 ? -9.354 25.339 -31.750 1.00 80.19 806 GLU A C 1
ATOM 6500 O O . GLU A 1 806 ? -10.030 25.857 -32.640 1.00 80.19 806 GLU A O 1
ATOM 6505 N N . VAL A 1 807 ? -9.333 24.023 -31.534 1.00 81.19 807 VAL A N 1
ATOM 6506 C CA . VAL A 1 807 ? -10.087 23.051 -32.337 1.00 81.19 807 VAL A CA 1
ATOM 6507 C C . VAL A 1 807 ? -11.244 22.413 -31.577 1.00 81.19 807 VAL A C 1
ATOM 6509 O O . VAL A 1 807 ? -11.956 21.595 -32.161 1.00 81.19 807 VAL A O 1
ATOM 6512 N N . ASP A 1 808 ? -11.413 22.773 -30.302 1.00 84.00 808 ASP A N 1
ATOM 6513 C CA . ASP A 1 808 ? -12.464 22.299 -29.402 1.00 84.00 808 ASP A CA 1
ATOM 6514 C C . ASP A 1 808 ? -12.496 20.762 -29.283 1.00 84.00 808 ASP A C 1
ATOM 6516 O O . ASP A 1 808 ? -13.539 20.120 -29.423 1.00 84.00 808 ASP A O 1
ATOM 6520 N N . LYS A 1 809 ? -11.314 20.144 -29.118 1.00 85.50 809 LYS A N 1
ATOM 6521 C CA . LYS A 1 809 ? -11.150 18.677 -29.098 1.00 85.50 809 LYS A CA 1
ATOM 6522 C C . LYS A 1 809 ? -10.069 18.198 -28.133 1.00 85.50 809 LYS A C 1
ATOM 6524 O O . LYS A 1 809 ? -9.023 18.825 -27.974 1.00 85.50 809 LYS A O 1
ATOM 6529 N N . TRP A 1 810 ? -10.281 16.992 -27.604 1.00 88.06 810 TRP A N 1
ATOM 6530 C CA . TRP A 1 810 ? -9.258 16.207 -26.914 1.00 88.06 810 TRP A CA 1
ATOM 6531 C C . TRP A 1 810 ? -8.133 15.793 -27.869 1.00 88.06 810 TRP A C 1
ATOM 6533 O O . TRP A 1 810 ? -8.385 15.276 -28.961 1.00 88.06 810 TRP A O 1
ATOM 6543 N N . ARG A 1 811 ? -6.882 15.982 -27.443 1.00 82.38 811 ARG A N 1
ATOM 6544 C CA . ARG A 1 811 ? -5.676 15.542 -28.149 1.00 82.38 811 ARG A CA 1
ATOM 6545 C C . ARG A 1 811 ? -4.817 14.683 -27.221 1.00 82.38 811 ARG A C 1
ATOM 6547 O O . ARG A 1 811 ? -4.533 15.066 -26.090 1.00 82.38 811 ARG A O 1
ATOM 6554 N N . HIS A 1 812 ? -4.374 13.532 -27.723 1.00 79.44 812 HIS A N 1
ATOM 6555 C CA . HIS A 1 812 ? -3.357 12.708 -27.071 1.00 79.44 812 HIS A CA 1
ATOM 6556 C C . HIS A 1 812 ? -1.996 13.082 -27.653 1.00 79.44 812 HIS A C 1
ATOM 6558 O O . HIS A 1 812 ? -1.728 12.805 -28.824 1.00 79.44 812 HIS A O 1
ATOM 6564 N N . ILE A 1 813 ? -1.173 13.773 -26.867 1.00 70.75 813 ILE A N 1
ATOM 6565 C CA . ILE A 1 813 ? 0.114 14.315 -27.314 1.00 70.75 813 ILE A CA 1
ATOM 6566 C C . ILE A 1 813 ? 1.208 13.731 -26.430 1.00 70.75 813 ILE A C 1
ATOM 6568 O O . ILE A 1 813 ? 1.119 13.787 -25.207 1.00 70.75 813 ILE A O 1
ATOM 6572 N N . CYS A 1 814 ? 2.251 13.181 -27.049 1.00 67.12 814 CYS A N 1
ATOM 6573 C CA . CYS A 1 814 ? 3.432 12.716 -26.331 1.00 67.12 814 CYS A CA 1
ATOM 6574 C C . CYS A 1 814 ? 4.269 13.928 -25.905 1.00 67.12 814 CYS A C 1
ATOM 6576 O O . CYS A 1 814 ? 5.119 14.395 -26.662 1.00 67.12 814 CYS A O 1
ATOM 6578 N N . LEU A 1 815 ? 3.990 14.464 -24.719 1.00 68.62 815 LEU A N 1
ATOM 6579 C CA . LEU A 1 815 ? 4.767 15.556 -24.145 1.00 68.62 815 LEU A CA 1
ATOM 6580 C C . LEU A 1 815 ? 6.090 15.027 -23.583 1.00 68.62 815 LEU A C 1
ATOM 6582 O O . LEU A 1 815 ? 6.139 13.965 -22.965 1.00 68.62 815 LEU A O 1
ATOM 6586 N N . GLN A 1 816 ? 7.168 15.777 -23.794 1.00 66.94 816 GLN A N 1
ATOM 6587 C CA . GLN A 1 816 ? 8.512 15.430 -23.335 1.00 66.94 816 GLN A CA 1
ATOM 6588 C C . GLN A 1 816 ? 8.742 15.915 -21.900 1.00 66.94 816 GLN A C 1
ATOM 6590 O O . GLN A 1 816 ? 9.584 16.770 -21.640 1.00 66.94 816 GLN A O 1
ATOM 6595 N N . ILE A 1 817 ? 7.961 15.380 -20.962 1.00 65.25 817 ILE A N 1
ATOM 6596 C CA . ILE A 1 817 ? 8.173 15.619 -19.532 1.00 65.25 817 ILE A CA 1
ATOM 6597 C C . ILE A 1 817 ? 9.237 14.625 -19.054 1.00 65.25 817 ILE A C 1
ATOM 6599 O O . ILE A 1 817 ? 9.048 13.409 -19.146 1.00 65.25 817 ILE A O 1
ATOM 6603 N N . HIS A 1 818 ? 10.373 15.141 -18.573 1.00 60.34 818 HIS A N 1
ATOM 6604 C CA . HIS A 1 818 ? 11.461 14.316 -18.045 1.00 60.34 818 HIS A CA 1
ATOM 6605 C C . HIS A 1 818 ? 10.934 13.328 -16.992 1.00 60.34 818 HIS A C 1
ATOM 6607 O O . HIS A 1 818 ? 10.196 13.702 -16.077 1.00 60.34 818 HIS A O 1
ATOM 6613 N N . SER A 1 819 ? 11.300 12.057 -17.157 1.00 55.88 819 SER A N 1
ATOM 6614 C CA . SER A 1 819 ? 10.917 10.950 -16.279 1.00 55.88 819 SER A CA 1
ATOM 6615 C C . SER A 1 819 ? 12.186 10.282 -15.767 1.00 55.88 819 SER A C 1
ATOM 6617 O O . SER A 1 819 ? 12.978 9.777 -16.565 1.00 55.88 819 SER A O 1
ATOM 6619 N N . ASP A 1 820 ? 12.387 10.284 -14.454 1.00 50.62 820 ASP A N 1
ATOM 6620 C CA . ASP A 1 820 ? 13.529 9.622 -13.824 1.00 50.62 820 ASP A CA 1
ATOM 6621 C C . ASP A 1 820 ? 13.179 8.145 -13.594 1.00 50.62 820 ASP A C 1
ATOM 6623 O O . ASP A 1 820 ? 12.120 7.824 -13.050 1.00 50.62 820 ASP A O 1
ATOM 6627 N N . ALA A 1 821 ? 14.028 7.223 -14.059 1.00 43.19 821 ALA A N 1
ATOM 6628 C CA . ALA A 1 821 ? 13.832 5.771 -13.921 1.00 43.19 821 ALA A CA 1
ATOM 6629 C C . ALA A 1 821 ? 12.479 5.210 -14.443 1.00 43.19 821 ALA A C 1
ATOM 6631 O O . ALA A 1 821 ? 12.037 4.145 -14.007 1.00 43.19 821 ALA A O 1
ATOM 6632 N N . GLY A 1 822 ? 11.824 5.899 -15.389 1.00 48.28 822 GLY A N 1
ATOM 6633 C CA . GLY A 1 822 ? 10.538 5.481 -15.971 1.00 48.28 822 GLY A CA 1
ATOM 6634 C C . GLY A 1 822 ? 9.298 5.865 -15.151 1.00 48.28 822 GLY A C 1
ATOM 6635 O O . GLY A 1 822 ? 8.206 5.385 -15.448 1.00 48.28 822 GLY A O 1
ATOM 6636 N N . ILE A 1 823 ? 9.452 6.723 -14.138 1.00 54.72 823 ILE A N 1
ATOM 6637 C CA . ILE A 1 823 ? 8.367 7.229 -13.289 1.00 54.72 823 ILE A CA 1
ATOM 6638 C C . ILE A 1 823 ? 8.007 8.665 -13.725 1.00 54.72 823 ILE A C 1
ATOM 6640 O O . ILE A 1 823 ? 8.916 9.485 -13.884 1.00 54.72 823 ILE A O 1
ATOM 6644 N N . PRO A 1 824 ? 6.715 8.996 -13.927 1.00 59.22 824 PRO A N 1
ATOM 6645 C CA . PRO A 1 824 ? 6.296 10.311 -14.412 1.00 59.22 824 PRO A CA 1
ATOM 6646 C C . PRO A 1 824 ? 6.433 11.401 -13.340 1.00 59.22 824 PRO A C 1
ATOM 6648 O O . PRO A 1 824 ? 6.094 11.191 -12.176 1.00 59.22 824 PRO A O 1
ATOM 6651 N N . SER A 1 825 ? 6.894 12.584 -13.751 1.00 70.19 825 SER A N 1
ATOM 6652 C CA . SER A 1 825 ? 6.960 13.785 -12.906 1.00 70.19 825 SER A CA 1
ATOM 6653 C C . SER A 1 825 ? 5.585 14.454 -12.760 1.00 70.19 825 SER A C 1
ATOM 6655 O O . SER A 1 825 ? 4.767 14.400 -13.681 1.00 70.19 825 SER A O 1
ATOM 6657 N N . ILE A 1 826 ? 5.334 15.102 -11.618 1.00 74.38 826 ILE A N 1
ATOM 6658 C CA . ILE A 1 826 ? 4.043 15.731 -11.289 1.00 74.38 826 ILE A CA 1
ATOM 6659 C C . ILE A 1 826 ? 4.136 17.240 -11.541 1.00 74.38 826 ILE A C 1
ATOM 6661 O O . ILE A 1 826 ? 5.035 17.877 -10.990 1.00 74.38 826 ILE A O 1
ATOM 6665 N N . PRO A 1 827 ? 3.239 17.846 -12.336 1.00 76.56 827 PRO A N 1
ATOM 6666 C CA . PRO A 1 827 ? 3.204 19.293 -12.478 1.00 76.56 827 PRO A CA 1
ATOM 6667 C C . PRO A 1 827 ? 2.579 19.951 -11.245 1.00 76.56 827 PRO A C 1
ATOM 6669 O O . PRO A 1 827 ? 1.584 19.468 -10.710 1.00 76.56 827 PRO A O 1
ATOM 6672 N N . LEU A 1 828 ? 3.188 21.052 -10.809 1.00 77.25 828 LEU A N 1
ATOM 6673 C CA . LEU A 1 828 ? 2.772 21.837 -9.644 1.00 77.25 828 LEU A CA 1
ATOM 6674 C C . LEU A 1 828 ? 2.254 23.222 -10.030 1.00 77.25 828 LEU A C 1
ATOM 6676 O O . LEU A 1 828 ? 1.375 23.755 -9.369 1.00 77.25 828 LEU A O 1
ATOM 6680 N N . ALA A 1 829 ? 2.805 23.814 -11.091 1.00 81.19 829 ALA A N 1
ATOM 6681 C CA . ALA A 1 829 ? 2.376 25.110 -11.598 1.00 81.19 829 ALA A CA 1
ATOM 6682 C C . ALA A 1 829 ? 2.659 25.213 -13.099 1.00 81.19 829 ALA A C 1
ATOM 6684 O O . ALA A 1 829 ? 3.638 24.653 -13.600 1.00 81.19 829 ALA A O 1
ATOM 6685 N N . ALA A 1 830 ? 1.843 25.976 -13.819 1.00 84.50 830 ALA A N 1
ATOM 6686 C CA . ALA A 1 830 ? 2.048 26.264 -15.232 1.00 84.50 830 ALA A CA 1
ATOM 6687 C C . ALA A 1 830 ? 1.868 27.759 -15.502 1.00 84.50 830 ALA A C 1
ATOM 6689 O O . ALA A 1 830 ? 1.048 28.425 -14.876 1.00 84.50 830 ALA A O 1
ATOM 6690 N N . SER A 1 831 ? 2.671 28.298 -16.415 1.00 83.94 831 SER A N 1
ATOM 6691 C CA . SER A 1 831 ? 2.599 29.702 -16.810 1.00 83.94 831 SER A CA 1
ATOM 6692 C C . SER A 1 831 ? 3.111 29.836 -18.235 1.00 83.94 831 SER A C 1
ATOM 6694 O O . SER A 1 831 ? 4.251 29.467 -18.531 1.00 83.94 831 SER A O 1
ATOM 6696 N N . ASN A 1 832 ? 2.265 30.350 -19.130 1.00 77.25 832 ASN A N 1
ATOM 6697 C CA . ASN A 1 832 ? 2.519 30.376 -20.572 1.00 77.25 832 ASN A CA 1
ATOM 6698 C C . ASN A 1 832 ? 2.925 28.984 -21.103 1.00 77.25 832 ASN A C 1
ATOM 6700 O O . ASN A 1 832 ? 2.214 28.013 -20.857 1.00 77.25 832 ASN A O 1
ATOM 6704 N N . GLY A 1 833 ? 4.031 28.876 -21.844 1.00 76.19 833 GLY A N 1
ATOM 6705 C CA . GLY A 1 833 ? 4.535 27.622 -22.414 1.00 76.19 833 GLY A CA 1
ATOM 6706 C C . GLY A 1 833 ? 5.481 26.829 -21.511 1.00 76.19 833 GLY A C 1
ATOM 6707 O O . GLY A 1 833 ? 6.200 25.963 -22.012 1.00 76.19 833 GLY A O 1
ATOM 6708 N N . LEU A 1 834 ? 5.522 27.118 -20.206 1.00 85.31 834 LEU A N 1
ATOM 6709 C CA . LEU A 1 834 ? 6.379 26.432 -19.238 1.00 85.31 834 LEU A CA 1
ATOM 6710 C C . LEU A 1 834 ? 5.551 25.731 -18.159 1.00 85.31 834 LEU A C 1
ATOM 6712 O O . LEU A 1 834 ? 4.487 26.208 -17.755 1.00 85.31 834 LEU A O 1
ATOM 6716 N N . MET A 1 835 ? 6.079 24.614 -17.662 1.00 85.62 835 MET A N 1
ATOM 6717 C CA . MET A 1 835 ? 5.518 23.842 -16.555 1.00 85.62 835 MET A CA 1
ATOM 6718 C C . MET A 1 835 ? 6.587 23.581 -15.495 1.00 85.62 835 MET A C 1
ATOM 6720 O O . MET A 1 835 ? 7.665 23.067 -15.796 1.00 85.62 835 MET A O 1
ATOM 6724 N N . CYS A 1 836 ? 6.268 23.919 -14.250 1.00 84.06 836 CYS A N 1
ATOM 6725 C CA . CYS A 1 836 ? 7.054 23.582 -13.074 1.00 84.06 836 CYS A CA 1
ATOM 6726 C C . CYS A 1 836 ? 6.603 22.213 -12.564 1.00 84.06 836 CYS A C 1
ATOM 6728 O O . CYS A 1 836 ? 5.423 22.019 -12.265 1.00 84.06 836 CYS A O 1
ATOM 6730 N N . CYS A 1 837 ? 7.529 21.262 -12.506 1.00 80.12 837 CYS A N 1
ATOM 6731 C CA . CYS A 1 837 ? 7.267 19.878 -12.147 1.00 80.12 837 CYS A CA 1
ATOM 6732 C C . CYS A 1 837 ? 8.179 19.432 -11.005 1.00 80.12 837 CYS A C 1
ATOM 6734 O O . CYS A 1 837 ? 9.311 19.895 -10.871 1.00 80.12 837 CYS A O 1
ATOM 6736 N N . VAL A 1 838 ? 7.689 18.484 -10.214 1.00 76.00 838 VAL A N 1
ATOM 6737 C CA . VAL A 1 838 ? 8.456 17.799 -9.179 1.00 76.00 838 VAL A CA 1
ATOM 6738 C C . VAL A 1 838 ? 8.659 16.339 -9.568 1.00 76.00 838 VAL A C 1
ATOM 6740 O O . VAL A 1 838 ? 7.742 15.652 -10.028 1.00 76.00 838 VAL A O 1
ATOM 6743 N N . SER A 1 839 ? 9.893 15.872 -9.421 1.00 68.38 839 SER A N 1
ATOM 6744 C CA . SER A 1 839 ? 10.258 14.464 -9.590 1.00 68.38 839 SER A CA 1
ATOM 6745 C C . SER A 1 839 ? 9.994 13.668 -8.304 1.00 68.38 839 SER A C 1
ATOM 6747 O O . SER A 1 839 ? 9.882 14.236 -7.219 1.00 68.38 839 SER A O 1
ATOM 6749 N N . ARG A 1 840 ? 9.953 12.328 -8.378 1.00 63.66 840 ARG A N 1
ATOM 6750 C CA . ARG A 1 840 ? 9.788 11.471 -7.181 1.00 63.66 840 ARG A CA 1
ATOM 6751 C C . ARG A 1 840 ? 10.917 11.651 -6.156 1.00 63.66 840 ARG A C 1
ATOM 6753 O O . ARG A 1 840 ? 10.713 11.435 -4.968 1.00 63.66 840 ARG A O 1
ATOM 6760 N N . THR A 1 841 ? 12.110 12.037 -6.604 1.00 58.91 841 THR A N 1
ATOM 6761 C CA . THR A 1 841 ? 13.259 12.320 -5.729 1.00 58.91 841 THR A CA 1
ATOM 6762 C C . THR A 1 841 ? 13.116 13.654 -4.988 1.00 58.91 841 THR A C 1
ATOM 6764 O O . THR A 1 841 ? 13.988 14.015 -4.202 1.00 58.91 841 THR A O 1
ATOM 6767 N N . GLY A 1 842 ? 12.020 14.382 -5.229 1.00 63.09 842 GLY A N 1
ATOM 6768 C CA . GLY A 1 842 ? 11.752 15.712 -4.706 1.00 63.09 842 GLY A CA 1
ATOM 6769 C C . GLY A 1 842 ? 12.327 16.817 -5.586 1.00 63.09 842 GLY A C 1
ATOM 6770 O O . GLY A 1 842 ? 11.912 17.954 -5.457 1.00 63.09 842 GLY A O 1
ATOM 6771 N N . MET A 1 843 ? 13.233 16.545 -6.528 1.00 68.38 843 MET A N 1
ATOM 6772 C CA . MET A 1 843 ? 13.862 17.621 -7.302 1.00 68.38 843 MET A CA 1
ATOM 6773 C C . MET A 1 843 ? 12.834 18.400 -8.133 1.00 68.38 843 MET A C 1
ATOM 6775 O O . MET A 1 843 ? 12.069 17.799 -8.897 1.00 68.38 843 MET A O 1
ATOM 6779 N N . LEU A 1 844 ? 12.850 19.728 -7.985 1.00 77.94 844 LEU A N 1
ATOM 6780 C CA . LEU A 1 844 ? 12.024 20.662 -8.742 1.00 77.94 844 LEU A CA 1
ATOM 6781 C C . LEU A 1 844 ? 12.719 21.012 -10.058 1.00 77.94 844 LEU A C 1
ATOM 6783 O O . LEU A 1 844 ? 13.917 21.297 -10.092 1.00 77.94 844 LEU A O 1
ATOM 6787 N N . PHE A 1 845 ? 11.968 21.034 -11.148 1.00 81.69 845 PHE A N 1
ATOM 6788 C CA . PHE A 1 845 ? 12.480 21.469 -12.437 1.00 81.69 845 PHE A CA 1
ATOM 6789 C C . PHE A 1 845 ? 11.399 22.195 -13.228 1.00 81.69 845 PHE A C 1
ATOM 6791 O O . PHE A 1 845 ? 10.210 21.902 -13.124 1.00 81.69 845 PHE A O 1
ATOM 6798 N N . VAL A 1 846 ? 11.820 23.148 -14.049 1.00 86.75 846 VAL A N 1
ATOM 6799 C CA . VAL A 1 846 ? 10.945 23.804 -15.022 1.00 86.75 846 VAL A CA 1
ATOM 6800 C C . VAL A 1 846 ? 11.228 23.194 -16.379 1.00 86.75 846 VAL A C 1
ATOM 6802 O O . VAL A 1 846 ? 12.383 22.964 -16.732 1.00 86.75 846 VAL A O 1
ATOM 6805 N N . CYS A 1 847 ? 10.182 22.895 -17.138 1.00 84.25 847 CYS A N 1
ATOM 6806 C CA . CYS A 1 847 ? 10.310 22.337 -18.473 1.00 84.25 847 CYS A CA 1
ATOM 6807 C C . CYS A 1 847 ? 9.350 22.992 -19.463 1.00 84.25 847 CYS A C 1
ATOM 6809 O O . CYS A 1 847 ? 8.293 23.500 -19.086 1.00 84.25 847 CYS A O 1
ATOM 6811 N N . ASN A 1 848 ? 9.718 22.952 -20.742 1.00 84.62 848 ASN A N 1
ATOM 6812 C CA . ASN A 1 848 ? 8.778 23.109 -21.840 1.00 84.62 848 ASN A CA 1
ATOM 6813 C C . ASN A 1 848 ? 8.438 21.705 -22.386 1.00 84.62 848 ASN A C 1
ATOM 6815 O O . ASN A 1 848 ? 9.252 21.106 -23.099 1.00 84.62 848 ASN A O 1
ATOM 6819 N N . PRO A 1 849 ? 7.230 21.185 -22.107 1.00 77.00 849 PRO A N 1
ATOM 6820 C CA . PRO A 1 849 ? 6.804 19.852 -22.527 1.00 77.00 849 PRO A CA 1
ATOM 6821 C C . PRO A 1 849 ? 6.752 19.643 -24.051 1.00 77.00 849 PRO A C 1
ATOM 6823 O O . PRO A 1 849 ? 6.696 18.500 -24.501 1.00 77.00 849 PRO A O 1
ATOM 6826 N N . LEU A 1 850 ? 6.749 20.713 -24.857 1.00 74.00 850 LEU A N 1
ATOM 6827 C CA . LEU A 1 850 ? 6.683 20.627 -26.320 1.00 74.00 850 LEU A CA 1
ATOM 6828 C C . LEU A 1 850 ? 8.040 20.396 -26.985 1.00 74.00 850 LEU A C 1
ATOM 6830 O O . LEU A 1 850 ? 8.106 19.736 -28.019 1.00 74.00 850 LEU A O 1
ATOM 6834 N N . ASN A 1 851 ? 9.107 20.985 -26.441 1.00 72.19 851 ASN A N 1
ATOM 6835 C CA . ASN A 1 851 ? 10.452 20.900 -27.019 1.00 72.19 851 ASN A CA 1
ATOM 6836 C C . ASN A 1 851 ? 11.431 20.081 -26.159 1.00 72.19 851 ASN A C 1
ATOM 6838 O O . ASN A 1 851 ? 12.579 19.908 -26.566 1.00 72.19 851 ASN A O 1
ATOM 6842 N N . GLY A 1 852 ? 10.992 19.609 -24.987 1.00 71.56 852 GLY A N 1
ATOM 6843 C CA . GLY A 1 852 ? 11.787 18.794 -24.070 1.00 71.56 852 GLY A CA 1
ATOM 6844 C C . GLY A 1 852 ? 12.881 19.560 -23.328 1.00 71.56 852 GLY A C 1
ATOM 6845 O O . GLY A 1 852 ? 13.686 18.943 -22.638 1.00 71.56 852 GLY A O 1
ATOM 6846 N N . SER A 1 853 ? 12.946 20.892 -23.450 1.00 77.88 853 SER A N 1
ATOM 6847 C CA . SER A 1 853 ? 13.880 21.684 -22.646 1.00 77.88 853 SER A CA 1
ATOM 6848 C C . SER A 1 853 ? 13.479 21.612 -21.178 1.00 77.88 853 SER A C 1
ATOM 6850 O O . SER A 1 853 ? 12.317 21.827 -20.837 1.00 77.88 853 SER A O 1
ATOM 6852 N N . ALA A 1 854 ? 14.440 21.310 -20.312 1.00 81.94 854 ALA A N 1
ATOM 6853 C CA . ALA A 1 854 ? 14.243 21.266 -18.875 1.00 81.94 854 ALA A CA 1
ATOM 6854 C C . ALA A 1 854 ? 15.444 21.876 -18.157 1.00 81.94 854 ALA A C 1
ATOM 6856 O O . ALA A 1 854 ? 16.592 21.698 -18.572 1.00 81.94 854 ALA A O 1
ATOM 6857 N N . ARG A 1 855 ? 15.161 22.584 -17.067 1.00 83.94 855 ARG A N 1
ATOM 6858 C CA . ARG A 1 855 ? 16.149 23.133 -16.149 1.00 83.94 855 ARG A CA 1
ATOM 6859 C C . ARG A 1 855 ? 15.811 22.695 -14.736 1.00 83.94 855 ARG A C 1
ATOM 6861 O O . ARG A 1 855 ? 14.731 22.997 -14.230 1.00 83.94 855 ARG A O 1
ATOM 6868 N N . ASN A 1 856 ? 16.767 22.031 -14.099 1.00 82.56 856 ASN A N 1
ATOM 6869 C CA . ASN A 1 856 ? 16.681 21.709 -12.683 1.00 82.56 856 ASN A CA 1
ATOM 6870 C C . ASN A 1 856 ? 16.844 22.982 -11.858 1.00 82.56 856 ASN A C 1
ATOM 6872 O O . ASN A 1 856 ? 17.722 23.803 -12.127 1.00 82.56 856 ASN A O 1
ATOM 6876 N N . ILE A 1 857 ? 15.991 23.122 -10.854 1.00 79.00 857 ILE A N 1
ATOM 6877 C CA . ILE A 1 857 ? 16.106 24.149 -9.836 1.00 79.00 857 ILE A CA 1
ATOM 6878 C C . ILE A 1 857 ? 16.636 23.426 -8.603 1.00 79.00 857 ILE A C 1
ATOM 6880 O O . ILE A 1 857 ? 15.966 22.547 -8.065 1.00 79.00 857 ILE A O 1
ATOM 6884 N N . ASP A 1 858 ? 17.857 23.747 -8.181 1.00 62.31 858 ASP A N 1
ATOM 6885 C CA . ASP A 1 858 ? 18.412 23.173 -6.957 1.00 62.31 858 ASP A CA 1
ATOM 6886 C C . ASP A 1 858 ? 17.546 23.629 -5.774 1.00 62.31 858 ASP A C 1
ATOM 6888 O O . ASP A 1 858 ? 17.471 24.822 -5.461 1.00 62.31 858 ASP A O 1
ATOM 6892 N N . VAL A 1 859 ? 16.853 22.677 -5.147 1.00 56.47 859 VAL A N 1
ATOM 6893 C CA . VAL A 1 859 ? 16.039 22.902 -3.947 1.00 56.47 859 VAL A CA 1
ATOM 6894 C C . VAL A 1 859 ? 16.716 22.216 -2.772 1.00 56.47 859 VAL A C 1
ATOM 6896 O O . VAL A 1 859 ? 17.020 21.023 -2.813 1.00 56.47 859 VAL A O 1
ATOM 6899 N N . VAL A 1 860 ? 16.932 22.970 -1.697 1.00 44.69 860 VAL A N 1
ATOM 6900 C CA . VAL A 1 860 ? 17.303 22.412 -0.397 1.00 44.69 860 VAL A CA 1
ATOM 6901 C C . VAL A 1 860 ? 16.002 22.014 0.293 1.00 44.69 860 VAL A C 1
ATOM 6903 O O . VAL A 1 860 ? 15.327 22.863 0.865 1.00 44.69 860 VAL A O 1
ATOM 6906 N N . PHE A 1 861 ? 15.618 20.737 0.231 1.00 47.25 861 PHE A N 1
ATOM 6907 C CA . PHE A 1 861 ? 14.512 20.244 1.056 1.00 47.25 861 PHE A CA 1
ATOM 6908 C C . PHE A 1 861 ? 14.915 20.300 2.531 1.00 47.25 861 PHE A C 1
ATOM 6910 O O . PHE A 1 861 ? 15.642 19.440 3.030 1.00 47.25 861 PHE A O 1
ATOM 6917 N N . GLY A 1 862 ? 14.459 21.343 3.221 1.00 45.62 862 GLY A N 1
ATOM 6918 C CA . GLY A 1 862 ? 14.390 21.386 4.676 1.00 45.62 862 GLY A CA 1
ATOM 6919 C C . GLY A 1 862 ? 13.143 20.663 5.187 1.00 45.62 862 GLY A C 1
ATOM 6920 O O . GLY A 1 862 ? 12.215 20.376 4.438 1.00 45.62 862 GLY A O 1
ATOM 6921 N N . THR A 1 863 ? 13.100 20.384 6.488 1.00 40.75 863 THR A N 1
ATOM 6922 C CA . THR A 1 863 ? 11.953 19.813 7.222 1.00 40.75 863 THR A CA 1
ATOM 6923 C C . THR A 1 863 ? 10.779 20.803 7.369 1.00 40.75 863 THR A C 1
ATOM 6925 O O . THR A 1 863 ? 10.173 20.895 8.436 1.00 40.75 863 THR A O 1
ATOM 6928 N N . GLU A 1 864 ? 10.515 21.614 6.348 1.00 46.62 864 GLU A N 1
ATOM 6929 C CA . GLU A 1 864 ? 9.590 22.750 6.375 1.00 46.62 864 GLU A CA 1
ATOM 6930 C C . GLU A 1 864 ? 8.280 22.421 5.649 1.00 46.62 864 GLU A C 1
ATOM 6932 O O . GLU A 1 864 ? 8.244 21.574 4.758 1.00 46.62 864 GLU A O 1
ATOM 6937 N N . TRP A 1 865 ? 7.191 23.077 6.056 1.00 53.09 865 TRP A N 1
ATOM 6938 C CA . TRP A 1 865 ? 5.847 22.839 5.529 1.00 53.09 865 TRP A CA 1
ATOM 6939 C C . TRP A 1 865 ? 5.536 23.910 4.471 1.00 53.09 865 TRP A C 1
ATOM 6941 O O . TRP A 1 865 ? 5.499 25.106 4.788 1.00 53.09 865 TRP A O 1
ATOM 6951 N N . PHE A 1 866 ? 5.343 23.489 3.219 1.00 57.38 866 PHE A N 1
ATOM 6952 C CA . PHE A 1 866 ? 4.975 24.370 2.106 1.00 57.38 866 PHE A CA 1
ATOM 6953 C C . PHE A 1 866 ? 3.492 24.746 2.191 1.00 57.38 866 PHE A C 1
ATOM 6955 O O . PHE A 1 866 ? 2.666 23.907 2.544 1.00 57.38 866 PHE A O 1
ATOM 6962 N N . LYS A 1 867 ? 3.158 25.996 1.851 1.00 62.84 867 LYS A N 1
ATOM 6963 C CA . LYS A 1 867 ? 1.768 26.477 1.754 1.00 62.84 867 LYS A CA 1
ATOM 6964 C C . LYS A 1 867 ? 1.294 26.731 0.322 1.00 62.84 867 LYS A C 1
ATOM 6966 O O . LYS A 1 867 ? 0.094 26.690 0.087 1.00 62.84 867 LYS A O 1
ATOM 6971 N N . ALA A 1 868 ? 2.199 27.083 -0.596 1.00 73.44 868 ALA A N 1
ATOM 6972 C CA . ALA A 1 868 ? 1.890 27.278 -2.016 1.00 73.44 868 ALA A CA 1
ATOM 6973 C C . ALA A 1 868 ? 3.168 27.352 -2.872 1.00 73.44 868 ALA A C 1
ATOM 6975 O O . ALA A 1 868 ? 4.170 27.935 -2.446 1.00 73.44 868 ALA A O 1
ATOM 6976 N N . ILE A 1 869 ? 3.105 26.832 -4.101 1.00 81.06 869 ILE A N 1
ATOM 6977 C CA . ILE A 1 869 ? 4.110 26.988 -5.159 1.00 81.06 869 ILE A CA 1
ATOM 6978 C C . ILE A 1 869 ? 3.417 27.568 -6.390 1.00 81.06 869 ILE A C 1
ATOM 6980 O O . ILE A 1 869 ? 2.390 27.074 -6.844 1.00 81.06 869 ILE A O 1
ATOM 6984 N N . THR A 1 870 ? 3.989 28.629 -6.950 1.00 85.00 870 THR A N 1
ATOM 6985 C CA . THR A 1 870 ? 3.435 29.315 -8.123 1.00 85.00 870 THR A CA 1
ATOM 6986 C C . THR A 1 870 ? 4.552 29.649 -9.101 1.00 85.00 870 THR A C 1
ATOM 6988 O O . THR A 1 870 ? 5.722 29.741 -8.716 1.00 85.00 870 THR A O 1
ATOM 6991 N N . MET A 1 871 ? 4.208 29.856 -10.368 1.00 87.06 871 MET A N 1
ATOM 6992 C CA . MET A 1 871 ? 5.175 30.245 -11.385 1.00 87.06 871 MET A CA 1
ATOM 6993 C C . MET A 1 871 ? 4.646 31.410 -12.205 1.00 87.06 871 MET A C 1
ATOM 6995 O O . MET A 1 871 ? 3.499 31.406 -12.647 1.00 87.06 871 MET A O 1
ATOM 6999 N N . HIS A 1 872 ? 5.525 32.369 -12.466 1.00 86.12 872 HIS A N 1
ATOM 7000 C CA . HIS A 1 872 ? 5.263 33.485 -13.351 1.00 86.12 872 HIS A CA 1
ATOM 7001 C C . HIS A 1 872 ? 6.279 33.498 -14.495 1.00 86.12 872 HIS A C 1
ATOM 7003 O O . HIS A 1 872 ? 7.474 33.687 -14.272 1.00 86.12 872 HIS A O 1
ATOM 7009 N N . ALA A 1 873 ? 5.818 33.312 -15.732 1.00 82.81 873 ALA A N 1
ATOM 7010 C CA . ALA A 1 873 ? 6.656 33.416 -16.922 1.00 82.81 873 ALA A CA 1
ATOM 7011 C C . ALA A 1 873 ? 6.427 34.755 -17.642 1.00 82.81 873 ALA A C 1
ATOM 7013 O O . ALA A 1 873 ? 5.302 35.102 -18.000 1.00 82.81 873 ALA A O 1
ATOM 7014 N N . ARG A 1 874 ? 7.509 35.489 -17.924 1.00 76.12 874 ARG A N 1
ATOM 7015 C CA . ARG A 1 874 ? 7.513 36.743 -18.686 1.00 76.12 874 ARG A CA 1
ATOM 7016 C C . ARG A 1 874 ? 8.524 36.665 -19.828 1.00 76.12 874 ARG A C 1
ATOM 7018 O O . ARG A 1 874 ? 9.722 36.880 -19.641 1.00 76.12 874 ARG A O 1
ATOM 7025 N N . GLY A 1 875 ? 8.033 36.398 -21.037 1.00 70.25 875 GLY A N 1
ATOM 7026 C CA . GLY A 1 875 ? 8.886 36.237 -22.216 1.00 70.25 875 GLY A CA 1
ATOM 7027 C C . GLY A 1 875 ? 9.864 35.074 -22.034 1.00 70.25 875 GLY A C 1
ATOM 7028 O O . GLY A 1 875 ? 9.441 33.958 -21.774 1.00 70.25 875 GLY A O 1
ATOM 7029 N N . SER A 1 876 ? 11.169 35.340 -22.140 1.00 68.94 876 SER A N 1
ATOM 7030 C CA . SER A 1 876 ? 12.227 34.326 -21.990 1.00 68.94 876 SER A CA 1
ATOM 7031 C C . SER A 1 876 ? 12.726 34.128 -20.553 1.00 68.94 876 SER A C 1
ATOM 7033 O O . SER A 1 876 ? 13.736 33.460 -20.353 1.00 68.94 876 SER A O 1
ATOM 7035 N N . SER A 1 877 ? 12.094 34.766 -19.567 1.00 82.69 877 SER A N 1
ATOM 7036 C CA . SER A 1 877 ? 12.438 34.635 -18.149 1.00 82.69 877 SER A CA 1
ATOM 7037 C C . SER A 1 877 ? 11.226 34.181 -17.356 1.00 82.69 877 SER A C 1
ATOM 7039 O O . SER A 1 877 ? 10.111 34.614 -17.630 1.00 82.69 877 SER A O 1
ATOM 7041 N N . TYR A 1 878 ? 11.451 33.355 -16.349 1.00 87.56 878 TYR A N 1
ATOM 7042 C CA . TYR A 1 878 ? 10.446 32.945 -15.382 1.00 87.56 878 TYR A CA 1
ATOM 7043 C C . TYR A 1 878 ? 10.947 33.113 -13.947 1.00 87.56 878 TYR A C 1
ATOM 7045 O O . TYR A 1 878 ? 12.159 33.121 -13.684 1.00 87.56 878 TYR A O 1
ATOM 7053 N N . GLU A 1 879 ? 9.986 33.240 -13.042 1.00 88.75 879 GLU A N 1
ATOM 7054 C CA . GLU A 1 879 ? 10.166 33.280 -11.599 1.00 88.75 879 GLU A CA 1
ATOM 7055 C C . GLU A 1 879 ? 9.291 32.200 -10.957 1.00 88.75 879 GLU A C 1
ATOM 7057 O O . GLU A 1 879 ? 8.124 32.043 -11.321 1.00 88.75 879 GLU A O 1
ATOM 7062 N N . VAL A 1 880 ? 9.860 31.437 -10.024 1.00 88.00 880 VAL A N 1
ATOM 7063 C CA . VAL A 1 880 ? 9.126 30.440 -9.230 1.00 88.00 880 VAL A CA 1
ATOM 7064 C C . VAL A 1 880 ? 9.035 30.961 -7.805 1.00 88.00 880 VAL A C 1
ATOM 7066 O O . VAL A 1 880 ? 10.062 31.274 -7.203 1.00 88.00 880 VAL A O 1
ATOM 7069 N N . CYS A 1 881 ? 7.818 31.085 -7.282 1.00 86.38 881 CYS A N 1
ATOM 7070 C CA . CYS A 1 881 ? 7.560 31.584 -5.937 1.00 86.38 881 CYS A CA 1
ATOM 7071 C C . CYS A 1 881 ? 7.082 30.445 -5.039 1.00 86.38 881 CYS A C 1
ATOM 7073 O O . CYS A 1 881 ? 6.115 29.759 -5.361 1.00 86.38 881 CYS A O 1
ATOM 7075 N N . GLU A 1 882 ? 7.730 30.303 -3.895 1.00 83.50 882 GLU A N 1
ATOM 7076 C CA . GLU A 1 882 ? 7.440 29.329 -2.853 1.00 83.50 882 GLU A CA 1
ATOM 7077 C C . GLU A 1 882 ? 7.063 30.092 -1.577 1.00 83.50 882 GLU A C 1
ATOM 7079 O O . GLU A 1 882 ? 7.771 31.012 -1.153 1.00 83.50 882 GLU A O 1
ATOM 7084 N N . ILE A 1 883 ? 5.926 29.739 -0.980 1.00 80.75 883 ILE A N 1
ATOM 7085 C CA . ILE A 1 883 ? 5.456 30.296 0.290 1.00 80.75 883 ILE A CA 1
ATOM 7086 C C . ILE A 1 883 ? 5.517 29.197 1.340 1.00 80.75 883 ILE A C 1
ATOM 7088 O O . ILE A 1 883 ? 4.900 28.143 1.176 1.00 80.75 883 ILE A O 1
ATOM 7092 N N . CYS A 1 884 ? 6.205 29.477 2.443 1.00 74.00 884 CYS A N 1
ATOM 7093 C CA . CYS A 1 884 ? 6.466 28.493 3.482 1.00 74.00 884 CYS A CA 1
ATOM 7094 C C . CYS A 1 884 ? 6.256 29.056 4.885 1.00 74.00 884 CYS A C 1
ATOM 7096 O O . CYS A 1 884 ? 6.283 30.271 5.126 1.00 74.00 884 CYS A O 1
ATOM 7098 N N . TRP A 1 885 ? 6.021 28.135 5.818 1.00 67.50 885 TRP A N 1
ATOM 7099 C CA . TRP A 1 885 ? 5.776 28.436 7.222 1.00 67.50 885 TRP A CA 1
ATOM 7100 C C . TRP A 1 885 ? 6.886 27.869 8.106 1.00 67.50 885 TRP A C 1
ATOM 7102 O O . TRP A 1 885 ? 7.112 26.659 8.124 1.00 67.50 885 TRP A O 1
ATOM 7112 N N . MET A 1 886 ? 7.550 28.723 8.890 1.00 57.88 886 MET A N 1
ATOM 7113 C CA . MET A 1 886 ? 8.558 28.294 9.867 1.00 57.88 886 MET A CA 1
ATOM 7114 C C . MET A 1 886 ? 8.376 29.064 11.177 1.00 57.88 886 MET A C 1
ATOM 7116 O O . MET A 1 886 ? 8.390 30.290 11.187 1.00 57.88 886 MET A O 1
ATOM 7120 N N . VAL A 1 887 ? 8.196 28.331 12.286 1.00 52.00 887 VAL A N 1
ATOM 7121 C CA . VAL A 1 887 ? 8.229 28.817 13.686 1.00 52.00 887 VAL A CA 1
ATOM 7122 C C . VAL A 1 887 ? 7.627 30.226 13.861 1.00 52.00 887 VAL A C 1
ATOM 7124 O O . VAL A 1 887 ? 8.317 31.180 14.210 1.00 52.00 887 VAL A O 1
ATOM 7127 N N . ASN A 1 888 ? 6.318 30.344 13.621 1.00 54.31 888 ASN A N 1
ATOM 7128 C CA . ASN A 1 888 ? 5.507 31.562 13.783 1.00 54.31 888 ASN A CA 1
ATOM 7129 C C . ASN A 1 888 ? 5.744 32.704 12.771 1.00 54.31 888 ASN A C 1
ATOM 7131 O O . ASN A 1 888 ? 5.202 33.794 12.969 1.00 54.31 888 ASN A O 1
ATOM 7135 N N . PHE A 1 889 ? 6.476 32.475 11.675 1.00 63.31 889 PHE A N 1
ATOM 7136 C CA . PHE A 1 889 ? 6.656 33.453 10.597 1.00 63.31 889 PHE A CA 1
ATOM 7137 C C . PHE A 1 889 ? 6.319 32.864 9.219 1.00 63.31 889 PHE A C 1
ATOM 7139 O O . PHE A 1 889 ? 6.694 31.737 8.891 1.00 63.31 889 PHE A O 1
ATOM 7146 N N . LEU A 1 890 ? 5.641 33.670 8.393 1.00 76.62 890 LEU A N 1
ATOM 7147 C CA . LEU A 1 890 ? 5.470 33.413 6.962 1.00 76.62 890 LEU A CA 1
ATOM 7148 C C . LEU A 1 890 ? 6.701 33.945 6.229 1.00 76.62 890 LEU A C 1
ATOM 7150 O O . LEU A 1 890 ? 7.083 35.098 6.441 1.00 76.62 890 LEU A O 1
ATOM 7154 N N . TYR A 1 891 ? 7.294 33.160 5.341 1.00 81.06 891 TYR A N 1
ATOM 7155 C CA . TYR A 1 891 ? 8.363 33.633 4.466 1.00 81.06 891 TYR A CA 1
ATOM 7156 C C . TYR A 1 891 ? 8.106 33.211 3.023 1.00 81.06 891 TYR A C 1
ATOM 7158 O O . TYR A 1 891 ? 7.306 32.319 2.739 1.00 81.06 891 TYR A O 1
ATOM 7166 N N . MET A 1 892 ? 8.757 33.919 2.107 1.00 85.06 892 MET A N 1
ATOM 7167 C CA . MET A 1 892 ? 8.645 33.699 0.674 1.00 85.06 892 MET A CA 1
ATOM 7168 C C . MET A 1 892 ? 10.034 33.506 0.082 1.00 85.06 892 MET A C 1
ATOM 7170 O O . MET A 1 892 ? 10.948 34.289 0.363 1.00 85.06 892 MET A O 1
ATOM 7174 N N . ARG A 1 893 ? 10.169 32.481 -0.760 1.00 85.06 893 ARG A N 1
ATOM 7175 C CA . ARG A 1 893 ? 11.344 32.239 -1.595 1.00 85.06 893 ARG A CA 1
ATOM 7176 C C . ARG A 1 893 ? 10.977 32.464 -3.052 1.00 85.06 893 ARG A C 1
ATOM 7178 O O . ARG A 1 893 ? 9.956 31.977 -3.525 1.00 85.06 893 ARG A O 1
ATOM 7185 N N . ILE A 1 894 ? 11.798 33.220 -3.768 1.00 86.44 894 ILE A N 1
ATOM 7186 C CA . ILE A 1 894 ? 11.619 33.479 -5.197 1.00 86.44 894 ILE A CA 1
ATOM 7187 C C . ILE A 1 894 ? 12.894 33.081 -5.921 1.00 86.44 894 ILE A C 1
ATOM 7189 O O . ILE A 1 894 ? 13.958 33.659 -5.677 1.00 86.44 894 ILE A O 1
ATOM 7193 N N . TYR A 1 895 ? 12.779 32.111 -6.819 1.00 86.81 895 TYR A N 1
ATOM 7194 C CA . TYR A 1 895 ? 13.815 31.768 -7.779 1.00 86.81 895 TYR A CA 1
ATOM 7195 C C . TYR A 1 895 ? 13.630 32.610 -9.035 1.00 86.81 895 TYR A C 1
ATOM 7197 O O . TYR A 1 895 ? 12.534 32.641 -9.590 1.00 86.81 895 TYR A O 1
ATOM 7205 N N . SER A 1 896 ? 14.696 33.252 -9.513 1.00 86.62 896 SER A N 1
ATOM 7206 C CA . SER A 1 896 ? 14.682 33.958 -10.796 1.00 86.62 896 SER A CA 1
ATOM 7207 C C . SER A 1 896 ? 15.615 33.278 -11.791 1.00 86.62 896 SER A C 1
ATOM 7209 O O . SER A 1 896 ? 16.811 33.121 -11.545 1.00 86.62 896 SER A O 1
ATOM 7211 N N . SER A 1 897 ? 15.078 32.929 -12.960 1.00 87.75 897 SER A N 1
ATOM 7212 C CA . SER A 1 897 ? 15.847 32.352 -14.075 1.00 87.75 897 SER A CA 1
ATOM 7213 C C . SER A 1 897 ? 16.957 33.274 -14.608 1.00 87.75 897 SER A C 1
ATOM 7215 O O . SER A 1 897 ? 17.930 32.783 -15.182 1.00 87.75 897 SER A O 1
ATOM 7217 N N . LEU A 1 898 ? 16.839 34.596 -14.408 1.00 84.62 898 LEU A N 1
ATOM 7218 C CA . LEU A 1 898 ? 17.829 35.590 -14.844 1.00 84.62 898 LEU A CA 1
ATOM 7219 C C . LEU A 1 898 ? 19.071 35.606 -13.949 1.00 84.62 898 LEU A C 1
ATOM 7221 O O . LEU A 1 898 ? 20.190 35.694 -14.450 1.00 84.62 898 LEU A O 1
ATOM 7225 N N . SER A 1 899 ? 18.874 35.546 -12.631 1.00 81.38 899 SER A N 1
ATOM 7226 C CA . SER A 1 899 ? 19.965 35.519 -11.650 1.00 81.38 899 SER A CA 1
ATOM 7227 C C . SER A 1 899 ? 20.436 34.101 -11.328 1.00 81.38 899 SER A C 1
ATOM 7229 O O . SER A 1 899 ? 21.491 33.945 -10.716 1.00 81.38 899 SER A O 1
ATOM 7231 N N . ASN A 1 900 ? 19.662 33.087 -11.734 1.00 83.19 900 ASN A N 1
ATOM 7232 C CA . ASN A 1 900 ? 19.846 31.677 -11.397 1.00 83.19 900 ASN A CA 1
ATOM 7233 C C . ASN A 1 900 ? 20.064 31.460 -9.890 1.00 83.19 900 ASN A C 1
ATOM 7235 O O . ASN A 1 900 ? 20.921 30.680 -9.481 1.00 83.19 900 ASN A O 1
ATOM 7239 N N . ASN A 1 901 ? 19.331 32.209 -9.065 1.00 82.88 901 ASN A N 1
ATOM 7240 C CA . ASN A 1 901 ? 19.489 32.192 -7.619 1.00 82.88 901 ASN A CA 1
ATOM 7241 C C . ASN A 1 901 ? 18.144 32.369 -6.910 1.00 82.88 901 ASN A C 1
ATOM 7243 O O . ASN A 1 901 ? 17.215 32.983 -7.445 1.00 82.88 901 ASN A O 1
ATOM 7247 N N . TRP A 1 902 ? 18.082 31.861 -5.684 1.00 84.94 902 TRP A N 1
ATOM 7248 C CA . TRP A 1 902 ? 16.971 32.041 -4.765 1.00 84.94 902 TRP A CA 1
ATOM 7249 C C . TRP A 1 902 ? 17.120 33.338 -3.970 1.00 84.94 902 TRP A C 1
ATOM 7251 O O . TRP A 1 902 ? 18.206 33.713 -3.527 1.00 84.94 902 TRP A O 1
ATOM 7261 N N . THR A 1 903 ? 15.999 34.017 -3.763 1.00 84.25 903 THR A N 1
ATOM 7262 C CA . THR A 1 903 ? 15.879 35.148 -2.844 1.00 84.25 903 THR A CA 1
ATOM 7263 C C . THR A 1 903 ? 14.855 34.799 -1.779 1.00 84.25 903 THR A C 1
ATOM 7265 O O . THR A 1 903 ? 13.743 34.406 -2.107 1.00 84.25 903 THR A O 1
ATOM 7268 N N . GLU A 1 904 ? 15.228 34.920 -0.508 1.00 85.75 904 GLU A N 1
ATOM 7269 C CA . GLU A 1 904 ? 14.375 34.567 0.628 1.00 85.75 904 GLU A CA 1
ATOM 7270 C C . GLU A 1 904 ? 14.147 35.791 1.513 1.00 85.75 904 GLU A C 1
ATOM 7272 O O . GLU A 1 904 ? 15.073 36.560 1.796 1.00 85.75 904 GLU A O 1
ATOM 7277 N N . PHE A 1 905 ? 12.902 36.004 1.934 1.00 83.81 905 PHE A N 1
ATOM 7278 C CA . PHE A 1 905 ? 12.560 37.070 2.867 1.00 83.81 905 PHE A CA 1
ATOM 7279 C C . PHE A 1 905 ? 11.296 36.750 3.681 1.00 83.81 905 PHE A C 1
ATOM 7281 O O . PHE A 1 905 ? 10.360 36.138 3.164 1.00 83.81 905 PHE A O 1
ATOM 7288 N N . PRO A 1 906 ? 11.227 37.200 4.948 1.00 82.25 906 PRO A N 1
ATOM 7289 C CA . PRO A 1 906 ? 10.018 37.088 5.753 1.00 82.25 906 PRO A CA 1
ATOM 7290 C C . PRO A 1 906 ? 8.928 38.042 5.244 1.00 82.25 906 PRO A C 1
ATOM 7292 O O . PRO A 1 906 ? 9.216 39.147 4.772 1.00 82.25 906 PRO A O 1
ATOM 7295 N N . LEU A 1 907 ? 7.670 37.625 5.379 1.00 82.31 907 LEU A N 1
ATOM 7296 C CA . LEU A 1 907 ? 6.484 38.399 5.036 1.00 82.31 907 LEU A CA 1
ATOM 7297 C C . LEU A 1 907 ? 5.846 38.987 6.296 1.00 82.31 907 LEU A C 1
ATOM 7299 O O . LEU A 1 907 ? 5.574 38.286 7.269 1.00 82.31 907 LEU A O 1
ATOM 7303 N N . THR A 1 908 ? 5.547 40.284 6.258 1.00 79.62 908 THR A N 1
ATOM 7304 C CA . THR A 1 908 ? 4.768 40.936 7.319 1.00 79.62 908 THR A CA 1
ATOM 7305 C C . THR A 1 908 ? 3.280 40.726 7.061 1.00 79.62 908 THR A C 1
ATOM 7307 O O . THR A 1 908 ? 2.771 41.161 6.029 1.00 79.62 908 THR A O 1
ATOM 7310 N N . VAL A 1 909 ? 2.577 40.069 7.982 1.00 77.19 909 VAL A N 1
ATOM 7311 C CA . VAL A 1 909 ? 1.151 39.749 7.829 1.00 77.19 909 VAL A CA 1
ATOM 7312 C C . VAL A 1 909 ? 0.278 40.932 8.252 1.00 77.19 909 VAL A C 1
ATOM 7314 O O . VAL A 1 909 ? 0.450 41.493 9.331 1.00 77.19 909 VAL A O 1
ATOM 7317 N N . ILE A 1 910 ? -0.674 41.302 7.399 1.00 79.62 910 ILE A N 1
ATOM 7318 C CA . ILE A 1 910 ? -1.616 42.407 7.581 1.00 79.62 910 ILE A CA 1
ATOM 7319 C C . ILE A 1 910 ? -3.024 41.896 7.252 1.00 79.62 910 ILE A C 1
ATOM 7321 O O . ILE A 1 910 ? -3.221 41.179 6.274 1.00 79.62 910 ILE A O 1
ATOM 7325 N N . CYS A 1 911 ? -4.025 42.276 8.044 1.00 74.94 911 CYS A N 1
ATOM 7326 C CA . CYS A 1 911 ? -5.428 42.007 7.722 1.00 74.94 911 CYS A CA 1
ATOM 7327 C C . CYS A 1 911 ? -5.992 43.114 6.823 1.00 74.94 911 CYS A C 1
ATOM 7329 O O . CYS A 1 911 ? -5.777 44.297 7.089 1.00 74.94 911 CYS A O 1
ATOM 7331 N N . PHE A 1 912 ? -6.737 42.743 5.780 1.00 73.00 912 PHE A N 1
ATOM 7332 C CA . PHE A 1 912 ? -7.353 43.698 4.853 1.00 73.00 912 PHE A CA 1
ATOM 7333 C C . PHE A 1 912 ? -8.400 44.597 5.541 1.00 73.00 912 PHE A C 1
ATOM 7335 O O . PHE A 1 912 ? -8.530 45.773 5.198 1.00 73.00 912 PHE A O 1
ATOM 7342 N N . ASP A 1 913 ? -9.120 44.071 6.541 1.00 67.38 913 ASP A N 1
ATOM 7343 C CA . ASP A 1 913 ? -10.015 44.850 7.403 1.00 67.38 913 ASP A CA 1
ATOM 7344 C C . ASP A 1 913 ? -9.630 44.702 8.891 1.00 67.38 913 ASP A C 1
ATOM 7346 O O . ASP A 1 913 ? -9.753 43.605 9.441 1.00 67.38 913 ASP A O 1
ATOM 7350 N N . PRO A 1 914 ? -9.183 45.779 9.568 1.00 58.91 914 PRO A N 1
ATOM 7351 C CA . PRO A 1 914 ? -8.868 45.753 10.998 1.00 58.91 914 PRO A CA 1
ATOM 7352 C C . PRO A 1 914 ? -10.078 45.443 11.893 1.00 58.91 914 PRO A C 1
ATOM 7354 O O . PRO A 1 914 ? -9.921 44.806 12.932 1.00 58.91 914 PRO A O 1
ATOM 7357 N N . ASN A 1 915 ? -11.292 45.837 11.485 1.00 54.31 915 ASN A N 1
ATOM 7358 C CA . ASN A 1 915 ? -12.513 45.662 12.286 1.00 54.31 915 ASN A CA 1
ATOM 7359 C C . ASN A 1 915 ? -12.993 44.199 12.320 1.00 54.31 915 ASN A C 1
ATOM 7361 O O . ASN A 1 915 ? -13.773 43.811 13.191 1.00 54.31 915 ASN A O 1
ATOM 7365 N N . TYR A 1 916 ? -12.511 43.368 11.391 1.00 53.81 916 TYR A N 1
ATOM 7366 C CA . TYR A 1 916 ? -12.748 41.924 11.389 1.00 53.81 916 TYR A CA 1
ATOM 7367 C C . TYR A 1 916 ? -12.071 41.227 12.585 1.00 53.81 916 TYR A C 1
ATOM 7369 O O . TYR A 1 916 ? -12.547 40.198 13.059 1.00 53.81 916 TYR A O 1
ATOM 7377 N N . VAL A 1 917 ? -10.987 41.806 13.117 1.00 48.59 917 VAL A N 1
ATOM 7378 C CA . VAL A 1 917 ? -10.194 41.213 14.204 1.00 48.59 917 VAL A CA 1
ATOM 7379 C C . VAL A 1 917 ? -10.860 41.412 15.572 1.00 48.59 917 VAL A C 1
ATOM 7381 O O . VAL A 1 917 ? -10.884 40.479 16.370 1.00 48.59 917 VAL A O 1
ATOM 7384 N N . GLU A 1 918 ? -11.492 42.564 15.831 1.00 44.19 918 GLU A N 1
ATOM 7385 C CA . GLU A 1 918 ? -12.098 42.862 17.144 1.00 44.19 918 GLU A CA 1
ATOM 7386 C C . GLU A 1 918 ? -13.287 41.955 17.508 1.00 44.19 918 GLU A C 1
ATOM 7388 O O . GLU A 1 918 ? -13.527 41.702 18.689 1.00 44.19 918 GLU A O 1
ATOM 7393 N N . SER A 1 919 ? -14.001 41.416 16.515 1.00 42.97 919 SER A N 1
ATOM 7394 C CA . SER A 1 919 ? -15.134 40.501 16.731 1.00 42.97 919 SER A CA 1
ATOM 7395 C C . SER A 1 919 ? -14.730 39.023 16.815 1.00 42.97 919 SER A C 1
ATOM 7397 O O . SER A 1 919 ? -15.447 38.234 17.426 1.00 42.97 919 SER A O 1
ATOM 7399 N N . ASN A 1 920 ? -13.560 38.656 16.280 1.00 43.56 920 ASN A N 1
ATOM 7400 C CA . ASN A 1 920 ? -13.060 37.279 16.186 1.00 43.56 920 ASN A CA 1
ATOM 7401 C C . ASN A 1 920 ? -11.657 37.129 16.809 1.00 43.56 920 ASN A C 1
ATOM 7403 O O . ASN A 1 920 ? -10.796 36.426 16.277 1.00 43.56 920 ASN A O 1
ATOM 7407 N N . ASN A 1 921 ? -11.435 37.749 17.973 1.00 35.19 921 ASN A N 1
ATOM 7408 C CA . ASN A 1 921 ? -10.164 37.788 18.721 1.00 35.19 921 ASN A CA 1
ATOM 7409 C C . ASN A 1 921 ? -9.597 36.419 19.194 1.00 35.19 921 ASN A C 1
ATOM 7411 O O . ASN A 1 921 ? -8.640 36.384 19.962 1.00 35.19 921 ASN A O 1
ATOM 7415 N N . LEU A 1 922 ? -10.129 35.285 18.723 1.00 39.09 922 LEU A N 1
ATOM 7416 C CA . LEU A 1 922 ? -9.494 33.962 18.840 1.00 39.09 922 LEU A CA 1
ATOM 7417 C C . LEU A 1 922 ? -8.819 33.480 17.544 1.00 39.09 922 LEU A C 1
ATOM 7419 O O . LEU A 1 922 ? -8.042 32.533 17.591 1.00 39.09 922 LEU A O 1
ATOM 7423 N N . VAL A 1 923 ? -9.079 34.101 16.391 1.00 41.38 923 VAL A N 1
ATOM 7424 C CA . VAL A 1 923 ? -8.719 33.527 15.083 1.00 41.38 923 VAL A CA 1
ATOM 7425 C C . VAL A 1 923 ? -7.308 33.925 14.640 1.00 41.38 923 VAL A C 1
ATOM 7427 O O . VAL A 1 923 ? -6.571 33.067 14.177 1.00 41.38 923 VAL A O 1
ATOM 7430 N N . ALA A 1 924 ? -6.855 35.160 14.876 1.00 37.72 924 ALA A N 1
ATOM 7431 C CA . ALA A 1 924 ? -5.502 35.574 14.475 1.00 37.72 924 ALA A CA 1
ATOM 7432 C C . ALA A 1 924 ? -4.383 34.877 15.281 1.00 37.72 924 ALA A C 1
ATOM 7434 O O . ALA A 1 924 ? -3.322 34.598 14.733 1.00 37.72 924 ALA A O 1
ATOM 7435 N N . GLY A 1 925 ? -4.624 34.564 16.563 1.00 38.12 925 GLY A N 1
ATOM 7436 C CA . GLY A 1 925 ? -3.673 33.846 17.425 1.00 38.12 925 GLY A CA 1
ATOM 7437 C C . GLY A 1 925 ? -3.706 32.321 17.263 1.00 38.12 925 GLY A C 1
ATOM 7438 O O . GLY A 1 925 ? -2.663 31.682 17.357 1.00 38.12 925 GLY A O 1
ATOM 7439 N N . ASN A 1 926 ? -4.874 31.736 16.961 1.00 38.31 926 ASN A N 1
ATOM 7440 C CA . ASN A 1 926 ? -5.021 30.283 16.802 1.00 38.31 926 ASN A CA 1
ATOM 7441 C C . ASN A 1 926 ? -4.905 29.794 15.348 1.00 38.31 926 ASN A C 1
ATOM 7443 O O . ASN A 1 926 ? -4.572 28.630 15.152 1.00 38.31 926 ASN A O 1
ATOM 7447 N N . MET A 1 927 ? -5.076 30.647 14.325 1.00 42.19 927 MET A N 1
ATOM 7448 C CA . MET A 1 927 ? -4.729 30.294 12.932 1.00 42.19 927 MET A CA 1
ATOM 7449 C C . MET A 1 927 ? -3.225 30.052 12.749 1.00 42.19 927 MET A C 1
ATOM 7451 O O . MET A 1 927 ? -2.818 29.365 11.820 1.00 42.19 927 MET A O 1
ATOM 7455 N N . LEU A 1 928 ? -2.405 30.571 13.666 1.00 44.41 928 LEU A N 1
ATOM 7456 C CA . LEU A 1 928 ? -0.956 30.372 13.713 1.00 44.41 928 LEU A CA 1
ATOM 7457 C C . LEU A 1 928 ? -0.543 29.123 14.519 1.00 44.41 928 LEU A C 1
ATOM 7459 O O . LEU A 1 928 ? 0.603 28.693 14.423 1.00 44.41 928 LEU A O 1
ATOM 7463 N N . HIS A 1 929 ? -1.477 28.526 15.274 1.00 35.47 929 HIS A N 1
ATOM 7464 C CA . HIS A 1 929 ? -1.286 27.320 16.095 1.00 35.47 929 HIS A CA 1
ATOM 7465 C C . HIS A 1 929 ? -2.054 26.089 15.584 1.00 35.47 929 HIS A C 1
ATOM 7467 O O . HIS A 1 929 ? -1.944 25.009 16.163 1.00 35.47 929 HIS A O 1
ATOM 7473 N N . ALA A 1 930 ? -2.768 26.194 14.462 1.00 36.69 930 ALA A N 1
ATOM 7474 C CA . ALA A 1 930 ? -3.486 25.080 13.840 1.00 36.69 930 ALA A CA 1
ATOM 7475 C C . ALA A 1 930 ? -2.567 24.054 13.130 1.00 36.69 930 ALA A C 1
ATOM 7477 O O . ALA A 1 930 ? -2.996 23.380 12.202 1.00 36.69 930 ALA A O 1
ATOM 7478 N N . GLY A 1 931 ? -1.312 23.921 13.574 1.00 37.38 931 GLY A N 1
ATOM 7479 C CA . GLY A 1 931 ? -0.478 22.742 13.320 1.00 37.38 931 GLY A CA 1
ATOM 7480 C C . GLY A 1 931 ? -0.667 21.637 14.370 1.00 37.38 931 GLY A C 1
ATOM 7481 O O . GLY A 1 931 ? -0.234 20.511 14.150 1.00 37.38 931 GLY A O 1
ATOM 7482 N N . GLU A 1 932 ? -1.332 21.921 15.500 1.00 34.22 932 GLU A N 1
ATOM 7483 C CA . GLU A 1 932 ? -1.506 20.968 16.604 1.00 34.22 932 GLU A CA 1
ATOM 7484 C C . GLU A 1 932 ? -2.911 21.050 17.234 1.00 34.22 932 GLU A C 1
ATOM 7486 O O . GLU A 1 932 ? -3.078 21.550 18.341 1.00 34.22 932 GLU A O 1
ATOM 7491 N N . MET A 1 933 ? -3.948 20.524 16.566 1.00 23.20 933 MET A N 1
ATOM 7492 C CA . MET A 1 933 ? -5.068 19.867 17.266 1.00 23.20 933 MET A CA 1
ATOM 7493 C C . MET A 1 933 ? -5.972 19.066 16.315 1.00 23.20 933 MET A C 1
ATOM 7495 O O . MET A 1 933 ? -6.763 19.619 15.562 1.00 23.20 933 MET A O 1
ATOM 7499 N N . LEU A 1 934 ? -5.883 17.740 16.457 1.00 25.78 934 LEU A N 1
ATOM 7500 C CA . LEU A 1 934 ? -6.934 16.743 16.223 1.00 25.78 934 LEU A CA 1
ATOM 7501 C C . LEU A 1 934 ? -7.633 16.739 14.853 1.00 25.78 934 LEU A C 1
ATOM 7503 O O . LEU A 1 934 ? -8.809 17.071 14.744 1.00 25.78 934 LEU A O 1
ATOM 7507 N N . LEU A 1 935 ? -6.976 16.107 13.880 1.00 23.80 935 LEU A N 1
ATOM 7508 C CA . LEU A 1 935 ? -7.612 15.039 13.106 1.00 23.80 935 LEU A CA 1
ATOM 7509 C C . LEU A 1 935 ? -6.668 13.821 13.088 1.00 23.80 935 LEU A C 1
ATOM 7511 O O . LEU A 1 935 ? -5.449 14.003 13.057 1.00 23.80 935 LEU A O 1
ATOM 7515 N N . PRO A 1 936 ? -7.184 12.581 13.168 1.00 21.80 936 PRO A N 1
ATOM 7516 C CA . PRO A 1 936 ? -6.361 11.383 13.066 1.00 21.80 936 PRO A CA 1
ATOM 7517 C C . PRO A 1 936 ? -5.574 11.420 11.756 1.00 21.80 936 PRO A C 1
ATOM 7519 O O . PRO A 1 936 ? -6.141 11.742 10.713 1.00 21.80 936 PRO A O 1
ATOM 7522 N N . ALA A 1 937 ? -4.299 11.036 11.804 1.00 23.78 937 ALA A N 1
ATOM 7523 C CA . ALA A 1 937 ? -3.427 10.787 10.656 1.00 23.78 937 ALA A CA 1
ATOM 7524 C C . ALA A 1 937 ? -3.889 9.562 9.827 1.00 23.78 937 ALA A C 1
ATOM 7526 O O . ALA A 1 937 ? -3.144 8.622 9.558 1.00 23.78 937 ALA A O 1
ATOM 7527 N N . HIS A 1 938 ? -5.159 9.566 9.433 1.00 24.22 938 HIS A N 1
ATOM 7528 C CA . HIS A 1 938 ? -5.797 8.674 8.481 1.00 24.22 938 HIS A CA 1
ATOM 7529 C C . HIS A 1 938 ? -6.434 9.543 7.403 1.00 24.22 938 HIS A C 1
ATOM 7531 O O . HIS A 1 938 ? -7.651 9.684 7.360 1.00 24.22 938 HIS A O 1
ATOM 7537 N N . ARG A 1 939 ? -5.582 10.183 6.591 1.00 25.89 939 ARG A N 1
ATOM 7538 C CA . ARG A 1 939 ? -5.847 10.627 5.207 1.00 25.89 939 ARG A CA 1
ATOM 7539 C C . ARG A 1 939 ? -4.623 11.345 4.620 1.00 25.89 939 ARG A C 1
ATOM 7541 O O . ARG A 1 939 ? -4.702 12.471 4.164 1.00 25.89 939 ARG A O 1
ATOM 7548 N N . ILE A 1 940 ? -3.489 10.650 4.605 1.00 28.11 940 ILE A N 1
ATOM 7549 C CA . ILE A 1 940 ? -2.577 10.666 3.454 1.00 28.11 940 ILE A CA 1
ATOM 7550 C C . ILE A 1 940 ? -2.211 9.203 3.245 1.00 28.11 940 ILE A C 1
ATOM 7552 O O . ILE A 1 940 ? -1.229 8.699 3.774 1.00 28.11 940 ILE A O 1
ATOM 7556 N N . ASN A 1 941 ? -3.096 8.495 2.554 1.00 24.00 941 ASN A N 1
ATOM 7557 C CA . ASN A 1 941 ? -2.745 7.247 1.897 1.00 24.00 941 ASN A CA 1
ATOM 7558 C C . ASN A 1 941 ? -3.088 7.415 0.416 1.00 24.00 941 ASN A C 1
ATOM 7560 O O . ASN A 1 941 ? -3.943 6.735 -0.136 1.00 24.00 941 ASN A O 1
ATOM 7564 N N . VAL A 1 942 ? -2.469 8.424 -0.196 1.00 31.88 942 VAL A N 1
ATOM 7565 C CA . VAL A 1 942 ? -2.336 8.521 -1.646 1.00 31.88 942 VAL A CA 1
ATOM 7566 C C . VAL A 1 942 ? -0.883 8.892 -1.878 1.00 31.88 942 VAL A C 1
ATOM 7568 O O . VAL A 1 942 ? -0.501 10.050 -1.757 1.00 31.88 942 VAL A O 1
ATOM 7571 N N . GLU A 1 943 ? -0.053 7.889 -2.142 1.00 34.97 943 GLU A N 1
ATOM 7572 C CA . GLU A 1 943 ? 1.371 8.086 -2.401 1.00 34.97 943 GLU A CA 1
ATOM 7573 C C . GLU A 1 943 ? 1.639 8.928 -3.677 1.00 34.97 943 GLU A C 1
ATOM 7575 O O . GLU A 1 943 ? 2.791 9.279 -3.903 1.00 34.97 943 GLU A O 1
ATOM 7580 N N . TRP A 1 944 ? 0.643 9.268 -4.525 1.00 40.09 944 TRP A N 1
ATOM 7581 C CA . TRP A 1 944 ? 0.897 9.894 -5.845 1.00 40.09 944 TRP A CA 1
ATOM 7582 C C . TRP A 1 944 ? -0.265 10.719 -6.465 1.00 40.09 944 TRP A C 1
ATOM 7584 O O . TRP A 1 944 ? -0.622 10.502 -7.622 1.00 40.09 944 TRP A O 1
ATOM 7594 N N . ALA A 1 945 ? -0.866 11.677 -5.750 1.00 32.59 945 ALA A N 1
ATOM 7595 C CA . ALA A 1 945 ? -1.760 12.693 -6.345 1.00 32.59 945 ALA A CA 1
ATOM 7596 C C . ALA A 1 945 ? -1.622 14.046 -5.609 1.00 32.59 945 ALA A C 1
ATOM 7598 O O . ALA A 1 945 ? -1.280 14.035 -4.425 1.00 32.59 945 ALA A O 1
ATOM 7599 N N . PRO A 1 946 ? -1.829 15.196 -6.288 1.00 35.91 946 PRO A N 1
ATOM 7600 C CA . PRO A 1 946 ? -1.402 16.502 -5.798 1.00 35.91 946 PRO A CA 1
ATOM 7601 C C . PRO A 1 946 ? -2.201 16.913 -4.563 1.00 35.91 946 PRO A C 1
ATOM 7603 O O . PRO A 1 946 ? -3.431 16.923 -4.553 1.00 35.91 946 PRO A O 1
ATOM 7606 N N . THR A 1 947 ? -1.475 17.244 -3.504 1.00 40.59 947 THR A N 1
ATOM 7607 C CA . THR A 1 947 ? -2.015 17.864 -2.303 1.00 40.59 947 THR A CA 1
ATOM 7608 C C . THR A 1 947 ? -2.647 19.207 -2.682 1.00 40.59 947 THR A C 1
ATOM 7610 O O . THR A 1 947 ? -2.002 20.055 -3.296 1.00 40.59 947 THR A O 1
ATOM 7613 N N . ARG A 1 948 ? -3.905 19.431 -2.271 1.00 46.03 948 ARG A N 1
ATOM 7614 C CA . ARG A 1 948 ? -4.612 20.730 -2.370 1.00 46.03 948 ARG A CA 1
ATOM 7615 C C . ARG A 1 948 ? -3.842 21.902 -1.734 1.00 46.03 948 ARG A C 1
ATOM 7617 O O . ARG A 1 948 ? -4.199 23.053 -1.926 1.00 46.03 948 ARG A O 1
ATOM 7624 N N . GLU A 1 949 ? -2.803 21.604 -0.961 1.00 48.09 949 GLU A N 1
ATOM 7625 C CA . GLU A 1 949 ? -1.988 22.543 -0.187 1.00 48.09 949 GLU A CA 1
ATOM 7626 C C . GLU A 1 949 ? -0.855 23.206 -0.998 1.00 48.09 949 GLU A C 1
ATOM 7628 O O . GLU A 1 949 ? -0.022 23.885 -0.408 1.00 48.09 949 GLU A O 1
ATOM 7633 N N . ILE A 1 950 ? -0.760 22.994 -2.322 1.00 55.56 950 ILE A N 1
ATOM 7634 C CA . ILE A 1 950 ? 0.388 23.477 -3.122 1.00 55.56 950 ILE A CA 1
ATOM 7635 C C . ILE A 1 950 ? 0.008 24.511 -4.195 1.00 55.56 950 ILE A C 1
ATOM 7637 O O . ILE A 1 950 ? 0.890 25.224 -4.669 1.00 55.56 950 ILE A O 1
ATOM 7641 N N . GLU A 1 951 ? -1.261 24.677 -4.564 1.00 62.22 951 GLU A N 1
ATOM 7642 C CA . GLU A 1 951 ? -1.612 25.499 -5.730 1.00 62.22 951 GLU A CA 1
ATOM 7643 C C . GLU A 1 951 ? -1.866 26.973 -5.365 1.00 62.22 951 GLU A C 1
ATOM 7645 O O . GLU A 1 951 ? -2.679 27.309 -4.502 1.00 62.22 951 GLU A O 1
ATOM 7650 N N . GLY A 1 952 ? -1.141 27.879 -6.022 1.00 75.94 952 GLY A N 1
ATOM 7651 C CA . GLY A 1 952 ? -1.341 29.319 -5.900 1.00 75.94 952 GLY A CA 1
ATOM 7652 C C . GLY A 1 952 ? -1.257 30.011 -7.256 1.00 75.94 952 GLY A C 1
ATOM 7653 O O . GLY A 1 952 ? -0.669 29.498 -8.208 1.00 75.94 952 GLY A O 1
ATOM 7654 N N . VAL A 1 953 ? -1.826 31.209 -7.337 1.00 84.44 953 VAL A N 1
ATOM 7655 C CA . VAL A 1 953 ? -1.921 31.986 -8.578 1.00 84.44 953 VAL A CA 1
ATOM 7656 C C . VAL A 1 953 ? -1.164 33.302 -8.464 1.00 84.44 953 VAL A C 1
ATOM 7658 O O . VAL A 1 953 ? -1.052 33.888 -7.386 1.00 84.44 953 VAL A O 1
ATOM 7661 N N . THR A 1 954 ? -0.662 33.806 -9.587 1.00 86.62 954 THR A N 1
ATOM 7662 C CA . THR A 1 954 ? 0.065 35.082 -9.634 1.00 86.62 954 THR A CA 1
ATOM 7663 C C . THR A 1 954 ? -0.661 36.105 -10.488 1.00 86.62 954 THR A C 1
ATOM 7665 O O . THR A 1 954 ? -1.098 35.779 -11.584 1.00 86.62 954 THR A O 1
ATOM 7668 N N . THR A 1 955 ? -0.710 37.357 -10.043 1.00 86.12 955 THR A N 1
ATOM 7669 C CA . THR A 1 955 ? -1.202 38.494 -10.839 1.00 86.12 955 THR A CA 1
ATOM 7670 C C . THR A 1 955 ? -0.360 39.739 -10.562 1.00 86.12 955 THR A C 1
ATOM 7672 O O . THR A 1 955 ? 0.457 39.758 -9.640 1.00 86.12 955 THR A O 1
ATOM 7675 N N . PHE A 1 956 ? -0.555 40.798 -11.341 1.00 82.44 956 PHE A N 1
ATOM 7676 C CA . PHE A 1 956 ? 0.044 42.102 -11.080 1.00 82.44 956 PHE A CA 1
ATOM 7677 C C . PHE A 1 956 ? -0.975 43.041 -10.453 1.00 82.44 956 PHE A C 1
ATOM 7679 O O . PHE A 1 956 ? -2.112 43.151 -10.908 1.00 82.44 956 PHE A O 1
ATOM 7686 N N . ASN A 1 957 ? -0.555 43.768 -9.421 1.00 79.44 957 ASN A N 1
ATOM 7687 C CA . ASN A 1 957 ? -1.377 44.847 -8.894 1.00 79.44 957 ASN A CA 1
ATOM 7688 C C . ASN A 1 957 ? -1.346 46.078 -9.822 1.00 79.44 957 ASN A C 1
ATOM 7690 O O . ASN A 1 957 ? -0.533 46.189 -10.740 1.00 79.44 957 ASN A O 1
ATOM 7694 N N . SER A 1 958 ? -2.196 47.065 -9.534 1.00 74.94 958 SER A N 1
ATOM 7695 C CA . SER A 1 958 ? -2.248 48.328 -10.281 1.00 74.94 958 SER A CA 1
ATOM 7696 C C . SER A 1 958 ? -0.954 49.154 -10.219 1.00 74.94 958 SER A C 1
ATOM 7698 O O . SER A 1 958 ? -0.782 50.062 -11.027 1.00 74.94 958 SER A O 1
ATOM 7700 N N . SER A 1 959 ? -0.055 48.877 -9.265 1.00 71.88 959 SER A N 1
ATOM 7701 C CA . SER A 1 959 ? 1.277 49.491 -9.181 1.00 71.88 959 SER A CA 1
ATOM 7702 C C . SER A 1 959 ? 2.367 48.707 -9.926 1.00 71.88 959 SER A C 1
ATOM 7704 O O . SER A 1 959 ? 3.510 49.152 -9.941 1.00 71.88 959 SER A O 1
ATOM 7706 N N . GLY A 1 960 ? 2.026 47.588 -10.574 1.00 76.56 960 GLY A N 1
ATOM 7707 C CA . GLY A 1 960 ? 2.958 46.741 -11.318 1.00 76.56 960 GLY A CA 1
ATOM 7708 C C . GLY A 1 960 ? 3.791 45.785 -10.457 1.00 76.56 960 GLY A C 1
ATOM 7709 O O . GLY A 1 960 ? 4.725 45.177 -10.975 1.00 76.56 960 GLY A O 1
ATOM 7710 N N . ASP A 1 961 ? 3.475 45.633 -9.167 1.00 82.38 961 ASP A N 1
ATOM 7711 C CA . ASP A 1 961 ? 4.103 44.630 -8.303 1.00 82.38 961 ASP A CA 1
ATOM 7712 C C . ASP A 1 961 ? 3.479 43.251 -8.539 1.00 82.38 961 ASP A C 1
ATOM 7714 O O . ASP A 1 961 ? 2.257 43.135 -8.686 1.00 82.38 961 ASP A O 1
ATOM 7718 N N . LEU A 1 962 ? 4.313 42.211 -8.495 1.00 85.56 962 LEU A N 1
ATOM 7719 C CA . LEU A 1 962 ? 3.867 40.822 -8.522 1.00 85.56 962 LEU A CA 1
ATOM 7720 C C . LEU A 1 962 ? 3.171 40.472 -7.198 1.00 85.56 962 LEU A C 1
ATOM 7722 O O . LEU A 1 962 ? 3.694 40.701 -6.102 1.00 85.56 962 LEU A O 1
ATOM 7726 N N . MET A 1 963 ? 1.971 39.919 -7.317 1.00 87.00 963 MET A N 1
ATOM 7727 C CA . MET A 1 963 ? 1.147 39.443 -6.218 1.00 87.00 963 MET A CA 1
ATOM 7728 C C . MET A 1 963 ? 0.960 37.935 -6.351 1.00 87.00 963 MET A C 1
ATOM 7730 O O . MET A 1 963 ? 0.551 37.455 -7.406 1.00 87.00 963 MET A O 1
ATOM 7734 N N . VAL A 1 964 ? 1.215 37.207 -5.269 1.00 88.56 964 VAL A N 1
ATOM 7735 C CA . VAL A 1 964 ? 1.020 35.757 -5.173 1.00 88.56 964 VAL A CA 1
ATOM 7736 C C . VAL A 1 964 ? -0.174 35.496 -4.266 1.00 88.56 964 VAL A C 1
ATOM 7738 O O . VAL A 1 964 ? -0.182 35.954 -3.128 1.00 88.56 964 VAL A O 1
ATOM 7741 N N . TYR A 1 965 ? -1.183 34.788 -4.755 1.00 87.06 965 TYR A N 1
ATOM 7742 C CA . TYR A 1 965 ? -2.401 34.473 -4.019 1.00 87.06 965 TYR A CA 1
ATOM 7743 C C . TYR A 1 965 ? -2.519 32.970 -3.789 1.00 87.06 965 TYR A C 1
ATOM 7745 O O . TYR A 1 965 ? -2.262 32.184 -4.697 1.00 87.06 965 TYR A O 1
ATOM 7753 N N . TYR A 1 966 ? -2.946 32.582 -2.593 1.00 85.56 966 TYR A N 1
ATOM 7754 C CA . TYR A 1 966 ? -3.269 31.197 -2.257 1.00 85.56 966 TYR A CA 1
ATOM 7755 C C . TYR A 1 966 ? -4.468 31.143 -1.303 1.00 85.56 966 TYR A C 1
ATOM 7757 O O . TYR A 1 966 ? -4.816 32.146 -0.664 1.00 85.56 966 TYR A O 1
ATOM 7765 N N . LEU A 1 967 ? -5.117 29.980 -1.236 1.00 79.56 967 LEU A N 1
ATOM 7766 C CA . LEU A 1 967 ? -6.235 29.720 -0.332 1.00 79.56 967 LEU A CA 1
ATOM 7767 C C . LEU A 1 967 ? -5.773 28.870 0.852 1.00 79.56 967 LEU A C 1
ATOM 7769 O O . LEU A 1 967 ? -5.150 27.830 0.683 1.00 79.56 967 LEU A O 1
ATOM 7773 N N . GLU A 1 968 ? -6.113 29.302 2.062 1.00 72.75 968 GLU A N 1
ATOM 7774 C CA . GLU A 1 968 ? -5.969 28.482 3.265 1.00 72.75 968 GLU A CA 1
ATOM 7775 C C . GLU A 1 968 ? -7.085 27.419 3.333 1.00 72.75 968 GLU A C 1
ATOM 7777 O O . GLU A 1 968 ? -8.194 27.679 2.851 1.00 72.75 968 GLU A O 1
ATOM 7782 N N . PRO A 1 969 ? -6.883 26.275 4.021 1.00 64.50 969 PRO A N 1
ATOM 7783 C CA . PRO A 1 969 ? -7.913 25.238 4.196 1.00 64.50 969 PRO A CA 1
ATOM 7784 C C . PRO A 1 969 ? -9.222 25.743 4.825 1.00 64.50 969 PRO A C 1
ATOM 7786 O O . PRO A 1 969 ? -10.276 25.131 4.675 1.00 64.50 969 PRO A O 1
ATOM 7789 N N . SER A 1 970 ? -9.169 26.881 5.521 1.00 63.66 970 SER A N 1
ATOM 7790 C CA . SER A 1 970 ? -10.338 27.572 6.074 1.00 63.66 970 SER A CA 1
ATOM 7791 C C . SER A 1 970 ? -11.192 28.314 5.028 1.00 63.66 970 SER A C 1
ATOM 7793 O O . SER A 1 970 ? -12.235 28.858 5.384 1.00 63.66 970 SER A O 1
ATOM 7795 N N . GLY A 1 971 ? -10.771 28.363 3.758 1.00 68.12 971 GLY A N 1
ATOM 7796 C CA . GLY A 1 971 ? -11.412 29.146 2.694 1.00 68.12 971 GLY A CA 1
ATOM 7797 C C . GLY A 1 971 ? -11.008 30.623 2.691 1.00 68.12 971 GLY A C 1
ATOM 7798 O O . GLY A 1 971 ? -11.664 31.452 2.058 1.00 68.12 971 GLY A O 1
ATOM 7799 N N . GLN A 1 972 ? -9.947 30.974 3.422 1.00 75.88 972 GLN A N 1
ATOM 7800 C CA . GLN A 1 972 ? -9.445 32.339 3.509 1.00 75.88 972 GLN A CA 1
ATOM 7801 C C . GLN A 1 972 ? -8.414 32.625 2.412 1.00 75.88 972 GLN A C 1
ATOM 7803 O O . GLN A 1 972 ? -7.450 31.882 2.247 1.00 75.88 972 GLN A O 1
ATOM 7808 N N . LEU A 1 973 ? -8.597 33.731 1.686 1.00 84.00 973 LEU A N 1
ATOM 7809 C CA . LEU A 1 973 ? -7.653 34.183 0.664 1.00 84.00 973 LEU A CA 1
ATOM 7810 C C . LEU A 1 973 ? -6.507 34.976 1.297 1.00 84.00 973 LEU A C 1
ATOM 7812 O O . LEU A 1 973 ? -6.737 35.944 2.031 1.00 84.00 973 LEU A O 1
ATOM 7816 N N . VAL A 1 974 ? -5.275 34.611 0.948 1.00 84.94 974 VAL A N 1
ATOM 7817 C CA . VAL A 1 974 ? -4.061 35.333 1.334 1.00 84.94 974 VAL A CA 1
ATOM 7818 C C . VAL A 1 974 ? -3.348 35.816 0.075 1.00 84.94 974 VAL A C 1
ATOM 7820 O O . VAL A 1 974 ? -3.064 35.031 -0.822 1.00 84.94 974 VAL A O 1
ATOM 7823 N N . GLY A 1 975 ? -3.071 37.119 -0.002 1.00 87.62 975 GLY A N 1
ATOM 7824 C CA . GLY A 1 975 ? -2.337 37.743 -1.105 1.00 87.62 975 GLY A CA 1
ATOM 7825 C C . GLY A 1 975 ? -1.010 38.332 -0.641 1.00 87.62 975 GLY A C 1
ATOM 7826 O O . GLY A 1 975 ? -0.983 39.269 0.155 1.00 87.62 975 GLY A O 1
ATOM 7827 N N . CYS A 1 976 ? 0.099 37.824 -1.156 1.00 87.06 976 CYS A N 1
ATOM 7828 C CA . CYS A 1 976 ? 1.454 38.237 -0.820 1.00 87.06 976 CYS A CA 1
ATOM 7829 C C . CYS A 1 976 ? 2.023 39.167 -1.896 1.00 87.06 976 CYS A C 1
ATOM 7831 O O . CYS A 1 976 ? 2.063 38.816 -3.071 1.00 87.06 976 CYS A O 1
ATOM 7833 N N . ASN A 1 977 ? 2.489 40.350 -1.497 1.00 86.75 977 ASN A N 1
ATOM 7834 C CA . ASN A 1 977 ? 3.186 41.280 -2.382 1.00 86.75 977 ASN A CA 1
ATOM 7835 C C . ASN A 1 977 ? 4.696 41.046 -2.286 1.00 86.75 977 ASN A C 1
ATOM 7837 O O . ASN A 1 977 ? 5.281 41.234 -1.213 1.00 86.75 977 ASN A O 1
ATOM 7841 N N . THR A 1 978 ? 5.323 40.684 -3.404 1.00 83.06 978 THR A N 1
ATOM 7842 C CA . THR A 1 978 ? 6.752 40.346 -3.445 1.00 83.06 978 THR A CA 1
ATOM 7843 C C . THR A 1 978 ? 7.643 41.562 -3.165 1.00 83.06 978 THR A C 1
ATOM 7845 O O . THR A 1 978 ? 8.554 41.489 -2.342 1.00 83.06 978 THR A O 1
ATOM 7848 N N . ASN A 1 979 ? 7.339 42.718 -3.765 1.00 83.50 979 ASN A N 1
ATOM 7849 C CA . ASN A 1 979 ? 8.135 43.946 -3.643 1.00 83.50 979 ASN A CA 1
ATOM 7850 C C . ASN A 1 979 ? 8.031 44.588 -2.254 1.00 83.50 979 ASN A C 1
ATOM 7852 O O . ASN A 1 979 ? 9.022 45.047 -1.687 1.00 83.50 979 ASN A O 1
ATOM 7856 N N . LYS A 1 980 ? 6.817 44.629 -1.697 1.00 82.69 980 LYS A N 1
ATOM 7857 C CA . LYS A 1 980 ? 6.523 45.249 -0.397 1.00 82.69 980 LYS A CA 1
ATOM 7858 C C . LYS A 1 980 ? 6.774 44.306 0.778 1.00 82.69 980 LYS A C 1
ATOM 7860 O O . LYS A 1 980 ? 6.781 44.774 1.912 1.00 82.69 980 LYS A O 1
ATOM 7865 N N . LYS A 1 981 ? 6.985 43.008 0.522 1.00 86.31 981 LYS A N 1
ATOM 7866 C CA . LYS A 1 981 ? 7.220 41.962 1.534 1.00 86.31 981 LYS A CA 1
ATOM 7867 C C . LYS A 1 981 ? 6.108 41.886 2.588 1.00 86.31 981 LYS A C 1
ATOM 7869 O O . LYS A 1 981 ? 6.358 41.687 3.778 1.00 86.31 981 LYS A O 1
ATOM 7874 N N . ILE A 1 982 ? 4.866 42.059 2.140 1.00 84.25 982 ILE A N 1
ATOM 7875 C CA . ILE A 1 982 ? 3.664 41.992 2.980 1.00 84.25 982 ILE A CA 1
ATOM 7876 C C . ILE A 1 982 ? 2.756 40.855 2.518 1.00 84.25 982 ILE A C 1
ATOM 7878 O O . ILE A 1 982 ? 2.623 40.615 1.320 1.00 84.25 982 ILE A O 1
ATOM 7882 N N . ALA A 1 983 ? 2.103 40.188 3.462 1.00 84.56 983 ALA A N 1
ATOM 7883 C CA . ALA A 1 983 ? 1.013 39.256 3.213 1.00 84.56 983 ALA A CA 1
ATOM 7884 C C . ALA A 1 983 ? -0.295 39.884 3.690 1.00 84.56 983 ALA A C 1
ATOM 7886 O O . ALA A 1 983 ? -0.384 40.348 4.821 1.00 84.56 983 ALA A O 1
ATOM 7887 N N . ILE A 1 984 ? -1.297 39.921 2.822 1.00 84.00 984 ILE A N 1
ATOM 7888 C CA . ILE A 1 984 ? -2.597 40.532 3.072 1.00 84.00 984 ILE A CA 1
ATOM 7889 C C . ILE A 1 984 ? -3.626 39.417 3.203 1.00 84.00 984 ILE A C 1
ATOM 7891 O O . ILE A 1 984 ? -3.847 38.661 2.260 1.00 84.00 984 ILE A O 1
ATOM 7895 N N . ILE A 1 985 ? -4.264 39.336 4.363 1.00 82.44 985 ILE A N 1
ATOM 7896 C CA . ILE A 1 985 ? -5.332 38.381 4.643 1.00 82.44 985 ILE A CA 1
ATOM 7897 C C . ILE A 1 985 ? -6.678 39.033 4.324 1.00 82.44 985 ILE A C 1
ATOM 7899 O O . ILE A 1 985 ? -7.029 40.059 4.914 1.00 82.44 985 ILE A O 1
ATOM 7903 N N . TYR A 1 986 ? -7.441 38.431 3.416 1.00 81.06 986 TYR A N 1
ATOM 7904 C CA . TYR A 1 986 ? -8.773 38.894 3.034 1.00 81.06 986 TYR A CA 1
ATOM 7905 C C . TYR A 1 986 ? -9.852 38.236 3.916 1.00 81.06 986 TYR A C 1
ATOM 7907 O O . TYR A 1 986 ? -9.649 37.128 4.423 1.00 81.06 986 TYR A O 1
ATOM 7915 N N . PRO A 1 987 ? -11.004 38.895 4.147 1.00 74.56 987 PRO A N 1
ATOM 7916 C CA . PRO A 1 987 ? -12.133 38.241 4.808 1.00 74.56 987 PRO A CA 1
ATOM 7917 C C . PRO A 1 987 ? -12.649 37.083 3.932 1.00 74.56 987 PRO A C 1
ATOM 7919 O O . PRO A 1 987 ? -12.565 37.192 2.709 1.00 74.56 987 PRO A O 1
ATOM 7922 N N . PRO A 1 988 ? -13.181 35.988 4.499 1.00 71.81 988 PRO A N 1
ATOM 7923 C CA . PRO A 1 988 ? -13.776 34.913 3.708 1.00 71.81 988 PRO A CA 1
ATOM 7924 C C . PRO A 1 988 ? -15.100 35.361 3.053 1.00 71.81 988 PRO A C 1
ATOM 7926 O O . PRO A 1 988 ? -15.757 36.283 3.553 1.00 71.81 988 PRO A O 1
ATOM 7929 N N . PRO A 1 989 ? -15.525 34.730 1.944 1.00 69.56 989 PRO A N 1
ATOM 7930 C CA . PRO A 1 989 ? -16.845 34.968 1.365 1.00 69.56 989 PRO A CA 1
ATOM 7931 C C . PRO A 1 989 ? -17.951 34.590 2.362 1.00 69.56 989 PRO A C 1
ATOM 7933 O O . PRO A 1 989 ? -17.895 33.549 3.013 1.00 69.56 989 PRO A O 1
ATOM 7936 N N . VAL A 1 990 ? -18.969 35.447 2.501 1.00 63.16 990 VAL A N 1
ATOM 7937 C CA . VAL A 1 990 ? -20.125 35.181 3.373 1.00 63.16 990 VAL A CA 1
ATOM 7938 C C . VAL A 1 990 ? -21.039 34.184 2.665 1.00 63.16 990 VAL A C 1
ATOM 7940 O O . VAL A 1 990 ? -21.733 34.539 1.714 1.00 63.16 990 VAL A O 1
ATOM 7943 N N . ILE A 1 991 ? -21.028 32.933 3.123 1.00 60.72 991 ILE A N 1
ATOM 7944 C CA . ILE A 1 991 ? -21.783 31.834 2.517 1.00 60.72 991 ILE A CA 1
ATOM 7945 C C . ILE A 1 991 ? -22.999 31.516 3.395 1.00 60.72 991 ILE A C 1
ATOM 7947 O O . ILE A 1 991 ? -22.865 31.146 4.560 1.00 60.72 991 ILE A O 1
ATOM 7951 N N . HIS A 1 992 ? -24.204 31.647 2.840 1.00 50.59 992 HIS A N 1
ATOM 7952 C CA . HIS A 1 992 ? -25.443 31.176 3.467 1.00 50.59 992 HIS A CA 1
ATOM 7953 C C . HIS A 1 992 ? -25.740 29.738 2.995 1.00 50.59 992 HIS A C 1
ATOM 7955 O O . HIS A 1 992 ? -26.641 29.523 2.193 1.00 50.59 992 HIS A O 1
ATOM 7961 N N . GLY A 1 993 ? -24.943 28.761 3.442 1.00 50.69 993 GLY A N 1
ATOM 7962 C CA . GLY A 1 993 ? -25.029 27.349 3.031 1.00 50.69 993 GLY A CA 1
ATOM 7963 C C . GLY A 1 993 ? -23.817 26.526 3.492 1.00 50.69 993 GLY A C 1
ATOM 7964 O O . GLY A 1 993 ? -22.872 27.087 4.044 1.00 50.69 993 GLY A O 1
ATOM 7965 N N . GLN A 1 994 ? -23.830 25.205 3.284 1.00 54.94 994 GLN A N 1
ATOM 7966 C CA . GLN A 1 994 ? -22.667 24.345 3.543 1.00 54.94 994 GLN A CA 1
ATOM 7967 C C . GLN A 1 994 ? -21.776 24.314 2.288 1.00 54.94 994 GLN A C 1
ATOM 7969 O O . GLN A 1 994 ? -22.195 23.847 1.228 1.00 54.94 994 GLN A O 1
ATOM 7974 N N . ALA A 1 995 ? -20.562 24.863 2.385 1.00 56.66 995 ALA A N 1
ATOM 7975 C CA . ALA A 1 995 ? -19.567 24.790 1.315 1.00 56.66 995 ALA A CA 1
ATOM 7976 C C . ALA A 1 995 ? -18.899 23.407 1.322 1.00 56.66 995 ALA A C 1
ATOM 7978 O O . ALA A 1 995 ? -18.442 22.960 2.374 1.00 56.66 995 ALA A O 1
ATOM 7979 N N . CYS A 1 996 ? -18.855 22.740 0.165 1.00 63.88 996 CYS A N 1
ATOM 7980 C CA . CYS A 1 996 ? -18.339 21.369 0.048 1.00 63.88 996 CYS A CA 1
ATOM 7981 C C . CYS A 1 996 ? -16.907 21.326 -0.507 1.00 63.88 996 CYS A C 1
ATOM 7983 O O . CYS A 1 996 ? -16.095 20.521 -0.061 1.00 63.88 996 CYS A O 1
ATOM 7985 N N . SER A 1 997 ? -16.567 22.218 -1.445 1.00 78.94 997 SER A N 1
ATOM 7986 C CA . SER A 1 997 ? -15.222 22.323 -2.028 1.00 78.94 997 SER A CA 1
ATOM 7987 C C . SER A 1 997 ? -15.006 23.706 -2.649 1.00 78.94 997 SER A C 1
ATOM 7989 O O . SER A 1 997 ? -15.962 24.326 -3.120 1.00 78.94 997 SER A O 1
ATOM 7991 N N . PHE A 1 998 ? -13.764 24.191 -2.672 1.00 83.06 998 PHE A N 1
ATOM 7992 C CA . PHE A 1 998 ? -13.390 25.460 -3.299 1.00 83.06 998 PHE A CA 1
ATOM 7993 C C . PHE A 1 998 ? -12.004 25.388 -3.930 1.00 83.06 998 PHE A C 1
ATOM 7995 O O . PHE A 1 998 ? -11.189 24.577 -3.496 1.00 83.06 998 PHE A O 1
ATOM 8002 N N . ASP A 1 999 ? -11.756 26.244 -4.919 1.00 85.50 999 ASP A N 1
ATOM 8003 C CA . ASP A 1 999 ? -10.451 26.382 -5.561 1.00 85.50 999 ASP A CA 1
ATOM 8004 C C . ASP A 1 999 ? -10.246 27.793 -6.158 1.00 85.50 999 ASP A C 1
ATOM 8006 O O . ASP A 1 999 ? -11.199 28.577 -6.270 1.00 85.50 999 ASP A O 1
ATOM 8010 N N . LEU A 1 1000 ? -8.998 28.140 -6.483 1.00 86.88 1000 LEU A N 1
ATOM 8011 C CA . LEU A 1 1000 ? -8.552 29.472 -6.894 1.00 86.88 1000 LEU A CA 1
ATOM 8012 C C . LEU A 1 1000 ? -8.150 29.511 -8.372 1.00 86.88 1000 LEU A C 1
ATOM 8014 O O . LEU A 1 1000 ? -7.309 28.741 -8.815 1.00 86.88 1000 LEU A O 1
ATOM 8018 N N . ALA A 1 1001 ? -8.656 30.494 -9.115 1.00 88.44 1001 ALA A N 1
ATOM 8019 C CA . ALA A 1 1001 ? -8.245 30.742 -10.493 1.00 88.44 1001 ALA A CA 1
ATOM 8020 C C . ALA A 1 1001 ? -7.864 32.212 -10.717 1.00 88.44 1001 ALA A C 1
ATOM 8022 O O . ALA A 1 1001 ? -8.495 33.130 -10.186 1.00 88.44 1001 ALA A O 1
ATOM 8023 N N . GLU A 1 1002 ? -6.854 32.438 -11.557 1.00 87.81 1002 GLU A N 1
ATOM 8024 C CA . GLU A 1 1002 ? -6.542 33.751 -12.123 1.00 87.81 1002 GLU A CA 1
ATOM 8025 C C . GLU A 1 1002 ? -7.040 33.819 -13.567 1.00 87.81 1002 GLU A C 1
ATOM 8027 O O . GLU A 1 1002 ? -6.843 32.898 -14.356 1.00 87.81 1002 GLU A O 1
ATOM 8032 N N . CYS A 1 1003 ? -7.746 34.895 -13.901 1.00 85.88 1003 CYS A N 1
ATOM 8033 C CA . CYS A 1 1003 ? -8.303 35.097 -15.231 1.00 85.88 1003 CYS A CA 1
ATOM 8034 C C . CYS A 1 1003 ? -8.366 36.598 -15.537 1.00 85.88 1003 CYS A C 1
ATOM 8036 O O . CYS A 1 1003 ? -9.058 37.354 -14.851 1.00 85.88 1003 CYS A O 1
ATOM 8038 N N . HIS A 1 1004 ? -7.660 37.052 -16.577 1.00 78.69 1004 HIS A N 1
ATOM 8039 C CA . HIS A 1 1004 ? -7.584 38.474 -16.950 1.00 78.69 1004 HIS A CA 1
ATOM 8040 C C . HIS A 1 1004 ? -7.072 39.396 -15.827 1.00 78.69 1004 HIS A C 1
ATOM 8042 O O . HIS A 1 1004 ? -7.552 40.516 -15.651 1.00 78.69 1004 HIS A O 1
ATOM 8048 N N . GLY A 1 1005 ? -6.114 38.925 -15.030 1.00 77.75 1005 GLY A N 1
ATOM 8049 C CA . GLY A 1 1005 ? -5.585 39.638 -13.870 1.00 77.75 1005 GLY A CA 1
ATOM 8050 C C . GLY A 1 1005 ? -6.545 39.694 -12.680 1.00 77.75 1005 GLY A C 1
ATOM 8051 O O . GLY A 1 1005 ? -6.191 40.275 -11.651 1.00 77.75 1005 GLY A O 1
ATOM 8052 N N . ARG A 1 1006 ? -7.740 39.095 -12.791 1.00 84.00 1006 ARG A N 1
ATOM 8053 C CA . ARG A 1 1006 ? -8.727 38.983 -11.713 1.00 84.00 1006 ARG A CA 1
ATOM 8054 C C . ARG A 1 1006 ? -8.525 37.683 -10.952 1.00 84.00 1006 ARG A C 1
ATOM 8056 O O . ARG A 1 1006 ? -8.270 36.640 -11.551 1.00 84.00 1006 ARG A O 1
ATOM 8063 N N . ILE A 1 1007 ? -8.673 37.761 -9.634 1.00 88.00 1007 ILE A N 1
ATOM 8064 C CA . ILE A 1 1007 ? -8.587 36.614 -8.730 1.00 88.00 1007 ILE A CA 1
ATOM 8065 C C . ILE A 1 1007 ? -9.997 36.143 -8.408 1.00 88.00 1007 ILE A C 1
ATOM 8067 O O . ILE A 1 1007 ? -10.816 36.915 -7.902 1.00 88.00 1007 ILE A O 1
ATOM 8071 N N . LEU A 1 1008 ? -10.268 34.879 -8.711 1.00 89.12 1008 LEU A N 1
ATOM 8072 C CA . LEU A 1 1008 ? -11.596 34.293 -8.652 1.00 89.12 1008 LEU A CA 1
ATOM 8073 C C . LEU A 1 1008 ? -11.569 33.049 -7.779 1.00 89.12 1008 LEU A C 1
ATOM 8075 O O . LEU A 1 1008 ? -10.732 32.171 -7.970 1.00 89.12 1008 LEU A O 1
ATOM 8079 N N . ILE A 1 1009 ? -12.510 32.963 -6.845 1.00 87.75 1009 ILE A N 1
ATOM 8080 C CA . ILE A 1 1009 ? -12.740 31.748 -6.066 1.00 87.75 1009 ILE A CA 1
ATOM 8081 C C . ILE A 1 1009 ? -13.928 31.020 -6.680 1.00 87.75 1009 ILE A C 1
ATOM 8083 O O . ILE A 1 1009 ? -15.029 31.574 -6.775 1.00 87.75 1009 ILE A O 1
ATOM 8087 N N . LEU A 1 1010 ? -13.714 29.772 -7.076 1.00 88.62 1010 LEU A N 1
ATOM 8088 C CA . LEU A 1 1010 ? -14.785 28.870 -7.462 1.00 88.62 1010 LEU A CA 1
ATOM 8089 C C . LEU A 1 1010 ? -15.214 28.084 -6.227 1.00 88.62 1010 LEU A C 1
ATOM 8091 O O . LEU A 1 1010 ? -14.388 27.536 -5.508 1.00 88.62 1010 LEU A O 1
ATOM 8095 N N . LEU A 1 1011 ? -16.515 28.067 -5.960 1.00 86.62 1011 LEU A N 1
ATOM 8096 C CA . LEU A 1 1011 ? -17.118 27.465 -4.775 1.00 86.62 1011 LEU A CA 1
ATOM 8097 C C . LEU A 1 1011 ? -18.224 26.510 -5.199 1.00 86.62 1011 LEU A C 1
ATOM 8099 O O . LEU A 1 1011 ? -19.163 26.905 -5.893 1.00 86.62 1011 LEU A O 1
ATOM 8103 N N . LEU A 1 1012 ? -18.131 25.268 -4.736 1.00 85.38 1012 LEU A N 1
ATOM 8104 C CA . LEU A 1 1012 ? -19.208 24.296 -4.812 1.00 85.38 1012 LEU A CA 1
ATOM 8105 C C . LEU A 1 1012 ? -20.064 24.408 -3.548 1.00 85.38 1012 LEU A C 1
ATOM 8107 O O . LEU A 1 1012 ? -19.603 24.118 -2.438 1.00 85.38 1012 LEU A O 1
ATOM 8111 N N . MET A 1 1013 ? -21.307 24.852 -3.718 1.00 79.81 1013 MET A N 1
ATOM 8112 C CA . MET A 1 1013 ? -22.226 25.104 -2.608 1.00 79.81 1013 MET A CA 1
ATOM 8113 C C . MET A 1 1013 ? -23.498 24.280 -2.752 1.00 79.81 1013 MET A C 1
ATOM 8115 O O . MET A 1 1013 ? -24.059 24.186 -3.844 1.00 79.81 1013 MET A O 1
ATOM 8119 N N . GLU A 1 1014 ? -23.986 23.738 -1.638 1.00 74.00 1014 GLU A N 1
ATOM 8120 C CA . GLU A 1 1014 ? -25.294 23.091 -1.590 1.00 74.00 1014 GLU A CA 1
ATOM 8121 C C . GLU A 1 1014 ? -26.384 24.127 -1.280 1.00 74.00 1014 GLU A C 1
ATOM 8123 O O . GLU A 1 1014 ? -26.416 24.728 -0.203 1.00 74.00 1014 GLU A O 1
ATOM 8128 N N . GLU A 1 1015 ? -27.302 24.337 -2.223 1.00 64.88 1015 GLU A N 1
ATOM 8129 C CA . GLU A 1 1015 ? -28.427 25.259 -2.076 1.00 64.88 1015 GLU A CA 1
ATOM 8130 C C . GLU A 1 1015 ? -29.719 24.565 -2.519 1.00 64.88 1015 GLU A C 1
ATOM 8132 O O . GLU A 1 1015 ? -29.783 23.950 -3.579 1.00 64.88 1015 GLU A O 1
ATOM 8137 N N . ASN A 1 1016 ? -30.773 24.614 -1.696 1.00 61.91 1016 ASN A N 1
ATOM 8138 C CA . ASN A 1 1016 ? -32.056 23.945 -1.974 1.00 61.91 1016 ASN A CA 1
ATOM 8139 C C . ASN A 1 1016 ? -31.949 22.436 -2.314 1.00 61.91 1016 ASN A C 1
ATOM 8141 O O . ASN A 1 1016 ? -32.778 21.921 -3.067 1.00 61.91 1016 ASN A O 1
ATOM 8145 N N . ARG A 1 1017 ? -30.985 21.713 -1.713 1.00 62.22 1017 ARG A N 1
ATOM 8146 C CA . ARG A 1 1017 ? -30.667 20.287 -1.983 1.00 62.22 1017 ARG A CA 1
ATOM 8147 C C . ARG A 1 1017 ? -30.095 20.019 -3.386 1.00 62.22 1017 ARG A C 1
ATOM 8149 O O . ARG A 1 1017 ? -30.272 18.921 -3.921 1.00 62.22 1017 ARG A O 1
ATOM 8156 N N . ALA A 1 1018 ? -29.467 21.025 -3.994 1.00 67.12 1018 ALA A N 1
ATOM 8157 C CA . ALA A 1 1018 ? -28.697 20.902 -5.225 1.00 67.12 1018 ALA A CA 1
ATOM 8158 C C . ALA A 1 1018 ? -27.292 21.502 -5.046 1.00 67.12 1018 ALA A C 1
ATOM 8160 O O . ALA A 1 1018 ? -27.152 22.645 -4.611 1.00 67.12 1018 ALA A O 1
ATOM 8161 N N . GLU A 1 1019 ? -26.256 20.741 -5.396 1.00 79.56 1019 GLU A N 1
ATOM 8162 C CA . GLU A 1 1019 ? -24.867 21.216 -5.446 1.00 79.56 1019 GLU A CA 1
ATOM 8163 C C . GLU A 1 1019 ? -24.630 22.075 -6.703 1.00 79.56 1019 GLU A C 1
ATOM 8165 O O . GLU A 1 1019 ? -24.692 21.581 -7.827 1.00 79.56 1019 GLU A O 1
ATOM 8170 N N . THR A 1 1020 ? -24.329 23.367 -6.545 1.00 85.19 1020 THR A N 1
ATOM 8171 C CA . THR A 1 1020 ? -24.095 24.295 -7.668 1.00 85.19 1020 THR A CA 1
ATOM 8172 C C . THR A 1 1020 ? -22.730 24.970 -7.581 1.00 85.19 1020 THR A C 1
ATOM 8174 O O . THR A 1 1020 ? -22.293 25.402 -6.512 1.00 85.19 1020 THR A O 1
ATOM 8177 N N . LEU A 1 1021 ? -22.051 25.065 -8.729 1.00 88.88 1021 LEU A N 1
ATOM 8178 C CA . LEU A 1 1021 ? -20.792 25.794 -8.877 1.00 88.88 1021 LEU A CA 1
ATOM 8179 C C . LEU A 1 1021 ? -21.049 27.297 -8.989 1.00 88.88 1021 LEU A C 1
ATOM 8181 O O . LEU A 1 1021 ? -21.870 27.744 -9.795 1.00 88.88 1021 LEU A O 1
ATOM 8185 N N . ARG A 1 1022 ? -20.312 28.084 -8.209 1.00 88.12 1022 ARG A N 1
ATOM 8186 C CA . ARG A 1 1022 ? -20.413 29.542 -8.167 1.00 88.12 1022 ARG A CA 1
ATOM 8187 C C . ARG A 1 1022 ? -19.043 30.195 -8.240 1.00 88.12 1022 ARG A C 1
ATOM 8189 O O . ARG A 1 1022 ? -18.107 29.743 -7.593 1.00 88.12 1022 ARG A O 1
ATOM 8196 N N . VAL A 1 1023 ? -18.950 31.291 -8.985 1.00 90.25 1023 VAL A N 1
ATOM 8197 C CA . VAL A 1 1023 ? -17.718 32.076 -9.132 1.00 90.25 1023 VAL A CA 1
ATOM 8198 C C . VAL A 1 1023 ? -17.840 33.353 -8.310 1.00 90.25 1023 VAL A C 1
ATOM 8200 O O . VAL A 1 1023 ? -18.842 34.070 -8.406 1.00 90.25 1023 VAL A O 1
ATOM 8203 N N . TRP A 1 1024 ? -16.831 33.630 -7.493 1.00 88.38 1024 TRP A N 1
ATOM 8204 C CA . TRP A 1 1024 ? -16.781 34.772 -6.591 1.00 88.38 1024 TRP A CA 1
ATOM 8205 C C . TRP A 1 1024 ? -15.552 35.632 -6.860 1.00 88.38 1024 TRP A C 1
ATOM 8207 O O . TRP A 1 1024 ? -14.451 35.120 -7.035 1.00 88.38 1024 TRP A O 1
ATOM 8217 N N . GLU A 1 1025 ? -15.745 36.947 -6.842 1.00 88.69 1025 GLU A N 1
ATOM 8218 C CA . GLU A 1 1025 ? -14.686 37.941 -7.010 1.00 88.69 1025 GLU A CA 1
ATOM 8219 C C . GLU A 1 1025 ? -14.674 38.888 -5.807 1.00 88.69 1025 GLU A C 1
ATOM 8221 O O . GLU A 1 1025 ? -15.729 39.318 -5.320 1.00 88.69 1025 GLU A O 1
ATOM 8226 N N . PHE A 1 1026 ? -13.481 39.216 -5.308 1.00 82.38 1026 PHE A N 1
ATOM 8227 C CA . PHE A 1 1026 ? -13.342 40.154 -4.201 1.00 82.38 1026 PHE A CA 1
ATOM 8228 C C . PHE A 1 1026 ? -13.320 41.596 -4.707 1.00 82.38 1026 PHE A C 1
ATOM 8230 O O . PHE A 1 1026 ? -12.397 42.016 -5.405 1.00 82.38 1026 PHE A O 1
ATOM 8237 N N . HIS A 1 1027 ? -14.311 42.390 -4.306 1.00 78.19 1027 HIS A N 1
ATOM 8238 C CA . HIS A 1 1027 ? -14.395 43.789 -4.699 1.00 78.19 1027 HIS A CA 1
ATOM 8239 C C . HIS A 1 1027 ? -13.691 44.691 -3.676 1.00 78.19 1027 HIS A C 1
ATOM 8241 O O . HIS A 1 1027 ? -14.263 45.063 -2.647 1.00 78.19 1027 HIS A O 1
ATOM 8247 N N . CYS A 1 1028 ? -12.451 45.093 -3.975 1.00 68.81 1028 CYS A N 1
ATOM 8248 C CA . CYS A 1 1028 ? -11.588 45.852 -3.058 1.00 68.81 1028 CYS A CA 1
ATOM 8249 C C . CYS A 1 1028 ? -12.211 47.154 -2.519 1.00 68.81 1028 CYS A C 1
ATOM 8251 O O . CYS A 1 1028 ? -11.977 47.500 -1.364 1.00 68.81 1028 CYS A O 1
ATOM 8253 N N . GLN A 1 1029 ? -13.001 47.877 -3.324 1.00 70.69 1029 GLN A N 1
ATOM 8254 C CA . GLN A 1 1029 ? -13.613 49.151 -2.906 1.00 70.69 1029 GLN A CA 1
ATOM 8255 C C . GLN A 1 1029 ? -14.789 48.955 -1.941 1.00 70.69 1029 GLN A C 1
ATOM 8257 O O . GLN A 1 1029 ? -14.995 49.763 -1.041 1.00 70.69 1029 GLN A O 1
ATOM 8262 N N . GLU A 1 1030 ? -15.549 47.876 -2.126 1.00 67.00 1030 GLU A N 1
ATOM 8263 C CA . GLU A 1 1030 ? -16.740 47.566 -1.320 1.00 67.00 1030 GLU A CA 1
ATOM 8264 C C . GLU A 1 1030 ? -16.410 46.619 -0.157 1.00 67.00 1030 GLU A C 1
ATOM 8266 O O . GLU A 1 1030 ? -17.284 46.303 0.645 1.00 67.00 1030 GLU A O 1
ATOM 8271 N N . LYS A 1 1031 ? -15.149 46.163 -0.077 1.00 73.38 1031 LYS A N 1
ATOM 8272 C CA . LYS A 1 1031 ? -14.626 45.197 0.899 1.00 73.38 1031 LYS A CA 1
ATOM 8273 C C . LYS A 1 1031 ? -15.490 43.939 1.045 1.00 73.38 1031 LYS A C 1
ATOM 8275 O O . LYS A 1 1031 ? -15.586 43.371 2.131 1.00 73.38 1031 LYS A O 1
ATOM 8280 N N . ARG A 1 1032 ? -16.129 43.501 -0.039 1.00 79.06 1032 ARG A N 1
ATOM 8281 C CA . ARG A 1 1032 ? -17.044 42.358 -0.031 1.00 79.06 1032 ARG A CA 1
ATOM 8282 C C . ARG A 1 1032 ? -16.791 41.433 -1.206 1.00 79.06 1032 ARG A C 1
ATOM 8284 O O . ARG A 1 1032 ? -16.326 41.855 -2.265 1.00 79.06 1032 ARG A O 1
ATOM 8291 N N . TRP A 1 1033 ? -17.143 40.175 -1.000 1.00 83.88 1033 TRP A N 1
ATOM 8292 C CA . TRP A 1 1033 ? -17.189 39.170 -2.048 1.00 83.88 1033 TRP A CA 1
ATOM 8293 C C . TRP A 1 1033 ? -18.490 39.297 -2.833 1.00 83.88 1033 TRP A C 1
ATOM 8295 O O . TRP A 1 1033 ? -19.571 39.328 -2.244 1.00 83.88 1033 TRP A O 1
ATOM 8305 N N . ASN A 1 1034 ? -18.379 39.352 -4.157 1.00 85.12 1034 ASN A N 1
ATOM 8306 C CA . ASN A 1 1034 ? -19.513 39.381 -5.068 1.00 85.12 1034 ASN A CA 1
ATOM 8307 C C . ASN A 1 1034 ? -19.579 38.057 -5.830 1.00 85.12 1034 ASN A C 1
ATOM 8309 O O . ASN A 1 1034 ? -18.583 37.607 -6.394 1.00 85.12 1034 ASN A O 1
ATOM 8313 N N . ASN A 1 1035 ? -20.757 37.433 -5.857 1.00 86.81 1035 ASN A N 1
ATOM 8314 C CA . ASN A 1 1035 ? -21.002 36.292 -6.729 1.00 86.81 1035 ASN A CA 1
ATOM 8315 C C . ASN A 1 1035 ? -21.233 36.809 -8.153 1.00 86.81 1035 ASN A C 1
ATOM 8317 O O . ASN A 1 1035 ? -22.207 37.521 -8.393 1.00 86.81 1035 ASN A O 1
ATOM 8321 N N . ILE A 1 1036 ? -20.326 36.477 -9.073 1.00 88.38 1036 ILE A N 1
ATOM 8322 C CA . ILE A 1 1036 ? -20.346 36.995 -10.449 1.00 88.38 1036 ILE A CA 1
ATOM 8323 C C . ILE A 1 1036 ? -21.007 36.029 -11.435 1.00 88.38 1036 ILE A C 1
ATOM 8325 O O . ILE A 1 1036 ? -21.547 36.464 -12.448 1.00 88.38 1036 ILE A O 1
ATOM 8329 N N . ALA A 1 1037 ? -21.000 34.730 -11.129 1.00 88.06 1037 ALA A N 1
ATOM 8330 C CA . ALA A 1 1037 ? -21.624 33.706 -11.956 1.00 88.06 1037 ALA A CA 1
ATOM 8331 C C . ALA A 1 1037 ? -22.078 32.502 -11.119 1.00 88.06 1037 ALA A C 1
ATOM 8333 O O . ALA A 1 1037 ? -21.524 32.207 -10.053 1.00 88.06 1037 ALA A O 1
ATOM 8334 N N . ALA A 1 1038 ? -23.078 31.792 -11.636 1.00 88.31 1038 ALA A N 1
ATOM 8335 C CA . ALA A 1 1038 ? -23.550 30.514 -11.122 1.00 88.31 1038 ALA A CA 1
ATOM 8336 C C . ALA A 1 1038 ? -23.795 29.564 -12.298 1.00 88.31 1038 ALA A C 1
ATOM 8338 O O . ALA A 1 1038 ? -24.299 29.984 -13.343 1.00 88.31 1038 ALA A O 1
ATOM 8339 N N . MET A 1 1039 ? -23.425 28.299 -12.129 1.00 88.75 1039 MET A N 1
ATOM 8340 C CA . MET A 1 1039 ? -23.624 27.281 -13.150 1.00 88.75 1039 MET A CA 1
ATOM 8341 C C . MET A 1 1039 ? -25.124 26.948 -13.299 1.00 88.75 1039 MET A C 1
ATOM 8343 O O . MET A 1 1039 ? -25.826 26.848 -12.288 1.00 88.75 1039 MET A O 1
ATOM 8347 N N . PRO A 1 1040 ? -25.640 26.765 -14.530 1.00 86.81 1040 PRO A N 1
ATOM 8348 C CA . PRO A 1 1040 ? -27.033 26.385 -14.758 1.00 86.81 1040 PRO A CA 1
ATOM 8349 C C . PRO A 1 1040 ? -27.429 25.076 -14.056 1.00 86.81 1040 PRO A C 1
ATOM 8351 O O . PRO A 1 1040 ? -26.680 24.098 -14.071 1.00 86.81 1040 PRO A O 1
ATOM 8354 N N . LEU A 1 1041 ? -28.650 25.028 -13.506 1.00 80.19 1041 LEU A N 1
ATOM 8355 C CA . LEU A 1 1041 ? -29.157 23.883 -12.729 1.00 80.19 1041 LEU A CA 1
ATOM 8356 C C . LEU A 1 1041 ? -29.209 22.572 -13.538 1.00 80.19 1041 LEU A C 1
ATOM 8358 O O . LEU A 1 1041 ? -29.080 21.482 -12.984 1.00 80.19 1041 LEU A O 1
ATOM 8362 N N . GLU A 1 1042 ? -29.399 22.672 -14.852 1.00 78.50 1042 GLU A N 1
ATOM 8363 C CA . GLU A 1 1042 ? -29.429 21.533 -15.778 1.00 78.50 1042 GLU A CA 1
ATOM 8364 C C . GLU A 1 1042 ? -28.107 20.750 -15.752 1.00 78.50 1042 GLU A C 1
ATOM 8366 O O . GLU A 1 1042 ? -28.124 19.523 -15.774 1.00 78.50 1042 GLU A O 1
ATOM 8371 N N . MET A 1 1043 ? -26.978 21.451 -15.600 1.00 82.56 1043 MET A N 1
ATOM 8372 C CA . MET A 1 1043 ? -25.638 20.858 -15.552 1.00 82.56 1043 MET A CA 1
ATOM 8373 C C . MET A 1 1043 ? -25.294 20.288 -14.168 1.00 82.56 1043 MET A C 1
ATOM 8375 O O . MET A 1 1043 ? -24.490 19.368 -14.058 1.00 82.56 1043 MET A O 1
ATOM 8379 N N . SER A 1 1044 ? -25.922 20.784 -13.094 1.00 80.19 1044 SER A N 1
ATOM 8380 C CA . SER A 1 1044 ? -25.677 20.287 -11.729 1.00 80.19 1044 SER A CA 1
ATOM 8381 C C . SER A 1 1044 ? -26.371 18.963 -11.400 1.00 80.19 1044 SER A C 1
ATOM 8383 O O . SER A 1 1044 ? -26.029 18.311 -10.417 1.00 80.19 1044 SER A O 1
ATOM 8385 N N . GLN A 1 1045 ? -27.351 18.533 -12.204 1.00 75.44 1045 GLN A N 1
ATOM 8386 C CA . GLN A 1 1045 ? -28.084 17.285 -11.947 1.00 75.44 1045 GLN A CA 1
ATOM 8387 C C . GLN A 1 1045 ? -27.189 16.043 -12.031 1.00 75.44 1045 GLN A C 1
ATOM 8389 O O . GLN A 1 1045 ? -27.465 15.060 -11.347 1.00 75.44 1045 GLN A O 1
ATOM 8394 N N . GLY A 1 1046 ? -26.132 16.090 -12.849 1.00 70.56 1046 GLY A N 1
ATOM 8395 C CA . GLY A 1 1046 ? -25.255 14.948 -13.106 1.00 70.56 1046 GLY A CA 1
ATOM 8396 C C . GLY A 1 1046 ? -24.425 14.500 -11.902 1.00 70.56 1046 GLY A C 1
ATOM 8397 O O . GLY A 1 1046 ? -24.006 13.347 -11.870 1.00 70.56 1046 GLY A O 1
ATOM 8398 N N . TYR A 1 1047 ? -24.215 15.378 -10.915 1.00 78.88 1047 TYR A N 1
ATOM 8399 C CA . TYR A 1 1047 ? -23.325 15.105 -9.785 1.00 78.88 1047 TYR A CA 1
ATOM 8400 C C . TYR A 1 1047 ? -23.905 15.407 -8.400 1.00 78.88 1047 TYR A C 1
ATOM 8402 O O . TYR A 1 1047 ? -23.210 15.275 -7.394 1.00 78.88 1047 TYR A O 1
ATOM 8410 N N . ASN A 1 1048 ? -25.182 15.779 -8.329 1.00 77.69 1048 ASN A N 1
ATOM 8411 C CA . ASN A 1 1048 ? -25.827 16.123 -7.070 1.00 77.69 1048 ASN A CA 1
ATOM 8412 C C . ASN A 1 1048 ? -25.842 14.929 -6.094 1.00 77.69 1048 ASN A C 1
ATOM 8414 O O . ASN A 1 1048 ? -26.395 13.874 -6.418 1.00 77.69 1048 ASN A O 1
ATOM 8418 N N . GLY A 1 1049 ? -25.276 15.099 -4.895 1.00 70.94 1049 GLY A N 1
ATOM 8419 C CA . GLY A 1 1049 ? -25.192 14.050 -3.878 1.00 70.94 1049 GLY A CA 1
ATOM 8420 C C . GLY A 1 1049 ? -24.042 13.056 -4.074 1.00 70.94 1049 GLY A C 1
ATOM 8421 O O . GLY A 1 1049 ? -24.013 12.045 -3.376 1.00 70.94 1049 GLY A O 1
ATOM 8422 N N . LEU A 1 1050 ? -23.105 13.323 -4.996 1.00 73.19 1050 LEU A N 1
ATOM 8423 C CA . LEU A 1 1050 ? -21.924 12.481 -5.233 1.00 73.19 1050 LEU A CA 1
ATOM 8424 C C . LEU A 1 1050 ? -20.685 12.924 -4.433 1.00 73.19 1050 LEU A C 1
ATOM 8426 O O . LEU A 1 1050 ? -19.594 12.446 -4.729 1.00 73.19 1050 LEU A O 1
ATOM 8430 N N . ASN A 1 1051 ? -20.815 13.813 -3.438 1.00 73.75 1051 ASN A N 1
ATOM 8431 C CA . ASN A 1 1051 ? -19.695 14.311 -2.619 1.00 73.75 1051 ASN A CA 1
ATOM 8432 C C . ASN A 1 1051 ? -18.513 14.775 -3.495 1.00 73.75 1051 ASN A C 1
ATOM 8434 O O . ASN A 1 1051 ? -17.418 14.208 -3.458 1.00 73.75 1051 ASN A O 1
ATOM 8438 N N . THR A 1 1052 ? -18.792 15.732 -4.385 1.00 78.12 1052 THR A N 1
ATOM 8439 C CA . THR A 1 1052 ? -17.848 16.131 -5.432 1.00 78.12 1052 THR A CA 1
ATOM 8440 C C . THR A 1 1052 ? -16.777 17.107 -4.957 1.00 78.12 1052 THR A C 1
ATOM 8442 O O . THR A 1 1052 ? -17.012 18.026 -4.173 1.00 78.12 1052 THR A O 1
ATOM 8445 N N . GLU A 1 1053 ? -15.577 16.917 -5.492 1.00 81.06 1053 GLU A N 1
ATOM 8446 C CA . GLU A 1 1053 ? -14.424 17.787 -5.338 1.00 81.06 1053 GLU A CA 1
ATOM 8447 C C . GLU A 1 1053 ? -14.174 18.581 -6.621 1.00 81.06 1053 GLU A C 1
ATOM 8449 O O . GLU A 1 1053 ? -14.425 18.086 -7.725 1.00 81.06 1053 GLU A O 1
ATOM 8454 N N . ILE A 1 1054 ? -13.664 19.808 -6.472 1.00 84.56 1054 ILE A N 1
ATOM 8455 C CA . ILE A 1 1054 ? -13.390 20.709 -7.596 1.00 84.56 1054 ILE A CA 1
ATOM 8456 C C . ILE A 1 1054 ? -11.905 21.043 -7.680 1.00 84.56 1054 ILE A C 1
ATOM 8458 O O . ILE A 1 1054 ? -11.275 21.283 -6.652 1.00 84.56 1054 ILE A O 1
ATOM 8462 N N . THR A 1 1055 ? -11.391 21.102 -8.904 1.00 86.06 1055 THR A N 1
ATOM 8463 C CA . THR A 1 1055 ? -10.122 21.754 -9.251 1.00 86.06 1055 THR A CA 1
ATOM 8464 C C . THR A 1 1055 ? -10.353 22.680 -10.439 1.00 86.06 1055 THR A C 1
ATOM 8466 O O . THR A 1 1055 ? -11.221 22.417 -11.283 1.00 86.06 1055 THR A O 1
ATOM 8469 N N . CYS A 1 1056 ? -9.629 23.789 -10.515 1.00 87.38 1056 CYS A N 1
ATOM 8470 C CA . CYS A 1 1056 ? -9.810 24.776 -11.560 1.00 87.38 1056 CYS A CA 1
ATOM 8471 C C . CYS A 1 1056 ? -8.513 25.467 -11.966 1.00 87.38 1056 CYS A C 1
ATOM 8473 O O . CYS A 1 1056 ? -7.597 25.663 -11.180 1.00 87.38 1056 CYS A O 1
ATOM 8475 N N . THR A 1 1057 ? -8.458 25.885 -13.226 1.00 88.44 1057 THR A N 1
ATOM 8476 C CA . THR A 1 1057 ? -7.338 26.674 -13.738 1.00 88.44 1057 THR A CA 1
ATOM 8477 C C . THR A 1 1057 ? -7.851 27.687 -14.738 1.00 88.44 1057 THR A C 1
ATOM 8479 O O . THR A 1 1057 ? -8.614 27.349 -15.648 1.00 88.44 1057 THR A O 1
ATOM 8482 N N . GLY A 1 1058 ? -7.441 28.941 -14.572 1.00 87.25 1058 GLY A N 1
ATOM 8483 C CA . GLY A 1 1058 ? -7.799 30.027 -15.475 1.00 87.25 1058 GLY A CA 1
ATOM 8484 C C . GLY A 1 1058 ? -6.699 30.320 -16.492 1.00 87.25 1058 GLY A C 1
ATOM 8485 O O . GLY A 1 1058 ? -5.514 30.193 -16.198 1.00 87.25 1058 GLY A O 1
ATOM 8486 N N . CYS A 1 1059 ? -7.092 30.683 -17.713 1.00 85.44 1059 CYS A N 1
ATOM 8487 C CA . CYS A 1 1059 ? -6.184 31.199 -18.732 1.00 85.44 1059 CYS A CA 1
ATOM 8488 C C . CYS A 1 1059 ? -6.938 31.995 -19.796 1.00 85.44 1059 CYS A C 1
ATOM 8490 O O . CYS A 1 1059 ? -7.909 31.513 -20.387 1.00 85.44 1059 CYS A O 1
ATOM 8492 N N . GLY A 1 1060 ? -6.476 33.216 -20.075 1.00 82.44 1060 GLY A N 1
ATOM 8493 C CA . GLY A 1 1060 ? -7.207 34.125 -20.956 1.00 82.44 1060 GLY A CA 1
ATOM 8494 C C . GLY A 1 1060 ? -8.618 34.353 -20.416 1.00 82.44 1060 GLY A C 1
ATOM 8495 O O . GLY A 1 1060 ? -8.770 34.656 -19.237 1.00 82.44 1060 GLY A O 1
ATOM 8496 N N . ASP A 1 1061 ? -9.640 34.212 -21.263 1.00 87.12 1061 ASP A N 1
ATOM 8497 C CA . ASP A 1 1061 ? -11.063 34.402 -20.916 1.00 87.12 1061 ASP A CA 1
ATOM 8498 C C . ASP A 1 1061 ? -11.718 33.171 -20.269 1.00 87.12 1061 ASP A C 1
ATOM 8500 O O . ASP A 1 1061 ? -12.902 33.201 -19.925 1.00 87.12 1061 ASP A O 1
ATOM 8504 N N . TYR A 1 1062 ? -10.979 32.069 -20.140 1.00 89.19 1062 TYR A N 1
ATOM 8505 C CA . TYR A 1 1062 ? -11.548 30.761 -19.846 1.00 89.19 1062 TYR A CA 1
ATOM 8506 C C . TYR A 1 1062 ? -11.063 30.228 -18.505 1.00 89.19 1062 TYR A C 1
ATOM 8508 O O . TYR A 1 1062 ? -9.891 30.352 -18.155 1.00 89.19 1062 TYR A O 1
ATOM 8516 N N . ILE A 1 1063 ? -11.966 29.572 -17.784 1.00 91.56 1063 ILE A N 1
ATOM 8517 C CA . ILE A 1 1063 ? -11.668 28.799 -16.583 1.00 91.56 1063 ILE A CA 1
ATOM 8518 C C . ILE A 1 1063 ? -12.079 27.360 -16.853 1.00 91.56 1063 ILE A C 1
ATOM 8520 O O . ILE A 1 1063 ? -13.244 27.081 -17.136 1.00 91.56 1063 ILE A O 1
ATOM 8524 N N . MET A 1 1064 ? -11.115 26.450 -16.786 1.00 91.12 1064 MET A N 1
ATOM 8525 C CA . MET A 1 1064 ? -11.356 25.015 -16.864 1.00 91.12 1064 MET A CA 1
ATOM 8526 C C . MET A 1 1064 ? -11.616 24.495 -15.456 1.00 91.12 1064 MET A C 1
ATOM 8528 O O . MET A 1 1064 ? -10.816 24.749 -14.563 1.00 91.12 1064 MET A O 1
ATOM 8532 N N . VAL A 1 1065 ? -12.719 23.777 -15.258 1.00 91.00 1065 VAL A N 1
ATOM 8533 C CA . VAL A 1 1065 ? -13.126 23.201 -13.972 1.00 91.00 1065 VAL A CA 1
ATOM 8534 C C . VAL A 1 1065 ? -13.258 21.692 -14.124 1.00 91.00 1065 VAL A C 1
ATOM 8536 O O . VAL A 1 1065 ? -13.976 21.214 -15.006 1.00 91.00 1065 VAL A O 1
ATOM 8539 N N . CYS A 1 1066 ? -12.587 20.936 -13.259 1.00 88.62 1066 CYS A N 1
ATOM 8540 C CA . CYS A 1 1066 ? -12.755 19.492 -13.145 1.00 88.62 1066 CYS A CA 1
ATOM 8541 C C . CYS A 1 1066 ? -13.532 19.180 -11.866 1.00 88.62 1066 CYS A C 1
ATOM 8543 O O . CYS A 1 1066 ? -13.096 19.501 -10.765 1.00 88.62 1066 CYS A O 1
ATOM 8545 N N . LEU A 1 1067 ? -14.689 18.549 -12.031 1.00 87.31 1067 LEU A N 1
ATOM 8546 C CA . LEU A 1 1067 ? -15.487 17.972 -10.959 1.00 87.31 1067 LEU A CA 1
ATOM 8547 C C . LEU A 1 1067 ? -15.155 16.489 -10.884 1.00 87.31 1067 LEU A C 1
ATOM 8549 O O . LEU A 1 1067 ? -15.290 15.779 -11.882 1.00 87.31 1067 LEU A O 1
ATOM 8553 N N . SER A 1 1068 ? -14.747 16.004 -9.719 1.00 83.12 1068 SER A N 1
ATOM 8554 C CA . SER A 1 1068 ? -14.446 14.587 -9.530 1.00 83.12 1068 SER A CA 1
ATOM 8555 C C . SER A 1 1068 ? -15.009 14.065 -8.215 1.00 83.12 1068 SER A C 1
ATOM 8557 O O . SER A 1 1068 ? -15.086 14.785 -7.227 1.00 83.12 1068 SER A O 1
ATOM 8559 N N . SER A 1 1069 ? -15.439 12.807 -8.204 1.00 78.81 1069 SER A N 1
ATOM 8560 C CA . SER A 1 1069 ? -15.791 12.085 -6.984 1.00 78.81 1069 SER A CA 1
ATOM 8561 C C . SER A 1 1069 ? -15.122 10.724 -6.997 1.00 78.81 1069 SER A C 1
ATOM 8563 O O . SER A 1 1069 ? -15.398 9.884 -7.861 1.00 78.81 1069 SER A O 1
ATOM 8565 N N . MET A 1 1070 ? -14.242 10.518 -6.019 1.00 67.19 1070 MET A N 1
ATOM 8566 C CA . MET A 1 1070 ? -13.536 9.252 -5.834 1.00 67.19 1070 MET A CA 1
ATOM 8567 C C . MET A 1 1070 ? -14.480 8.156 -5.326 1.00 67.19 1070 MET A C 1
ATOM 8569 O O . MET A 1 1070 ? -14.347 7.007 -5.729 1.00 67.19 1070 MET A O 1
ATOM 8573 N N . GLU A 1 1071 ? -15.464 8.514 -4.495 1.00 69.81 1071 GLU A N 1
ATOM 8574 C CA . GLU A 1 1071 ? -16.429 7.578 -3.902 1.00 69.81 1071 GLU A CA 1
ATOM 8575 C C . GLU A 1 1071 ? -17.381 6.986 -4.951 1.00 69.81 1071 GLU A C 1
ATOM 8577 O O . GLU A 1 1071 ? -17.670 5.791 -4.932 1.00 69.81 1071 GLU A O 1
ATOM 8582 N N . TYR A 1 1072 ? -17.824 7.806 -5.908 1.00 68.94 1072 TYR A N 1
ATOM 8583 C CA . TYR A 1 1072 ? -18.821 7.411 -6.908 1.00 68.94 1072 TYR A CA 1
ATOM 8584 C C . TYR A 1 1072 ? -18.240 7.195 -8.312 1.00 68.94 1072 TYR A C 1
ATOM 8586 O O . TYR A 1 1072 ? -18.998 7.025 -9.266 1.00 68.94 1072 TYR A O 1
ATOM 8594 N N . ASN A 1 1073 ? -16.908 7.178 -8.457 1.00 70.38 1073 ASN A N 1
ATOM 8595 C CA . ASN A 1 1073 ? -16.212 7.015 -9.741 1.00 70.38 1073 ASN A CA 1
ATOM 8596 C C . ASN A 1 1073 ? -16.711 7.988 -10.833 1.00 70.38 1073 ASN A C 1
ATOM 8598 O O . ASN A 1 1073 ? -16.872 7.608 -11.996 1.00 70.38 1073 ASN A O 1
ATOM 8602 N N . PHE A 1 1074 ? -16.952 9.246 -10.461 1.00 81.38 1074 PHE A N 1
ATOM 8603 C CA . PHE A 1 1074 ? -17.502 10.276 -11.343 1.00 81.38 1074 PHE A CA 1
ATOM 8604 C C . PHE A 1 1074 ? -16.442 11.321 -11.706 1.00 81.38 1074 PHE A C 1
ATOM 8606 O O . PHE A 1 1074 ? -15.691 11.767 -10.840 1.00 81.38 1074 PHE A O 1
ATOM 8613 N N . THR A 1 1075 ? -16.407 11.746 -12.972 1.00 83.44 1075 THR A N 1
ATOM 8614 C CA . THR A 1 1075 ? -15.607 12.893 -13.430 1.00 83.44 1075 THR A CA 1
ATOM 8615 C C . THR A 1 1075 ? -16.369 13.680 -14.488 1.00 83.44 1075 THR A C 1
ATOM 8617 O O . THR A 1 1075 ? -16.846 13.088 -15.457 1.00 83.44 1075 THR A O 1
ATOM 8620 N N . MET A 1 1076 ? -16.421 15.000 -14.347 1.00 87.25 1076 MET A N 1
ATOM 8621 C CA . MET A 1 1076 ? -16.987 15.918 -15.331 1.00 87.25 1076 MET A CA 1
ATOM 8622 C C . MET A 1 1076 ? -16.065 17.117 -15.512 1.00 87.25 1076 MET A C 1
ATOM 8624 O O . MET A 1 1076 ? -15.486 17.626 -14.556 1.00 87.25 1076 MET A O 1
ATOM 8628 N N . THR A 1 1077 ? -15.932 17.579 -16.749 1.00 90.88 1077 THR A N 1
ATOM 8629 C CA . THR A 1 1077 ? -15.045 18.688 -17.095 1.00 90.88 1077 THR A CA 1
ATOM 8630 C C . THR A 1 1077 ? -15.861 19.795 -17.751 1.00 90.88 1077 THR A C 1
ATOM 8632 O O . THR A 1 1077 ? -16.595 19.549 -18.708 1.00 90.88 1077 THR A O 1
ATOM 8635 N N . VAL A 1 1078 ? -15.752 21.015 -17.227 1.00 91.62 1078 VAL A N 1
ATOM 8636 C CA . VAL A 1 1078 ? -16.575 22.162 -17.626 1.00 91.62 1078 VAL A CA 1
ATOM 8637 C C . VAL A 1 1078 ? -15.690 23.371 -17.892 1.00 91.62 1078 VAL A C 1
ATOM 8639 O O . VAL A 1 1078 ? -14.822 23.690 -17.087 1.00 91.62 1078 VAL A O 1
ATOM 8642 N N . VAL A 1 1079 ? -15.914 24.063 -19.007 1.00 92.50 1079 VAL A N 1
ATOM 8643 C CA . VAL A 1 1079 ? -15.286 25.357 -19.303 1.00 92.50 1079 VAL A CA 1
ATOM 8644 C C . VAL A 1 1079 ? -16.271 26.476 -18.975 1.00 92.50 1079 VAL A C 1
ATOM 8646 O O . VAL A 1 1079 ? -17.427 26.435 -19.399 1.00 92.50 1079 VAL A O 1
ATOM 8649 N N . PHE A 1 1080 ? -15.798 27.498 -18.270 1.00 92.06 1080 PHE A N 1
ATOM 8650 C CA . PHE A 1 1080 ? -16.507 28.753 -18.056 1.00 92.06 1080 PHE A CA 1
ATOM 8651 C C . PHE A 1 1080 ? -15.803 29.889 -18.804 1.00 92.06 1080 PHE A C 1
ATOM 8653 O O . PHE A 1 1080 ? -14.616 30.122 -18.590 1.00 92.06 1080 PHE A O 1
ATOM 8660 N N . ASN A 1 1081 ? -16.525 30.596 -19.675 1.00 90.44 1081 ASN A N 1
ATOM 8661 C CA . ASN A 1 1081 ? -16.048 31.826 -20.307 1.00 90.44 1081 ASN A CA 1
ATOM 8662 C C . ASN A 1 1081 ? -16.529 33.024 -19.483 1.00 90.44 1081 ASN A C 1
ATOM 8664 O O . ASN A 1 1081 ? -17.731 33.282 -19.398 1.00 90.44 1081 ASN A O 1
ATOM 8668 N N . ILE A 1 1082 ? -15.596 33.775 -18.898 1.00 88.12 1082 ILE A N 1
ATOM 8669 C CA . ILE A 1 1082 ? -15.933 34.885 -18.003 1.00 88.12 1082 ILE A CA 1
ATOM 8670 C C . ILE A 1 1082 ? -16.476 36.119 -18.732 1.00 88.12 1082 ILE A C 1
ATOM 8672 O O . ILE A 1 1082 ? -17.235 36.889 -18.146 1.00 88.12 1082 ILE A O 1
ATOM 8676 N N . VAL A 1 1083 ? -16.077 36.341 -19.987 1.00 86.62 1083 VAL A N 1
ATOM 8677 C CA . VAL A 1 1083 ? -16.488 37.519 -20.767 1.00 86.62 1083 VAL A CA 1
ATOM 8678 C C . VAL A 1 1083 ? -17.894 37.329 -21.314 1.00 86.62 1083 VAL A C 1
ATOM 8680 O O . VAL A 1 1083 ? -18.717 38.240 -21.245 1.00 86.62 1083 VAL A O 1
ATOM 8683 N N . GLU A 1 1084 ? -18.183 36.133 -21.820 1.00 85.88 1084 GLU A N 1
ATOM 8684 C CA . GLU A 1 1084 ? -19.508 35.785 -22.340 1.00 85.88 1084 GLU A CA 1
ATOM 8685 C C . GLU A 1 1084 ? -20.476 35.326 -21.241 1.00 85.88 1084 GLU A C 1
ATOM 8687 O O . GLU A 1 1084 ? -21.684 35.277 -21.470 1.00 85.88 1084 GLU A O 1
ATOM 8692 N N . ASN A 1 1085 ? -19.959 35.006 -20.049 1.00 88.31 1085 ASN A N 1
ATOM 8693 C CA . ASN A 1 1085 ? -20.695 34.395 -18.942 1.00 88.31 1085 ASN A CA 1
ATOM 8694 C C . ASN A 1 1085 ? -21.422 33.103 -19.365 1.00 88.31 1085 ASN A C 1
ATOM 8696 O O . ASN A 1 1085 ? -22.595 32.885 -19.048 1.00 88.31 1085 ASN A O 1
ATOM 8700 N N . THR A 1 1086 ? -20.724 32.250 -20.118 1.00 90.38 1086 THR A N 1
ATOM 8701 C CA . THR A 1 1086 ? -21.252 30.996 -20.669 1.00 90.38 1086 THR A CA 1
ATOM 8702 C C . THR A 1 1086 ? -20.549 29.787 -20.056 1.00 90.38 1086 THR A C 1
ATOM 8704 O O . THR A 1 1086 ? -19.338 29.790 -19.834 1.00 90.38 1086 THR A O 1
ATOM 8707 N N . TRP A 1 1087 ? -21.326 28.737 -19.781 1.00 91.75 1087 TRP A N 1
ATOM 8708 C CA . TRP A 1 1087 ? -20.839 27.451 -19.280 1.00 91.75 1087 TRP A CA 1
ATOM 8709 C C . TRP A 1 1087 ? -20.958 26.399 -20.376 1.00 91.75 1087 TRP A C 1
ATOM 8711 O O . TRP A 1 1087 ? -21.981 26.326 -21.060 1.00 91.75 1087 TRP A O 1
ATOM 8721 N N . LYS A 1 1088 ? -19.924 25.574 -20.530 1.00 91.06 1088 LYS A N 1
ATOM 8722 C CA . LYS A 1 1088 ? -19.889 24.500 -21.520 1.00 91.06 1088 LYS A CA 1
ATOM 8723 C C . LYS A 1 1088 ? -19.339 23.220 -20.905 1.00 91.06 1088 LYS A C 1
ATOM 8725 O O . LYS A 1 1088 ? -18.185 23.177 -20.487 1.00 91.06 1088 LYS A O 1
ATOM 8730 N N . GLU A 1 1089 ? -20.154 22.172 -20.891 1.00 90.69 1089 GLU A N 1
ATOM 8731 C CA . GLU A 1 1089 ? -19.701 20.819 -20.563 1.00 90.69 1089 GLU A CA 1
ATOM 8732 C C . GLU A 1 1089 ? -18.868 20.251 -21.717 1.00 90.69 1089 GLU A C 1
ATOM 8734 O O . GLU A 1 1089 ? -19.258 20.346 -22.886 1.00 90.69 1089 GLU A O 1
ATOM 8739 N N . LEU A 1 1090 ? -17.710 19.677 -21.394 1.00 89.88 1090 LEU A N 1
ATOM 8740 C CA . LEU A 1 1090 ? -16.860 19.012 -22.372 1.00 89.88 1090 LEU A CA 1
ATOM 8741 C C . LEU A 1 1090 ? -17.235 17.530 -22.501 1.00 89.88 1090 LEU A C 1
ATOM 8743 O O . LEU A 1 1090 ? -17.586 16.895 -21.508 1.00 89.88 1090 LEU A O 1
ATOM 8747 N N . PRO A 1 1091 ? -17.122 16.939 -23.706 1.00 85.75 1091 PRO A N 1
ATOM 8748 C CA . PRO A 1 1091 ? -17.366 15.511 -23.882 1.00 85.75 1091 PRO A CA 1
ATOM 8749 C C . PRO A 1 1091 ? -16.370 14.681 -23.062 1.00 85.75 1091 PRO A C 1
ATOM 8751 O O . PRO A 1 1091 ? -15.231 15.100 -22.861 1.00 85.75 1091 PRO A O 1
ATOM 8754 N N . ALA A 1 1092 ? -16.756 13.470 -22.654 1.00 83.81 1092 ALA A N 1
ATOM 8755 C CA . ALA A 1 1092 ? -15.846 12.562 -21.958 1.00 83.81 1092 ALA A CA 1
ATOM 8756 C C . ALA A 1 1092 ? -14.603 12.252 -22.816 1.00 83.81 1092 ALA A C 1
ATOM 8758 O O . ALA A 1 1092 ? -14.716 11.876 -23.986 1.00 83.81 1092 ALA A O 1
ATOM 8759 N N . CYS A 1 1093 ? -13.409 12.398 -22.237 1.00 82.88 1093 CYS A N 1
ATOM 8760 C CA . CYS A 1 1093 ? -12.167 11.996 -22.893 1.00 82.88 1093 CYS A CA 1
ATOM 8761 C C . CYS A 1 1093 ? -12.091 10.465 -22.915 1.00 82.88 1093 CYS A C 1
ATOM 8763 O O . CYS A 1 1093 ? -12.077 9.857 -21.852 1.00 82.88 1093 CYS A O 1
ATOM 8765 N N . LEU A 1 1094 ? -12.049 9.828 -24.085 1.00 81.88 1094 LEU A N 1
ATOM 8766 C CA . LEU A 1 1094 ? -11.958 8.367 -24.192 1.00 81.88 1094 LEU A CA 1
ATOM 8767 C C . LEU A 1 1094 ? -10.499 7.919 -24.311 1.00 81.88 1094 LEU A C 1
ATOM 8769 O O . LEU A 1 1094 ? -9.695 8.572 -24.975 1.00 81.88 1094 LEU A O 1
ATOM 8773 N N . ASP A 1 1095 ? -10.151 6.795 -23.689 1.00 74.94 1095 ASP A N 1
ATOM 8774 C CA . ASP A 1 1095 ? -8.845 6.175 -23.875 1.00 74.94 1095 ASP A CA 1
ATOM 8775 C C . ASP A 1 1095 ? -8.752 5.536 -25.275 1.00 74.94 1095 ASP A C 1
ATOM 8777 O O . ASP A 1 1095 ? -9.611 4.722 -25.626 1.00 74.94 1095 ASP A O 1
ATOM 8781 N N . PRO A 1 1096 ? -7.730 5.864 -26.086 1.00 67.94 1096 PRO A N 1
ATOM 8782 C CA . PRO A 1 1096 ? -7.597 5.322 -27.435 1.00 67.94 1096 PRO A CA 1
ATOM 8783 C C . PRO A 1 1096 ? -7.364 3.802 -27.475 1.00 67.94 1096 PRO A C 1
ATOM 8785 O O . PRO A 1 1096 ? -7.661 3.191 -28.498 1.00 67.94 1096 PRO A O 1
ATOM 8788 N N . ASN A 1 1097 ? -6.865 3.186 -26.397 1.00 67.19 1097 ASN A N 1
ATOM 8789 C CA . ASN A 1 1097 ? -6.568 1.752 -26.356 1.00 67.19 1097 ASN A CA 1
ATOM 8790 C C . ASN A 1 1097 ? -7.778 0.902 -25.939 1.00 67.19 1097 ASN A C 1
ATOM 8792 O O . ASN A 1 1097 ? -7.945 -0.201 -26.452 1.00 67.19 1097 ASN A O 1
ATOM 8796 N N . CYS A 1 1098 ? -8.614 1.388 -25.012 1.00 69.31 1098 CYS A N 1
ATOM 8797 C CA . CYS A 1 1098 ? -9.734 0.613 -24.453 1.00 69.31 1098 CYS A CA 1
ATOM 8798 C C . CYS A 1 1098 ? -11.126 1.225 -24.679 1.00 69.31 1098 CYS A C 1
ATOM 8800 O O . CYS A 1 1098 ? -12.127 0.570 -24.408 1.00 69.31 1098 CYS A O 1
ATOM 8802 N N . GLY A 1 1099 ? -11.225 2.466 -25.168 1.00 70.00 1099 GLY A N 1
ATOM 8803 C CA . GLY A 1 1099 ? -12.495 3.144 -25.454 1.00 70.00 1099 GLY A CA 1
ATOM 8804 C C . GLY A 1 1099 ? -13.291 3.594 -24.222 1.00 70.00 1099 GLY A C 1
ATOM 8805 O O . GLY A 1 1099 ? -14.374 4.157 -24.376 1.00 70.00 1099 GLY A O 1
ATOM 8806 N N . HIS A 1 1100 ? -12.779 3.376 -23.009 1.00 74.75 1100 HIS A N 1
ATOM 8807 C CA . HIS A 1 1100 ? -13.409 3.816 -21.763 1.00 74.75 1100 HIS A CA 1
ATOM 8808 C C . HIS A 1 1100 ? -13.085 5.286 -21.439 1.00 74.75 1100 HIS A C 1
ATOM 8810 O O . HIS A 1 1100 ? -12.018 5.773 -21.821 1.00 74.75 1100 HIS A O 1
ATOM 8816 N N . PRO A 1 1101 ? -13.967 6.009 -20.722 1.00 75.19 1101 PRO A N 1
ATOM 8817 C CA . PRO A 1 1101 ? -13.706 7.386 -20.318 1.00 75.19 1101 PRO A CA 1
ATOM 8818 C C . PRO A 1 1101 ? -12.518 7.470 -19.347 1.00 75.19 1101 PRO A C 1
ATOM 8820 O O . PRO A 1 1101 ? -12.498 6.823 -18.298 1.00 75.19 1101 PRO A O 1
ATOM 8823 N N . LYS A 1 1102 ? -11.523 8.289 -19.697 1.00 76.94 1102 LYS A N 1
ATOM 8824 C CA . LYS A 1 1102 ? -10.394 8.652 -18.843 1.00 76.94 1102 LYS A CA 1
ATOM 8825 C C . LYS A 1 1102 ? -10.879 9.524 -17.692 1.00 76.94 1102 LYS A C 1
ATOM 8827 O O . LYS A 1 1102 ? -11.598 10.499 -17.890 1.00 76.94 1102 LYS A O 1
ATOM 8832 N N . ARG A 1 1103 ? -10.414 9.190 -16.491 1.00 76.62 1103 ARG A N 1
ATOM 8833 C CA . ARG A 1 1103 ? -10.693 9.945 -15.268 1.00 76.62 1103 ARG A CA 1
ATOM 8834 C C . ARG A 1 1103 ? -9.699 11.090 -15.145 1.00 76.62 1103 ARG A C 1
ATOM 8836 O O . ARG A 1 1103 ? -8.510 10.833 -14.947 1.00 76.62 1103 ARG A O 1
ATOM 8843 N N . LEU A 1 1104 ? -10.189 12.315 -15.289 1.00 79.38 1104 LEU A N 1
ATOM 8844 C CA . LEU A 1 1104 ? -9.408 13.550 -15.221 1.00 79.38 1104 LEU A CA 1
ATOM 8845 C C . LEU A 1 1104 ? -9.643 14.218 -13.859 1.00 79.38 1104 LEU A C 1
ATOM 8847 O O . LEU A 1 1104 ? -10.787 14.342 -13.431 1.00 79.38 1104 LEU A O 1
ATOM 8851 N N . LEU A 1 1105 ? -8.560 14.590 -13.178 1.00 77.00 1105 LEU A N 1
ATOM 8852 C CA . LEU A 1 1105 ? -8.558 15.110 -11.807 1.00 77.00 1105 LEU A CA 1
ATOM 8853 C C . LEU A 1 1105 ? -8.290 16.613 -11.746 1.00 77.00 1105 LEU A C 1
ATOM 8855 O O . LEU A 1 1105 ? -8.942 17.316 -10.982 1.00 77.00 1105 LEU A O 1
ATOM 8859 N N . SER A 1 1106 ? -7.330 17.099 -12.532 1.00 80.44 1106 SER A N 1
ATOM 8860 C CA . SER A 1 1106 ? -6.982 18.517 -12.590 1.00 80.44 1106 SER A CA 1
ATOM 8861 C C . SER A 1 1106 ? -6.509 18.921 -13.976 1.00 80.44 1106 SER A C 1
ATOM 8863 O O . SER A 1 1106 ? -6.230 18.074 -14.832 1.00 80.44 1106 SER A O 1
ATOM 8865 N N . ALA A 1 1107 ? -6.455 20.225 -14.205 1.00 85.00 1107 ALA A N 1
ATOM 8866 C CA . ALA A 1 1107 ? -5.959 20.818 -15.431 1.00 85.00 1107 ALA A CA 1
ATOM 8867 C C . ALA A 1 1107 ? -4.789 21.749 -15.108 1.00 85.00 1107 ALA A C 1
ATOM 8869 O O . ALA A 1 1107 ? -4.671 22.237 -13.996 1.00 85.00 1107 ALA A O 1
ATOM 8870 N N . PHE A 1 1108 ? -3.933 21.998 -16.091 1.00 86.00 1108 PHE A N 1
ATOM 8871 C CA . PHE A 1 1108 ? -2.936 23.060 -16.054 1.00 86.00 1108 PHE A CA 1
ATOM 8872 C C . PHE A 1 1108 ? -3.025 23.831 -17.358 1.00 86.00 1108 PHE A C 1
ATOM 8874 O O . PHE A 1 1108 ? -2.973 23.245 -18.445 1.00 86.00 1108 PHE A O 1
ATOM 8881 N N . SER A 1 1109 ? -3.168 25.149 -17.266 1.00 85.19 1109 SER A N 1
ATOM 8882 C CA . SER A 1 1109 ? -3.175 25.999 -18.445 1.00 85.19 1109 SER A CA 1
ATOM 8883 C C . SER A 1 1109 ? -1.778 26.088 -19.035 1.00 85.19 1109 SER A C 1
ATOM 8885 O O . SER A 1 1109 ? -0.823 26.473 -18.363 1.00 85.19 1109 SER A O 1
ATOM 8887 N N . PHE A 1 1110 ? -1.680 25.774 -20.313 1.00 76.75 1110 PHE A N 1
ATOM 8888 C CA . PHE A 1 1110 ? -0.444 25.710 -21.057 1.00 76.75 1110 PHE A CA 1
ATOM 8889 C C . PHE A 1 1110 ? -0.646 26.421 -22.393 1.00 76.75 1110 PHE A C 1
ATOM 8891 O O . PHE A 1 1110 ? -1.480 26.021 -23.198 1.00 76.75 1110 PHE A O 1
ATOM 8898 N N . VAL A 1 1111 ? 0.094 27.491 -22.660 1.00 78.19 1111 VAL A N 1
ATOM 8899 C CA . VAL A 1 1111 ? 0.056 28.156 -23.969 1.00 78.19 1111 VAL A CA 1
ATOM 8900 C C . VAL A 1 1111 ? 1.135 27.522 -24.842 1.00 78.19 1111 VAL A C 1
ATOM 8902 O O . VAL A 1 1111 ? 2.319 27.676 -24.545 1.00 78.19 1111 VAL A O 1
ATOM 8905 N N . PRO A 1 1112 ? 0.776 26.800 -25.915 1.00 71.62 1112 PRO A N 1
ATOM 8906 C CA . PRO A 1 1112 ? 1.739 26.019 -26.674 1.00 71.62 1112 PRO A CA 1
ATOM 8907 C C . PRO A 1 1112 ? 2.685 26.907 -27.498 1.00 71.62 1112 PRO A C 1
ATOM 8909 O O . PRO A 1 1112 ? 2.398 27.267 -28.639 1.00 71.62 1112 PRO A O 1
ATOM 8912 N N . ASN A 1 1113 ? 3.844 27.236 -26.926 1.00 70.62 1113 ASN A N 1
ATOM 8913 C CA . ASN A 1 1113 ? 4.880 28.043 -27.562 1.00 70.62 1113 ASN A CA 1
ATOM 8914 C C . ASN A 1 1113 ? 6.214 27.282 -27.612 1.00 70.62 1113 ASN A C 1
ATOM 8916 O O . ASN A 1 1113 ? 6.723 26.807 -26.598 1.00 70.62 1113 ASN A O 1
ATOM 8920 N N . ILE A 1 1114 ? 6.799 27.171 -28.808 1.00 65.38 1114 ILE A N 1
ATOM 8921 C CA . ILE A 1 1114 ? 8.047 26.424 -29.032 1.00 65.38 1114 ILE A CA 1
ATOM 8922 C C . ILE A 1 1114 ? 9.304 27.233 -28.677 1.00 65.38 1114 ILE A C 1
ATOM 8924 O O . ILE A 1 1114 ? 10.384 26.656 -28.527 1.00 65.38 1114 ILE A O 1
ATOM 8928 N N . GLU A 1 1115 ? 9.186 28.563 -28.597 1.00 64.44 1115 GLU A N 1
ATOM 8929 C CA . GLU A 1 1115 ? 10.316 29.459 -28.333 1.00 64.44 1115 GLU A CA 1
ATOM 8930 C C . GLU A 1 1115 ? 10.727 29.494 -26.865 1.00 64.44 1115 GLU A C 1
ATOM 8932 O O . GLU A 1 1115 ? 11.897 29.753 -26.572 1.00 64.44 1115 GLU A O 1
ATOM 8937 N N . ASP A 1 1116 ? 9.786 29.224 -25.963 1.00 65.00 1116 ASP A N 1
ATOM 8938 C CA . ASP A 1 1116 ? 10.030 29.310 -24.532 1.00 65.00 1116 ASP A CA 1
ATOM 8939 C C . ASP A 1 1116 ? 10.961 28.158 -24.134 1.00 65.00 1116 ASP A C 1
ATOM 8941 O O . ASP A 1 1116 ? 10.682 26.980 -24.376 1.00 65.00 1116 ASP A O 1
ATOM 8945 N N . ARG A 1 1117 ? 12.131 28.496 -23.596 1.00 63.72 1117 ARG A N 1
ATOM 8946 C CA . ARG A 1 1117 ? 13.107 27.526 -23.095 1.00 63.72 1117 ARG A CA 1
ATOM 8947 C C . ARG A 1 1117 ? 13.179 27.644 -21.585 1.00 63.72 1117 ARG A C 1
ATOM 8949 O O . ARG A 1 1117 ? 13.190 28.763 -21.071 1.00 63.72 1117 ARG A O 1
ATOM 8956 N N . ALA A 1 1118 ? 13.232 26.490 -20.928 1.00 56.47 1118 ALA A N 1
ATOM 8957 C CA . ALA A 1 1118 ? 13.503 26.403 -19.502 1.00 56.47 1118 ALA A CA 1
ATOM 8958 C C . ALA A 1 1118 ? 14.923 26.867 -19.148 1.00 56.47 1118 ALA A C 1
ATOM 8960 O O . ALA A 1 1118 ? 15.871 26.789 -19.966 1.00 56.47 1118 ALA A O 1
#

Secondary structure (DSSP, 8-state):
------PPPP----S-TTHHHHHHHHHHHHHHHHHHHHHHHHHHHHHHHHHHHHHHHHHHHHHHHHHHH--SSS-S--HHHHHHHHHHHHHHHHHHHHHHHHHHHH-TT-HHHHHHHHHHHHHHHHHHHHHHHHHHHHHHHHTTPSPPSS--S-S-SS--PPP-TTTT--HHHHHHHHHHHHHHHHHHHHHHHHHHHHHHHHHS------PPPHHHHHHHHHHHHHHHHHHTT-TT-HHHHHHHHHHHHHHHHHHHHHHHHHHHHHHT-TT--HHHHHHHHHHHHHHHHHIIIIIHHHHHHHHSSSSHHHHHHHHHHHHHHHHHHHHHHHHHHSSS----TTS-TTTTTTT-GGGHHHH-HHHHHHHHHHHHHHHHHHHHHHHT-TTSS---------------------GGGTT--HHHHHHHHHHHHHHHHHTT-S-HHHHHHHHHHTHHHHHHHHHHHHHHHHHHHHHTTTS-HHHHHHHHHHHHHHHHHHHHHHHHHHTSHHHHHHHHHHHHHSTTS---SSS--STTHHHHHHHHHHHHHHHHHHHHHHHHHHHHHHHHHHH-TTTTT--TTS--S------TTPPPHHHHHHHHHHHHHHHHHHHHS-HHHHHHHHHHHHHHHHHHHIIIIITTT----HHHHHHHHHHHHHHHHHHTTT-S-GGGG-HHHHHHHHHTTS-HHHHHHHHHHHHHGGGGTTS--TT-SS--SSHHHHTTS----------GGGGS-HHHHHHHHHTS-HHHHHHHHTT-HHHHHHHTSHHHHHHHHHS--PPPEEEEEESSS---EEEETTTTEEEE-------BTTBPPEEEEEETTEEEEE-TTS-EEEEETTTTEEEEE-----S-EEEEEEEEEETTEEEEEEEEEETTEEEEEEEETTTTEEEEEEPEEEES-THHHHH-TTHHHHTTTTTSS---S-S---TTS--TTSBEEEEE-TTS-EEEEEE-TTS-EEEEETTTTEEEEPPPP--SSEEEEEEEEEETTEEEEEEEEEETTEEEEEEEEEETTTTEEEEEEE--HHHHTTTTTS--EEEEEEETTEEEEEEEETTTTEEEEEEEETTTTEEEEPPPPBPTTT-PBP-EEEEEEE---SS---

Foldseek 3Di:
DDDDDDDDDDDDDDDPPPPVVVVVVVVVVVVVVVVVVVVVVVVVVVVVVLLVVLVVLLVQLVVLLCVLPPPPDDDDDDPPVNLVSLVSNLVSLVVNLVSVVVCVVPDPPCVVSVVVSCVSVVVSLVSSLVSLLVQLLVLCVVLVPPFDLDDPPDDDDDDPQGDASLLVDDDPSLVSNLSSLLSQLSSVVSVVSVVQVVVCPPDVDPPPPDDQRPSLLSSVVVVLVVLVVVVVVQLVPCVVSLVSLLRVLLSHLVSQQVRVVVSCVVSVVPPDHSSLSNLQSSLVSSLVVCLVRPLVVLVVVCVDDPCNVVSLVSVVVVLVSQVVSLVSSLVSSPPDDDDPPDPPPQSSQRSGSLCNCVVPVVSLLVNLVSLQVVLVVQLVVLVVDPQQLPQDPPPPDDDDDDDDDDDDDDLVQLSAGNSLVSLVVSLVVQLVSLVNHRDLVSSLVSCVSHSVVSLVVVLVVLVCLLVVLVVPPPPDNLVSLLSNLNSLSSLVVNLVVQVVVQPDPSQVVSVVVVCVVVVVDPDDPDDPSGNCRVSNVSSVVSNVVSLVVLLLVLLVLLCVLCVVVLVPLAVQADDPPPDDDDDDDDPLQDADPSNVVSLVVSLVSLVSSCVRHRPVSSVVSVLVSLLSVLVCCCVRHVVVPRDHDPSSLSNLVNNVVSNQVSCVVPDVGSVVSNVSSNVSSVLSPDDPVVNVVVVVVVVVCPVVVPPPPPPPPDDPDPVVSCVVDDDDDDDDPDDPCVPDDLVVLLLVLLPDDPVVLVVQCVVDVSSVVSCVDPVSQVSNVVNDPADWKKLFPFPDPPPCWIQGPVVRDIDRHQFLQDADPNHGWAFQEAEAQKTWTAYPVRWIWIFRRHQNFIDTQDDDDDPWDWQEWYKYDDPQKIKIKTWTDDDQWIKIWIQIPVVSDIDIDTAAEDELDPVVCVVVVVCVVCVSVVVDDDDPPPPPPPSDDDDLRYHWYWAADPVRFIWIWDADPVQWIWIATPVVRYIYTADHADDPFDWLEWEWEAEPRFIWIWTFGQDPQFTKIWIWGQDSVVSHIDTLAIDDRVVRVVCRPLSWYWEWYYDYQKIWIWIDHSSVRDIWIWIAGSVVRDIDTRDFDADPPPRHGTGTDYIHIYNNRPPHHD

InterPro domains:
  IPR001810 F-box domain [PF00646] (744-778)
  IPR001810 F-box domain [SM00256] (740-780)
  IPR007528 RINT-1/Tip20 [PF04437] (214-700)
  IPR007528 RINT-1/Tip20 [PS51386] (124-692)
  IPR007528 RINT-1/Tip20 [PTHR13520] (25-712)
  IPR036047 F-box-like domain superfamily [SSF81383] (734-816)
  IPR042044 EXOC6/PINT-1/Sec15/Tip20, C-terminal, domain 2 [G3DSA:1.20.58.670] (532-664)

Organism: NCBI:txid261450